Protein 4KNT (pdb70)

Structure (mmCIF, N/CA/C/O backbone):
data_4KNT
#
_entry.id   4KNT
#
_cell.length_a   99.868
_cell.length_b   123.090
_cell.length_c   88.431
_cell.angle_alpha   90.00
_cell.angle_beta   97.23
_cell.angle_gamma   90.00
#
_symmetry.space_group_name_H-M   'C 1 2 1'
#
loop_
_entity.id
_entity.type
_entity.pdbx_description
1 polymer 'Multicopper oxidase type 1'
2 non-polymer GLYCEROL
3 non-polymer 'COPPER (II) ION'
4 water water
#
loop_
_atom_site.group_PDB
_atom_site.id
_atom_site.type_symbol
_atom_site.label_atom_id
_atom_site.label_alt_id
_atom_site.label_comp_id
_atom_site.label_asym_id
_atom_site.label_entity_id
_atom_site.label_seq_id
_atom_site.pdbx_PDB_ins_code
_atom_site.Cartn_x
_atom_site.Cartn_y
_atom_site.Cartn_z
_atom_site.occupancy
_atom_site.B_iso_or_equiv
_atom_site.auth_seq_id
_atom_site.auth_comp_id
_atom_site.auth_asym_id
_atom_site.auth_atom_id
_atom_site.pdbx_PDB_model_num
ATOM 1 N N . LYS A 1 1 ? 37.034 -52.664 -12.718 1.00 23.89 25 LYS A N 1
ATOM 2 C CA . LYS A 1 1 ? 36.269 -53.946 -12.741 1.00 23.95 25 LYS A CA 1
ATOM 3 C C . LYS A 1 1 ? 35.553 -54.136 -14.079 1.00 23.91 25 LYS A C 1
ATOM 4 O O . LYS A 1 1 ? 35.450 -53.198 -14.877 1.00 24.02 25 LYS A O 1
ATOM 10 N N . THR A 1 2 ? 35.074 -55.353 -14.322 1.00 23.69 26 THR A N 1
ATOM 11 C CA . THR A 1 2 ? 34.274 -55.643 -15.507 1.00 23.68 26 THR A CA 1
ATOM 12 C C . THR A 1 2 ? 32.810 -55.797 -15.117 1.00 23.59 26 THR A C 1
ATOM 13 O O . THR A 1 2 ? 32.468 -56.589 -14.233 1.00 23.69 26 THR A O 1
ATOM 17 N N . VAL A 1 3 ? 31.954 -55.022 -15.774 1.00 23.35 27 VAL A N 1
ATOM 18 C CA . VAL A 1 3 ? 30.517 -55.089 -15.540 1.00 23.28 27 VAL A CA 1
ATOM 19 C C . VAL A 1 3 ? 29.801 -55.612 -16.780 1.00 22.96 27 VAL A C 1
ATOM 20 O O . VAL A 1 3 ? 30.210 -55.328 -17.915 1.00 23.04 27 VAL A O 1
ATOM 24 N N . GLN A 1 4 ? 28.750 -56.393 -16.551 1.00 22.44 28 GLN A N 1
ATOM 25 C CA A GLN A 1 4 ? 27.916 -56.905 -17.630 0.50 22.23 28 GLN A CA 1
ATOM 26 C CA B GLN A 1 4 ? 27.915 -56.901 -17.634 0.50 22.25 28 GLN A CA 1
ATOM 27 C C . GLN A 1 4 ? 26.601 -56.133 -17.673 1.00 22.04 28 GLN A C 1
ATOM 28 O O . GLN A 1 4 ? 25.913 -56.002 -16.655 1.00 22.11 28 GLN A O 1
ATOM 39 N N . VAL A 1 5 ? 26.269 -55.610 -18.850 1.00 21.44 29 VAL A N 1
ATOM 40 C CA . VAL A 1 5 ? 25.043 -54.842 -19.040 1.00 20.83 29 VAL A CA 1
ATOM 41 C C . VAL A 1 5 ? 24.259 -55.419 -20.215 1.00 20.38 29 VAL A C 1
ATOM 42 O O . VAL A 1 5 ? 24.740 -55.419 -21.348 1.00 20.20 29 VAL A O 1
ATOM 46 N N . THR A 1 6 ? 23.061 -55.923 -19.930 1.00 19.82 30 THR A N 1
ATOM 47 C CA . THR A 1 6 ? 22.158 -56.421 -20.964 1.00 19.44 30 THR A CA 1
ATOM 48 C C . THR A 1 6 ? 20.915 -55.548 -21.030 1.00 19.04 30 THR A C 1
ATOM 49 O O . THR A 1 6 ? 20.261 -55.305 -20.012 1.00 19.10 30 THR A O 1
ATOM 53 N N . LEU A 1 7 ? 20.606 -55.067 -22.230 1.00 18.54 31 LEU A N 1
ATOM 54 C CA . LEU A 1 7 ? 19.378 -54.317 -22.464 1.00 18.26 31 LEU A CA 1
ATOM 55 C C . LEU A 1 7 ? 18.574 -54.947 -23.594 1.00 18.08 31 LEU A C 1
ATOM 56 O O . LEU A 1 7 ? 19.141 -55.513 -24.536 1.00 17.94 31 LEU A O 1
ATOM 61 N N . HIS A 1 8 ? 17.252 -54.861 -23.476 1.00 17.93 32 HIS A N 1
ATOM 62 C CA . HIS A 1 8 ? 16.332 -55.402 -24.471 1.00 17.94 32 HIS A CA 1
ATOM 63 C C . HIS A 1 8 ? 15.644 -54.259 -25.204 1.00 17.75 32 HIS A C 1
ATOM 64 O O . HIS A 1 8 ? 15.085 -53.363 -24.572 1.00 17.84 32 HIS A O 1
ATOM 71 N N . ALA A 1 9 ? 15.698 -54.284 -26.533 1.00 17.47 33 ALA A N 1
ATOM 72 C CA . ALA A 1 9 ? 14.932 -53.349 -27.350 1.00 17.42 33 ALA A CA 1
ATOM 73 C C . ALA A 1 9 ? 13.490 -53.843 -27.411 1.00 17.39 33 ALA A C 1
ATOM 74 O O . ALA A 1 9 ? 13.206 -54.886 -27.997 1.00 17.30 33 ALA A O 1
ATOM 76 N N . VAL A 1 10 ? 12.590 -53.095 -26.781 1.00 17.45 34 VAL A N 1
ATOM 77 C CA . VAL A 1 10 ? 11.199 -53.518 -26.614 1.00 17.71 34 VAL A CA 1
ATOM 78 C C . VAL A 1 10 ? 10.257 -52.427 -27.108 1.00 18.04 34 VAL A C 1
ATOM 79 O O . VAL A 1 10 ? 10.365 -51.269 -26.698 1.00 17.83 34 VAL A O 1
ATOM 83 N N . GLU A 1 11 ? 9.344 -52.809 -27.996 1.00 18.30 35 GLU A N 1
ATOM 84 C CA . GLU A 1 11 ? 8.318 -51.905 -28.509 1.00 18.92 35 GLU A CA 1
ATOM 85 C C . GLU A 1 11 ? 7.011 -52.162 -27.761 1.00 19.44 35 GLU A C 1
ATOM 86 O O . GLU A 1 11 ? 6.398 -53.221 -27.912 1.00 19.38 35 GLU A O 1
ATOM 92 N N . THR A 1 12 ? 6.603 -51.196 -26.938 1.00 20.09 36 THR A N 1
ATOM 93 C CA . THR A 1 12 ? 5.451 -51.374 -26.053 1.00 20.93 36 THR A CA 1
ATOM 94 C C . THR A 1 12 ? 4.783 -50.046 -25.680 1.00 21.42 36 THR A C 1
ATOM 95 O O . THR A 1 12 ? 5.390 -48.979 -25.806 1.00 21.29 36 THR A O 1
ATOM 99 N N . ASP A 1 13 ? 3.535 -50.122 -25.219 1.00 21.92 37 ASP A N 1
ATOM 100 C CA . ASP A 1 13 ? 2.807 -48.938 -24.762 1.00 22.48 37 ASP A CA 1
ATOM 101 C C . ASP A 1 13 ? 3.349 -48.433 -23.422 1.00 22.35 37 ASP A C 1
ATOM 102 O O . ASP A 1 13 ? 3.555 -49.218 -22.493 1.00 22.35 37 ASP A O 1
ATOM 107 N N . VAL A 1 14 ? 3.600 -47.127 -23.337 1.00 22.22 38 VAL A N 1
ATOM 108 C CA . VAL A 1 14 ? 3.978 -46.485 -22.072 1.00 22.32 38 VAL A CA 1
ATOM 109 C C . VAL A 1 14 ? 3.175 -45.198 -21.871 1.00 22.34 38 VAL A C 1
ATOM 110 O O . VAL A 1 14 ? 2.741 -44.572 -22.840 1.00 22.20 38 VAL A O 1
ATOM 114 N N . ALA A 1 15 ? 2.981 -44.815 -20.612 1.00 22.45 39 ALA A N 1
ATOM 115 C CA . ALA A 1 15 ? 2.298 -43.566 -20.280 1.00 22.66 39 ALA A CA 1
ATOM 116 C C . ALA A 1 15 ? 3.236 -42.375 -20.480 1.00 22.84 39 ALA A C 1
ATOM 117 O O . ALA A 1 15 ? 4.444 -42.496 -20.275 1.00 22.88 39 ALA A O 1
ATOM 119 N N . TYR A 1 16 ? 2.684 -41.233 -20.888 1.00 22.93 40 TYR A N 1
ATOM 120 C CA . TYR A 1 16 ? 3.494 -40.027 -21.106 1.00 23.13 40 TYR A CA 1
ATOM 121 C C . TYR A 1 16 ? 2.956 -38.778 -20.392 1.00 23.23 40 TYR A C 1
ATOM 122 O O . TYR A 1 16 ? 3.541 -37.696 -20.502 1.00 22.99 40 TYR A O 1
ATOM 131 N N . ASP A 1 17 ? 1.841 -38.925 -19.679 1.00 23.49 41 ASP A N 1
ATOM 132 C CA . ASP A 1 17 ? 1.310 -37.830 -18.860 1.00 23.90 41 ASP A CA 1
ATOM 133 C C . ASP A 1 17 ? 0.709 -38.316 -17.539 1.00 24.29 41 ASP A C 1
ATOM 134 O O . ASP A 1 17 ? 0.794 -39.505 -17.215 1.00 24.16 41 ASP A O 1
ATOM 139 N N . ASN A 1 18 ? 0.103 -37.398 -16.787 1.00 24.63 42 ASN A N 1
ATOM 140 C CA . ASN A 1 18 ? -0.393 -37.703 -15.445 1.00 25.32 42 ASN A CA 1
ATOM 141 C C . ASN A 1 18 ? -1.826 -38.239 -15.388 1.00 25.80 42 ASN A C 1
ATOM 142 O O . ASN A 1 18 ? -2.333 -38.547 -14.311 1.00 26.12 42 ASN A O 1
ATOM 147 N N . LYS A 1 19 ? -2.472 -38.357 -16.543 1.00 26.48 43 LYS A N 1
ATOM 148 C CA . LYS A 1 19 ? -3.794 -38.985 -16.607 1.00 27.12 43 LYS A CA 1
ATOM 149 C C . LYS A 1 19 ? -3.744 -40.354 -17.295 1.00 27.11 43 LYS A C 1
ATOM 150 O O . LYS A 1 19 ? -4.777 -40.919 -17.664 1.00 27.45 43 LYS A O 1
ATOM 156 N N . GLY A 1 20 ? -2.530 -40.877 -17.453 1.00 27.02 44 GLY A N 1
ATOM 157 C CA . GLY A 1 20 ? -2.317 -42.228 -17.964 1.00 26.62 44 GLY A CA 1
ATOM 158 C C . GLY A 1 20 ? -2.438 -42.417 -19.466 1.00 26.27 44 GLY A C 1
ATOM 159 O O . GLY A 1 20 ? -2.523 -43.554 -19.932 1.00 26.67 44 GLY A O 1
ATOM 160 N N . SER A 1 21 ? -2.447 -41.319 -20.225 1.00 25.64 45 SER A N 1
ATOM 161 C CA . SER A 1 21 ? -2.448 -41.394 -21.688 1.00 25.05 45 SER A CA 1
ATOM 162 C C . SER A 1 21 ? -1.238 -42.194 -22.156 1.00 24.49 45 SER A C 1
ATOM 163 O O . SER A 1 21 ? -0.128 -42.007 -21.646 1.00 24.38 45 SER A O 1
ATOM 166 N N . THR A 1 22 ? -1.455 -43.087 -23.116 1.00 23.72 46 THR A N 1
ATOM 167 C CA . THR A 1 22 ? -0.386 -43.965 -23.591 1.00 23.00 46 THR A CA 1
ATOM 168 C C . THR A 1 22 ? 0.052 -43.674 -25.024 1.00 22.25 46 THR A C 1
ATOM 169 O O . THR A 1 22 ? -0.675 -43.043 -25.799 1.00 22.19 46 THR A O 1
ATOM 173 N N A TYR A 1 23 ? 1.216 -44.233 -25.362 0.50 21.74 47 TYR A N 1
ATOM 174 N N B TYR A 1 23 ? 1.269 -44.080 -25.361 0.50 21.72 47 TYR A N 1
ATOM 175 C CA A TYR A 1 23 ? 1.982 -43.940 -26.564 0.50 21.18 47 TYR A CA 1
ATOM 176 C CA B TYR A 1 23 ? 1.728 -43.981 -26.735 0.50 21.15 47 TYR A CA 1
ATOM 177 C C A TYR A 1 23 ? 2.598 -45.252 -27.055 0.50 20.89 47 TYR A C 1
ATOM 178 C C B TYR A 1 23 ? 2.595 -45.180 -27.080 0.50 20.90 47 TYR A C 1
ATOM 179 O O A TYR A 1 23 ? 3.017 -46.066 -26.232 0.50 20.71 47 TYR A O 1
ATOM 180 O O B TYR A 1 23 ? 3.169 -45.827 -26.201 0.50 20.74 47 TYR A O 1
ATOM 197 N N . ARG A 1 24 ? 2.661 -45.467 -28.372 1.00 20.60 48 ARG A N 1
ATOM 198 C CA . ARG A 1 24 ? 3.372 -46.637 -28.900 1.00 20.24 48 ARG A CA 1
ATOM 199 C C . ARG A 1 24 ? 4.873 -46.358 -28.902 1.00 19.33 48 ARG A C 1
ATOM 200 O O . ARG A 1 24 ? 5.430 -45.866 -29.889 1.00 19.24 48 ARG A O 1
ATOM 208 N N . ALA A 1 25 ? 5.512 -46.670 -27.778 1.00 18.31 49 ALA A N 1
ATOM 209 C CA . ALA A 1 25 ? 6.919 -46.354 -27.562 1.00 17.62 49 ALA A CA 1
ATOM 210 C C . ALA A 1 25 ? 7.866 -47.431 -28.078 1.00 17.05 49 ALA A C 1
ATOM 211 O O . ALA A 1 25 ? 7.495 -48.602 -28.187 1.00 16.78 49 ALA A O 1
ATOM 213 N N . TRP A 1 26 ? 9.085 -47.007 -28.403 1.00 16.34 50 TRP A N 1
ATOM 214 C CA . TRP A 1 26 ? 10.204 -47.915 -28.613 1.00 15.89 50 TRP A CA 1
ATOM 215 C C . TRP A 1 26 ? 11.146 -47.676 -27.448 1.00 15.88 50 TRP A C 1
ATOM 216 O O . TRP A 1 26 ? 11.478 -46.527 -27.138 1.00 15.63 50 TRP A O 1
ATOM 227 N N . THR A 1 27 ? 11.563 -48.750 -26.787 1.00 15.62 51 THR A N 1
ATOM 228 C CA . THR A 1 27 ? 12.224 -48.615 -25.494 1.00 15.60 51 THR A CA 1
ATOM 229 C C . THR A 1 27 ? 13.410 -49.549 -25.316 1.00 15.73 51 THR A C 1
ATOM 230 O O . THR A 1 27 ? 13.594 -50.507 -26.072 1.00 15.49 51 THR A O 1
ATOM 234 N N . PHE A 1 28 ? 14.205 -49.251 -24.295 1.00 15.51 52 PHE A N 1
ATOM 235 C CA . PHE A 1 28 ? 15.105 -50.227 -23.716 1.00 15.74 52 PHE A CA 1
ATOM 236 C C . PHE A 1 28 ? 14.438 -50.733 -22.441 1.00 15.94 52 PHE A C 1
ATOM 237 O O . PHE A 1 28 ? 14.081 -49.942 -21.559 1.00 16.02 52 PHE A O 1
ATOM 245 N N . ASP A 1 29 ? 14.232 -52.049 -22.378 1.00 16.21 53 ASP A N 1
ATOM 246 C CA . ASP A 1 29 ? 13.656 -52.728 -21.206 1.00 16.45 53 ASP A CA 1
ATOM 247 C C . ASP A 1 29 ? 12.216 -52.331 -20.847 1.00 16.42 53 ASP A C 1
ATOM 248 O O . ASP A 1 29 ? 11.809 -52.437 -19.687 1.00 16.62 53 ASP A O 1
ATOM 253 N N . GLY A 1 30 ? 11.456 -51.878 -21.842 1.00 16.08 54 GLY A N 1
ATOM 254 C CA . GLY A 1 30 ? 10.023 -51.607 -21.674 1.00 16.03 54 GLY A CA 1
ATOM 255 C C . GLY A 1 30 ? 9.669 -50.350 -20.898 1.00 15.82 54 GLY A C 1
ATOM 256 O O . GLY A 1 30 ? 8.528 -50.192 -20.453 1.00 15.75 54 GLY A O 1
ATOM 257 N N . LYS A 1 31 ? 10.639 -49.451 -20.744 1.00 15.54 55 LYS A N 1
ATOM 258 C CA . LYS A 1 31 ? 10.450 -48.219 -19.975 1.00 15.38 55 LYS A CA 1
ATOM 259 C C . LYS A 1 31 ? 11.134 -47.021 -20.636 1.00 14.95 55 LYS A C 1
ATOM 260 O O . LYS A 1 31 ? 12.118 -47.182 -21.363 1.00 14.64 55 LYS A O 1
ATOM 266 N N . VAL A 1 32 ? 10.593 -45.830 -20.381 1.00 14.59 56 VAL A N 1
ATOM 267 C CA . VAL A 1 32 ? 11.178 -44.568 -20.848 1.00 14.46 56 VAL A CA 1
ATOM 268 C C . VAL A 1 32 ? 11.361 -43.630 -19.649 1.00 14.37 56 VAL A C 1
ATOM 269 O O . VAL A 1 32 ? 10.403 -43.381 -18.911 1.00 14.39 56 VAL A O 1
ATOM 273 N N . PRO A 1 33 ? 12.598 -43.136 -19.424 1.00 14.34 57 PRO A N 1
ATOM 274 C CA . PRO A 1 33 ? 13.824 -43.474 -20.156 1.00 14.30 57 PRO A CA 1
ATOM 275 C C . PRO A 1 33 ? 14.281 -44.896 -19.849 1.00 14.48 57 PRO A C 1
ATOM 276 O O . PRO A 1 33 ? 13.711 -45.557 -18.975 1.00 14.30 57 PRO A O 1
ATOM 280 N N . GLY A 1 34 ? 15.304 -45.356 -20.566 1.00 14.55 58 GLY A N 1
ATOM 281 C CA . GLY A 1 34 ? 15.891 -46.666 -20.319 1.00 14.57 58 GLY A CA 1
ATOM 282 C C . GLY A 1 34 ? 16.507 -46.752 -18.932 1.00 14.72 58 GLY A C 1
ATOM 283 O O . GLY A 1 34 ? 16.589 -45.743 -18.221 1.00 14.75 58 GLY A O 1
ATOM 284 N N . PRO A 1 35 ? 16.937 -47.959 -18.531 1.00 14.66 59 PRO A N 1
ATOM 285 C CA . PRO A 1 35 ? 17.570 -48.143 -17.228 1.00 14.75 59 PRO A CA 1
ATOM 286 C C . PRO A 1 35 ? 18.829 -47.296 -17.065 1.00 14.82 59 PRO A C 1
ATOM 287 O O . PRO A 1 35 ? 19.586 -47.101 -18.025 1.00 14.89 59 PRO A O 1
ATOM 291 N N . VAL A 1 36 ? 19.038 -46.785 -15.858 1.00 14.89 60 VAL A N 1
ATOM 292 C CA . VAL A 1 36 ? 20.272 -46.087 -15.537 1.00 14.89 60 VAL A CA 1
ATOM 293 C C . VAL A 1 36 ? 21.407 -47.107 -15.543 1.00 15.00 60 VAL A C 1
ATOM 294 O O . VAL A 1 36 ? 21.300 -48.166 -14.927 1.00 15.05 60 VAL A O 1
ATOM 298 N N . VAL A 1 37 ? 22.468 -46.794 -16.277 1.00 14.96 61 VAL A N 1
ATOM 299 C CA . VAL A 1 37 ? 23.680 -47.599 -16.265 1.00 15.04 61 VAL A CA 1
ATOM 300 C C . VAL A 1 37 ? 24.708 -46.782 -15.493 1.00 15.21 61 VAL A C 1
ATOM 301 O O . VAL A 1 37 ? 24.862 -45.580 -15.732 1.00 15.12 61 VAL A O 1
ATOM 305 N N . ARG A 1 38 ? 25.383 -47.424 -14.545 1.00 15.46 62 ARG A N 1
ATOM 306 C CA . ARG A 1 38 ? 26.334 -46.723 -13.692 1.00 15.98 62 ARG A CA 1
ATOM 307 C C . ARG A 1 38 ? 27.598 -47.543 -13.462 1.00 16.20 62 ARG A C 1
ATOM 308 O O . ARG A 1 38 ? 27.540 -48.656 -12.934 1.00 16.28 62 ARG A O 1
ATOM 316 N N . VAL A 1 39 ? 28.733 -46.975 -13.864 1.00 16.41 63 VAL A N 1
ATOM 317 C CA . VAL A 1 39 ? 30.040 -47.627 -13.739 1.00 16.91 63 VAL A CA 1
ATOM 318 C C . VAL A 1 39 ? 31.074 -46.664 -13.151 1.00 17.20 63 VAL A C 1
ATOM 319 O O . VAL A 1 39 ? 30.780 -45.491 -12.924 1.00 17.25 63 VAL A O 1
ATOM 323 N N . THR A 1 40 ? 32.277 -47.170 -12.892 1.00 17.63 64 THR A N 1
ATOM 324 C CA . THR A 1 40 ? 33.394 -46.332 -12.461 1.00 18.07 64 THR A CA 1
ATOM 325 C C . THR A 1 40 ? 34.328 -46.082 -13.643 1.00 18.23 64 THR A C 1
ATOM 326 O O . THR A 1 40 ? 34.503 -46.957 -14.493 1.00 18.13 64 THR A O 1
ATOM 330 N N . GLU A 1 41 ? 34.906 -44.883 -13.695 1.00 18.48 65 GLU A N 1
ATOM 331 C CA . GLU A 1 41 ? 35.960 -44.544 -14.652 1.00 18.97 65 GLU A CA 1
ATOM 332 C C . GLU A 1 41 ? 37.012 -45.650 -14.727 1.00 19.21 65 GLU A C 1
ATOM 333 O O . GLU A 1 41 ? 37.561 -46.067 -13.703 1.00 19.37 65 GLU A O 1
ATOM 339 N N . GLY A 1 42 ? 37.272 -46.124 -15.944 1.00 19.33 66 GLY A N 1
ATOM 340 C CA . GLY A 1 42 ? 38.244 -47.186 -16.172 1.00 19.61 66 GLY A CA 1
ATOM 341 C C . GLY A 1 42 ? 37.638 -48.577 -16.254 1.00 19.68 66 GLY A C 1
ATOM 342 O O . GLY A 1 42 ? 38.312 -49.517 -16.675 1.00 19.92 66 GLY A O 1
ATOM 343 N N . ASP A 1 43 ? 36.371 -48.709 -15.854 1.00 19.79 67 ASP A N 1
ATOM 344 C CA . ASP A 1 43 ? 35.668 -49.996 -15.895 1.00 19.95 67 ASP A CA 1
ATOM 345 C C . ASP A 1 43 ? 35.496 -50.511 -17.317 1.00 19.95 67 ASP A C 1
ATOM 346 O O . ASP A 1 43 ? 35.402 -49.732 -18.269 1.00 19.76 67 ASP A O 1
ATOM 351 N N . THR A 1 44 ? 35.447 -51.834 -17.440 1.00 19.78 68 THR A N 1
ATOM 352 C CA . THR A 1 44 ? 35.139 -52.491 -18.698 1.00 19.74 68 THR A CA 1
ATOM 353 C C . THR A 1 44 ? 33.655 -52.850 -18.707 1.00 19.50 68 THR A C 1
ATOM 354 O O . THR A 1 44 ? 33.165 -53.534 -17.806 1.00 19.60 68 THR A O 1
ATOM 358 N N . VAL A 1 45 ? 32.943 -52.365 -19.719 1.00 19.32 69 VAL A N 1
ATOM 359 C CA . VAL A 1 45 ? 31.528 -52.670 -19.875 1.00 19.17 69 VAL A CA 1
ATOM 360 C C . VAL A 1 45 ? 31.354 -53.716 -20.975 1.00 19.14 69 VAL A C 1
ATOM 361 O O . VAL A 1 45 ? 31.686 -53.472 -22.138 1.00 19.18 69 VAL A O 1
ATOM 365 N N . GLU A 1 46 ? 30.865 -54.890 -20.587 1.00 18.78 70 GLU A N 1
ATOM 366 C CA . GLU A 1 46 ? 30.505 -55.925 -21.543 1.00 18.58 70 GLU A CA 1
ATOM 367 C C . GLU A 1 46 ? 29.023 -55.776 -21.829 1.00 17.84 70 GLU A C 1
ATOM 368 O O . GLU A 1 46 ? 28.175 -56.154 -21.017 1.00 17.86 70 GLU A O 1
ATOM 374 N N . PHE A 1 47 ? 28.723 -55.191 -22.981 1.00 17.12 71 PHE A N 1
ATOM 375 C CA . PHE A 1 47 ? 27.356 -54.845 -23.327 1.00 16.43 71 PHE A CA 1
ATOM 376 C C . PHE A 1 47 ? 26.695 -55.894 -24.217 1.00 16.21 71 PHE A C 1
ATOM 377 O O . PHE A 1 47 ? 27.325 -56.434 -25.127 1.00 16.06 71 PHE A O 1
ATOM 385 N N . THR A 1 48 ? 25.418 -56.159 -23.946 1.00 15.82 72 THR A N 1
ATOM 386 C CA . THR A 1 48 ? 24.605 -57.044 -24.775 1.00 15.62 72 THR A CA 1
ATOM 387 C C . THR A 1 48 ? 23.274 -56.375 -25.097 1.00 15.57 72 THR A C 1
ATOM 388 O O . THR A 1 48 ? 22.578 -55.897 -24.198 1.00 15.77 72 THR A O 1
ATOM 392 N N . LEU A 1 49 ? 22.933 -56.330 -26.382 1.00 15.39 73 LEU A N 1
ATOM 393 C CA . LEU A 1 49 ? 21.623 -55.863 -26.812 1.00 15.38 73 LEU A CA 1
ATOM 394 C C . LEU A 1 49 ? 20.830 -57.018 -27.404 1.00 15.56 73 LEU A C 1
ATOM 395 O O . LEU A 1 49 ? 21.309 -57.710 -28.308 1.00 15.52 73 LEU A O 1
ATOM 400 N N . ILE A 1 50 ? 19.622 -57.218 -26.885 1.00 15.81 74 ILE A N 1
ATOM 401 C CA . ILE A 1 50 ? 18.699 -58.214 -27.415 1.00 16.24 74 ILE A CA 1
ATOM 402 C C . ILE A 1 50 ? 17.507 -57.484 -28.025 1.00 16.60 74 ILE A C 1
ATOM 403 O O . ILE A 1 50 ? 16.776 -56.796 -27.316 1.00 16.59 74 ILE A O 1
ATOM 408 N N . ASN A 1 51 ? 17.320 -57.613 -29.335 1.00 16.91 75 ASN A N 1
ATOM 409 C CA . ASN A 1 51 ? 16.139 -57.036 -29.970 1.00 17.60 75 ASN A CA 1
ATOM 410 C C . ASN A 1 51 ? 14.982 -58.016 -29.819 1.00 18.28 75 ASN A C 1
ATOM 411 O O . ASN A 1 51 ? 15.025 -59.122 -30.367 1.00 18.35 75 ASN A O 1
ATOM 416 N N . ASP A 1 52 ? 13.969 -57.616 -29.048 1.00 19.08 76 ASP A N 1
ATOM 417 C CA . ASP A 1 52 ? 12.812 -58.473 -28.752 1.00 19.94 76 ASP A CA 1
ATOM 418 C C . ASP A 1 52 ? 12.238 -59.103 -30.020 1.00 20.21 76 ASP A C 1
ATOM 419 O O . ASP A 1 52 ? 12.132 -58.444 -31.058 1.00 20.05 76 ASP A O 1
ATOM 424 N N . LYS A 1 53 ? 11.878 -60.382 -29.926 1.00 20.52 77 LYS A N 1
ATOM 425 C CA . LYS A 1 53 ? 11.344 -61.129 -31.065 1.00 21.10 77 LYS A CA 1
ATOM 426 C C . LYS A 1 53 ? 10.077 -60.501 -31.665 1.00 21.03 77 LYS A C 1
ATOM 427 O O . LYS A 1 53 ? 9.814 -60.662 -32.855 1.00 21.16 77 LYS A O 1
ATOM 433 N N . ASN A 1 54 ? 9.306 -59.791 -30.842 1.00 20.95 78 ASN A N 1
ATOM 434 C CA . ASN A 1 54 ? 8.067 -59.156 -31.301 1.00 21.06 78 ASN A CA 1
ATOM 435 C C . ASN A 1 54 ? 8.235 -57.735 -31.847 1.00 20.66 78 ASN A C 1
ATOM 436 O O . ASN A 1 54 ? 7.258 -57.122 -32.289 1.00 20.54 78 ASN A O 1
ATOM 441 N N . SER A 1 55 ? 9.463 -57.214 -31.819 1.00 20.09 79 SER A N 1
ATOM 442 C CA . SER A 1 55 ? 9.754 -55.909 -32.417 1.00 19.86 79 SER A CA 1
ATOM 443 C C . SER A 1 55 ? 9.491 -55.939 -33.918 1.00 19.78 79 SER A C 1
ATOM 444 O O . SER A 1 55 ? 9.678 -56.969 -34.566 1.00 19.72 79 SER A O 1
ATOM 447 N N . LYS A 1 56 ? 9.051 -54.809 -34.461 1.00 19.52 80 LYS A N 1
ATOM 448 C CA . LYS A 1 56 ? 8.792 -54.694 -35.893 1.00 19.40 80 LYS A CA 1
ATOM 449 C C . LYS A 1 56 ? 9.911 -53.927 -36.597 1.00 18.80 80 LYS A C 1
ATOM 450 O O . LYS A 1 56 ? 9.892 -53.765 -37.822 1.00 18.89 80 LYS A O 1
ATOM 456 N N . ASN A 1 57 ? 10.887 -53.467 -35.816 1.00 17.83 81 ASN A N 1
ATOM 457 C CA . ASN A 1 57 ? 11.983 -52.644 -36.324 1.00 17.13 81 ASN A CA 1
ATOM 458 C C . ASN A 1 57 ? 13.346 -53.120 -35.845 1.00 16.59 81 ASN A C 1
ATOM 459 O O . ASN A 1 57 ? 13.459 -53.724 -34.780 1.00 16.17 81 ASN A O 1
ATOM 464 N N . SER A 1 58 ? 14.374 -52.828 -36.640 1.00 16.21 82 SER A N 1
ATOM 465 C CA . SER A 1 58 ? 15.757 -53.036 -36.234 1.00 15.92 82 SER A CA 1
ATOM 466 C C . SER A 1 58 ? 16.174 -51.953 -35.243 1.00 15.74 82 SER A C 1
ATOM 467 O O . SER A 1 58 ? 15.755 -50.795 -35.361 1.00 15.34 82 SER A O 1
ATOM 470 N N . HIS A 1 59 ? 16.986 -52.340 -34.263 1.00 15.14 83 HIS A N 1
ATOM 471 C CA . HIS A 1 59 ? 17.444 -51.418 -33.227 1.00 15.11 83 HIS A CA 1
ATOM 472 C C . HIS A 1 59 ? 18.940 -51.587 -32.969 1.00 15.10 83 HIS A C 1
ATOM 473 O O . HIS A 1 59 ? 19.556 -52.540 -33.446 1.00 15.18 83 HIS A O 1
ATOM 480 N N . SER A 1 60 ? 19.518 -50.653 -32.221 1.00 15.05 84 SER A N 1
ATOM 481 C CA . SER A 1 60 ? 20.952 -50.647 -31.966 1.00 15.44 84 SER A CA 1
ATOM 482 C C . SER A 1 60 ? 21.248 -49.930 -30.655 1.00 15.52 84 SER A C 1
ATOM 483 O O . SER A 1 60 ? 20.330 -49.487 -29.957 1.00 15.48 84 SER A O 1
ATOM 486 N N . MET A 1 61 ? 22.527 -49.819 -30.315 1.00 15.91 85 MET A N 1
ATOM 487 C CA . MET A 1 61 ? 22.917 -49.052 -29.136 1.00 16.33 85 MET A CA 1
ATOM 488 C C . MET A 1 61 ? 24.158 -48.194 -29.353 1.00 16.59 85 MET A C 1
ATOM 489 O O . MET A 1 61 ? 25.185 -48.672 -29.835 1.00 16.68 85 MET A O 1
ATOM 494 N N . ASP A 1 62 ? 24.033 -46.926 -28.970 1.00 16.76 86 ASP A N 1
ATOM 495 C CA . ASP A 1 62 ? 25.105 -45.944 -29.031 1.00 16.91 86 ASP A CA 1
ATOM 496 C C . ASP A 1 62 ? 25.300 -45.386 -27.621 1.00 16.63 86 ASP A C 1
ATOM 497 O O . ASP A 1 62 ? 24.393 -44.761 -27.079 1.00 16.41 86 ASP A O 1
ATOM 502 N N . PHE A 1 63 ? 26.473 -45.634 -27.029 1.00 16.16 87 PHE A N 1
ATOM 503 C CA . PHE A 1 63 ? 26.858 -45.033 -25.746 1.00 15.77 87 PHE A CA 1
ATOM 504 C C . PHE A 1 63 ? 27.825 -43.870 -25.996 1.00 15.38 87 PHE A C 1
ATOM 505 O O . PHE A 1 63 ? 28.869 -44.064 -26.621 1.00 15.14 87 PHE A O 1
ATOM 513 N N . HIS A 1 64 ? 27.505 -42.679 -25.489 1.00 15.16 88 HIS A N 1
ATOM 514 C CA . HIS A 1 64 ? 28.428 -41.536 -25.584 1.00 15.11 88 HIS A CA 1
ATOM 515 C C . HIS A 1 64 ? 29.676 -41.723 -24.711 1.00 15.41 88 HIS A C 1
ATOM 516 O O . HIS A 1 64 ? 30.627 -40.939 -24.800 1.00 15.75 88 HIS A O 1
ATOM 523 N N . ALA A 1 65 ? 29.656 -42.757 -23.868 1.00 15.68 89 ALA A N 1
ATOM 524 C CA . ALA A 1 65 ? 30.788 -43.104 -23.000 1.00 15.91 89 ALA A CA 1
ATOM 525 C C . ALA A 1 65 ? 31.775 -44.052 -23.685 1.00 16.14 89 ALA A C 1
ATOM 526 O O . ALA A 1 65 ? 32.846 -44.347 -23.143 1.00 16.17 89 ALA A O 1
ATOM 528 N N . ALA A 1 66 ? 31.406 -44.530 -24.873 1.00 16.31 90 ALA A N 1
ATOM 529 C CA . ALA A 1 66 ? 32.219 -45.490 -25.609 1.00 16.55 90 ALA A CA 1
ATOM 530 C C . ALA A 1 66 ? 33.055 -44.825 -26.694 1.00 16.76 90 ALA A C 1
ATOM 531 O O . ALA A 1 66 ? 32.629 -43.844 -27.317 1.00 17.12 90 ALA A O 1
ATOM 533 N N . ARG A 1 67 ? 34.250 -45.366 -26.905 1.00 16.52 91 ARG A N 1
ATOM 534 C CA . ARG A 1 67 ? 35.111 -44.954 -28.008 1.00 16.53 91 ARG A CA 1
ATOM 535 C C . ARG A 1 67 ? 35.337 -46.180 -28.887 1.00 16.52 91 ARG A C 1
ATOM 536 O O . ARG A 1 67 ? 36.199 -47.012 -28.601 1.00 16.58 91 ARG A O 1
ATOM 544 N N . LEU A 1 68 ? 34.531 -46.287 -29.942 1.00 16.59 92 LEU A N 1
ATOM 545 C CA . LEU A 1 68 ? 34.439 -47.502 -30.752 1.00 16.91 92 LEU A CA 1
ATOM 546 C C . LEU A 1 68 ? 34.332 -47.199 -32.250 1.00 17.17 92 LEU A C 1
ATOM 547 O O . LEU A 1 68 ? 34.742 -46.128 -32.706 1.00 17.01 92 LEU A O 1
ATOM 552 N N . ASP A 1 69 ? 33.786 -48.152 -33.006 1.00 17.61 93 ASP A N 1
ATOM 553 C CA . ASP A 1 69 ? 33.551 -47.991 -34.439 1.00 18.18 93 ASP A CA 1
ATOM 554 C C . ASP A 1 69 ? 32.049 -47.923 -34.703 1.00 18.36 93 ASP A C 1
ATOM 555 O O . ASP A 1 69 ? 31.327 -48.895 -34.472 1.00 18.70 93 ASP A O 1
ATOM 560 N N . VAL A 1 70 ? 31.587 -46.773 -35.193 1.00 18.51 94 VAL A N 1
ATOM 561 C CA . VAL A 1 70 ? 30.163 -46.560 -35.482 1.00 18.72 94 VAL A CA 1
ATOM 562 C C . VAL A 1 70 ? 29.578 -47.610 -36.441 1.00 19.11 94 VAL A C 1
ATOM 563 O O . VAL A 1 70 ? 28.435 -48.048 -36.271 1.00 19.17 94 VAL A O 1
ATOM 567 N N . VAL A 1 71 ? 30.371 -48.017 -37.431 1.00 19.32 95 VAL A N 1
ATOM 568 C CA . VAL A 1 71 ? 29.908 -48.941 -38.467 1.00 19.71 95 VAL A CA 1
ATOM 569 C C . VAL A 1 71 ? 29.584 -50.325 -37.894 1.00 19.97 95 VAL A C 1
ATOM 570 O O . VAL A 1 71 ? 28.476 -50.835 -38.086 1.00 19.88 95 VAL A O 1
ATOM 574 N N . GLU A 1 72 ? 30.541 -50.913 -37.178 1.00 20.15 96 GLU A N 1
ATOM 575 C CA . GLU A 1 72 ? 30.399 -52.284 -36.695 1.00 20.72 96 GLU A CA 1
ATOM 576 C C . GLU A 1 72 ? 29.753 -52.396 -35.317 1.00 20.46 96 GLU A C 1
ATOM 577 O O . GLU A 1 72 ? 28.910 -53.265 -35.098 1.00 20.37 96 GLU A O 1
ATOM 583 N N . ASP A 1 73 ? 30.150 -51.530 -34.388 1.00 20.11 97 ASP A N 1
ATOM 584 C CA . ASP A 1 73 ? 29.680 -51.641 -33.008 1.00 20.06 97 ASP A CA 1
ATOM 585 C C . ASP A 1 73 ? 28.270 -51.092 -32.812 1.00 19.77 97 ASP A C 1
ATOM 586 O O . ASP A 1 73 ? 27.463 -51.701 -32.112 1.00 19.77 97 ASP A O 1
ATOM 591 N N . PHE A 1 74 ? 27.973 -49.959 -33.445 1.00 19.52 98 PHE A N 1
ATOM 592 C CA . PHE A 1 74 ? 26.657 -49.325 -33.313 1.00 19.26 98 PHE A CA 1
ATOM 593 C C . PHE A 1 74 ? 25.657 -49.763 -34.396 1.00 19.29 98 PHE A C 1
ATOM 594 O O . PHE A 1 74 ? 24.636 -49.103 -34.606 1.00 19.33 98 PHE A O 1
ATOM 602 N N . GLU A 1 75 ? 25.942 -50.881 -35.066 1.00 19.17 99 GLU A N 1
ATOM 603 C CA . GLU A 1 75 ? 25.095 -51.386 -36.157 1.00 19.28 99 GLU A CA 1
ATOM 604 C C . GLU A 1 75 ? 23.698 -51.803 -35.690 1.00 18.98 99 GLU A C 1
ATOM 605 O O . GLU A 1 75 ? 23.519 -52.212 -34.542 1.00 18.83 99 GLU A O 1
ATOM 611 N N . SER A 1 76 ? 22.723 -51.707 -36.594 1.00 18.61 100 SER A N 1
ATOM 612 C CA . SER A 1 76 ? 21.347 -52.128 -36.319 1.00 18.33 100 SER A CA 1
ATOM 613 C C . SER A 1 76 ? 21.181 -53.644 -36.395 1.00 18.06 100 SER A C 1
ATOM 614 O O . SER A 1 76 ? 21.750 -54.297 -37.274 1.00 18.14 100 SER A O 1
ATOM 617 N N . ILE A 1 77 ? 20.395 -54.194 -35.473 1.00 17.59 101 ILE A N 1
ATOM 618 C CA . ILE A 1 77 ? 20.097 -55.630 -35.473 1.00 17.40 101 ILE A CA 1
ATOM 619 C C . ILE A 1 77 ? 18.593 -55.892 -35.590 1.00 17.28 101 ILE A C 1
ATOM 620 O O . ILE A 1 77 ? 17.773 -55.125 -35.078 1.00 17.04 101 ILE A O 1
ATOM 625 N N . LYS A 1 78 ? 18.252 -56.983 -36.269 1.00 17.09 102 LYS A N 1
ATOM 626 C CA . LYS A 1 78 ? 16.864 -57.334 -36.563 1.00 17.17 102 LYS A CA 1
ATOM 627 C C . LYS A 1 78 ? 16.149 -57.878 -35.333 1.00 16.51 102 LYS A C 1
ATOM 628 O O . LYS A 1 78 ? 16.802 -58.333 -34.394 1.00 16.52 102 LYS A O 1
ATOM 634 N N . PRO A 1 79 ? 14.801 -57.830 -35.327 1.00 16.21 103 PRO A N 1
ATOM 635 C CA . PRO A 1 79 ? 14.043 -58.486 -34.260 1.00 15.92 103 PRO A CA 1
ATOM 636 C C . PRO A 1 79 ? 14.452 -59.955 -34.140 1.00 15.76 103 PRO A C 1
ATOM 637 O O . PRO A 1 79 ? 14.542 -60.653 -35.151 1.00 15.73 103 PRO A O 1
ATOM 641 N N . GLY A 1 80 ? 14.734 -60.404 -32.921 1.00 15.52 104 GLY A N 1
ATOM 642 C CA . GLY A 1 80 ? 15.161 -61.784 -32.695 1.00 15.35 104 GLY A CA 1
ATOM 643 C C . GLY A 1 80 ? 16.669 -61.975 -32.658 1.00 15.37 104 GLY A C 1
ATOM 644 O O . GLY A 1 80 ? 17.148 -63.074 -32.378 1.00 15.30 104 GLY A O 1
ATOM 645 N N . GLU A 1 81 ? 17.419 -60.912 -32.942 1.00 15.09 105 GLU A N 1
ATOM 646 C CA . GLU A 1 81 ? 18.881 -60.975 -32.929 1.00 15.14 105 GLU A CA 1
ATOM 647 C C . GLU A 1 81 ? 19.469 -60.458 -31.620 1.00 15.28 105 GLU A C 1
ATOM 648 O O . GLU A 1 81 ? 18.806 -59.728 -30.873 1.00 15.22 105 GLU A O 1
ATOM 654 N N . THR A 1 82 ? 20.716 -60.848 -31.361 1.00 15.28 106 THR A N 1
ATOM 655 C CA . THR A 1 82 ? 21.469 -60.407 -30.192 1.00 15.64 106 THR A CA 1
ATOM 656 C C . THR A 1 82 ? 22.865 -59.967 -30.620 1.00 15.84 106 THR A C 1
ATOM 657 O O . THR A 1 82 ? 23.563 -60.689 -31.342 1.00 15.59 106 THR A O 1
ATOM 661 N N . LYS A 1 83 ? 23.252 -58.775 -30.171 1.00 16.10 107 LYS A N 1
ATOM 662 C CA . LYS A 1 83 ? 24.546 -58.173 -30.484 1.00 16.40 107 LYS A CA 1
ATOM 663 C C . LYS A 1 83 ? 25.334 -57.935 -29.199 1.00 16.38 107 LYS A C 1
ATOM 664 O O . LYS A 1 83 ? 24.758 -57.563 -28.172 1.00 16.33 107 LYS A O 1
ATOM 670 N N . LYS A 1 84 ? 26.647 -58.149 -29.268 1.00 16.38 108 LYS A N 1
ATOM 671 C CA . LYS A 1 84 ? 27.545 -57.900 -28.137 1.00 16.69 108 LYS A CA 1
ATOM 672 C C . LYS A 1 84 ? 28.716 -57.003 -28.528 1.00 16.81 108 LYS A C 1
ATOM 673 O O . LYS A 1 84 ? 29.319 -57.183 -29.588 1.00 16.84 108 LYS A O 1
ATOM 679 N N . TYR A 1 85 ? 29.030 -56.035 -27.670 1.00 16.87 109 TYR A N 1
ATOM 680 C CA . TYR A 1 85 ? 30.307 -55.329 -27.755 1.00 17.01 109 TYR A CA 1
ATOM 681 C C . TYR A 1 85 ? 30.830 -54.896 -26.389 1.00 17.04 109 TYR A C 1
ATOM 682 O O . TYR A 1 85 ? 30.066 -54.761 -25.428 1.00 16.98 109 TYR A O 1
ATOM 691 N N . THR A 1 86 ? 32.142 -54.698 -26.323 1.00 17.16 110 THR A N 1
ATOM 692 C CA . THR A 1 86 ? 32.821 -54.319 -25.094 1.00 17.34 110 THR A CA 1
ATOM 693 C C . THR A 1 86 ? 33.510 -52.966 -25.273 1.00 17.28 110 THR A C 1
ATOM 694 O O . THR A 1 86 ? 34.064 -52.684 -26.333 1.00 17.13 110 THR A O 1
ATOM 698 N N . PHE A 1 87 ? 33.462 -52.136 -24.234 1.00 17.55 111 PHE A N 1
ATOM 699 C CA . PHE A 1 87 ? 34.208 -50.876 -24.213 1.00 17.75 111 PHE A CA 1
ATOM 700 C C . PHE A 1 87 ? 34.631 -50.511 -22.798 1.00 17.89 111 PHE A C 1
ATOM 701 O O . PHE A 1 87 ? 33.988 -50.913 -21.827 1.00 18.02 111 PHE A O 1
ATOM 709 N N . THR A 1 88 ? 35.718 -49.753 -22.691 1.00 18.14 112 THR A N 1
ATOM 710 C CA . THR A 1 88 ? 36.121 -49.168 -21.420 1.00 18.20 112 THR A CA 1
ATOM 711 C C . THR A 1 88 ? 35.513 -47.772 -21.281 1.00 18.14 112 THR A C 1
ATOM 712 O O . THR A 1 88 ? 35.407 -47.032 -22.264 1.00 18.16 112 THR A O 1
ATOM 716 N N . ALA A 1 89 ? 35.097 -47.431 -20.064 1.00 17.86 113 ALA A N 1
ATOM 717 C CA . ALA A 1 89 ? 34.605 -46.089 -19.765 1.00 17.81 113 ALA A CA 1
ATOM 718 C C . ALA A 1 89 ? 35.799 -45.209 -19.408 1.00 17.67 113 ALA A C 1
ATOM 719 O O . ALA A 1 89 ? 36.149 -45.067 -18.234 1.00 17.81 113 ALA A O 1
ATOM 721 N N . ASP A 1 90 ? 36.423 -44.633 -20.434 1.00 17.53 114 ASP A N 1
ATOM 722 C CA . ASP A 1 90 ? 37.714 -43.944 -20.290 1.00 17.54 114 ASP A CA 1
ATOM 723 C C . ASP A 1 90 ? 37.625 -42.602 -19.567 1.00 17.28 114 ASP A C 1
ATOM 724 O O . ASP A 1 90 ? 38.610 -42.138 -18.986 1.00 17.33 114 ASP A O 1
ATOM 729 N N . ASN A 1 91 ? 36.448 -41.984 -19.604 1.00 16.78 115 ASN A N 1
ATOM 730 C CA . ASN A 1 91 ? 36.269 -40.641 -19.062 1.00 16.44 115 ASN A CA 1
ATOM 731 C C . ASN A 1 91 ? 35.123 -40.547 -18.059 1.00 16.50 115 ASN A C 1
ATOM 732 O O . ASN A 1 91 ? 34.028 -41.056 -18.320 1.00 16.32 115 ASN A O 1
ATOM 737 N N . PRO A 1 92 ? 35.370 -39.894 -16.906 1.00 16.35 116 PRO A N 1
ATOM 738 C CA . PRO A 1 92 ? 34.321 -39.757 -15.902 1.00 16.07 116 PRO A CA 1
ATOM 739 C C . PRO A 1 92 ? 33.276 -38.720 -16.305 1.00 15.88 116 PRO A C 1
ATOM 740 O O . PRO A 1 92 ? 33.582 -37.779 -17.051 1.00 15.91 116 PRO A O 1
ATOM 744 N N . GLY A 1 93 ? 32.057 -38.889 -15.808 1.00 15.46 117 GLY A N 1
ATOM 745 C CA . GLY A 1 93 ? 31.010 -37.898 -16.025 1.00 15.13 117 GLY A CA 1
ATOM 746 C C . GLY A 1 93 ? 29.630 -38.477 -16.244 1.00 14.80 117 GLY A C 1
ATOM 747 O O . GLY A 1 93 ? 29.257 -39.479 -15.636 1.00 14.89 117 GLY A O 1
ATOM 748 N N . VAL A 1 94 ? 28.873 -37.829 -17.121 1.00 14.69 118 VAL A N 1
ATOM 749 C CA . VAL A 1 94 ? 27.505 -38.227 -17.417 1.00 14.34 118 VAL A CA 1
ATOM 750 C C . VAL A 1 94 ? 27.317 -38.212 -18.933 1.00 14.21 118 VAL A C 1
ATOM 751 O O . VAL A 1 94 ? 27.686 -37.245 -19.605 1.00 14.06 118 VAL A O 1
ATOM 755 N N . PHE A 1 95 ? 26.770 -39.302 -19.462 1.00 13.99 119 PHE A N 1
ATOM 756 C CA . PHE A 1 95 ? 26.749 -39.528 -20.898 1.00 13.93 119 PHE A CA 1
ATOM 757 C C . PHE A 1 95 ? 25.400 -40.032 -21.396 1.00 13.95 119 PHE A C 1
ATOM 758 O O . PHE A 1 95 ? 24.762 -40.878 -20.770 1.00 14.07 119 PHE A O 1
ATOM 766 N N . PHE A 1 96 ? 24.992 -39.492 -22.536 1.00 13.82 120 PHE A N 1
ATOM 767 C CA . PHE A 1 96 ? 23.791 -39.894 -23.254 1.00 13.81 120 PHE A CA 1
ATOM 768 C C . PHE A 1 96 ? 24.004 -41.291 -23.839 1.00 13.66 120 PHE A C 1
ATOM 769 O O . PHE A 1 96 ? 25.078 -41.593 -24.352 1.00 13.57 120 PHE A O 1
ATOM 777 N N . TYR A 1 97 ? 22.999 -42.155 -23.728 1.00 13.59 121 TYR A N 1
ATOM 778 C CA . TYR A 1 97 ? 22.939 -43.343 -24.582 1.00 13.44 121 TYR A CA 1
ATOM 779 C C . TYR A 1 97 ? 21.601 -43.418 -25.305 1.00 13.46 121 TYR A C 1
ATOM 780 O O . TYR A 1 97 ? 20.579 -42.966 -24.783 1.00 13.13 121 TYR A O 1
ATOM 789 N N . HIS A 1 98 ? 21.617 -43.974 -26.514 1.00 13.27 122 HIS A N 1
ATOM 790 C CA . HIS A 1 98 ? 20.409 -44.059 -27.336 1.00 13.19 122 HIS A CA 1
ATOM 791 C C . HIS A 1 98 ? 20.564 -45.071 -28.457 1.00 13.49 122 HIS A C 1
ATOM 792 O O . HIS A 1 98 ? 21.682 -45.478 -28.783 1.00 13.56 122 HIS A O 1
ATOM 799 N N . CYS A 1 99 ? 19.436 -45.481 -29.033 1.00 13.66 123 CYS A N 1
ATOM 800 C CA . CYS A 1 99 ? 19.438 -46.280 -30.247 1.00 14.25 123 CYS A CA 1
ATOM 801 C C . CYS A 1 99 ? 20.002 -45.441 -31.393 1.00 14.68 123 CYS A C 1
ATOM 802 O O . CYS A 1 99 ? 19.712 -44.246 -31.498 1.00 14.81 123 CYS A O 1
ATOM 805 N N . GLY A 1 100 ? 20.832 -46.066 -32.223 1.00 15.14 124 GLY A N 1
ATOM 806 C CA . GLY A 1 100 ? 21.439 -45.390 -33.365 1.00 15.62 124 GLY A CA 1
ATOM 807 C C . GLY A 1 100 ? 20.889 -45.846 -34.705 1.00 15.96 124 GLY A C 1
ATOM 808 O O . GLY A 1 100 ? 21.541 -45.670 -35.739 1.00 16.13 124 GLY A O 1
ATOM 809 N N . SER A 1 101 ? 19.686 -46.416 -34.693 1.00 16.24 125 SER A N 1
ATOM 810 C CA . SER A 1 101 ? 19.082 -46.970 -35.907 1.00 16.70 125 SER A CA 1
ATOM 811 C C . SER A 1 101 ? 18.369 -45.921 -36.760 1.00 17.13 125 SER A C 1
ATOM 812 O O . SER A 1 101 ? 18.108 -44.808 -36.305 1.00 16.99 125 SER A O 1
ATOM 815 N N . ASP A 1 102 ? 18.053 -46.301 -37.995 1.00 17.60 126 ASP A N 1
ATOM 816 C CA . ASP A 1 102 ? 17.541 -45.382 -39.009 1.00 18.23 126 ASP A CA 1
ATOM 817 C C . ASP A 1 102 ? 16.012 -45.234 -38.957 1.00 17.96 126 ASP A C 1
ATOM 818 O O . ASP A 1 102 ? 15.293 -46.231 -39.032 1.00 18.16 126 ASP A O 1
ATOM 823 N N . PRO A 1 103 ? 15.507 -43.991 -38.811 1.00 17.59 127 PRO A N 1
ATOM 824 C CA . PRO A 1 103 ? 16.252 -42.749 -38.576 1.00 17.40 127 PRO A CA 1
ATOM 825 C C . PRO A 1 103 ? 16.386 -42.435 -37.085 1.00 16.89 127 PRO A C 1
ATOM 826 O O . PRO A 1 103 ? 15.415 -42.554 -36.342 1.00 16.81 127 PRO A O 1
ATOM 830 N N . MET A 1 104 ? 17.582 -42.040 -36.652 1.00 16.81 128 MET A N 1
ATOM 831 C CA . MET A 1 104 ? 17.831 -41.785 -35.229 1.00 16.67 128 MET A CA 1
ATOM 832 C C . MET A 1 104 ? 16.826 -40.825 -34.606 1.00 16.12 128 MET A C 1
ATOM 833 O O . MET A 1 104 ? 16.431 -41.004 -33.455 1.00 16.04 128 MET A O 1
ATOM 838 N N . ILE A 1 105 ? 16.411 -39.818 -35.372 1.00 15.34 129 ILE A N 1
ATOM 839 C CA . ILE A 1 105 ? 15.421 -38.848 -34.901 1.00 14.96 129 ILE A CA 1
ATOM 840 C C . ILE A 1 105 ? 14.182 -39.534 -34.314 1.00 14.74 129 ILE A C 1
ATOM 841 O O . ILE A 1 105 ? 13.712 -39.153 -33.244 1.00 14.59 129 ILE A O 1
ATOM 846 N N . GLN A 1 106 ? 13.687 -40.564 -35.000 1.00 14.42 130 GLN A N 1
ATOM 847 C CA . GLN A 1 106 ? 12.489 -41.281 -34.569 1.00 14.22 130 GLN A CA 1
ATOM 848 C C . GLN A 1 106 ? 12.757 -42.261 -33.422 1.00 14.00 130 GLN A C 1
ATOM 849 O O . GLN A 1 106 ? 11.964 -42.349 -32.479 1.00 13.89 130 GLN A O 1
ATOM 855 N N . HIS A 1 107 ? 13.863 -42.996 -33.501 1.00 13.76 131 HIS A N 1
ATOM 856 C CA . HIS A 1 107 ? 14.198 -43.963 -32.457 1.00 13.66 131 HIS A CA 1
ATOM 857 C C . HIS A 1 107 ? 14.398 -43.271 -31.107 1.00 13.55 131 HIS A C 1
ATOM 858 O O . HIS A 1 107 ? 13.910 -43.751 -30.083 1.00 13.44 131 HIS A O 1
ATOM 865 N N . ILE A 1 108 ? 15.078 -42.125 -31.119 1.00 13.24 132 ILE A N 1
ATOM 866 C CA . ILE A 1 108 ? 15.209 -41.300 -29.916 1.00 13.05 132 ILE A CA 1
ATOM 867 C C . ILE A 1 108 ? 13.842 -40.771 -29.464 1.00 13.23 132 ILE A C 1
ATOM 868 O O . ILE A 1 108 ? 13.457 -40.952 -28.307 1.00 13.11 132 ILE A O 1
ATOM 873 N N . ALA A 1 109 ? 13.107 -40.142 -30.385 1.00 13.25 133 ALA A N 1
ATOM 874 C CA . ALA A 1 109 ? 11.814 -39.525 -30.067 1.00 13.59 133 ALA A CA 1
ATOM 875 C C . ALA A 1 109 ? 10.797 -40.515 -29.492 1.00 13.77 133 ALA A C 1
ATOM 876 O O . ALA A 1 109 ? 9.981 -40.150 -28.645 1.00 13.93 133 ALA A O 1
ATOM 878 N N . ARG A 1 110 ? 10.851 -41.764 -29.945 1.00 13.68 134 ARG A N 1
ATOM 879 C CA . ARG A 1 110 ? 9.900 -42.777 -29.479 1.00 13.92 134 ARG A CA 1
ATOM 880 C C . ARG A 1 110 ? 10.281 -43.394 -28.126 1.00 13.76 134 ARG A C 1
ATOM 881 O O . ARG A 1 110 ? 9.504 -44.153 -27.548 1.00 14.02 134 ARG A O 1
ATOM 889 N N . GLY A 1 111 ? 11.469 -43.057 -27.624 1.00 13.58 135 GLY A N 1
ATOM 890 C CA . GLY A 1 111 ? 11.835 -43.368 -26.240 1.00 13.48 135 GLY A CA 1
ATOM 891 C C . GLY A 1 111 ? 13.109 -44.158 -26.008 1.00 13.44 135 GLY A C 1
ATOM 892 O O . GLY A 1 111 ? 13.408 -44.524 -24.871 1.00 13.68 135 GLY A O 1
ATOM 893 N N . MET A 1 112 ? 13.864 -44.428 -27.071 1.00 13.47 136 MET A N 1
ATOM 894 C CA . MET A 1 112 ? 15.075 -45.252 -26.949 1.00 13.65 136 MET A CA 1
ATOM 895 C C . MET A 1 112 ? 16.274 -44.415 -26.523 1.00 13.59 136 MET A C 1
ATOM 896 O O . MET A 1 112 ? 17.186 -44.164 -27.311 1.00 13.54 136 MET A O 1
ATOM 901 N N . TYR A 1 113 ? 16.258 -43.988 -25.265 1.00 13.74 137 TYR A N 1
ATOM 902 C CA . TYR A 1 113 ? 17.323 -43.160 -24.715 1.00 13.85 137 TYR A CA 1
ATOM 903 C C . TYR A 1 113 ? 17.501 -43.380 -23.220 1.00 13.65 137 TYR A C 1
ATOM 904 O O . TYR A 1 113 ? 16.588 -43.840 -22.529 1.00 13.59 137 TYR A O 1
ATOM 913 N N . GLY A 1 114 ? 18.685 -43.036 -22.729 1.00 13.49 138 GLY A N 1
ATOM 914 C CA . GLY A 1 114 ? 18.987 -43.159 -21.317 1.00 13.24 138 GLY A CA 1
ATOM 915 C C . GLY A 1 114 ? 20.281 -42.475 -20.941 1.00 13.30 138 GLY A C 1
ATOM 916 O O . GLY A 1 114 ? 20.847 -41.698 -21.720 1.00 12.91 138 GLY A O 1
ATOM 917 N N . VAL A 1 115 ? 20.747 -42.768 -19.734 1.00 13.23 139 VAL A N 1
ATOM 918 C CA . VAL A 1 115 ? 21.967 -42.169 -19.229 1.00 13.38 139 VAL A CA 1
ATOM 919 C C . VAL A 1 115 ? 22.924 -43.241 -18.723 1.00 13.54 139 VAL A C 1
ATOM 920 O O . VAL A 1 115 ? 22.507 -44.235 -18.121 1.00 13.90 139 VAL A O 1
ATOM 924 N N . ILE A 1 116 ? 24.206 -43.044 -19.000 1.00 13.56 140 ILE A N 1
ATOM 925 C CA . ILE A 1 116 ? 25.245 -43.807 -18.334 1.00 13.92 140 ILE A CA 1
ATOM 926 C C . ILE A 1 116 ? 26.072 -42.844 -17.475 1.00 14.19 140 ILE A C 1
ATOM 927 O O . ILE A 1 116 ? 26.577 -41.831 -17.965 1.00 14.15 140 ILE A O 1
ATOM 932 N N . ILE A 1 117 ? 26.153 -43.150 -16.184 1.00 14.81 141 ILE A N 1
ATOM 933 C CA . ILE A 1 117 ? 26.934 -42.358 -15.240 1.00 15.53 141 ILE A CA 1
ATOM 934 C C . ILE A 1 117 ? 28.276 -43.048 -15.028 1.00 16.02 141 ILE A C 1
ATOM 935 O O . ILE A 1 117 ? 28.327 -44.246 -14.741 1.00 16.00 141 ILE A O 1
ATOM 940 N N . VAL A 1 118 ? 29.356 -42.289 -15.190 1.00 16.72 142 VAL A N 1
ATOM 941 C CA . VAL A 1 118 ? 30.702 -42.816 -15.008 1.00 17.40 142 VAL A CA 1
ATOM 942 C C . VAL A 1 118 ? 31.357 -42.076 -13.844 1.00 18.18 142 VAL A C 1
ATOM 943 O O . VAL A 1 118 ? 31.848 -40.956 -14.001 1.00 18.11 142 VAL A O 1
ATOM 947 N N . ASP A 1 119 ? 31.330 -42.702 -12.670 1.00 19.07 143 ASP A N 1
ATOM 948 C CA . ASP A 1 119 ? 31.879 -42.106 -11.451 1.00 20.07 143 ASP A CA 1
ATOM 949 C C . ASP A 1 119 ? 33.390 -41.922 -11.580 1.00 20.75 143 ASP A C 1
ATOM 950 O O . ASP A 1 119 ? 34.064 -42.790 -12.132 1.00 20.80 143 ASP A O 1
ATOM 955 N N . PRO A 1 120 ? 33.924 -40.784 -11.093 1.00 21.62 144 PRO A N 1
ATOM 956 C CA . PRO A 1 120 ? 35.372 -40.586 -11.149 1.00 22.30 144 PRO A CA 1
ATOM 957 C C . PRO A 1 120 ? 36.110 -41.630 -10.318 1.00 23.07 144 PRO A C 1
ATOM 958 O O . PRO A 1 120 ? 35.620 -42.040 -9.264 1.00 23.05 144 PRO A O 1
ATOM 962 N N . LYS A 1 121 ? 37.269 -42.063 -10.806 1.00 24.05 145 LYS A N 1
ATOM 963 C CA . LYS A 1 121 ? 38.102 -43.020 -10.080 1.00 25.20 145 LYS A CA 1
ATOM 964 C C . LYS A 1 121 ? 38.652 -42.370 -8.809 1.00 25.53 145 LYS A C 1
ATOM 965 O O . LYS A 1 121 ? 38.806 -43.030 -7.782 1.00 25.97 145 LYS A O 1
ATOM 971 N N . ASP A 1 122 ? 38.934 -41.072 -8.892 1.00 26.01 146 ASP A N 1
ATOM 972 C CA . ASP A 1 122 ? 39.256 -40.266 -7.720 1.00 26.41 146 ASP A CA 1
ATOM 973 C C . ASP A 1 122 ? 37.954 -39.872 -7.023 1.00 26.58 146 ASP A C 1
ATOM 974 O O . ASP A 1 122 ? 37.201 -39.030 -7.523 1.00 26.67 146 ASP A O 1
ATOM 979 N N . ALA A 1 123 ? 37.696 -40.483 -5.868 1.00 26.79 147 ALA A N 1
ATOM 980 C CA . ALA A 1 123 ? 36.449 -40.268 -5.126 1.00 27.02 147 ALA A CA 1
ATOM 981 C C . ALA A 1 123 ? 36.309 -38.857 -4.538 1.00 27.05 147 ALA A C 1
ATOM 982 O O . ALA A 1 123 ? 35.226 -38.476 -4.089 1.00 27.33 147 ALA A O 1
ATOM 984 N N . ASN A 1 124 ? 37.398 -38.090 -4.553 1.00 26.93 148 ASN A N 1
ATOM 985 C CA . ASN A 1 124 ? 37.391 -36.714 -4.050 1.00 26.89 148 ASN A CA 1
ATOM 986 C C . ASN A 1 124 ? 37.402 -35.644 -5.150 1.00 26.41 148 ASN A C 1
ATOM 987 O O . ASN A 1 124 ? 37.541 -34.453 -4.860 1.00 26.44 148 ASN A O 1
ATOM 992 N N . ALA A 1 125 ? 37.258 -36.070 -6.405 1.00 25.83 149 ALA A N 1
ATOM 993 C CA . ALA A 1 125 ? 37.228 -35.141 -7.539 1.00 25.23 149 ALA A CA 1
ATOM 994 C C . ALA A 1 125 ? 35.981 -34.255 -7.504 1.00 24.82 149 ALA A C 1
ATOM 995 O O . ALA A 1 125 ? 36.043 -33.065 -7.827 1.00 24.87 149 ALA A O 1
ATOM 997 N N . LEU A 1 126 ? 34.855 -34.845 -7.107 1.00 24.07 150 LEU A N 1
ATOM 998 C CA . LEU A 1 126 ? 33.609 -34.108 -6.923 1.00 23.62 150 LEU A CA 1
ATOM 999 C C . LEU A 1 126 ? 33.318 -33.942 -5.432 1.00 23.37 150 LEU A C 1
ATOM 1000 O O . LEU A 1 126 ? 33.594 -34.853 -4.648 1.00 23.11 150 LEU A O 1
ATOM 1005 N N . PRO A 1 127 ? 32.757 -32.781 -5.031 1.00 23.16 151 PRO A N 1
ATOM 1006 C CA . PRO A 1 127 ? 32.255 -32.671 -3.661 1.00 22.98 151 PRO A CA 1
ATOM 1007 C C . PRO A 1 127 ? 31.150 -33.702 -3.410 1.00 22.86 151 PRO A C 1
ATOM 1008 O O . PRO A 1 127 ? 30.416 -34.062 -4.340 1.00 22.62 151 PRO A O 1
ATOM 1012 N N . LYS A 1 128 ? 31.047 -34.173 -2.170 1.00 22.52 152 LYS A N 1
ATOM 1013 C CA . LYS A 1 128 ? 30.099 -35.225 -1.806 1.00 22.45 152 LYS A CA 1
ATOM 1014 C C . LYS A 1 128 ? 28.645 -34.780 -1.985 1.00 21.91 152 LYS A C 1
ATOM 1015 O O . LYS A 1 128 ? 28.239 -33.728 -1.484 1.00 21.91 152 LYS A O 1
ATOM 1021 N N . ALA A 1 129 ? 27.873 -35.585 -2.710 1.00 21.24 153 ALA A N 1
ATOM 1022 C CA . ALA A 1 129 ? 26.450 -35.320 -2.906 1.00 20.82 153 ALA A CA 1
ATOM 1023 C C . ALA A 1 129 ? 25.627 -36.054 -1.857 1.00 20.49 153 ALA A C 1
ATOM 1024 O O . ALA A 1 129 ? 25.928 -37.193 -1.511 1.00 20.53 153 ALA A O 1
ATOM 1026 N N . ASP A 1 130 ? 24.592 -35.390 -1.352 1.00 20.06 154 ASP A N 1
ATOM 1027 C CA . ASP A 1 130 ? 23.679 -35.990 -0.383 1.00 19.82 154 ASP A CA 1
ATOM 1028 C C . ASP A 1 130 ? 22.472 -36.598 -1.083 1.00 19.43 154 ASP A C 1
ATOM 1029 O O . ASP A 1 130 ? 21.838 -37.521 -0.564 1.00 19.41 154 ASP A O 1
ATOM 1034 N N . ARG A 1 131 ? 22.162 -36.063 -2.263 1.00 18.85 155 ARG A N 1
ATOM 1035 C CA . ARG A 1 131 ? 21.101 -36.587 -3.122 1.00 18.40 155 ARG A CA 1
ATOM 1036 C C . ARG A 1 131 ? 21.584 -36.584 -4.565 1.00 17.94 155 ARG A C 1
ATOM 1037 O O . ARG A 1 131 ? 22.368 -35.719 -4.966 1.00 17.73 155 ARG A O 1
ATOM 1045 N N . GLU A 1 132 ? 21.118 -37.561 -5.337 1.00 17.55 156 GLU A N 1
ATOM 1046 C CA . GLU A 1 132 ? 21.369 -37.603 -6.774 1.00 17.21 156 GLU A CA 1
ATOM 1047 C C . GLU A 1 132 ? 20.057 -37.854 -7.502 1.00 16.85 156 GLU A C 1
ATOM 1048 O O . GLU A 1 132 ? 19.272 -38.717 -7.098 1.00 16.69 156 GLU A O 1
ATOM 1054 N N . TYR A 1 133 ? 19.821 -37.096 -8.570 1.00 16.35 157 TYR A N 1
ATOM 1055 C CA . TYR A 1 133 ? 18.632 -37.284 -9.401 1.00 15.97 157 TYR A CA 1
ATOM 1056 C C . TYR A 1 133 ? 18.973 -37.229 -10.882 1.00 15.79 157 TYR A C 1
ATOM 1057 O O . TYR A 1 133 ? 19.719 -36.352 -11.325 1.00 15.94 157 TYR A O 1
ATOM 1066 N N . VAL A 1 134 ? 18.418 -38.168 -11.641 1.00 15.33 158 VAL A N 1
ATOM 1067 C CA . VAL A 1 134 ? 18.538 -38.160 -13.094 1.00 14.85 158 VAL A CA 1
ATOM 1068 C C . VAL A 1 134 ? 17.335 -37.439 -13.699 1.00 14.63 158 VAL A C 1
ATOM 1069 O O . VAL A 1 134 ? 16.185 -37.756 -13.383 1.00 14.50 158 VAL A O 1
ATOM 1073 N N . LEU A 1 135 ? 17.611 -36.460 -14.556 1.00 14.26 159 LEU A N 1
ATOM 1074 C CA . LEU A 1 135 ? 16.569 -35.821 -15.358 1.00 14.09 159 LEU A CA 1
ATOM 1075 C C . LEU A 1 135 ? 16.981 -35.833 -16.820 1.00 13.81 159 LEU A C 1
ATOM 1076 O O . LEU A 1 135 ? 18.020 -35.282 -17.184 1.00 13.69 159 LEU A O 1
ATOM 1081 N N . ILE A 1 136 ? 16.172 -36.474 -17.657 1.00 13.45 160 ILE A N 1
ATOM 1082 C CA . ILE A 1 136 ? 16.456 -36.516 -19.086 1.00 13.18 160 ILE A CA 1
ATOM 1083 C C . ILE A 1 136 ? 15.358 -35.797 -19.860 1.00 13.40 160 ILE A C 1
ATOM 1084 O O . ILE A 1 136 ? 14.193 -36.189 -19.804 1.00 13.11 160 ILE A O 1
ATOM 1089 N N . GLN A 1 137 ? 15.742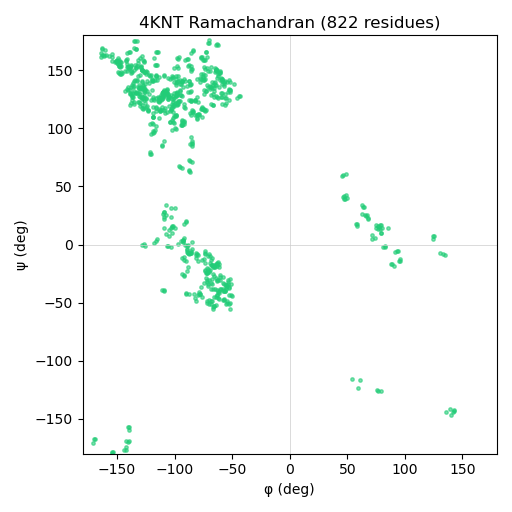 -34.739 -20.571 1.00 13.62 161 GLN A N 1
ATOM 1090 C CA . GLN A 1 137 ? 14.796 -33.973 -21.379 1.00 14.03 161 GLN A CA 1
ATOM 1091 C C . GLN A 1 137 ? 14.637 -34.578 -22.768 1.00 14.18 161 GLN A C 1
ATOM 1092 O O . GLN A 1 137 ? 15.616 -34.996 -23.388 1.00 14.27 161 GLN A O 1
ATOM 1098 N N . ALA A 1 138 ? 13.395 -34.627 -23.241 1.00 14.29 162 ALA A N 1
ATOM 1099 C CA . ALA A 1 138 ? 13.093 -35.038 -24.610 1.00 14.76 162 ALA A CA 1
ATOM 1100 C C . ALA A 1 138 ? 11.850 -34.325 -25.123 1.00 15.01 162 ALA A C 1
ATOM 1101 O O . ALA A 1 138 ? 11.007 -33.895 -24.336 1.00 14.94 162 ALA A O 1
ATOM 1103 N N . GLU A 1 139 ? 11.751 -34.189 -26.444 1.00 15.56 163 GLU A N 1
ATOM 1104 C CA . GLU A 1 139 ? 10.519 -33.720 -27.065 1.00 16.23 163 GLU A CA 1
ATOM 1105 C C . GLU A 1 139 ? 9.607 -34.913 -27.287 1.00 16.74 163 GLU A C 1
ATOM 1106 O O . GLU A 1 139 ? 10.060 -35.988 -27.688 1.00 16.91 163 GLU A O 1
ATOM 1112 N N . HIS A 1 140 ? 8.326 -34.716 -27.004 1.00 17.43 164 HIS A N 1
ATOM 1113 C CA . HIS A 1 140 ? 7.301 -35.711 -27.274 1.00 18.23 164 HIS A CA 1
ATOM 1114 C C . HIS A 1 140 ? 6.526 -35.292 -28.521 1.00 18.59 164 HIS A C 1
ATOM 1115 O O . HIS A 1 140 ? 6.061 -34.149 -28.618 1.00 18.54 164 HIS A O 1
ATOM 1122 N N . TYR A 1 141 ? 6.405 -36.214 -29.475 1.00 18.94 165 TYR A N 1
ATOM 1123 C CA . TYR A 1 141 ? 5.680 -35.962 -30.717 1.00 19.72 165 TYR A CA 1
ATOM 1124 C C . TYR A 1 141 ? 4.386 -36.769 -30.718 1.00 20.35 165 TYR A C 1
ATOM 1125 O O . TYR A 1 141 ? 4.408 -37.975 -30.488 1.00 20.37 165 TYR A O 1
ATOM 1134 N N . GLU A 1 142 ? 3.263 -36.096 -30.966 1.00 21.18 166 GLU A N 1
ATOM 1135 C CA . GLU A 1 142 ? 1.936 -36.721 -30.868 1.00 22.14 166 GLU A CA 1
ATOM 1136 C C . GLU A 1 142 ? 1.812 -38.023 -31.666 1.00 22.08 166 GLU A C 1
ATOM 1137 O O . GLU A 1 142 ? 1.355 -39.038 -31.140 1.00 22.13 166 GLU A O 1
ATOM 1143 N N . ASN A 1 143 ? 2.213 -37.978 -32.932 1.00 22.22 167 ASN A N 1
ATOM 1144 C CA . ASN A 1 143 ? 2.182 -39.147 -33.793 1.00 22.49 167 ASN A CA 1
ATOM 1145 C C . ASN A 1 143 ? 3.590 -39.730 -33.926 1.00 22.44 167 ASN A C 1
ATOM 1146 O O . ASN A 1 143 ? 4.434 -39.156 -34.613 1.00 22.43 167 ASN A O 1
ATOM 1151 N N . PRO A 1 144 ? 3.845 -40.881 -33.272 1.00 22.72 168 PRO A N 1
ATOM 1152 C CA . PRO A 1 144 ? 5.179 -41.498 -33.293 1.00 22.86 168 PRO A CA 1
ATOM 1153 C C . PRO A 1 144 ? 5.640 -41.953 -34.685 1.00 23.11 168 PRO A C 1
ATOM 1154 O O . PRO A 1 144 ? 6.835 -42.179 -34.890 1.00 22.85 168 PRO A O 1
ATOM 1158 N N . ASP A 1 145 ? 4.702 -42.074 -35.624 1.00 23.33 169 ASP A N 1
ATOM 1159 C CA . ASP A 1 145 ? 5.013 -42.506 -36.989 1.00 23.87 169 ASP A CA 1
ATOM 1160 C C . ASP A 1 145 ? 5.265 -41.352 -37.964 1.00 23.92 169 ASP A C 1
ATOM 1161 O O . ASP A 1 145 ? 5.748 -41.574 -39.080 1.00 24.13 169 ASP A O 1
ATOM 1166 N N . ASP A 1 146 ? 4.940 -40.129 -37.548 1.00 23.92 170 ASP A N 1
ATOM 1167 C CA . ASP A 1 146 ? 5.064 -38.962 -38.426 1.00 23.83 170 ASP A CA 1
ATOM 1168 C C . ASP A 1 146 ? 6.479 -38.379 -38.405 1.00 23.74 170 ASP A C 1
ATOM 1169 O O . ASP A 1 146 ? 6.789 -37.481 -37.613 1.00 23.63 170 ASP A O 1
ATOM 1174 N N . LYS A 1 147 ? 7.324 -38.888 -39.298 1.00 23.59 171 LYS A N 1
ATOM 1175 C CA . LYS A 1 147 ? 8.729 -38.485 -39.368 1.00 23.53 171 LYS A CA 1
ATOM 1176 C C . LYS A 1 147 ? 8.926 -37.061 -39.888 1.00 23.24 171 LYS A C 1
ATOM 1177 O O . LYS A 1 147 ? 9.878 -36.389 -39.495 1.00 23.25 171 LYS A O 1
ATOM 1183 N N . THR A 1 148 ? 8.024 -36.601 -40.756 1.00 22.99 172 THR A N 1
ATOM 1184 C CA . THR A 1 148 ? 8.076 -35.226 -41.263 1.00 22.78 172 THR A CA 1
ATOM 1185 C C . THR A 1 148 ? 7.879 -34.203 -40.145 1.00 22.12 172 THR A C 1
ATOM 1186 O O . THR A 1 148 ? 8.591 -33.198 -40.094 1.00 22.11 172 THR A O 1
ATOM 1190 N N . ALA A 1 149 ? 6.920 -34.463 -39.256 1.00 21.50 173 ALA A N 1
ATOM 1191 C CA . ALA A 1 149 ? 6.669 -33.580 -38.116 1.00 21.04 173 ALA A CA 1
ATOM 1192 C C . ALA A 1 149 ? 7.912 -33.473 -37.230 1.00 20.53 173 ALA A C 1
ATOM 1193 O O . ALA A 1 149 ? 8.228 -32.396 -36.722 1.00 20.57 173 ALA A O 1
ATOM 1195 N N . MET A 1 150 ? 8.610 -34.594 -37.064 1.00 20.06 174 MET A N 1
ATOM 1196 C CA . MET A 1 150 ? 9.861 -34.640 -36.302 1.00 19.70 174 MET A CA 1
ATOM 1197 C C . MET A 1 150 ? 10.959 -33.825 -36.982 1.00 19.60 174 MET A C 1
ATOM 1198 O O . MET A 1 150 ? 11.664 -33.057 -36.325 1.00 19.54 174 MET A O 1
ATOM 1203 N N . MET A 1 151 ? 11.085 -33.986 -38.299 1.00 19.53 175 MET A N 1
ATOM 1204 C CA . MET A 1 151 ? 12.063 -33.237 -39.094 1.00 19.77 175 MET A CA 1
ATOM 1205 C C . MET A 1 151 ? 11.784 -31.734 -39.096 1.00 19.98 175 MET A C 1
ATOM 1206 O O . MET A 1 151 ? 12.703 -30.921 -39.220 1.00 19.92 175 MET A O 1
ATOM 1211 N N . GLN A 1 152 ? 10.513 -31.374 -38.950 1.00 20.39 176 GLN A N 1
ATOM 1212 C CA . GLN A 1 152 ? 10.106 -29.971 -38.921 1.00 20.99 176 GLN A CA 1
ATOM 1213 C C . GLN A 1 152 ? 10.049 -29.412 -37.498 1.00 20.72 176 GLN A C 1
ATOM 1214 O O . GLN A 1 152 ? 9.678 -28.252 -37.297 1.00 20.86 176 GLN A O 1
ATOM 1220 N N . ASN A 1 153 ? 10.426 -30.243 -36.524 1.00 20.42 177 ASN A N 1
ATOM 1221 C CA . ASN A 1 153 ? 10.513 -29.844 -35.115 1.00 20.17 177 ASN A CA 1
ATOM 1222 C C . ASN A 1 153 ? 9.145 -29.474 -34.522 1.00 19.98 177 ASN A C 1
ATOM 1223 O O . ASN A 1 153 ? 9.043 -28.613 -33.642 1.00 19.88 177 ASN A O 1
ATOM 1228 N N . LYS A 1 154 ? 8.098 -30.136 -35.013 1.00 19.65 178 LYS A N 1
ATOM 1229 C CA . LYS A 1 154 ? 6.728 -29.864 -34.580 1.00 19.61 178 LYS A CA 1
ATOM 1230 C C . LYS A 1 154 ? 6.287 -30.795 -33.447 1.00 19.01 178 LYS A C 1
ATOM 1231 O O . LYS A 1 154 ? 5.389 -31.628 -33.611 1.00 18.72 178 LYS A O 1
ATOM 1237 N N . TRP A 1 155 ? 6.935 -30.639 -32.295 1.00 18.49 179 TRP A N 1
ATOM 1238 C CA . TRP A 1 155 ? 6.628 -31.433 -31.107 1.00 18.12 179 TRP A CA 1
ATOM 1239 C C . TRP A 1 155 ? 5.347 -30.961 -30.423 1.00 17.95 179 TRP A C 1
ATOM 1240 O O . TRP A 1 155 ? 4.887 -29.843 -30.661 1.00 17.92 179 TRP A O 1
ATOM 1251 N N . SER A 1 156 ? 4.778 -31.822 -29.584 1.00 17.76 180 SER A N 1
ATOM 1252 C CA A SER A 1 156 ? 3.563 -31.491 -28.848 0.50 17.75 180 SER A CA 1
ATOM 1253 C CA B SER A 1 156 ? 3.559 -31.502 -28.846 0.50 17.71 180 SER A CA 1
ATOM 1254 C C . SER A 1 156 ? 3.874 -31.114 -27.403 1.00 17.67 180 SER A C 1
ATOM 1255 O O . SER A 1 156 ? 3.229 -30.232 -26.836 1.00 17.53 180 SER A O 1
ATOM 1260 N N . ASN A 1 157 ? 4.869 -31.781 -26.821 1.00 17.53 181 ASN A N 1
ATOM 1261 C CA . ASN A 1 157 ? 5.314 -31.513 -25.454 1.00 17.37 181 ASN A CA 1
ATOM 1262 C C . ASN A 1 157 ? 6.830 -31.624 -25.336 1.00 17.31 181 ASN A C 1
ATOM 1263 O O . ASN A 1 157 ? 7.479 -32.254 -26.174 1.00 16.93 181 ASN A O 1
ATOM 1268 N N . VAL A 1 158 ? 7.383 -30.992 -24.303 1.00 17.36 182 VAL A N 1
ATOM 1269 C CA . VAL A 1 158 ? 8.782 -31.175 -23.915 1.00 17.62 182 VAL A CA 1
ATOM 1270 C C . VAL A 1 158 ? 8.759 -31.733 -22.495 1.00 17.58 182 VAL A C 1
ATOM 1271 O O . VAL A 1 158 ? 8.136 -31.148 -21.610 1.00 17.79 182 VAL A O 1
ATOM 1275 N N . VAL A 1 159 ? 9.411 -32.875 -22.285 1.00 17.13 183 VAL A N 1
ATOM 1276 C CA . VAL A 1 159 ? 9.241 -33.624 -21.037 1.00 16.82 183 VAL A CA 1
ATOM 1277 C C . VAL A 1 159 ? 10.549 -33.951 -20.326 1.00 16.27 183 VAL A C 1
ATOM 1278 O O . VAL A 1 159 ? 11.612 -33.964 -20.944 1.00 15.85 183 VAL A O 1
ATOM 1282 N N . PHE A 1 160 ? 10.443 -34.192 -19.020 1.00 15.95 184 PHE A N 1
ATOM 1283 C CA . PHE A 1 160 ? 11.517 -34.767 -18.225 1.00 15.73 184 PHE A CA 1
ATOM 1284 C C . PHE A 1 160 ? 11.164 -36.213 -17.904 1.00 15.63 184 PHE A C 1
ATOM 1285 O O . PHE A 1 160 ? 10.058 -36.503 -17.427 1.00 15.65 184 PHE A O 1
ATOM 1293 N N . ASN A 1 161 ? 12.111 -37.113 -18.160 1.00 15.28 185 ASN A N 1
ATOM 1294 C CA . ASN A 1 161 ? 11.936 -38.544 -17.904 1.00 15.08 185 ASN A CA 1
ATOM 1295 C C . ASN A 1 161 ? 10.626 -39.135 -18.454 1.00 15.17 185 ASN A C 1
ATOM 1296 O O . ASN A 1 161 ? 9.944 -39.916 -17.782 1.00 15.02 185 ASN A O 1
ATOM 1301 N N . GLY A 1 162 ? 10.284 -38.741 -19.679 1.00 15.26 186 GLY A N 1
ATOM 1302 C CA . GLY A 1 162 ? 9.168 -39.343 -20.409 1.00 15.61 186 GLY A CA 1
ATOM 1303 C C . GLY A 1 162 ? 7.764 -38.863 -20.069 1.00 15.78 186 GLY A C 1
ATOM 1304 O O . GLY A 1 162 ? 6.800 -39.309 -20.692 1.00 15.91 186 GLY A O 1
ATOM 1305 N N . GLY A 1 163 ? 7.635 -37.953 -19.104 1.00 15.78 187 GLY A N 1
ATOM 1306 C CA . GLY A 1 163 ? 6.310 -37.505 -18.659 1.00 16.16 187 GLY A CA 1
ATOM 1307 C C . GLY A 1 163 ? 6.078 -36.004 -18.672 1.00 16.51 187 GLY A C 1
ATOM 1308 O O . GLY A 1 163 ? 6.929 -35.232 -18.225 1.00 16.58 187 GLY A O 1
ATOM 1309 N N . VAL A 1 164 ? 4.918 -35.595 -19.188 1.00 16.78 188 VAL A N 1
ATOM 1310 C CA . VAL A 1 164 ? 4.495 -34.191 -19.170 1.00 16.80 188 VAL A CA 1
ATOM 1311 C C . VAL A 1 164 ? 4.200 -33.781 -17.728 1.00 17.13 188 VAL A C 1
ATOM 1312 O O . VAL A 1 164 ? 3.342 -34.382 -17.071 1.00 17.23 188 VAL A O 1
ATOM 1316 N N . PHE A 1 165 ? 4.919 -32.766 -17.244 1.00 17.23 189 PHE A N 1
ATOM 1317 C CA . PHE A 1 165 ? 4.820 -32.300 -15.852 1.00 17.51 189 PHE A CA 1
ATOM 1318 C C . PHE A 1 165 ? 4.851 -33.450 -14.832 1.00 17.83 189 PHE A C 1
ATOM 1319 O O . PHE A 1 165 ? 4.116 -33.445 -13.839 1.00 17.59 189 PHE A O 1
ATOM 1327 N N . LYS A 1 166 ? 5.716 -34.431 -15.087 1.00 18.20 190 LYS A N 1
ATOM 1328 C CA . LYS A 1 166 ? 5.822 -35.620 -14.243 1.00 18.41 190 LYS A CA 1
ATOM 1329 C C . LYS A 1 166 ? 6.131 -35.249 -12.793 1.00 18.82 190 LYS A C 1
ATOM 1330 O O . LYS A 1 166 ? 5.562 -35.829 -11.864 1.00 18.75 190 LYS A O 1
ATOM 1336 N N . TYR A 1 167 ? 7.010 -34.261 -12.618 1.00 19.12 191 TYR A N 1
ATOM 1337 C CA . TYR A 1 167 ? 7.487 -33.857 -11.300 1.00 19.59 191 TYR A CA 1
ATOM 1338 C C . TYR A 1 167 ? 6.971 -32.488 -10.842 1.00 20.23 191 TYR A C 1
ATOM 1339 O O . TYR A 1 167 ? 7.610 -31.821 -10.024 1.00 19.86 191 TYR A O 1
ATOM 1348 N N . ASP A 1 168 ? 5.809 -32.078 -11.349 1.00 21.23 192 ASP A N 1
ATOM 1349 C CA . ASP A 1 168 ? 5.244 -30.773 -10.996 1.00 22.27 192 ASP A CA 1
ATOM 1350 C C . ASP A 1 168 ? 3.852 -30.876 -10.350 1.00 23.08 192 ASP A C 1
ATOM 1351 O O . ASP A 1 168 ? 2.838 -30.641 -11.021 1.00 22.84 192 ASP A O 1
ATOM 1356 N N . PRO A 1 169 ? 3.802 -31.208 -9.040 1.00 23.99 193 PRO A N 1
ATOM 1357 C CA . PRO A 1 169 ? 2.523 -31.280 -8.328 1.00 24.82 193 PRO A CA 1
ATOM 1358 C C . PRO A 1 169 ? 1.951 -29.902 -7.971 1.00 25.65 193 PRO A C 1
ATOM 1359 O O . PRO A 1 169 ? 0.780 -29.801 -7.596 1.00 26.04 193 PRO A O 1
ATOM 1363 N N . VAL A 1 170 ? 2.773 -28.860 -8.088 1.00 26.35 194 VAL A N 1
ATOM 1364 C CA . VAL A 1 170 ? 2.332 -27.476 -7.867 1.00 27.04 194 VAL A CA 1
ATOM 1365 C C . VAL A 1 170 ? 1.367 -27.039 -8.976 1.00 27.44 194 VAL A C 1
ATOM 1366 O O . VAL A 1 170 ? 0.288 -26.509 -8.698 1.00 27.66 194 VAL A O 1
ATOM 1370 N N . HIS A 1 171 ? 1.759 -27.278 -10.226 1.00 27.92 195 HIS A N 1
ATOM 1371 C CA . HIS A 1 171 ? 0.929 -26.947 -11.384 1.00 28.37 195 HIS A CA 1
ATOM 1372 C C . HIS A 1 171 ? -0.134 -28.010 -11.657 1.00 28.42 195 HIS A C 1
ATOM 1373 O O . HIS A 1 171 ? -1.308 -27.686 -11.850 1.00 28.40 195 HIS A O 1
ATOM 1380 N N . ASP A 1 172 ? 0.283 -29.274 -11.672 1.00 28.40 196 ASP A N 1
ATOM 1381 C CA . ASP A 1 172 ? -0.606 -30.384 -12.003 1.00 28.46 196 ASP A CA 1
ATOM 1382 C C . ASP A 1 172 ? -0.957 -31.173 -10.746 1.00 28.31 196 ASP A C 1
ATOM 1383 O O . ASP A 1 172 ? -0.089 -31.808 -10.139 1.00 28.22 196 ASP A O 1
ATOM 1388 N N . SER A 1 173 ? -2.234 -31.134 -10.366 1.00 28.09 197 SER A N 1
ATOM 1389 C CA . SER A 1 173 ? -2.721 -31.852 -9.186 1.00 27.91 197 SER A CA 1
ATOM 1390 C C . SER A 1 173 ? -2.662 -33.372 -9.356 1.00 27.62 197 SER A C 1
ATOM 1391 O O . SER A 1 173 ? -2.708 -34.111 -8.372 1.00 27.87 197 SER A O 1
ATOM 1394 N N . GLU A 1 174 ? -2.551 -33.831 -10.602 1.00 27.18 198 GLU A N 1
ATOM 1395 C CA . GLU A 1 174 ? -2.479 -35.263 -10.901 1.00 26.77 198 GLU A CA 1
ATOM 1396 C C . GLU A 1 174 ? -1.052 -35.826 -10.913 1.00 26.19 198 GLU A C 1
ATOM 1397 O O . GLU A 1 174 ? -0.864 -37.034 -11.074 1.00 25.82 198 GLU A O 1
ATOM 1403 N N . ALA A 1 175 ? -0.057 -34.955 -10.738 1.00 25.52 199 ALA A N 1
ATOM 1404 C CA . ALA A 1 175 ? 1.340 -35.385 -10.639 1.00 24.97 199 ALA A CA 1
ATOM 1405 C C . ALA A 1 175 ? 1.587 -36.063 -9.296 1.00 24.59 199 ALA A C 1
ATOM 1406 O O . ALA A 1 175 ? 1.206 -35.541 -8.247 1.00 24.70 199 ALA A O 1
ATOM 1408 N N . THR A 1 176 ? 2.226 -37.228 -9.336 1.00 24.05 200 THR A N 1
ATOM 1409 C CA . THR A 1 176 ? 2.432 -38.034 -8.133 1.00 23.63 200 THR A CA 1
ATOM 1410 C C . THR A 1 176 ? 3.908 -38.180 -7.749 1.00 23.11 200 THR A C 1
ATOM 1411 O O . THR A 1 176 ? 4.239 -38.905 -6.810 1.00 23.08 200 THR A O 1
ATOM 1415 N N . SER A 1 177 ? 4.784 -37.487 -8.473 1.00 22.53 201 SER A N 1
ATOM 1416 C CA . SER A 1 177 ? 6.222 -37.525 -8.195 1.00 21.82 201 SER A CA 1
ATOM 1417 C C . SER A 1 177 ? 6.811 -36.123 -8.070 1.00 21.42 201 SER A C 1
ATOM 1418 O O . SER A 1 177 ? 6.315 -35.176 -8.682 1.00 21.12 201 SER A O 1
ATOM 1421 N N . TRP A 1 178 ? 7.858 -36.008 -7.254 1.00 20.85 202 TRP A N 1
ATOM 1422 C CA . TRP A 1 178 ? 8.662 -34.789 -7.134 1.00 20.67 202 TRP A CA 1
ATOM 1423 C C . TRP A 1 178 ? 10.022 -35.139 -6.530 1.00 20.13 202 TRP A C 1
ATOM 1424 O O . TRP A 1 178 ? 10.196 -36.219 -5.962 1.00 19.88 202 TRP A O 1
ATOM 1435 N N . LEU A 1 179 ? 10.987 -34.234 -6.669 1.00 19.67 203 LEU A N 1
ATOM 1436 C CA . LEU A 1 179 ? 12.314 -34.429 -6.094 1.00 19.29 203 LEU A CA 1
ATOM 1437 C C . LEU A 1 179 ? 12.338 -33.958 -4.638 1.00 19.11 203 LEU A C 1
ATOM 1438 O O . LEU A 1 179 ? 11.586 -33.057 -4.262 1.00 18.81 203 LEU A O 1
ATOM 1443 N N . GLN A 1 180 ? 13.196 -34.575 -3.827 1.00 18.94 204 GLN A N 1
ATOM 1444 C CA . GLN A 1 180 ? 13.244 -34.299 -2.388 1.00 19.10 204 GLN A CA 1
ATOM 1445 C C . GLN A 1 180 ? 14.659 -34.071 -1.878 1.00 18.87 204 GLN A C 1
ATOM 1446 O O . GLN A 1 180 ? 15.600 -34.747 -2.297 1.00 18.81 204 GLN A O 1
ATOM 1452 N N . ALA A 1 181 ? 14.794 -33.128 -0.952 1.00 18.84 205 ALA A N 1
ATOM 1453 C CA . ALA A 1 181 ? 16.054 -32.887 -0.256 1.00 19.09 205 ALA A CA 1
ATOM 1454 C C . ALA A 1 181 ? 15.805 -32.117 1.036 1.00 19.38 205 ALA A C 1
ATOM 1455 O O . ALA A 1 181 ? 14.707 -31.604 1.262 1.00 19.49 205 ALA A O 1
ATOM 1457 N N . LYS A 1 182 ? 16.821 -32.059 1.889 1.00 19.63 206 LYS A N 1
ATOM 1458 C CA . LYS A 1 182 ? 16.780 -31.204 3.066 1.00 20.13 206 LYS A CA 1
ATOM 1459 C C . LYS A 1 182 ? 17.531 -29.914 2.749 1.00 20.02 206 LYS A C 1
ATOM 1460 O O . LYS A 1 182 ? 18.413 -29.914 1.887 1.00 20.14 206 LYS A O 1
ATOM 1466 N N . PRO A 1 183 ? 17.182 -28.807 3.433 1.00 20.09 207 PRO A N 1
ATOM 1467 C CA . PRO A 1 183 ? 17.981 -27.587 3.305 1.00 19.97 207 PRO A CA 1
ATOM 1468 C C . PRO A 1 183 ? 19.442 -27.838 3.666 1.00 19.83 207 PRO A C 1
ATOM 1469 O O . PRO A 1 183 ? 19.726 -28.590 4.604 1.00 19.92 207 PRO A O 1
ATOM 1473 N N . GLY A 1 184 ? 20.356 -27.231 2.913 1.00 19.50 208 GLY A N 1
ATOM 1474 C CA . GLY A 1 184 ? 21.789 -27.374 3.168 1.00 19.17 208 GLY A CA 1
ATOM 1475 C C . GLY A 1 184 ? 22.456 -28.564 2.495 1.00 19.06 208 GLY A C 1
ATOM 1476 O O . GLY A 1 184 ? 23.682 -28.612 2.395 1.00 19.09 208 GLY A O 1
ATOM 1477 N N . GLU A 1 185 ? 21.656 -29.526 2.036 1.00 18.81 209 GLU A N 1
ATOM 1478 C CA . GLU A 1 185 ? 22.179 -30.700 1.334 1.00 18.57 209 GLU A CA 1
ATOM 1479 C C . GLU A 1 185 ? 22.632 -30.348 -0.080 1.00 18.25 209 GLU A C 1
ATOM 1480 O O . GLU A 1 185 ? 22.039 -29.482 -0.727 1.00 18.19 209 GLU A O 1
ATOM 1486 N N . ARG A 1 186 ? 23.685 -31.016 -0.550 1.00 17.66 210 ARG A N 1
ATOM 1487 C CA . ARG A 1 186 ? 24.102 -30.899 -1.946 1.00 17.16 210 ARG A CA 1
ATOM 1488 C C . ARG A 1 186 ? 23.311 -31.892 -2.792 1.00 16.84 210 ARG A C 1
ATOM 1489 O O . ARG A 1 186 ? 23.466 -33.109 -2.653 1.00 16.70 210 ARG A O 1
ATOM 1497 N N . VAL A 1 187 ? 22.440 -31.353 -3.640 1.00 16.34 211 VAL A N 1
ATOM 1498 C CA . VAL A 1 187 ? 21.664 -32.150 -4.583 1.00 16.00 211 VAL A CA 1
ATOM 1499 C C . VAL A 1 187 ? 22.397 -32.156 -5.918 1.00 15.86 211 VAL A C 1
ATOM 1500 O O . VAL A 1 187 ? 22.695 -31.095 -6.477 1.00 15.82 211 VAL A O 1
ATOM 1504 N N . ARG A 1 188 ? 22.699 -33.353 -6.414 1.00 15.38 212 ARG A N 1
ATOM 1505 C CA . ARG A 1 188 ? 23.401 -33.511 -7.682 1.00 15.15 212 ARG A CA 1
ATOM 1506 C C . ARG A 1 188 ? 22.436 -33.970 -8.767 1.00 15.23 212 ARG A C 1
ATOM 1507 O O . ARG A 1 188 ? 21.828 -35.034 -8.661 1.00 15.12 212 ARG A O 1
ATOM 1515 N N . ILE A 1 189 ? 22.298 -33.152 -9.805 1.00 15.12 213 ILE A N 1
ATOM 1516 C CA . ILE A 1 189 ? 21.431 -33.469 -10.932 1.00 14.95 213 ILE A CA 1
ATOM 1517 C C . ILE A 1 189 ? 22.265 -33.982 -12.103 1.00 14.81 213 ILE A C 1
ATOM 1518 O O . ILE A 1 189 ? 23.145 -33.280 -12.609 1.00 14.52 213 ILE A O 1
ATOM 1523 N N . TYR A 1 190 ? 21.996 -35.220 -12.511 1.00 14.41 214 TYR A N 1
ATOM 1524 C CA . TYR A 1 190 ? 22.559 -35.758 -13.740 1.00 14.38 214 TYR A CA 1
ATOM 1525 C C . TYR A 1 190 ? 21.565 -35.478 -14.856 1.00 14.23 214 TYR A C 1
ATOM 1526 O O . TYR A 1 190 ? 20.508 -36.112 -14.935 1.00 14.11 214 TYR A O 1
ATOM 1535 N N . PHE A 1 191 ? 21.897 -34.504 -15.699 1.00 13.98 215 PHE A N 1
ATOM 1536 C CA . PHE A 1 191 ? 20.974 -34.049 -16.731 1.00 13.73 215 PHE A CA 1
ATOM 1537 C C . PHE A 1 191 ? 21.433 -34.441 -18.126 1.00 13.45 215 PHE A C 1
ATOM 1538 O O . PHE A 1 191 ? 22.585 -34.234 -18.495 1.00 13.61 215 PHE A O 1
ATOM 1546 N N . VAL A 1 192 ? 20.512 -35.005 -18.895 1.00 13.12 216 VAL A N 1
ATOM 1547 C CA . VAL A 1 192 ? 20.772 -35.361 -20.282 1.00 12.78 216 VAL A CA 1
ATOM 1548 C C . VAL A 1 192 ? 19.700 -34.719 -21.142 1.00 12.67 216 VAL A C 1
ATOM 1549 O O . VAL A 1 192 ? 18.513 -34.809 -20.827 1.00 12.76 216 VAL A O 1
ATOM 1553 N N . ASN A 1 193 ? 20.117 -34.046 -22.210 1.00 12.36 217 ASN A N 1
ATOM 1554 C CA . ASN A 1 193 ? 19.173 -33.580 -23.215 1.00 12.28 217 ASN A CA 1
ATOM 1555 C C . ASN A 1 193 ? 19.178 -34.544 -24.396 1.00 12.10 217 ASN A C 1
ATOM 1556 O O . ASN A 1 193 ? 20.069 -34.497 -25.244 1.00 11.77 217 ASN A O 1
ATOM 1561 N N . ALA A 1 194 ? 18.178 -35.422 -24.428 1.00 12.09 218 ALA A N 1
ATOM 1562 C CA . ALA A 1 194 ? 18.050 -36.424 -25.482 1.00 12.28 218 ALA A CA 1
ATOM 1563 C C . ALA A 1 194 ? 17.592 -35.813 -26.806 1.00 12.46 218 ALA A C 1
ATOM 1564 O O . ALA A 1 194 ? 17.818 -36.385 -27.877 1.00 12.43 218 ALA A O 1
ATOM 1566 N N . GLY A 1 195 ? 16.953 -34.649 -26.726 1.00 12.60 219 GLY A N 1
ATOM 1567 C CA . GLY A 1 195 ? 16.423 -33.991 -27.910 1.00 13.10 219 GLY A CA 1
ATOM 1568 C C . GLY A 1 195 ? 15.155 -34.694 -28.362 1.00 13.38 219 GLY A C 1
ATOM 1569 O O . GLY A 1 195 ? 14.254 -34.902 -27.551 1.00 13.70 219 GLY A O 1
ATOM 1570 N N . PRO A 1 196 ? 15.100 -35.132 -29.635 1.00 13.44 220 PRO A N 1
ATOM 1571 C CA . PRO A 1 196 ? 16.185 -35.195 -30.626 1.00 13.42 220 PRO A CA 1
ATOM 1572 C C . PRO A 1 196 ? 16.676 -33.869 -31.214 1.00 13.47 220 PRO A C 1
ATOM 1573 O O . PRO A 1 196 ? 17.794 -33.823 -31.736 1.00 13.26 220 PRO A O 1
ATOM 1577 N N . ASN A 1 197 ? 15.864 -32.813 -31.130 1.00 13.51 221 ASN A N 1
ATOM 1578 C CA . ASN A 1 197 ? 16.155 -31.561 -31.839 1.00 13.78 221 ASN A CA 1
ATOM 1579 C C . ASN A 1 197 ? 16.535 -30.357 -30.981 1.00 14.27 221 ASN A C 1
ATOM 1580 O O . ASN A 1 197 ? 17.403 -29.570 -31.368 1.00 14.07 221 ASN A O 1
ATOM 1585 N N . GLU A 1 198 ? 15.869 -30.202 -29.840 1.00 14.85 222 GLU A N 1
ATOM 1586 C CA . GLU A 1 198 ? 15.895 -28.932 -29.113 1.00 15.73 222 GLU A CA 1
ATOM 1587 C C . GLU A 1 198 ? 17.014 -28.779 -28.089 1.00 15.66 222 GLU A C 1
ATOM 1588 O O . GLU A 1 198 ? 17.609 -29.760 -27.627 1.00 15.48 222 GLU A O 1
ATOM 1594 N N . LEU A 1 199 ? 17.283 -27.517 -27.766 1.00 15.54 223 LEU A N 1
ATOM 1595 C CA A LE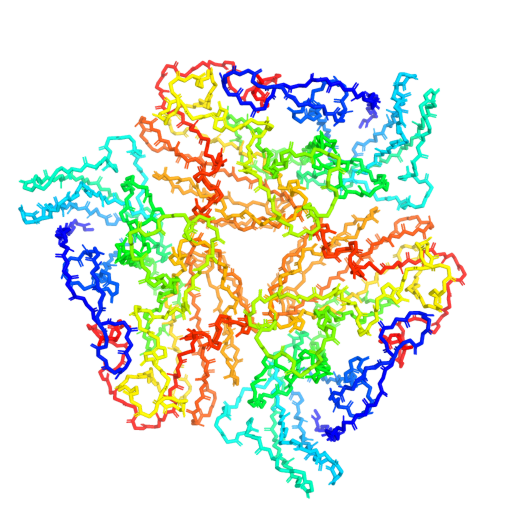U A 1 199 ? 18.248 -27.096 -26.763 0.50 15.64 223 LEU A CA 1
ATOM 1596 C CA B LEU A 1 199 ? 18.257 -27.186 -26.735 0.50 15.67 223 LEU A CA 1
ATOM 1597 C C . LEU A 1 199 ? 17.531 -26.932 -25.422 1.00 15.69 223 LEU A C 1
ATOM 1598 O O . LEU A 1 199 ? 16.332 -26.644 -25.403 1.00 15.96 223 LEU A O 1
ATOM 1607 N N . SER A 1 200 ? 18.253 -27.090 -24.315 1.00 15.35 224 SER A N 1
ATOM 1608 C CA . SER A 1 200 ? 17.698 -26.819 -22.993 1.00 15.13 224 SER A CA 1
ATOM 1609 C C . SER A 1 200 ? 18.496 -25.717 -22.297 1.00 14.93 224 SER A C 1
ATOM 1610 O O . SER A 1 200 ? 19.727 -25.743 -22.294 1.00 14.98 224 SER A O 1
ATOM 1613 N N . SER A 1 201 ? 17.784 -24.748 -21.727 1.00 14.55 225 SER A N 1
ATOM 1614 C CA . SER A 1 201 ? 18.400 -23.685 -20.938 1.00 14.39 225 SER A CA 1
ATOM 1615 C C . SER A 1 201 ? 17.992 -23.882 -19.479 1.00 14.25 225 SER A C 1
ATOM 1616 O O . SER A 1 201 ? 17.018 -23.289 -19.009 1.00 14.29 225 SER A O 1
ATOM 1619 N N . LEU A 1 202 ? 18.744 -24.720 -18.77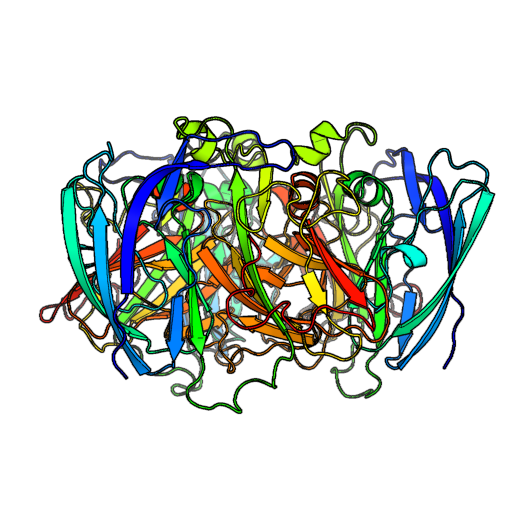0 1.00 13.87 226 LEU A N 1
ATOM 1620 C CA . LEU A 1 202 ? 18.305 -25.236 -17.472 1.00 13.81 226 LEU A CA 1
ATOM 1621 C C . LEU A 1 202 ? 18.567 -24.289 -16.304 1.00 13.67 226 LEU A C 1
ATOM 1622 O O . LEU A 1 202 ? 19.705 -23.888 -16.065 1.00 13.55 226 LEU A O 1
ATOM 1627 N N . HIS A 1 203 ? 17.498 -23.960 -15.581 1.00 13.36 227 HIS A N 1
ATOM 1628 C CA . HIS A 1 203 ? 17.529 -23.013 -14.462 1.00 13.40 227 HIS A CA 1
ATOM 1629 C C . HIS A 1 203 ? 16.702 -23.545 -13.286 1.00 13.34 227 HIS A C 1
ATOM 1630 O O . HIS A 1 203 ? 15.611 -24.080 -13.490 1.00 13.34 227 HIS A O 1
ATOM 1637 N N . PRO A 1 204 ? 17.220 -23.407 -12.049 1.00 13.34 228 PRO A N 1
ATOM 1638 C CA . PRO A 1 204 ? 16.414 -23.726 -10.880 1.00 13.26 228 PRO A CA 1
ATOM 1639 C C . PRO A 1 204 ? 15.707 -22.473 -10.351 1.00 13.25 228 PRO A C 1
ATOM 1640 O O . PRO A 1 204 ? 16.357 -21.604 -9.762 1.00 13.30 228 PRO A O 1
ATOM 1644 N N . ILE A 1 205 ? 14.395 -22.370 -10.577 1.00 13.18 229 ILE A N 1
ATOM 1645 C CA . ILE A 1 205 ? 13.642 -21.200 -10.116 1.00 13.48 229 ILE A CA 1
ATOM 1646 C C . ILE A 1 205 ? 13.703 -21.112 -8.596 1.00 13.57 229 ILE A C 1
ATOM 1647 O O . ILE A 1 205 ? 13.363 -22.076 -7.909 1.00 13.76 229 ILE A O 1
ATOM 1652 N N . ALA A 1 206 ? 14.130 -19.948 -8.102 1.00 13.67 230 ALA A N 1
ATOM 1653 C CA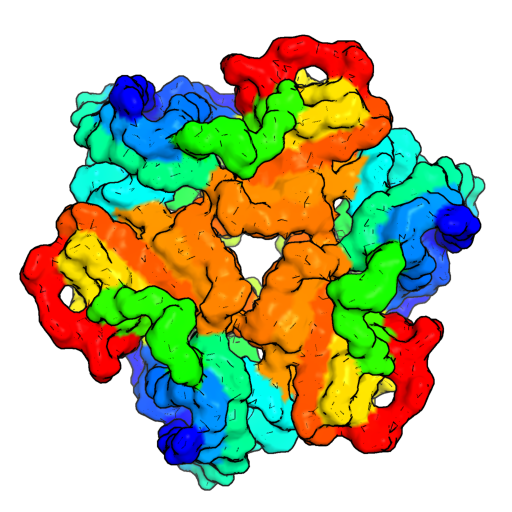 . ALA A 1 206 ? 14.337 -19.663 -6.673 1.00 13.81 230 ALA A CA 1
ATOM 1654 C C . ALA A 1 206 ? 15.659 -20.226 -6.145 1.00 13.83 230 ALA A C 1
ATOM 1655 O O . ALA A 1 206 ? 15.903 -20.237 -4.940 1.00 14.02 230 ALA A O 1
ATOM 1657 N N . GLY A 1 207 ? 16.505 -20.688 -7.060 1.00 13.92 231 GLY A N 1
ATOM 1658 C CA . GLY A 1 207 ? 17.837 -21.171 -6.714 1.00 13.85 231 GLY A CA 1
ATOM 1659 C C . GLY A 1 207 ? 18.900 -20.747 -7.712 1.00 13.86 231 GLY A C 1
ATOM 1660 O O . GLY A 1 207 ? 18.663 -19.901 -8.582 1.00 14.06 231 GLY A O 1
ATOM 1661 N N . ILE A 1 208 ? 20.079 -21.342 -7.568 1.00 13.73 232 ILE A N 1
ATOM 1662 C CA . ILE A 1 208 ? 21.200 -21.145 -8.479 1.00 13.47 232 ILE A CA 1
ATOM 1663 C C . ILE A 1 208 ? 21.993 -22.450 -8.519 1.00 13.47 232 ILE A C 1
ATOM 1664 O O . ILE A 1 208 ? 22.034 -23.181 -7.528 1.00 13.33 232 ILE A O 1
ATOM 1669 N N . TRP A 1 209 ? 22.600 -22.761 -9.660 1.00 13.29 233 TRP A N 1
ATOM 1670 C CA . TRP A 1 209 ? 23.479 -23.919 -9.727 1.00 13.39 233 TRP A CA 1
ATOM 1671 C C . TRP A 1 209 ? 24.769 -23.590 -8.984 1.00 13.42 233 TRP A C 1
ATOM 1672 O O . TRP A 1 209 ? 25.499 -22.682 -9.378 1.00 13.39 233 TRP A O 1
ATOM 1683 N N . ASP A 1 210 ? 25.027 -24.312 -7.896 1.00 13.83 234 ASP A N 1
ATOM 1684 C CA . ASP A 1 210 ? 26.264 -24.148 -7.121 1.00 14.19 234 ASP A CA 1
ATOM 1685 C C . ASP A 1 210 ? 27.488 -24.386 -8.005 1.00 14.42 234 ASP A C 1
ATOM 1686 O O . ASP A 1 210 ? 28.444 -23.599 -8.004 1.00 14.06 234 ASP A O 1
ATOM 1691 N N . ARG A 1 211 ? 27.434 -25.485 -8.755 1.00 14.79 235 ARG A N 1
ATOM 1692 C CA . ARG A 1 211 ? 28.490 -25.905 -9.664 1.00 15.38 235 ARG A CA 1
ATOM 1693 C C . ARG A 1 211 ? 27.850 -26.575 -10.873 1.00 15.11 235 ARG A C 1
ATOM 1694 O O . ARG A 1 211 ? 26.797 -27.205 -10.752 1.00 15.06 235 ARG A O 1
ATOM 1702 N N . VAL A 1 212 ? 28.484 -26.427 -12.032 1.00 14.87 236 VAL A N 1
ATOM 1703 C CA . VAL A 1 212 ? 28.089 -27.158 -13.240 1.00 14.68 236 VAL A CA 1
ATOM 1704 C C . VAL A 1 212 ? 29.318 -27.812 -13.869 1.00 14.57 236 VAL A C 1
ATOM 1705 O O . VAL A 1 212 ? 30.372 -27.178 -13.999 1.00 14.42 236 VAL A O 1
ATOM 1709 N N . TYR A 1 213 ? 29.181 -29.083 -14.241 1.00 14.44 237 TYR A N 1
ATOM 1710 C CA . TYR A 1 213 ? 30.255 -29.816 -14.910 1.00 14.72 237 TYR A CA 1
ATOM 1711 C C . TYR A 1 213 ? 29.807 -30.288 -16.288 1.00 14.66 237 TYR A C 1
ATOM 1712 O O . TYR A 1 213 ? 29.033 -31.247 -16.382 1.00 14.75 237 TYR A O 1
ATOM 1721 N N . PRO A 1 214 ? 30.284 -29.617 -17.359 1.00 14.72 238 PRO A N 1
ATOM 1722 C CA . PRO A 1 214 ? 30.056 -30.050 -18.744 1.00 14.54 238 PRO A CA 1
ATOM 1723 C C . PRO A 1 214 ? 30.545 -31.479 -18.993 1.00 14.27 238 PRO A C 1
ATOM 1724 O O . PRO A 1 214 ? 31.710 -31.798 -18.719 1.00 14.06 238 PRO A O 1
ATOM 1728 N N . SER A 1 215 ? 29.645 -32.318 -19.510 1.00 14.17 239 SER A N 1
ATOM 1729 C CA . SER A 1 215 ? 29.854 -33.768 -19.638 1.00 14.18 239 SER A CA 1
ATOM 1730 C C . SER A 1 215 ? 30.155 -34.466 -18.305 1.00 14.24 239 SER A C 1
ATOM 1731 O O . SER A 1 215 ? 30.637 -35.599 -18.289 1.00 14.29 239 SER A O 1
ATOM 1734 N N . GLY A 1 216 ? 29.846 -33.790 -17.200 1.00 14.22 240 GLY A N 1
ATOM 1735 C CA . GLY A 1 216 ? 30.069 -34.328 -15.861 1.00 14.49 240 GLY A CA 1
ATOM 1736 C C . GLY A 1 216 ? 31.526 -34.410 -15.441 1.00 15.01 240 GLY A C 1
ATOM 1737 O O . GLY A 1 216 ? 31.841 -34.980 -14.390 1.00 14.88 240 GLY A O 1
ATOM 1738 N N . ASN A 1 217 ? 32.417 -33.842 -16.251 1.00 15.30 241 ASN A N 1
ATOM 1739 C CA . ASN A 1 217 ? 33.850 -33.927 -15.985 1.00 15.89 241 ASN A CA 1
ATOM 1740 C C . ASN A 1 217 ? 34.306 -32.873 -14.975 1.00 16.02 241 ASN A C 1
ATOM 1741 O O . ASN A 1 217 ? 34.079 -31.679 -15.181 1.00 15.72 241 ASN A O 1
ATOM 1746 N N . PRO A 1 218 ? 34.943 -33.318 -13.873 1.00 16.29 242 PRO A N 1
ATOM 1747 C CA . PRO A 1 218 ? 35.456 -32.418 -12.832 1.00 16.53 242 PRO A CA 1
ATOM 1748 C C . PRO A 1 218 ? 36.381 -31.314 -13.346 1.00 16.72 242 PRO A C 1
ATOM 1749 O O . PRO A 1 218 ? 36.386 -30.223 -12.781 1.00 16.88 242 PRO A O 1
ATOM 1753 N N . LYS A 1 219 ? 37.140 -31.588 -14.408 1.00 17.02 243 LYS A N 1
ATOM 1754 C CA . LYS A 1 219 ? 38.069 -30.607 -14.989 1.00 17.25 243 LYS A CA 1
ATOM 1755 C C . LYS A 1 219 ? 37.397 -29.368 -15.601 1.00 17.19 243 LYS A C 1
ATOM 1756 O O . LYS A 1 219 ? 38.053 -28.342 -15.798 1.00 17.38 243 LYS A O 1
ATOM 1762 N N . ASN A 1 220 ? 36.105 -29.468 -15.910 1.00 16.90 244 ASN A N 1
ATOM 1763 C CA . ASN A 1 220 ? 35.387 -28.403 -16.624 1.00 16.61 244 ASN A CA 1
ATOM 1764 C C . ASN A 1 220 ? 34.498 -27.522 -15.739 1.00 16.34 244 ASN A C 1
ATOM 1765 O O . ASN A 1 220 ? 33.653 -26.776 -16.243 1.00 16.34 244 ASN A O 1
ATOM 1770 N N . VAL A 1 221 ? 34.704 -27.600 -14.429 1.00 15.96 245 VAL A N 1
ATOM 1771 C CA . VAL A 1 221 ? 33.819 -26.958 -13.448 1.00 16.02 245 VAL A CA 1
ATOM 1772 C C . VAL A 1 221 ? 33.544 -25.464 -13.686 1.00 15.73 245 VAL A C 1
ATOM 1773 O O . VAL A 1 221 ? 34.454 -24.681 -13.966 1.00 15.60 245 VAL A O 1
ATOM 1777 N N . GLN A 1 222 ? 32.267 -25.106 -13.597 1.00 15.43 246 GLN A N 1
ATOM 1778 C CA A GLN A 1 222 ? 31.870 -23.707 -13.589 0.70 15.64 246 GLN A CA 1
ATOM 1779 C CA B GLN A 1 222 ? 31.806 -23.719 -13.630 0.30 15.36 246 GLN A CA 1
ATOM 1780 C C . GLN A 1 222 ? 31.068 -23.423 -12.326 1.00 15.38 246 GLN A C 1
ATOM 1781 O O . GLN A 1 222 ? 30.439 -24.322 -11.763 1.00 15.34 246 GLN A O 1
ATOM 1792 N N . TYR A 1 223 ? 31.118 -22.174 -11.864 1.00 15.04 247 TYR A N 1
ATOM 1793 C CA . TYR A 1 223 ? 30.548 -21.814 -10.558 1.00 14.79 247 TYR A CA 1
ATOM 1794 C C . TYR A 1 223 ? 29.370 -20.847 -10.598 1.00 14.30 247 TYR A C 1
ATOM 1795 O O . TYR A 1 223 ? 29.355 -19.903 -11.391 1.00 13.95 247 TYR A O 1
ATOM 1804 N N . ALA A 1 224 ? 28.397 -21.096 -9.718 1.00 13.77 248 ALA A N 1
ATOM 1805 C CA . ALA A 1 224 ? 27.287 -20.174 -9.448 1.00 13.46 248 ALA A CA 1
ATOM 1806 C C . ALA A 1 224 ? 26.616 -19.660 -10.717 1.00 13.20 248 ALA A C 1
ATOM 1807 O O . ALA A 1 224 ? 26.599 -18.458 -10.984 1.00 13.05 248 ALA A O 1
ATOM 1809 N N . LEU A 1 225 ? 26.072 -20.590 -11.497 1.00 13.05 249 LEU A N 1
ATOM 1810 C CA . LEU A 1 225 ? 25.409 -20.262 -12.753 1.00 13.01 249 LEU A CA 1
ATOM 1811 C C . LEU A 1 225 ? 23.900 -20.249 -12.560 1.00 13.03 249 LEU A C 1
ATOM 1812 O O . LEU A 1 225 ? 23.334 -21.195 -12.006 1.00 12.76 249 LEU A O 1
ATOM 1817 N N . GLN A 1 226 ? 23.250 -19.180 -13.016 1.00 13.13 250 GLN A N 1
ATOM 1818 C CA . GLN A 1 226 ? 21.792 -19.103 -12.950 1.00 13.71 250 GLN A CA 1
ATOM 1819 C C . GLN A 1 226 ? 21.169 -20.073 -13.942 1.00 14.06 250 GLN A C 1
ATOM 1820 O O . GLN A 1 226 ? 20.111 -20.649 -13.678 1.00 14.68 250 GLN A O 1
ATOM 1826 N N . SER A 1 227 ? 21.849 -20.250 -15.072 1.00 14.42 251 SER A N 1
ATOM 1827 C CA A SER A 1 227 ? 21.378 -21.121 -16.140 0.50 14.66 251 SER A CA 1
ATOM 1828 C CA B SER A 1 227 ? 21.381 -21.120 -16.141 0.50 14.70 251 SER A CA 1
ATOM 1829 C C . SER A 1 227 ? 22.547 -21.828 -16.816 1.00 14.72 251 SER A C 1
ATOM 1830 O O . SER A 1 227 ? 23.691 -21.359 -16.760 1.00 14.84 251 SER A O 1
ATOM 1835 N N . TYR A 1 228 ? 22.255 -22.962 -17.444 1.00 14.66 252 TYR A N 1
ATOM 1836 C CA . TYR A 1 228 ? 23.250 -23.678 -18.222 1.00 14.82 252 TYR A CA 1
ATOM 1837 C C . TYR A 1 228 ? 22.614 -24.240 -19.485 1.00 15.01 252 TYR A C 1
ATOM 1838 O O . TYR A 1 228 ? 21.538 -24.840 -19.439 1.00 14.52 252 TYR A O 1
ATOM 1847 N N . LEU A 1 229 ? 23.294 -24.032 -20.606 1.00 15.10 253 LEU A N 1
ATOM 1848 C CA . LEU A 1 229 ? 22.794 -24.438 -21.912 1.00 15.53 253 LEU A CA 1
ATOM 1849 C C . LEU A 1 229 ? 23.274 -25.845 -22.266 1.00 15.33 253 LEU A C 1
ATOM 1850 O O . LEU A 1 229 ? 24.478 -26.100 -22.317 1.00 15.15 253 LEU A O 1
ATOM 1855 N N . ILE A 1 230 ? 22.327 -26.755 -22.495 1.00 15.24 254 ILE A N 1
ATOM 1856 C CA . ILE A 1 230 ? 22.636 -28.137 -22.862 1.00 15.22 254 ILE A CA 1
ATOM 1857 C C . ILE A 1 230 ? 22.045 -28.415 -24.238 1.00 15.40 254 ILE A C 1
ATOM 1858 O O . ILE A 1 230 ? 20.820 -28.409 -24.410 1.00 15.41 254 ILE A O 1
ATOM 1863 N N . GLY A 1 231 ? 22.919 -28.636 -25.217 1.00 15.13 255 GLY A N 1
ATOM 1864 C CA . GLY A 1 231 ? 22.493 -28.906 -26.590 1.00 15.04 255 GLY A CA 1
ATOM 1865 C C . GLY A 1 231 ? 21.891 -30.287 -26.725 1.00 14.93 255 GLY A C 1
ATOM 1866 O O . GLY A 1 231 ? 22.030 -31.121 -25.827 1.00 14.44 255 GLY A O 1
ATOM 1867 N N . ALA A 1 232 ? 21.209 -30.526 -27.844 1.00 14.92 256 ALA A N 1
ATOM 1868 C CA . ALA A 1 232 ? 20.677 -31.849 -28.141 1.00 14.99 256 ALA A CA 1
ATOM 1869 C C . ALA A 1 232 ? 21.835 -32.839 -28.166 1.00 15.04 256 ALA A C 1
ATOM 1870 O O . ALA A 1 232 ? 22.862 -32.583 -28.798 1.00 15.01 256 ALA A O 1
ATOM 1872 N N . GLY A 1 233 ? 21.678 -33.947 -27.448 1.00 15.13 257 GLY A N 1
ATOM 1873 C CA . GLY A 1 233 ? 22.714 -34.980 -27.379 1.00 15.34 257 GLY A CA 1
ATOM 1874 C C . GLY A 1 233 ? 23.861 -34.684 -26.427 1.00 15.60 257 GLY A C 1
ATOM 1875 O O . GLY A 1 233 ? 24.915 -35.314 -26.511 1.00 15.86 257 GLY A O 1
ATOM 1876 N N . ASP A 1 234 ? 23.665 -33.729 -25.522 1.00 15.49 258 ASP A N 1
ATOM 1877 C CA . ASP A 1 234 ? 24.689 -33.379 -24.537 1.00 15.47 258 ASP A CA 1
ATOM 1878 C C . ASP A 1 234 ? 24.188 -33.683 -23.128 1.00 15.10 258 ASP A C 1
ATOM 1879 O O . ASP A 1 234 ? 22.996 -33.922 -22.917 1.00 15.20 258 ASP A O 1
ATOM 1884 N N . ALA A 1 235 ? 25.108 -33.687 -22.170 1.00 14.68 259 ALA A N 1
ATOM 1885 C CA . ALA A 1 235 ? 24.787 -33.975 -20.780 1.00 14.44 259 ALA A CA 1
ATOM 1886 C C . ALA A 1 235 ? 25.696 -33.172 -19.867 1.00 14.27 259 ALA A C 1
ATOM 1887 O O . ALA A 1 235 ? 26.809 -32.808 -20.254 1.00 14.37 259 ALA A O 1
ATOM 1889 N N . ALA A 1 236 ? 25.207 -32.894 -18.662 1.00 14.13 260 ALA A N 1
ATOM 1890 C CA . ALA A 1 236 ? 25.960 -32.157 -17.655 1.00 14.00 260 ALA A CA 1
ATOM 1891 C C . ALA A 1 236 ? 25.542 -32.588 -16.256 1.00 14.05 260 ALA A C 1
ATOM 1892 O O . ALA A 1 236 ? 24.438 -33.101 -16.053 1.00 14.16 260 ALA A O 1
ATOM 1894 N N . THR A 1 237 ? 26.447 -32.383 -15.305 1.00 13.86 261 THR A N 1
ATOM 1895 C CA . THR A 1 237 ? 26.166 -32.578 -13.892 1.00 13.90 261 THR A CA 1
ATOM 1896 C C . THR A 1 237 ? 26.021 -31.197 -13.247 1.00 13.99 261 THR A C 1
ATOM 1897 O O . THR A 1 237 ? 26.899 -30.341 -13.399 1.00 13.86 261 THR A O 1
ATOM 1901 N N . LEU A 1 238 ? 24.900 -30.985 -12.557 1.00 13.98 262 LEU A N 1
ATOM 1902 C CA . LEU A 1 238 ? 24.589 -29.690 -11.944 1.00 14.29 262 LEU A CA 1
ATOM 1903 C C . LEU A 1 238 ? 24.228 -29.851 -10.462 1.00 14.63 262 LEU A C 1
ATOM 1904 O O . LEU A 1 238 ? 23.334 -30.632 -10.112 1.00 14.69 262 LEU A O 1
ATOM 1909 N N . ASP A 1 239 ? 24.930 -29.110 -9.604 1.00 14.61 263 ASP A N 1
ATOM 1910 C CA . ASP A 1 239 ? 24.736 -29.182 -8.157 1.00 14.90 263 ASP A CA 1
ATOM 1911 C C . ASP A 1 239 ? 23.853 -28.047 -7.646 1.00 14.94 263 ASP A C 1
ATOM 1912 O O . ASP A 1 239 ? 24.008 -26.896 -8.059 1.00 14.70 263 ASP A O 1
ATOM 1917 N N . LEU A 1 240 ? 22.941 -28.385 -6.736 1.00 15.21 264 LEU A N 1
ATOM 1918 C CA . LEU A 1 240 ? 21.981 -27.429 -6.175 1.00 15.48 264 LEU A CA 1
ATOM 1919 C C . LEU A 1 240 ? 21.891 -27.548 -4.648 1.00 15.78 264 LEU A C 1
ATOM 1920 O O . LEU A 1 240 ? 21.735 -28.646 -4.112 1.00 15.77 264 LEU A O 1
ATOM 1925 N N . ILE A 1 241 ? 21.991 -26.412 -3.961 1.00 16.17 265 ILE A N 1
ATOM 1926 C CA . ILE A 1 241 ? 21.869 -26.358 -2.498 1.00 16.69 265 ILE A CA 1
ATOM 1927 C C . ILE A 1 241 ? 20.891 -25.250 -2.105 1.00 16.97 265 ILE A C 1
ATOM 1928 O O . ILE A 1 241 ? 21.085 -24.089 -2.470 1.00 16.99 265 ILE A O 1
ATOM 1933 N N . SER A 1 242 ? 19.840 -25.607 -1.369 1.00 17.40 266 SER A N 1
ATOM 1934 C CA . SER A 1 242 ? 18.908 -24.606 -0.849 1.00 17.90 266 SER A CA 1
ATOM 1935 C C . SER A 1 242 ? 19.223 -24.262 0.600 1.00 18.43 266 SER A C 1
ATOM 1936 O O . SER A 1 242 ? 19.393 -25.158 1.428 1.00 18.10 266 SER A O 1
ATOM 1939 N N . PRO A 1 243 ? 19.297 -22.958 0.912 1.00 18.98 267 PRO A N 1
ATOM 1940 C CA . PRO A 1 243 ? 19.532 -22.554 2.296 1.00 19.45 267 PRO A CA 1
ATOM 1941 C C . PRO A 1 243 ? 18.253 -22.568 3.141 1.00 19.85 267 PRO A C 1
ATOM 1942 O O . PRO A 1 243 ? 18.327 -22.421 4.363 1.00 20.11 267 PRO A O 1
ATOM 1946 N N . VAL A 1 244 ? 17.099 -22.747 2.496 1.00 19.91 268 VAL A N 1
ATOM 1947 C CA . VAL A 1 244 ? 15.803 -22.677 3.180 1.00 20.18 268 VAL A CA 1
ATOM 1948 C C . VAL A 1 244 ? 14.880 -23.856 2.852 1.00 20.23 268 VAL A C 1
ATOM 1949 O O . VAL A 1 244 ? 15.056 -24.534 1.833 1.00 20.16 268 VAL A O 1
ATOM 1953 N N . GLU A 1 245 ? 13.906 -24.100 3.730 1.00 20.18 269 GLU A N 1
ATOM 1954 C CA . GLU A 1 245 ? 12.791 -24.991 3.424 1.00 20.17 269 GLU A CA 1
ATOM 1955 C C . GLU A 1 245 ? 11.907 -24.331 2.374 1.00 19.96 269 GLU A C 1
ATOM 1956 O O . GLU A 1 245 ? 11.804 -23.104 2.323 1.00 19.95 269 GLU A O 1
ATOM 1962 N N . GLY A 1 246 ? 11.267 -25.148 1.545 1.00 19.66 270 GLY A N 1
ATOM 1963 C CA . GLY A 1 246 ? 10.404 -24.654 0.482 1.00 19.31 270 GLY A CA 1
ATOM 1964 C C . GLY A 1 246 ? 10.594 -25.463 -0.784 1.00 19.10 270 GLY A C 1
ATOM 1965 O O . GLY A 1 246 ? 10.762 -26.683 -0.728 1.00 19.49 270 GLY A O 1
ATOM 1966 N N . ALA A 1 247 ? 10.568 -24.784 -1.928 1.00 18.63 271 ALA A N 1
ATOM 1967 C CA . ALA A 1 247 ? 10.729 -25.452 -3.216 1.00 17.91 271 ALA A CA 1
ATOM 1968 C C . ALA A 1 247 ? 11.531 -24.636 -4.219 1.00 17.52 271 ALA A C 1
ATOM 1969 O O . ALA A 1 247 ? 11.520 -23.400 -4.193 1.00 17.41 271 ALA A O 1
ATOM 1971 N N . ASN A 1 248 ? 12.238 -25.352 -5.089 1.00 17.00 272 ASN A N 1
ATOM 1972 C CA . ASN A 1 248 ? 12.739 -24.803 -6.341 1.00 16.54 272 ASN A CA 1
ATOM 1973 C C . ASN A 1 248 ? 12.052 -25.546 -7.487 1.00 16.30 272 ASN A C 1
ATOM 1974 O O . ASN A 1 248 ? 11.603 -26.683 -7.319 1.00 16.47 272 ASN A O 1
ATOM 1979 N N . ALA A 1 249 ? 11.951 -24.895 -8.640 1.00 15.86 273 ALA A N 1
ATOM 1980 C CA . ALA A 1 249 ? 11.405 -25.530 -9.833 1.00 15.75 273 ALA A CA 1
ATOM 1981 C C . ALA A 1 249 ? 12.463 -25.550 -10.930 1.00 15.57 273 ALA A C 1
ATOM 1982 O O . ALA A 1 249 ? 12.826 -24.504 -11.475 1.00 15.64 273 ALA A O 1
ATOM 1984 N N . ILE A 1 250 ? 12.972 -26.743 -11.229 1.00 15.07 274 ILE A N 1
ATOM 1985 C CA . ILE A 1 250 ? 13.955 -26.912 -12.298 1.00 14.76 274 ILE A CA 1
ATOM 1986 C C . ILE A 1 250 ? 13.233 -26.836 -13.639 1.00 14.47 274 ILE A C 1
ATOM 1987 O O . ILE A 1 250 ? 12.361 -27.654 -13.933 1.00 14.31 274 ILE A O 1
ATOM 1992 N N . VAL A 1 251 ? 13.583 -25.825 -14.428 1.00 13.90 275 VAL A N 1
ATOM 1993 C CA . VAL A 1 251 ? 12.898 -25.562 -15.691 1.00 13.95 275 VAL A CA 1
ATOM 1994 C C . VAL A 1 251 ? 13.869 -25.421 -16.855 1.00 13.84 275 VAL A C 1
ATOM 1995 O O . VAL A 1 251 ? 15.016 -25.010 -16.675 1.00 13.81 275 VAL A O 1
ATOM 1999 N N . ASP A 1 252 ? 13.400 -25.784 -18.046 1.00 13.96 276 ASP A N 1
ATOM 2000 C CA . ASP A 1 252 ? 14.016 -25.334 -19.281 1.00 13.71 276 ASP A CA 1
ATOM 2001 C C . ASP A 1 252 ? 13.492 -23.912 -19.466 1.00 13.64 276 ASP A C 1
ATOM 2002 O O . ASP A 1 252 ? 12.294 -23.713 -19.699 1.00 13.41 276 ASP A O 1
ATOM 2007 N N . HIS A 1 253 ? 14.385 -22.929 -19.348 1.00 13.43 277 HIS A N 1
ATOM 2008 C CA . HIS A 1 253 ? 13.977 -21.522 -19.284 1.00 13.56 277 HIS A CA 1
ATOM 2009 C C . HIS A 1 253 ? 13.513 -20.933 -20.625 1.00 13.53 277 HIS A C 1
ATOM 2010 O O . HIS A 1 253 ? 13.024 -19.798 -20.664 1.00 13.43 277 HIS A O 1
ATOM 2017 N N . SER A 1 254 ? 13.684 -21.676 -21.718 1.00 13.51 278 SER A N 1
ATOM 2018 C CA A SER A 1 254 ? 12.986 -21.345 -22.954 0.50 13.38 278 SER A CA 1
ATOM 2019 C CA B SER A 1 254 ? 12.985 -21.346 -22.953 0.50 13.64 278 SER A CA 1
ATOM 2020 C C . SER A 1 254 ? 11.524 -21.631 -22.646 1.00 13.60 278 SER A C 1
ATOM 2021 O O . SER A 1 254 ? 11.090 -22.785 -22.661 1.00 13.45 278 SER A O 1
ATOM 2026 N N . MET A 1 255 ? 10.778 -20.573 -22.329 1.00 13.93 279 MET A N 1
ATOM 2027 C CA . MET A 1 255 ? 9.452 -20.714 -21.716 1.00 14.39 279 MET A CA 1
ATOM 2028 C C . MET A 1 255 ? 8.449 -21.601 -22.445 1.00 14.24 279 MET A C 1
ATOM 2029 O O . MET A 1 255 ? 7.650 -22.278 -21.793 1.00 14.02 279 MET A O 1
ATOM 2034 N N . ARG A 1 256 ? 8.496 -21.621 -23.775 1.00 14.12 280 ARG A N 1
ATOM 2035 C CA . ARG A 1 256 ? 7.610 -22.509 -24.529 1.00 14.31 280 ARG A CA 1
ATOM 2036 C C . ARG A 1 256 ? 7.885 -23.985 -24.201 1.00 14.24 280 ARG A C 1
ATOM 2037 O O . ARG A 1 256 ? 6.970 -24.801 -24.238 1.00 14.28 280 ARG A O 1
ATOM 2045 N N . HIS A 1 257 ? 9.137 -24.315 -23.870 1.00 14.09 281 HIS A N 1
ATOM 2046 C CA . HIS A 1 257 ? 9.475 -25.669 -23.413 1.00 14.15 281 HIS A CA 1
ATOM 2047 C C . HIS A 1 257 ? 8.900 -25.926 -22.017 1.00 14.00 281 HIS A C 1
ATOM 2048 O O . HIS A 1 257 ? 8.221 -26.932 -21.801 1.00 13.97 281 HIS A O 1
ATOM 2055 N N . ALA A 1 258 ? 9.170 -25.013 -21.080 1.00 13.70 282 ALA A N 1
ATOM 2056 C CA . ALA A 1 258 ? 8.660 -25.133 -19.710 1.00 13.73 282 ALA A CA 1
ATOM 2057 C C . ALA A 1 258 ? 7.139 -25.300 -19.663 1.00 13.77 282 ALA A C 1
ATOM 2058 O O . ALA A 1 258 ? 6.636 -26.199 -18.990 1.00 13.73 282 ALA A O 1
ATOM 2060 N N . HIS A 1 259 ? 6.416 -24.443 -20.383 1.00 13.89 283 HIS A N 1
ATOM 2061 C CA . HIS A 1 259 ? 4.948 -24.504 -20.404 1.00 14.23 283 HIS A CA 1
ATOM 2062 C C . HIS A 1 259 ? 4.400 -25.754 -21.099 1.00 14.47 283 HIS A C 1
ATOM 2063 O O . HIS A 1 259 ? 3.233 -26.107 -20.913 1.00 14.29 283 HIS A O 1
ATOM 2070 N N . SER A 1 260 ? 5.243 -26.413 -21.892 1.00 14.56 284 SER A N 1
ATOM 2071 C CA . SER A 1 260 ? 4.856 -27.637 -22.595 1.00 14.99 284 SER A CA 1
ATOM 2072 C C . SER A 1 260 ? 5.198 -28.906 -21.804 1.00 15.03 284 SER A C 1
ATOM 2073 O O . SER A 1 260 ? 5.007 -30.016 -22.305 1.00 15.30 284 SER A O 1
ATOM 2076 N N . GLY A 1 261 ? 5.713 -28.742 -20.586 1.00 15.02 285 GLY A N 1
ATOM 2077 C CA . GLY A 1 261 ? 5.937 -29.874 -19.687 1.00 15.10 285 GLY A CA 1
ATOM 2078 C C . GLY A 1 261 ? 7.284 -29.961 -18.984 1.00 15.15 285 GLY A C 1
ATOM 2079 O O . GLY A 1 261 ? 7.462 -30.808 -18.108 1.00 15.10 285 GLY A O 1
ATOM 2080 N N . ALA A 1 262 ? 8.227 -29.096 -19.362 1.00 15.12 286 ALA A N 1
ATOM 2081 C CA . ALA A 1 262 ? 9.601 -29.169 -18.850 1.00 15.11 286 ALA A CA 1
ATOM 2082 C C . ALA A 1 262 ? 9.805 -28.416 -17.531 1.00 15.23 286 ALA A C 1
ATOM 2083 O O . ALA A 1 262 ? 10.577 -27.455 -17.463 1.00 14.84 286 ALA A O 1
ATOM 2085 N N . ILE A 1 263 ? 9.103 -28.865 -16.489 1.00 15.45 287 ILE A N 1
ATOM 2086 C CA . ILE A 1 263 ? 9.232 -28.311 -15.135 1.00 15.67 287 ILE A CA 1
ATOM 2087 C C . ILE A 1 263 ? 9.271 -29.451 -14.113 1.00 15.66 287 ILE A C 1
ATOM 2088 O O . ILE A 1 263 ? 8.363 -30.287 -14.072 1.00 15.81 287 ILE A O 1
ATOM 2093 N N . ALA A 1 264 ? 10.320 -29.475 -13.292 1.00 15.60 288 ALA A N 1
ATOM 2094 C CA . ALA A 1 264 ? 10.454 -30.467 -12.228 1.00 15.65 288 ALA A CA 1
ATOM 2095 C C . ALA A 1 264 ? 10.637 -29.780 -10.879 1.00 15.87 288 ALA A C 1
ATOM 2096 O O . ALA A 1 264 ? 11.601 -29.038 -10.679 1.00 16.10 288 ALA A O 1
ATOM 2098 N N . VAL A 1 265 ? 9.707 -30.030 -9.963 1.00 15.67 289 VAL A N 1
ATOM 2099 C CA . VAL A 1 265 ? 9.742 -29.418 -8.634 1.00 15.95 289 VAL A CA 1
ATOM 2100 C C . VAL A 1 265 ? 10.600 -30.238 -7.675 1.00 16.07 289 VAL A C 1
ATOM 2101 O O . VAL A 1 265 ? 10.458 -31.459 -7.589 1.00 16.13 289 VAL A O 1
ATOM 2105 N N . ILE A 1 266 ? 11.501 -29.556 -6.973 1.00 16.29 290 ILE A N 1
ATOM 2106 C CA . ILE A 1 266 ? 12.235 -30.161 -5.870 1.00 16.78 290 ILE A CA 1
ATOM 2107 C C . ILE A 1 266 ? 11.781 -29.524 -4.555 1.00 17.38 290 ILE A C 1
ATOM 2108 O O . ILE A 1 266 ? 11.796 -28.299 -4.409 1.00 17.21 290 ILE A O 1
ATOM 2113 N N . MET A 1 267 ? 11.350 -30.369 -3.620 1.00 18.24 291 MET A N 1
ATOM 2114 C CA . MET A 1 267 ? 10.861 -29.923 -2.316 1.00 19.18 291 MET A CA 1
ATOM 2115 C C . MET A 1 267 ? 11.955 -30.020 -1.268 1.00 19.38 291 MET A C 1
ATOM 2116 O O . MET A 1 267 ? 12.492 -31.103 -1.022 1.00 19.09 291 MET A O 1
ATOM 2121 N N . PHE A 1 268 ? 12.281 -28.886 -0.654 1.00 19.76 292 PHE A N 1
ATOM 2122 C CA . PHE A 1 268 ? 13.236 -28.861 0.448 1.00 20.39 292 PHE A CA 1
ATOM 2123 C C . PHE A 1 268 ? 12.497 -28.827 1.783 1.00 21.08 292 PHE A C 1
ATOM 2124 O O . PHE A 1 268 ? 11.840 -27.840 2.114 1.00 21.03 292 PHE A O 1
ATOM 2132 N N . THR A 1 269 ? 12.593 -29.925 2.531 1.00 22.08 293 THR A N 1
ATOM 2133 C CA . THR A 1 269 ? 11.909 -30.064 3.818 1.00 23.13 293 THR A CA 1
ATOM 2134 C C . THR A 1 269 ? 12.799 -30.782 4.823 1.00 23.81 293 THR A C 1
ATOM 2135 O O . THR A 1 269 ? 13.668 -31.572 4.443 1.00 23.67 293 THR A O 1
ATOM 2139 N N . ASN A 1 270 ? 12.564 -30.515 6.105 1.00 24.74 294 ASN A N 1
ATOM 2140 C CA . ASN A 1 270 ? 13.284 -31.190 7.182 1.00 25.79 294 ASN A CA 1
ATOM 2141 C C . ASN A 1 270 ? 12.921 -32.670 7.307 1.00 26.18 294 ASN A C 1
ATOM 2142 O O . ASN A 1 270 ? 13.700 -33.455 7.846 1.00 26.51 294 ASN A O 1
ATOM 2147 N N . ASP A 1 271 ? 11.747 -33.048 6.800 1.00 26.65 295 ASP A N 1
ATOM 2148 C CA . ASP A 1 271 ? 11.301 -34.440 6.866 1.00 27.14 295 ASP A CA 1
ATOM 2149 C C . ASP A 1 271 ? 11.339 -35.162 5.509 1.00 27.05 295 ASP A C 1
ATOM 2150 O O . ASP A 1 271 ? 10.499 -36.023 5.222 1.00 27.01 295 ASP A O 1
ATOM 2155 N N . ALA A 1 272 ? 12.328 -34.811 4.688 1.00 26.88 296 ALA A N 1
ATOM 2156 C CA . ALA A 1 272 ? 12.553 -35.485 3.407 1.00 26.89 296 ALA A CA 1
ATOM 2157 C C . ALA A 1 272 ? 12.800 -36.984 3.598 1.00 26.85 296 ALA A C 1
ATOM 2158 O O . ALA A 1 272 ? 13.465 -37.393 4.550 1.00 26.65 296 ALA A O 1
ATOM 2160 N N . ASP A 1 273 ? 12.251 -37.785 2.687 1.00 26.93 297 ASP A N 1
ATOM 2161 C CA . ASP A 1 273 ? 12.423 -39.238 2.674 1.00 27.01 297 ASP A CA 1
ATOM 2162 C C . ASP A 1 273 ? 13.907 -39.601 2.559 1.00 26.90 297 ASP A C 1
ATOM 2163 O O . ASP A 1 273 ? 14.561 -39.212 1.591 1.00 26.78 297 ASP A O 1
ATOM 2168 N N . PRO A 1 274 ? 14.446 -40.343 3.553 1.00 26.81 298 PRO A N 1
ATOM 2169 C CA . PRO A 1 274 ? 15.855 -40.760 3.532 1.00 26.71 298 PRO A CA 1
ATOM 2170 C C . PRO A 1 274 ? 16.226 -41.664 2.352 1.00 26.52 298 PRO A C 1
ATOM 2171 O O . PRO A 1 274 ? 17.412 -41.839 2.071 1.00 26.53 298 PRO A O 1
ATOM 2175 N N . GLU A 1 275 ? 15.220 -42.214 1.675 1.00 26.24 299 GLU A N 1
ATOM 2176 C CA . GLU A 1 275 ? 15.419 -43.072 0.503 1.00 26.15 299 GLU A CA 1
ATOM 2177 C C . GLU A 1 275 ? 15.470 -42.295 -0.816 1.00 25.57 299 GLU A C 1
ATOM 2178 O O . GLU A 1 275 ? 16.016 -42.786 -1.806 1.00 25.33 299 GLU A O 1
ATOM 2184 N N . ALA A 1 276 ? 14.890 -41.095 -0.824 1.00 24.99 300 ALA A N 1
ATOM 2185 C CA . ALA A 1 276 ? 14.814 -40.263 -2.027 1.00 24.50 300 ALA A CA 1
ATOM 2186 C C . ALA A 1 276 ? 16.193 -39.802 -2.496 1.00 24.28 300 ALA A C 1
ATOM 2187 O O . ALA A 1 276 ? 17.021 -39.377 -1.691 1.00 23.81 300 ALA A O 1
ATOM 2189 N N . GLY A 1 277 ? 16.430 -39.903 -3.802 1.00 24.30 301 GLY A N 1
ATOM 2190 C CA . GLY A 1 277 ? 17.700 -39.488 -4.403 1.00 24.47 301 GLY A CA 1
ATOM 2191 C C . GLY A 1 277 ? 18.894 -40.338 -4.016 1.00 24.80 301 GLY A C 1
ATOM 2192 O O . GLY A 1 277 ? 20.039 -39.895 -4.107 1.00 24.36 301 GLY A O 1
ATOM 2193 N N . ARG A 1 278 ? 18.617 -41.563 -3.580 1.00 25.24 302 ARG A N 1
ATOM 2194 C CA . ARG A 1 278 ? 19.650 -42.494 -3.144 1.00 26.00 302 ARG A CA 1
ATOM 2195 C C . ARG A 1 278 ? 19.359 -43.894 -3.673 1.00 26.37 302 ARG A C 1
ATOM 2196 O O . ARG A 1 278 ? 18.205 -44.236 -3.939 1.00 26.24 302 ARG A O 1
ATOM 2204 N N . GLY A 1 279 ? 20.419 -44.685 -3.834 1.00 27.15 303 GLY A N 1
ATOM 2205 C CA . GLY A 1 279 ? 20.326 -46.064 -4.314 1.00 27.76 303 GLY A CA 1
ATOM 2206 C C . GLY A 1 279 ? 19.593 -46.219 -5.632 1.00 28.33 303 GLY A C 1
ATOM 2207 O O . GLY A 1 279 ? 20.028 -45.703 -6.663 1.00 28.64 303 GLY A O 1
ATOM 2208 N N . GLU A 1 280 ? 18.463 -46.918 -5.577 1.00 28.75 304 GLU A N 1
ATOM 2209 C CA . GLU A 1 280 ? 17.663 -47.259 -6.757 1.00 29.11 304 GLU A CA 1
ATOM 2210 C C . GLU A 1 280 ? 16.664 -46.170 -7.169 1.00 28.51 304 GLU A C 1
ATOM 2211 O O . GLU A 1 280 ? 16.010 -46.287 -8.209 1.00 28.81 304 GLU A O 1
ATOM 2217 N N . ASN A 1 281 ? 16.561 -45.117 -6.360 1.00 27.75 305 ASN A N 1
ATOM 2218 C CA . ASN A 1 281 ? 15.548 -44.077 -6.549 1.00 26.95 305 ASN A CA 1
ATOM 2219 C C . ASN A 1 281 ? 16.078 -42.780 -7.169 1.00 26.06 305 ASN A C 1
ATOM 2220 O O . ASN A 1 281 ? 15.477 -41.717 -6.987 1.00 26.20 305 ASN A O 1
ATOM 2225 N N . ILE A 1 282 ? 17.193 -42.857 -7.893 1.00 24.78 306 ILE A N 1
ATOM 2226 C CA . ILE A 1 282 ? 17.774 -41.648 -8.491 1.00 23.59 306 ILE A CA 1
ATOM 2227 C C . ILE A 1 282 ? 17.016 -41.185 -9.746 1.00 22.82 306 ILE A C 1
ATOM 2228 O O . ILE A 1 282 ? 16.858 -39.984 -9.969 1.00 22.55 306 ILE A O 1
ATOM 2233 N N . LEU A 1 283 ? 16.541 -42.136 -10.549 1.00 21.82 307 LEU A N 1
ATOM 2234 C CA . LEU A 1 283 ? 15.580 -41.823 -11.605 1.00 21.19 307 LEU A CA 1
ATOM 2235 C C . LEU A 1 283 ? 14.191 -42.207 -11.098 1.00 20.99 307 LEU A C 1
ATOM 2236 O O . LEU A 1 283 ? 13.848 -43.391 -11.032 1.00 20.76 307 LEU A O 1
ATOM 2241 N N . ILE A 1 284 ? 13.408 -41.196 -10.727 1.00 20.74 308 ILE A N 1
ATOM 2242 C CA . ILE A 1 284 ? 12.093 -41.401 -10.115 1.00 20.61 308 ILE A CA 1
ATOM 2243 C C . ILE A 1 284 ? 11.065 -41.821 -11.158 1.00 20.46 308 ILE A C 1
ATOM 2244 O O . ILE A 1 284 ? 10.753 -41.062 -12.076 1.00 20.14 308 ILE A O 1
ATOM 2249 N N . ARG A 1 285 ? 10.536 -43.031 -11.009 1.00 20.44 309 ARG A N 1
ATOM 2250 C CA . ARG A 1 285 ? 9.568 -43.548 -11.975 1.00 20.69 309 ARG A CA 1
ATOM 2251 C C . ARG A 1 285 ? 8.140 -43.539 -11.442 1.00 20.86 309 ARG A C 1
ATOM 2252 O O . ARG A 1 285 ? 7.197 -43.362 -12.216 1.00 21.27 309 ARG A O 1
ATOM 2260 N N . LYS B 1 1 ? 55.221 -11.376 -38.800 1.00 16.14 25 LYS B N 1
ATOM 2261 C CA . LYS B 1 1 ? 55.406 -11.132 -40.260 1.00 16.15 25 LYS B CA 1
ATOM 2262 C C . LYS B 1 1 ? 54.199 -10.411 -40.868 1.00 16.14 25 LYS B C 1
ATOM 2263 O O . LYS B 1 1 ? 53.128 -10.353 -40.256 1.00 16.15 25 LYS B O 1
ATOM 2269 N N . THR B 1 2 ? 54.387 -9.853 -42.062 1.00 15.86 26 THR B N 1
ATOM 2270 C CA . THR B 1 2 ? 53.296 -9.241 -42.816 1.00 15.91 26 THR B CA 1
ATOM 2271 C C . THR B 1 2 ? 53.014 -10.085 -44.049 1.00 15.89 26 THR B C 1
ATOM 2272 O O . THR B 1 2 ? 53.916 -10.345 -44.845 1.00 15.92 26 THR B O 1
ATOM 2276 N N . VAL B 1 3 ? 51.766 -10.521 -44.196 1.00 16.00 27 VAL B N 1
ATOM 2277 C CA . VAL B 1 3 ? 51.359 -11.316 -45.350 1.00 16.16 27 VAL B CA 1
ATOM 2278 C C . VAL B 1 3 ? 50.298 -10.580 -46.156 1.00 16.14 27 VAL B C 1
ATOM 2279 O O . VAL B 1 3 ? 49.638 -9.666 -45.646 1.00 15.96 27 VAL B O 1
ATOM 2283 N N . GLN B 1 4 ? 50.149 -10.987 -47.411 1.00 16.04 28 GLN B N 1
ATOM 2284 C CA A GLN B 1 4 ? 49.147 -10.394 -48.282 0.50 16.47 28 GLN B CA 1
ATOM 2285 C CA B GLN B 1 4 ? 49.171 -10.396 -48.323 0.50 16.03 28 GLN B CA 1
ATOM 2286 C C . GLN B 1 4 ? 48.082 -11.414 -48.651 1.00 16.28 28 GLN B C 1
ATOM 2287 O O . GLN B 1 4 ? 48.384 -12.556 -49.013 1.00 16.30 28 GLN B O 1
ATOM 2298 N N . VAL B 1 5 ? 46.826 -10.995 -48.517 1.00 16.25 29 VAL B N 1
ATOM 2299 C CA . VAL B 1 5 ? 45.676 -11.850 -48.779 1.00 16.18 29 VAL B CA 1
ATOM 2300 C C . VAL B 1 5 ? 44.753 -11.118 -49.742 1.00 16.23 29 VAL B C 1
ATOM 2301 O O . VAL B 1 5 ? 44.262 -10.031 -49.430 1.00 16.19 29 VAL B O 1
ATOM 2305 N N . THR B 1 6 ? 44.551 -11.699 -50.920 1.00 16.36 30 THR B N 1
ATOM 2306 C CA . THR B 1 6 ? 43.624 -11.147 -51.906 1.00 16.64 30 THR B CA 1
ATOM 2307 C C . THR B 1 6 ? 42.517 -12.150 -52.179 1.00 16.48 30 THR B C 1
ATOM 2308 O O . THR B 1 6 ? 42.783 -13.316 -52.488 1.00 16.43 30 THR B O 1
ATOM 2312 N N . LEU B 1 7 ? 41.277 -11.690 -52.044 1.00 16.31 31 LEU B N 1
ATOM 2313 C CA . LEU B 1 7 ? 40.116 -12.499 -52.388 1.00 16.13 31 LEU B CA 1
ATOM 2314 C C . LEU B 1 7 ? 39.232 -11.773 -53.395 1.00 16.04 31 LEU B C 1
ATOM 2315 O O . LEU B 1 7 ? 39.172 -10.536 -53.412 1.00 16.00 31 LEU B O 1
ATOM 2320 N N . HIS B 1 8 ? 38.568 -12.554 -54.241 1.00 15.81 32 HIS B N 1
ATOM 2321 C CA . HIS B 1 8 ? 37.673 -12.032 -55.264 1.00 15.82 32 HIS B CA 1
ATOM 2322 C C . HIS B 1 8 ? 36.239 -12.410 -54.915 1.00 15.56 32 HIS B C 1
ATOM 2323 O O . HIS B 1 8 ? 35.951 -13.574 -54.640 1.00 15.37 32 HIS B O 1
ATOM 2330 N N . ALA B 1 9 ? 35.347 -11.423 -54.907 1.00 15.39 33 ALA B N 1
ATOM 2331 C CA . ALA B 1 9 ? 33.920 -11.684 -54.759 1.00 15.20 33 ALA B CA 1
ATOM 2332 C C . ALA B 1 9 ? 33.399 -12.115 -56.119 1.00 15.23 33 ALA B C 1
ATOM 2333 O O . ALA B 1 9 ? 33.380 -11.322 -57.063 1.00 15.17 33 ALA B O 1
ATOM 2335 N N . VAL B 1 10 ? 33.004 -13.381 -56.216 1.00 15.27 34 VAL B N 1
ATOM 2336 C CA . VAL B 1 10 ? 32.606 -13.991 -57.485 1.00 15.44 34 VAL B CA 1
ATOM 2337 C C . VAL B 1 10 ? 31.224 -14.626 -57.356 1.00 15.68 34 VAL B C 1
ATOM 2338 O O . VAL B 1 10 ? 30.972 -15.417 -56.443 1.00 15.68 34 VAL B O 1
ATOM 2342 N N . GLU B 1 11 ? 30.335 -14.264 -58.273 1.00 15.81 35 GLU B N 1
ATOM 2343 C CA . GLU B 1 11 ? 28.999 -14.844 -58.330 1.00 16.20 35 GLU B CA 1
ATOM 2344 C C . GLU B 1 11 ? 28.985 -15.887 -59.441 1.00 16.77 35 GLU B C 1
ATOM 2345 O O . GLU B 1 11 ? 29.147 -15.556 -60.618 1.00 16.71 35 GLU B O 1
ATOM 2351 N N . THR B 1 12 ? 28.812 -17.150 -59.059 1.00 17.32 36 THR B N 1
ATOM 2352 C CA . THR B 1 12 ? 28.965 -18.266 -59.995 1.00 18.08 36 THR B CA 1
ATOM 2353 C C . THR B 1 12 ? 28.200 -19.510 -59.535 1.00 18.58 36 THR B C 1
ATOM 2354 O O . THR B 1 12 ? 27.827 -19.620 -58.365 1.00 18.35 36 THR B O 1
ATOM 2358 N N . ASP B 1 13 ? 27.968 -20.436 -60.467 1.00 19.17 37 ASP B N 1
ATOM 2359 C CA . ASP B 1 13 ? 27.325 -21.714 -60.161 1.00 19.99 37 ASP B CA 1
ATOM 2360 C C . ASP B 1 13 ? 28.273 -22.656 -59.423 1.00 20.01 37 ASP B C 1
ATOM 2361 O O . ASP B 1 13 ? 29.408 -22.866 -59.857 1.00 20.23 37 ASP B O 1
ATOM 2366 N N . VAL B 1 14 ? 27.814 -23.220 -58.308 1.00 20.18 38 VAL B N 1
ATOM 2367 C CA . VAL B 1 14 ? 28.582 -24.255 -57.601 1.00 20.47 38 VAL B CA 1
ATOM 2368 C C . VAL B 1 14 ? 27.692 -25.450 -57.259 1.00 20.59 38 VAL B C 1
ATOM 2369 O O . VAL B 1 14 ? 26.469 -25.316 -57.159 1.00 20.52 38 VAL B O 1
ATOM 2373 N N . ALA B 1 15 ? 28.315 -26.611 -57.078 1.00 20.78 39 ALA B N 1
ATOM 2374 C CA . ALA B 1 15 ? 27.605 -27.820 -56.673 1.00 21.13 39 ALA B CA 1
ATOM 2375 C C . ALA B 1 15 ? 27.353 -27.822 -55.164 1.00 21.33 39 ALA B C 1
ATOM 2376 O O . ALA B 1 15 ? 28.202 -27.369 -54.390 1.00 21.56 39 ALA B O 1
ATOM 2378 N N . TYR B 1 16 ? 26.190 -28.327 -54.750 1.00 21.47 40 TYR B N 1
ATOM 2379 C CA . TYR B 1 16 ? 25.837 -28.378 -53.325 1.00 21.65 40 TYR B CA 1
ATOM 2380 C C . TYR B 1 16 ? 25.437 -29.766 -52.821 1.00 21.63 40 TYR B C 1
ATOM 2381 O O . TYR B 1 16 ? 25.128 -29.930 -51.643 1.00 21.44 40 TYR B O 1
ATOM 2390 N N . ASP B 1 17 ? 25.422 -30.756 -53.712 1.00 21.93 41 ASP B N 1
ATOM 2391 C CA . ASP B 1 17 ? 25.193 -32.149 -53.305 1.00 22.27 41 ASP B CA 1
ATOM 2392 C C . ASP B 1 17 ? 26.052 -33.140 -54.098 1.00 22.58 41 ASP B C 1
ATOM 2393 O O . ASP B 1 17 ? 26.867 -32.739 -54.931 1.00 22.42 41 ASP B O 1
ATOM 2398 N N . ASN B 1 18 ? 25.859 -34.430 -53.834 1.00 23.13 42 ASN B N 1
ATOM 2399 C CA . ASN B 1 18 ? 26.687 -35.473 -54.435 1.00 23.89 42 ASN B CA 1
ATOM 2400 C C . ASN B 1 18 ? 26.232 -35.926 -55.828 1.00 24.52 42 ASN B C 1
ATOM 2401 O O . ASN B 1 18 ? 26.897 -36.744 -56.462 1.00 24.79 42 ASN B O 1
ATOM 2406 N N . LYS B 1 19 ? 25.108 -35.396 -56.301 1.00 25.28 43 LYS B N 1
ATOM 2407 C CA . LYS B 1 19 ? 24.646 -35.687 -57.663 1.00 26.05 43 LYS B CA 1
ATOM 2408 C C . LYS B 1 19 ? 24.874 -34.508 -58.616 1.00 26.15 43 LYS B C 1
ATOM 2409 O O . LYS B 1 19 ? 24.347 -34.480 -59.731 1.00 26.45 43 LYS B O 1
ATOM 2415 N N . GLY B 1 20 ? 25.669 -33.541 -58.163 1.00 26.07 44 GLY B N 1
ATOM 2416 C CA . GLY B 1 20 ? 26.096 -32.424 -59.002 1.00 25.69 44 GLY B CA 1
ATOM 2417 C C . GLY B 1 20 ? 25.069 -31.336 -59.250 1.00 25.34 44 GLY B C 1
ATOM 2418 O O . GLY B 1 20 ? 25.243 -30.528 -60.163 1.00 25.65 44 GLY B O 1
ATOM 2419 N N . SER B 1 21 ? 24.000 -31.310 -58.451 1.00 24.73 45 SER B N 1
ATOM 2420 C CA . SER B 1 21 ? 23.027 -30.217 -58.505 1.00 24.10 45 SER B CA 1
ATOM 2421 C C . SER B 1 21 ? 23.739 -28.899 -58.227 1.00 23.48 45 SER B C 1
ATOM 2422 O O . SER B 1 21 ? 24.629 -28.840 -57.373 1.00 23.22 45 SER B O 1
ATOM 2425 N N . THR B 1 22 ? 23.356 -27.850 -58.950 1.00 22.68 46 THR B N 1
ATOM 2426 C CA . THR B 1 22 ? 24.024 -26.554 -58.807 1.00 21.80 46 THR B CA 1
ATOM 2427 C C . THR B 1 22 ? 23.123 -25.469 -58.232 1.00 21.03 46 THR B C 1
ATOM 2428 O O . THR B 1 22 ? 21.895 -25.606 -58.202 1.00 20.94 46 THR B O 1
ATOM 2432 N N A TYR B 1 23 ? 23.768 -24.363 -57.857 0.50 20.54 47 TYR B N 1
ATOM 2433 N N B TYR B 1 23 ? 23.733 -24.411 -57.714 0.50 20.48 47 TYR B N 1
ATOM 2434 C CA A TYR B 1 23 ? 23.186 -23.269 -57.094 0.50 19.96 47 TYR B CA 1
ATOM 2435 C CA B TYR B 1 23 ? 22.970 -23.248 -57.298 0.50 19.85 47 TYR B CA 1
ATOM 2436 C C A TYR B 1 23 ? 23.833 -21.975 -57.587 0.50 19.59 47 TYR B C 1
ATOM 2437 C C B TYR B 1 23 ? 23.782 -21.991 -57.541 0.50 19.54 47 TYR B C 1
ATOM 2438 O O A TYR B 1 23 ? 25.032 -21.970 -57.867 0.50 19.40 47 TYR B O 1
ATOM 2439 O O B TYR B 1 23 ? 25.012 -22.029 -57.600 0.50 19.35 47 TYR B O 1
ATOM 2456 N N . ARG B 1 24 ? 23.066 -20.888 -57.698 1.00 19.20 48 ARG B N 1
ATOM 2457 C CA . ARG B 1 24 ? 23.657 -19.593 -58.030 1.00 18.78 48 ARG B CA 1
ATOM 2458 C C . ARG B 1 24 ? 24.286 -18.997 -56.775 1.00 17.53 48 ARG B C 1
ATOM 2459 O O . ARG B 1 24 ? 23.642 -18.263 -56.021 1.00 17.35 48 ARG B O 1
ATOM 2467 N N . ALA B 1 25 ? 25.551 -19.343 -56.561 1.00 16.18 49 ALA B N 1
ATOM 2468 C CA . ALA B 1 25 ? 26.277 -18.968 -55.357 1.00 15.15 49 ALA B CA 1
ATOM 2469 C C . ALA B 1 25 ? 26.919 -17.591 -55.467 1.00 14.42 49 ALA B C 1
ATOM 2470 O O . ALA B 1 25 ? 27.213 -17.117 -56.563 1.00 14.16 49 ALA B O 1
ATOM 2472 N N . TRP B 1 26 ? 27.103 -16.957 -54.314 1.00 13.80 50 TRP B N 1
ATOM 2473 C CA . TRP B 1 26 ? 27.985 -15.809 -54.174 1.00 13.17 50 TRP B CA 1
ATOM 2474 C C . TRP B 1 26 ? 29.155 -16.314 -53.349 1.00 13.11 50 TRP B C 1
ATOM 2475 O O . TRP B 1 26 ? 28.957 -16.964 -52.317 1.00 12.80 50 TRP B O 1
ATOM 2486 N N . THR B 1 27 ? 30.371 -16.046 -53.808 1.00 12.84 51 THR B N 1
ATOM 2487 C CA . THR B 1 27 ? 31.538 -16.735 -53.270 1.00 12.95 51 THR B CA 1
ATOM 2488 C C . THR B 1 27 ? 32.727 -15.810 -53.085 1.00 12.96 51 THR B C 1
ATOM 2489 O O . THR B 1 27 ? 32.750 -14.693 -53.604 1.00 12.80 51 THR B O 1
ATOM 2493 N N . PHE B 1 28 ? 33.707 -16.297 -52.333 1.00 13.17 52 PHE B N 1
ATOM 2494 C CA . PHE B 1 28 ? 35.055 -15.768 -52.385 1.00 13.49 52 PHE B CA 1
ATOM 2495 C C . PHE B 1 28 ? 35.879 -16.736 -53.223 1.00 13.72 52 PHE B C 1
ATOM 2496 O O . PHE B 1 28 ? 35.969 -17.922 -52.896 1.00 13.77 52 PHE B O 1
ATOM 2504 N N . ASP B 1 29 ? 36.433 -16.227 -54.323 1.00 14.06 53 ASP B N 1
ATOM 2505 C CA . ASP B 1 29 ? 37.295 -17.002 -55.234 1.00 14.66 53 ASP B CA 1
ATOM 2506 C C . ASP B 1 29 ? 36.609 -18.155 -55.983 1.00 14.65 53 ASP B C 1
ATOM 2507 O O . ASP B 1 29 ? 37.268 -19.119 -56.389 1.00 14.68 53 ASP B O 1
ATOM 2512 N N . GLY B 1 30 ? 35.295 -18.054 -56.172 1.00 14.77 54 GLY B N 1
ATOM 2513 C CA . GLY B 1 30 ? 34.549 -19.014 -56.994 1.00 14.81 54 GLY B CA 1
ATOM 2514 C C . GLY B 1 30 ? 34.291 -20.375 -56.369 1.00 14.97 54 GLY B C 1
ATOM 2515 O O . GLY B 1 30 ? 33.904 -21.317 -57.063 1.00 14.96 54 GLY B O 1
ATOM 2516 N N . LYS B 1 31 ? 34.491 -20.476 -55.057 1.00 14.80 55 LYS B N 1
ATOM 2517 C CA . LYS B 1 31 ? 34.331 -21.739 -54.328 1.00 14.83 55 LYS B CA 1
ATOM 2518 C C . LYS B 1 31 ? 33.630 -21.524 -52.985 1.00 14.41 55 LYS B C 1
ATOM 2519 O O . LYS B 1 31 ? 33.715 -20.443 -52.399 1.00 14.26 55 LYS B O 1
ATOM 2525 N N . VAL B 1 32 ? 32.933 -22.559 -52.517 1.00 14.00 56 VAL B N 1
ATOM 2526 C CA . VAL B 1 32 ? 32.269 -22.547 -51.209 1.00 13.89 56 VAL B CA 1
ATOM 2527 C C . VAL B 1 32 ? 32.753 -23.757 -50.396 1.00 13.83 56 VAL B C 1
ATOM 2528 O O . VAL B 1 32 ? 32.698 -24.887 -50.883 1.00 13.91 56 VAL B O 1
ATOM 2532 N N . PRO B 1 33 ? 33.268 -23.522 -49.172 1.00 13.77 57 PRO B N 1
ATOM 2533 C CA . PRO B 1 33 ? 33.522 -22.208 -48.571 1.00 13.64 57 PRO B CA 1
ATOM 2534 C C . PRO B 1 33 ? 34.683 -21.502 -49.269 1.00 13.65 57 PRO B C 1
ATOM 2535 O O . PRO B 1 33 ? 35.317 -22.083 -50.156 1.00 13.53 57 PRO B O 1
ATOM 2539 N N . GLY B 1 34 ? 34.955 -20.261 -48.874 1.00 13.68 58 GLY B N 1
ATOM 2540 C CA . GLY B 1 34 ? 36.085 -19.514 -49.413 1.00 13.67 58 GLY B CA 1
ATOM 2541 C C . GLY B 1 34 ? 37.402 -20.175 -49.046 1.00 13.91 58 GLY B C 1
ATOM 2542 O O . GLY B 1 34 ? 37.420 -21.124 -48.254 1.00 13.81 58 GLY B O 1
ATOM 2543 N N . PRO B 1 35 ? 38.515 -19.683 -49.622 1.00 14.03 59 PRO B N 1
ATOM 2544 C CA . PRO B 1 35 ? 39.845 -20.217 -49.324 1.00 14.12 59 PRO B CA 1
ATOM 2545 C C . PRO B 1 35 ? 40.191 -20.108 -47.840 1.00 14.24 59 PRO B C 1
ATOM 2546 O O . PRO B 1 35 ? 39.829 -19.121 -47.185 1.00 14.45 59 PRO B O 1
ATOM 2550 N N . VAL B 1 36 ? 40.873 -21.124 -47.317 1.00 13.99 60 VAL B N 1
ATOM 2551 C CA . VAL B 1 36 ? 41.383 -21.074 -45.951 1.00 13.82 60 VAL B CA 1
ATOM 2552 C C . VAL B 1 36 ? 42.450 -19.986 -45.893 1.00 13.80 60 VAL B C 1
ATOM 2553 O O . VAL B 1 36 ? 43.320 -19.920 -46.765 1.00 13.77 60 VAL B O 1
ATOM 2557 N N . VAL B 1 37 ? 42.353 -19.121 -44.889 1.00 13.59 61 VAL B N 1
ATOM 2558 C CA . VAL B 1 37 ? 43.385 -18.125 -44.620 1.00 13.75 61 VAL B CA 1
ATOM 2559 C C . VAL B 1 37 ? 44.070 -18.564 -43.331 1.00 13.82 61 VAL B C 1
ATOM 2560 O O . VAL B 1 37 ? 43.397 -18.907 -42.356 1.00 13.65 61 VAL B O 1
ATOM 2564 N N . ARG B 1 38 ? 45.401 -18.583 -43.336 1.00 13.88 62 ARG B N 1
ATOM 2565 C CA . ARG B 1 38 ? 46.153 -19.045 -42.175 1.00 14.45 62 ARG B CA 1
ATOM 2566 C C . ARG B 1 38 ? 47.357 -18.161 -41.875 1.00 14.51 62 ARG B C 1
ATOM 2567 O O . ARG B 1 38 ? 48.230 -17.970 -42.732 1.00 14.36 62 ARG B O 1
ATOM 2575 N N . VAL B 1 39 ? 47.381 -17.621 -40.658 1.00 14.70 63 VAL B N 1
ATOM 2576 C CA . VAL B 1 39 ? 48.462 -16.743 -40.197 1.00 15.19 63 VAL B CA 1
ATOM 2577 C C . VAL B 1 39 ? 48.923 -17.121 -38.784 1.00 15.51 63 VAL B C 1
ATOM 2578 O O . VAL B 1 39 ? 48.356 -18.010 -38.152 1.00 15.46 63 VAL B O 1
ATOM 2582 N N . THR B 1 40 ? 49.963 -16.450 -38.303 1.00 16.04 64 THR B N 1
ATOM 2583 C CA . THR B 1 40 ? 50.415 -16.614 -36.924 1.00 16.44 64 THR B CA 1
ATOM 2584 C C . THR B 1 40 ? 49.930 -15.429 -36.092 1.00 16.53 64 THR B C 1
ATOM 2585 O O . THR B 1 40 ? 49.868 -14.301 -36.584 1.00 16.57 64 THR B O 1
ATOM 2589 N N . GLU B 1 41 ? 49.565 -15.705 -34.843 1.00 16.79 65 GLU B N 1
ATOM 2590 C CA . GLU B 1 41 ? 49.248 -14.677 -33.858 1.00 17.09 65 GLU B CA 1
ATOM 2591 C C . GLU B 1 41 ? 50.275 -13.547 -33.911 1.00 17.15 65 GLU B C 1
ATOM 2592 O O . GLU B 1 41 ? 51.483 -13.796 -33.857 1.00 17.21 65 GLU B O 1
ATOM 2598 N N . GLY B 1 42 ? 49.787 -12.314 -34.033 1.00 16.92 66 GLY B N 1
ATOM 2599 C CA . GLY B 1 42 ? 50.651 -11.140 -34.101 1.00 16.96 66 GLY B CA 1
ATOM 2600 C C . GLY B 1 42 ? 50.966 -10.671 -35.511 1.00 17.03 66 GLY B C 1
ATOM 2601 O O . GLY B 1 42 ? 51.457 -9.554 -35.696 1.00 17.09 66 GLY B O 1
ATOM 2602 N N . ASP B 1 43 ? 50.687 -11.520 -36.503 1.00 16.92 67 ASP B N 1
ATOM 2603 C CA . ASP B 1 43 ? 50.945 -11.193 -37.908 1.00 16.98 67 ASP B CA 1
ATOM 2604 C C . ASP B 1 43 ? 50.081 -10.039 -38.389 1.00 16.90 67 ASP B C 1
ATOM 2605 O O . ASP B 1 43 ? 48.949 -9.857 -37.929 1.00 16.89 67 ASP B O 1
ATOM 2610 N N . THR B 1 44 ? 50.628 -9.272 -39.325 1.00 16.61 68 THR B N 1
ATOM 2611 C CA . THR B 1 44 ? 49.888 -8.220 -40.003 1.00 16.44 68 THR B CA 1
ATOM 2612 C C . THR B 1 44 ? 49.340 -8.786 -41.306 1.00 16.14 68 THR B C 1
ATOM 2613 O O . THR B 1 44 ? 50.075 -9.398 -42.083 1.00 15.83 68 THR B O 1
ATOM 2617 N N . VAL B 1 45 ? 48.041 -8.598 -41.523 1.00 15.91 69 VAL B N 1
ATOM 2618 C CA . VAL B 1 45 ? 47.396 -9.039 -42.752 1.00 15.77 69 VAL B CA 1
ATOM 2619 C C . VAL B 1 45 ? 47.046 -7.828 -43.608 1.00 15.64 69 VAL B C 1
ATOM 2620 O O . VAL B 1 45 ? 46.270 -6.964 -43.192 1.00 15.78 69 VAL B O 1
ATOM 2624 N N . GLU B 1 46 ? 47.645 -7.764 -44.793 1.00 15.36 70 GLU B N 1
ATOM 2625 C CA . GLU B 1 46 ? 47.282 -6.770 -45.790 1.00 15.21 70 GLU B CA 1
ATOM 2626 C C . GLU B 1 46 ? 46.249 -7.402 -46.710 1.00 14.73 70 GLU B C 1
ATOM 2627 O O . GLU B 1 46 ? 46.576 -8.224 -47.571 1.00 14.52 70 GLU B O 1
ATOM 2633 N N . PHE B 1 47 ? 44.992 -7.030 -46.493 1.00 14.14 71 PHE B N 1
ATOM 2634 C CA . PHE B 1 47 ? 43.880 -7.642 -47.194 1.00 13.74 71 PHE B CA 1
ATOM 2635 C C . PHE B 1 47 ? 43.400 -6.818 -48.387 1.00 13.58 71 PHE B C 1
ATOM 2636 O O . PHE B 1 47 ? 43.316 -5.590 -48.317 1.00 13.32 71 PHE B O 1
ATOM 2644 N N . THR B 1 48 ? 43.087 -7.515 -49.477 1.00 13.35 72 THR B N 1
ATOM 2645 C CA . THR B 1 48 ? 42.516 -6.900 -50.674 1.00 13.39 72 THR B CA 1
ATOM 2646 C C . THR B 1 48 ? 41.275 -7.675 -51.113 1.00 13.19 72 THR B C 1
ATOM 2647 O O . THR B 1 48 ? 41.324 -8.900 -51.273 1.00 12.93 72 THR B O 1
ATOM 2651 N N . LEU B 1 49 ? 40.168 -6.957 -51.288 1.00 12.96 73 LEU B N 1
ATOM 2652 C CA . LEU B 1 49 ? 38.959 -7.522 -51.881 1.00 12.96 73 LEU B CA 1
ATOM 2653 C C . LEU B 1 49 ? 38.705 -6.920 -53.257 1.00 13.18 73 LEU B C 1
ATOM 2654 O O . LEU B 1 49 ? 38.666 -5.694 -53.417 1.00 12.85 73 LEU B O 1
ATOM 2659 N N . ILE B 1 50 ? 38.539 -7.794 -54.244 1.00 13.36 74 ILE B N 1
ATOM 2660 C CA . ILE B 1 50 ? 38.189 -7.385 -55.595 1.00 13.89 74 ILE B CA 1
ATOM 2661 C C . ILE B 1 50 ? 36.787 -7.909 -55.889 1.00 14.23 74 ILE B C 1
ATOM 2662 O O . ILE B 1 50 ? 36.558 -9.118 -55.881 1.00 14.06 74 ILE B O 1
ATOM 2667 N N . ASN B 1 51 ? 35.845 -6.998 -56.116 1.00 14.50 75 ASN B N 1
ATOM 2668 C CA . ASN B 1 51 ? 34.515 -7.406 -56.545 1.00 14.87 75 ASN B CA 1
ATOM 2669 C C . ASN B 1 51 ? 34.521 -7.577 -58.059 1.00 15.55 75 ASN B C 1
ATOM 2670 O O . ASN B 1 51 ? 34.709 -6.609 -58.801 1.00 15.61 75 ASN B O 1
ATOM 2675 N N . ASP B 1 52 ? 34.342 -8.819 -58.503 1.00 16.29 76 ASP B N 1
ATOM 2676 C CA . ASP B 1 52 ? 34.397 -9.167 -59.925 1.00 17.24 76 ASP B CA 1
ATOM 2677 C C . ASP B 1 52 ? 33.486 -8.266 -60.753 1.00 17.47 76 ASP B C 1
ATOM 2678 O O . ASP B 1 52 ? 32.374 -7.941 -60.331 1.00 17.06 76 ASP B O 1
ATOM 2683 N N . LYS B 1 53 ? 33.966 -7.863 -61.928 1.00 18.00 77 LYS B N 1
ATOM 2684 C CA . LYS B 1 53 ? 33.224 -6.940 -62.794 1.00 18.82 77 LYS B CA 1
ATOM 2685 C C . LYS B 1 53 ? 31.861 -7.487 -63.237 1.00 18.70 77 LYS B C 1
ATOM 2686 O O . LYS B 1 53 ? 30.947 -6.719 -63.530 1.00 18.86 77 LYS B O 1
ATOM 2692 N N . ASN B 1 54 ? 31.732 -8.811 -63.273 1.00 18.79 78 ASN B N 1
ATOM 2693 C CA . ASN B 1 54 ? 30.484 -9.461 -63.671 1.00 18.92 78 ASN B CA 1
ATOM 2694 C C . ASN B 1 54 ? 29.473 -9.656 -62.540 1.00 18.50 78 ASN B C 1
ATOM 2695 O O . ASN B 1 54 ? 28.336 -10.070 -62.790 1.00 18.36 78 ASN B O 1
ATOM 2700 N N . SER B 1 55 ? 29.880 -9.356 -61.304 1.00 17.89 79 SER B N 1
ATOM 2701 C CA . SER B 1 55 ? 28.962 -9.398 -60.161 1.00 17.43 79 SER B CA 1
ATOM 2702 C C . SER B 1 55 ? 27.797 -8.427 -60.353 1.00 17.38 79 SER B C 1
ATOM 2703 O O . SER B 1 55 ? 27.942 -7.386 -60.994 1.00 17.12 79 SER B O 1
ATOM 2706 N N . LYS B 1 56 ? 26.644 -8.784 -59.795 1.00 17.15 80 LYS B N 1
ATOM 2707 C CA . LYS B 1 56 ? 25.447 -7.956 -59.886 1.00 17.15 80 LYS B CA 1
ATOM 2708 C C . LYS B 1 56 ? 25.147 -7.283 -58.548 1.00 16.64 80 LYS B C 1
ATOM 2709 O O . LYS B 1 56 ? 24.194 -6.505 -58.428 1.00 16.51 80 LYS B O 1
ATOM 2715 N N . ASN B 1 57 ? 25.977 -7.577 -57.550 1.00 15.78 81 ASN B N 1
ATOM 2716 C CA . ASN B 1 57 ? 25.761 -7.101 -56.188 1.00 15.08 81 ASN B CA 1
ATOM 2717 C C . ASN B 1 57 ? 27.029 -6.527 -55.576 1.00 14.56 81 ASN B C 1
ATOM 2718 O O . ASN B 1 57 ? 28.135 -6.932 -55.933 1.00 14.21 81 ASN B O 1
ATOM 2723 N N . SER B 1 58 ? 26.855 -5.586 -54.650 1.00 14.00 82 SER B N 1
ATOM 2724 C CA . SER B 1 58 ? 27.960 -5.112 -53.827 1.00 13.82 82 SER B CA 1
ATOM 2725 C C . SER B 1 58 ? 28.329 -6.161 -52.782 1.00 13.40 82 SER B C 1
ATOM 2726 O O . SER B 1 58 ? 27.458 -6.859 -52.250 1.00 12.96 82 SER B O 1
ATOM 2729 N N . HIS B 1 59 ? 29.627 -6.281 -52.516 1.00 12.96 83 HIS B N 1
ATOM 2730 C CA . HIS B 1 59 ? 30.142 -7.251 -51.552 1.00 12.81 83 HIS B CA 1
ATOM 2731 C C . HIS B 1 59 ? 31.163 -6.603 -50.615 1.00 12.73 83 HIS B C 1
ATOM 2732 O O . HIS B 1 59 ? 31.595 -5.472 -50.841 1.00 12.73 83 HIS B O 1
ATOM 2739 N N . SER B 1 60 ? 31.521 -7.315 -49.550 1.00 12.75 84 SER B N 1
ATOM 2740 C CA . SER B 1 60 ? 32.429 -6.795 -48.539 1.00 13.00 84 SER B CA 1
ATOM 2741 C C . SER B 1 60 ? 33.135 -7.944 -47.832 1.00 13.30 84 SER B C 1
ATOM 2742 O O . SER B 1 60 ? 32.915 -9.118 -48.153 1.00 13.42 84 SER B O 1
ATOM 2745 N N . MET B 1 61 ? 33.992 -7.603 -46.877 1.00 13.60 85 MET B N 1
ATOM 2746 C CA . MET B 1 61 ? 34.654 -8.621 -46.076 1.00 13.97 85 MET B CA 1
ATOM 2747 C C . MET B 1 61 ? 34.713 -8.269 -44.597 1.00 14.18 85 MET B C 1
ATOM 2748 O O . MET B 1 61 ? 35.142 -7.177 -44.217 1.00 14.22 85 MET B O 1
ATOM 2753 N N . ASP B 1 62 ? 34.288 -9.229 -43.780 1.00 14.26 86 ASP B N 1
ATOM 2754 C CA . ASP B 1 62 ? 34.321 -9.137 -42.330 1.00 14.58 86 ASP B CA 1
ATOM 2755 C C . ASP B 1 62 ? 35.127 -10.334 -41.804 1.00 14.24 86 ASP B C 1
ATOM 2756 O O . ASP B 1 62 ? 34.714 -11.476 -41.986 1.00 14.07 86 ASP B O 1
ATOM 2761 N N . PHE B 1 63 ? 36.279 -10.065 -41.181 1.00 13.78 87 PHE B N 1
ATOM 2762 C CA . PHE B 1 63 ? 37.059 -11.093 -40.475 1.00 13.48 87 PHE B CA 1
ATOM 2763 C C . PHE B 1 63 ? 36.796 -10.993 -38.970 1.00 13.08 87 PHE B C 1
ATOM 2764 O O . PHE B 1 63 ? 36.980 -9.921 -38.388 1.00 12.97 87 PHE B O 1
ATOM 2772 N N . HIS B 1 64 ? 36.394 -12.099 -38.335 1.00 12.55 88 HIS B N 1
ATOM 2773 C CA . HIS B 1 64 ? 36.248 -12.135 -36.869 1.00 12.59 88 HIS B CA 1
ATOM 2774 C C . HIS B 1 64 ? 37.609 -12.075 -36.158 1.00 12.80 88 HIS B C 1
ATOM 2775 O O . HIS B 1 64 ? 37.668 -11.950 -34.930 1.00 13.00 88 HIS B O 1
ATOM 2782 N N . ALA B 1 65 ? 38.691 -12.176 -36.928 1.00 13.16 89 ALA B N 1
ATOM 2783 C CA . ALA B 1 65 ? 40.053 -12.066 -36.384 1.00 13.49 89 ALA B CA 1
ATOM 2784 C C . ALA B 1 65 ? 40.561 -10.619 -36.366 1.00 13.81 89 ALA B C 1
ATOM 2785 O O . ALA B 1 65 ? 41.653 -10.339 -35.855 1.00 14.02 89 ALA B O 1
ATOM 2787 N N . ALA B 1 66 ? 39.762 -9.708 -36.915 1.00 14.07 90 ALA B N 1
ATOM 2788 C CA . ALA B 1 66 ? 40.141 -8.301 -37.036 1.00 14.33 90 ALA B CA 1
ATOM 2789 C C . ALA B 1 66 ? 39.461 -7.433 -35.982 1.00 14.55 90 ALA B C 1
ATOM 2790 O O . ALA B 1 66 ? 38.315 -7.682 -35.598 1.00 14.99 90 ALA B O 1
ATOM 2792 N N . ARG B 1 67 ? 40.182 -6.420 -35.514 1.00 14.47 91 ARG B N 1
ATOM 2793 C CA . ARG B 1 67 ? 39.616 -5.409 -34.625 1.00 14.63 91 ARG B CA 1
ATOM 2794 C C . ARG B 1 67 ? 39.725 -4.067 -35.330 1.00 14.66 91 ARG B C 1
ATOM 2795 O O . ARG B 1 67 ? 40.782 -3.429 -35.320 1.00 14.50 91 ARG B O 1
ATOM 2803 N N . LEU B 1 68 ? 38.624 -3.666 -35.962 1.00 14.61 92 LEU B N 1
ATOM 2804 C CA . LEU B 1 68 ? 38.609 -2.540 -36.892 1.00 15.07 92 LEU B CA 1
ATOM 2805 C C . LEU B 1 68 ? 37.353 -1.675 -36.724 1.00 15.27 92 LEU B C 1
ATOM 2806 O O . LEU B 1 68 ? 36.702 -1.704 -35.674 1.00 15.25 92 LEU B O 1
ATOM 2811 N N . ASP B 1 69 ? 37.024 -0.903 -37.757 1.00 15.59 93 ASP B N 1
ATOM 2812 C CA . ASP B 1 69 ? 35.815 -0.079 -37.766 1.00 15.99 93 ASP B CA 1
ATOM 2813 C C . ASP B 1 69 ? 34.807 -0.670 -38.746 1.00 15.92 93 ASP B C 1
ATOM 2814 O O . ASP B 1 69 ? 35.064 -0.715 -39.949 1.00 15.97 93 ASP B O 1
ATOM 2819 N N . VAL B 1 70 ? 33.664 -1.118 -38.228 1.00 16.18 94 VAL B N 1
ATOM 2820 C CA . VAL B 1 70 ? 32.624 -1.736 -39.065 1.00 16.48 94 VAL B CA 1
ATOM 2821 C C . VAL B 1 70 ? 32.165 -0.840 -40.225 1.00 16.83 94 VAL B C 1
ATOM 2822 O O . VAL B 1 70 ? 31.898 -1.331 -41.328 1.00 16.74 94 VAL B O 1
ATOM 2826 N N . VAL B 1 71 ? 32.099 0.466 -39.976 1.00 17.09 95 VAL B N 1
ATOM 2827 C CA . VAL B 1 71 ? 31.583 1.414 -40.963 1.00 17.78 95 VAL B CA 1
ATOM 2828 C C . VAL B 1 71 ? 32.512 1.548 -42.174 1.00 18.02 95 VAL B C 1
ATOM 2829 O O . VAL B 1 71 ? 32.065 1.412 -43.316 1.00 18.35 95 VAL B O 1
ATOM 2833 N N . GLU B 1 72 ? 33.797 1.791 -41.925 1.00 18.33 96 GLU B N 1
ATOM 2834 C CA . GLU B 1 72 ? 34.740 2.064 -43.009 1.00 18.88 96 GLU B CA 1
ATOM 2835 C C . GLU B 1 72 ? 35.422 0.818 -43.570 1.00 18.46 96 GLU B C 1
ATOM 2836 O O . GLU B 1 72 ? 35.584 0.689 -44.783 1.00 18.35 96 GLU B O 1
ATOM 2842 N N . ASP B 1 73 ? 35.823 -0.096 -42.693 1.00 18.06 97 ASP B N 1
ATOM 2843 C CA . ASP B 1 73 ? 36.610 -1.247 -43.124 1.00 17.70 97 ASP B CA 1
ATOM 2844 C C . ASP B 1 73 ? 35.761 -2.347 -43.748 1.00 17.28 97 ASP B C 1
ATOM 2845 O O . ASP B 1 73 ? 36.134 -2.899 -44.779 1.00 17.25 97 ASP B O 1
ATOM 2850 N N . PHE B 1 74 ? 34.620 -2.648 -43.131 1.00 16.95 98 PHE B N 1
ATOM 2851 C CA . PHE B 1 74 ? 33.727 -3.696 -43.632 1.00 16.76 98 PHE B CA 1
ATOM 2852 C C . PHE B 1 74 ? 32.679 -3.161 -44.624 1.00 16.79 98 PHE B C 1
ATOM 2853 O O . PHE B 1 74 ? 31.656 -3.807 -44.863 1.00 16.94 98 PHE B O 1
ATOM 2861 N N . GLU B 1 75 ? 32.943 -1.993 -45.209 1.00 16.68 99 GLU B N 1
ATOM 2862 C CA . GLU B 1 75 ? 32.018 -1.374 -46.174 1.00 16.82 99 GLU B CA 1
ATOM 2863 C C . GLU B 1 75 ? 31.832 -2.202 -47.452 1.00 16.40 99 GLU B C 1
ATOM 2864 O O . GLU B 1 75 ? 32.743 -2.915 -47.880 1.00 16.27 99 GLU B O 1
ATOM 2870 N N . SER B 1 76 ? 30.648 -2.098 -48.052 1.00 16.05 100 SER B N 1
ATOM 2871 C CA . SER B 1 76 ? 30.355 -2.771 -49.321 1.00 15.98 100 SER B CA 1
ATOM 2872 C C . SER B 1 76 ? 30.984 -2.034 -50.500 1.00 15.77 100 SER B C 1
ATOM 2873 O O . SER B 1 76 ? 31.016 -0.801 -50.529 1.00 15.66 100 SER B O 1
ATOM 2876 N N . ILE B 1 77 ? 31.480 -2.795 -51.472 1.00 15.64 101 ILE B N 1
ATOM 2877 C CA . ILE B 1 77 ? 32.041 -2.208 -52.694 1.00 15.81 101 ILE B CA 1
ATOM 2878 C C . ILE B 1 77 ? 31.321 -2.730 -53.935 1.00 15.76 101 ILE B C 1
ATOM 2879 O O . ILE B 1 77 ? 30.893 -3.885 -53.974 1.00 15.62 101 ILE B O 1
ATOM 2884 N N . LYS B 1 78 ? 31.192 -1.869 -54.941 1.00 15.84 102 LYS B N 1
ATOM 2885 C CA . LYS B 1 78 ? 30.451 -2.185 -56.162 1.00 16.03 102 LYS B CA 1
ATOM 2886 C C . LYS B 1 78 ? 31.217 -3.165 -57.051 1.00 15.72 102 LYS B C 1
ATOM 2887 O O . LYS B 1 78 ? 32.432 -3.294 -56.920 1.00 15.38 102 LYS B O 1
ATOM 2893 N N . PRO B 1 79 ? 30.506 -3.863 -57.958 1.00 15.43 103 PRO B N 1
ATOM 2894 C CA . PRO B 1 79 ? 31.201 -4.664 -58.968 1.00 15.34 103 PRO B CA 1
ATOM 2895 C C . PRO B 1 79 ? 32.223 -3.810 -59.715 1.00 15.23 103 PRO B C 1
ATOM 2896 O O . PRO B 1 79 ? 31.919 -2.675 -60.094 1.00 15.10 103 PRO B O 1
ATOM 2900 N N . GLY B 1 80 ? 33.431 -4.338 -59.889 1.00 15.16 104 GLY B N 1
ATOM 2901 C CA . GLY B 1 80 ? 34.490 -3.609 -60.576 1.00 15.19 104 GLY B CA 1
ATOM 2902 C C . GLY B 1 80 ? 35.375 -2.791 -59.653 1.00 15.27 104 GLY B C 1
ATOM 2903 O O . GLY B 1 80 ? 36.373 -2.224 -60.095 1.00 15.43 104 GLY B O 1
ATOM 2904 N N . GLU B 1 81 ? 35.016 -2.728 -58.371 1.00 15.23 105 GLU B N 1
ATOM 2905 C CA . GLU B 1 81 ? 35.796 -1.970 -57.396 1.00 15.15 105 GLU B CA 1
ATOM 2906 C C . GLU B 1 81 ? 36.749 -2.869 -56.616 1.00 15.17 105 GLU B C 1
ATOM 2907 O O . GLU B 1 81 ? 36.563 -4.091 -56.558 1.00 14.82 105 GLU B O 1
ATOM 2913 N N . THR B 1 82 ? 37.769 -2.245 -56.027 1.00 14.89 106 THR B N 1
ATOM 2914 C CA . THR B 1 82 ? 38.754 -2.924 -55.190 1.00 14.97 106 THR B CA 1
ATOM 2915 C C . THR B 1 82 ? 38.918 -2.163 -53.873 1.00 15.12 106 THR B C 1
ATOM 2916 O O . THR B 1 82 ? 39.097 -0.940 -53.869 1.00 15.07 106 THR B O 1
ATOM 2920 N N . LYS B 1 83 ? 38.844 -2.903 -52.768 1.00 15.03 107 LYS B N 1
ATOM 2921 C CA . LYS B 1 83 ? 38.992 -2.360 -51.417 1.00 15.10 107 LYS B CA 1
ATOM 2922 C C . LYS B 1 83 ? 40.211 -2.978 -50.740 1.00 14.94 107 LYS B C 1
ATOM 2923 O O . LYS B 1 83 ? 40.480 -4.171 -50.903 1.00 14.77 107 LYS B O 1
ATOM 2929 N N . LYS B 1 84 ? 40.940 -2.162 -49.980 1.00 14.69 108 LYS B N 1
ATOM 2930 C CA . LYS B 1 84 ? 42.067 -2.647 -49.184 1.00 14.93 108 LYS B CA 1
ATOM 2931 C C . LYS B 1 84 ? 41.947 -2.225 -47.726 1.00 14.88 108 LYS B C 1
ATOM 2932 O O . LYS B 1 84 ? 41.581 -1.084 -47.426 1.00 14.92 108 LYS B O 1
ATOM 2938 N N . TYR B 1 85 ? 42.255 -3.152 -46.823 1.00 14.68 109 TYR B N 1
ATOM 2939 C CA . TYR B 1 85 ? 42.483 -2.803 -45.423 1.00 14.57 109 TYR B CA 1
ATOM 2940 C C . TYR B 1 85 ? 43.502 -3.712 -44.752 1.00 14.49 109 TYR B C 1
ATOM 2941 O O . TYR B 1 85 ? 43.734 -4.839 -45.196 1.00 14.44 109 TYR B O 1
ATOM 2950 N N . THR B 1 86 ? 44.108 -3.200 -43.687 1.00 14.58 110 THR B N 1
ATOM 2951 C CA . THR B 1 86 ? 45.137 -3.916 -42.942 1.00 14.63 110 THR B CA 1
ATOM 2952 C C . THR B 1 86 ? 44.689 -4.135 -41.496 1.00 14.62 110 THR B C 1
ATOM 2953 O O . THR B 1 86 ? 44.071 -3.261 -40.889 1.00 14.23 110 THR B O 1
ATOM 2957 N N . PHE B 1 87 ? 44.990 -5.316 -40.958 1.00 14.88 111 PHE B N 1
ATOM 2958 C CA . PHE B 1 87 ? 44.737 -5.613 -39.549 1.00 15.11 111 PHE B CA 1
ATOM 2959 C C . PHE B 1 87 ? 45.771 -6.585 -39.005 1.00 15.29 111 PHE B C 1
ATOM 2960 O O . PHE B 1 87 ? 46.355 -7.368 -39.756 1.00 15.29 111 PHE B O 1
ATOM 2968 N N . THR B 1 88 ? 45.994 -6.526 -37.698 1.00 15.59 112 THR B N 1
ATOM 2969 C CA . THR B 1 88 ? 46.821 -7.514 -37.019 1.00 15.87 112 THR B CA 1
ATOM 2970 C C . THR B 1 88 ? 45.939 -8.612 -36.420 1.00 15.92 112 THR B C 1
ATOM 2971 O O . THR B 1 88 ? 44.840 -8.340 -35.923 1.00 15.59 112 THR B O 1
ATOM 2975 N N . ALA B 1 89 ? 46.414 -9.852 -36.495 1.00 15.97 113 ALA B N 1
ATOM 2976 C CA . ALA B 1 89 ? 45.725 -10.972 -35.865 1.00 16.13 113 ALA B CA 1
ATOM 2977 C C . ALA B 1 89 ? 46.156 -11.046 -34.399 1.00 16.32 113 ALA B C 1
ATOM 2978 O O . ALA B 1 89 ? 47.108 -11.752 -34.050 1.00 16.59 113 ALA B O 1
ATOM 2980 N N . ASP B 1 90 ? 45.453 -10.297 -33.553 1.00 16.20 114 ASP B N 1
ATOM 2981 C CA . ASP B 1 90 ? 45.856 -10.094 -32.154 1.00 16.24 114 ASP B CA 1
ATOM 2982 C C . ASP B 1 90 ? 45.665 -11.315 -31.254 1.00 15.94 114 ASP B C 1
ATOM 2983 O O . ASP B 1 90 ? 46.331 -11.440 -30.221 1.00 15.99 114 ASP B O 1
ATOM 2988 N N . ASN B 1 91 ? 44.763 -12.210 -31.646 1.00 15.30 115 ASN B N 1
ATOM 2989 C CA . ASN B 1 91 ? 44.408 -13.354 -30.819 1.00 15.04 115 ASN B CA 1
ATOM 2990 C C . ASN B 1 91 ? 44.489 -14.686 -31.562 1.00 14.95 115 ASN B C 1
ATOM 2991 O O . ASN B 1 91 ? 43.995 -14.798 -32.688 1.00 14.81 115 ASN B O 1
ATOM 2996 N N . PRO B 1 92 ? 45.106 -15.703 -30.929 1.00 14.68 116 PRO B N 1
ATOM 2997 C CA . PRO B 1 92 ? 45.205 -17.024 -31.541 1.00 14.60 116 PRO B CA 1
ATOM 2998 C C . PRO B 1 92 ? 43.854 -17.734 -31.561 1.00 14.44 116 PRO B C 1
ATOM 2999 O O . PRO B 1 92 ? 42.995 -17.476 -30.703 1.00 14.48 116 PRO B O 1
ATOM 3003 N N . GLY B 1 93 ? 43.670 -18.615 -32.538 1.00 14.15 117 GLY B N 1
ATOM 3004 C CA . GLY B 1 93 ? 42.496 -19.471 -32.571 1.00 13.92 117 GLY B CA 1
ATOM 3005 C C . GLY B 1 93 ? 41.940 -19.734 -33.953 1.00 13.69 117 GLY B C 1
ATOM 3006 O O . GLY B 1 93 ? 42.686 -19.904 -34.922 1.00 13.97 117 GLY B O 1
ATOM 3007 N N . VAL B 1 94 ? 40.615 -19.776 -34.028 1.00 13.23 118 VAL B N 1
ATOM 3008 C CA . VAL B 1 94 ? 39.902 -20.057 -35.265 1.00 12.86 118 VAL B CA 1
ATOM 3009 C C . VAL B 1 94 ? 38.724 -19.084 -35.367 1.00 12.54 118 VAL B C 1
ATOM 3010 O O . VAL B 1 94 ? 37.941 -18.942 -34.425 1.00 12.63 118 VAL B O 1
ATOM 3014 N N . PHE B 1 95 ? 38.628 -18.398 -36.501 1.00 12.13 119 PHE B N 1
ATOM 3015 C CA . PHE B 1 95 ? 37.679 -17.302 -36.647 1.00 12.07 119 PHE B CA 1
ATOM 3016 C C . PHE B 1 95 ? 36.887 -17.381 -37.943 1.00 11.84 119 PHE B C 1
ATOM 3017 O O . PHE B 1 95 ? 37.416 -17.723 -39.001 1.00 12.10 119 PHE B O 1
ATOM 3025 N N . PHE B 1 96 ? 35.608 -17.053 -37.826 1.00 11.60 120 PHE B N 1
ATOM 3026 C CA . PHE B 1 96 ? 34.682 -16.937 -38.943 1.00 11.42 120 PHE B CA 1
ATOM 3027 C C . PHE B 1 96 ? 35.060 -15.713 -39.790 1.00 11.34 120 PHE B C 1
ATOM 3028 O O . PHE B 1 96 ? 35.391 -14.662 -39.249 1.00 11.36 120 PHE B O 1
ATOM 3036 N N . TYR B 1 97 ? 35.065 -15.863 -41.112 1.00 11.08 121 TYR B N 1
ATOM 3037 C CA . TYR B 1 97 ? 35.036 -14.693 -41.991 1.00 11.00 121 TYR B CA 1
ATOM 3038 C C . TYR B 1 97 ? 33.885 -14.804 -42.979 1.00 11.16 121 TYR B C 1
ATOM 3039 O O . TYR B 1 97 ? 33.507 -15.908 -43.372 1.00 10.62 121 TYR B O 1
ATOM 3048 N N . HIS B 1 98 ? 33.323 -13.662 -43.361 1.00 11.18 122 HIS B N 1
ATOM 3049 C CA . HIS B 1 98 ? 32.173 -13.649 -44.264 1.00 11.54 122 HIS B CA 1
ATOM 3050 C C . HIS B 1 98 ? 31.955 -12.273 -44.866 1.00 11.89 122 HIS B C 1
ATOM 3051 O O . HIS B 1 98 ? 32.502 -11.284 -44.380 1.00 12.02 122 HIS B O 1
ATOM 3058 N N . CYS B 1 99 ? 31.149 -12.217 -45.922 1.00 12.43 123 CYS B N 1
ATOM 3059 C CA . CYS B 1 99 ? 30.697 -10.945 -46.466 1.00 12.96 123 CYS B CA 1
ATOM 3060 C C . CYS B 1 99 ? 29.775 -10.273 -45.452 1.00 13.33 123 CYS B C 1
ATOM 3061 O O . CYS B 1 99 ? 28.968 -10.940 -44.801 1.00 13.53 123 CYS B O 1
ATOM 3064 N N . GLY B 1 100 ? 29.921 -8.960 -45.306 1.00 13.67 124 GLY B N 1
ATOM 3065 C CA . GLY B 1 100 ? 29.078 -8.185 -44.398 1.00 13.98 124 GLY B CA 1
ATOM 3066 C C . GLY B 1 100 ? 28.095 -7.269 -45.109 1.00 14.36 124 GLY B C 1
ATOM 3067 O O . GLY B 1 100 ? 27.633 -6.283 -44.530 1.00 14.59 124 GLY B O 1
ATOM 3068 N N . SER B 1 101 ? 27.762 -7.595 -46.358 1.00 14.46 125 SER B N 1
ATOM 3069 C CA . SER B 1 101 ? 26.900 -6.735 -47.171 1.00 14.73 125 SER B CA 1
ATOM 3070 C C . SER B 1 101 ? 25.408 -6.976 -46.911 1.00 15.02 125 SER B C 1
ATOM 3071 O O . SER B 1 101 ? 25.031 -7.960 -46.282 1.00 14.84 125 SER B O 1
ATOM 3074 N N . ASP B 1 102 ? 24.575 -6.062 -47.405 1.00 15.42 126 ASP B N 1
ATOM 3075 C CA . ASP B 1 102 ? 23.141 -6.027 -47.101 1.00 16.06 126 ASP B CA 1
ATOM 3076 C C . ASP B 1 102 ? 22.337 -6.941 -48.037 1.00 15.80 126 ASP B C 1
ATOM 3077 O O . ASP B 1 102 ? 22.417 -6.794 -49.256 1.00 16.18 126 ASP B O 1
ATOM 3082 N N . PRO B 1 103 ? 21.573 -7.904 -47.479 1.00 15.46 127 PRO B N 1
ATOM 3083 C CA . PRO B 1 103 ? 21.515 -8.294 -46.069 1.00 15.09 127 PRO B CA 1
ATOM 3084 C C . PRO B 1 103 ? 22.448 -9.469 -45.787 1.00 14.66 127 PRO B C 1
ATOM 3085 O O . PRO B 1 103 ? 22.518 -10.401 -46.586 1.00 14.45 127 PRO B O 1
ATOM 3089 N N . MET B 1 104 ? 23.163 -9.421 -44.665 1.00 14.61 128 MET B N 1
ATOM 3090 C CA . MET B 1 104 ? 24.167 -10.443 -44.345 1.00 14.76 128 MET B CA 1
ATOM 3091 C C . MET B 1 104 ? 23.623 -11.867 -44.371 1.00 14.15 128 MET B C 1
ATOM 3092 O O . MET B 1 104 ? 24.329 -12.794 -44.776 1.00 14.19 128 MET B O 1
ATOM 3097 N N . ILE B 1 105 ? 22.375 -12.037 -43.938 1.00 13.61 129 ILE B N 1
ATOM 3098 C CA . ILE B 1 105 ? 21.727 -13.350 -43.953 1.00 12.97 129 ILE B CA 1
ATOM 3099 C C . ILE B 1 105 ? 21.833 -14.020 -45.334 1.00 12.68 129 ILE B C 1
ATOM 3100 O O . ILE B 1 105 ? 22.147 -15.208 -45.429 1.00 12.38 129 ILE B O 1
ATOM 3105 N N . GLN B 1 106 ? 21.599 -13.246 -46.391 1.00 12.25 130 GLN B N 1
ATOM 3106 C CA . GLN B 1 106 ? 21.619 -13.774 -47.752 1.00 11.93 130 GLN B CA 1
ATOM 3107 C C . GLN B 1 106 ? 23.043 -13.968 -48.269 1.00 11.68 130 GLN B C 1
ATOM 3108 O O . GLN B 1 106 ? 23.346 -14.985 -48.899 1.00 11.33 130 GLN B O 1
ATOM 3114 N N . HIS B 1 107 ? 23.915 -12.998 -48.001 1.00 11.32 131 HIS B N 1
ATOM 3115 C CA . HIS B 1 107 ? 25.303 -13.082 -48.454 1.00 11.40 131 HIS B CA 1
ATOM 3116 C C . HIS B 1 107 ? 26.028 -14.283 -47.841 1.00 11.28 131 HIS B C 1
ATOM 3117 O O . HIS B 1 107 ? 26.777 -14.978 -48.533 1.00 11.34 131 HIS B O 1
ATOM 3124 N N . ILE B 1 108 ? 25.780 -14.539 -46.557 1.00 11.27 132 ILE B N 1
ATOM 3125 C CA . ILE B 1 108 ? 26.291 -15.749 -45.905 1.00 11.29 132 ILE B CA 1
ATOM 3126 C C . ILE B 1 108 ? 25.653 -17.011 -46.508 1.00 11.32 132 ILE B C 1
ATOM 3127 O O . ILE B 1 108 ? 26.363 -17.916 -46.947 1.00 11.54 132 ILE B O 1
ATOM 3132 N N . ALA B 1 109 ? 24.320 -17.051 -46.553 1.00 11.52 133 ALA B N 1
ATOM 3133 C CA . ALA B 1 109 ? 23.587 -18.222 -47.049 1.00 11.50 133 ALA B CA 1
ATOM 3134 C C . ALA B 1 109 ? 23.970 -18.623 -48.481 1.00 11.77 133 ALA B C 1
ATOM 3135 O O . ALA B 1 109 ? 23.989 -19.813 -48.817 1.00 11.54 133 ALA B O 1
ATOM 3137 N N . ARG B 1 110 ? 24.294 -17.637 -49.316 1.00 11.69 134 ARG B N 1
ATOM 3138 C CA . ARG B 1 110 ? 24.641 -17.913 -50.715 1.00 12.13 134 ARG B CA 1
ATOM 3139 C C . ARG B 1 110 ? 26.091 -18.391 -50.906 1.00 12.12 134 ARG B C 1
ATOM 3140 O O . ARG B 1 110 ? 26.471 -18.802 -51.999 1.00 12.62 134 ARG B O 1
ATOM 3148 N N . GLY B 1 111 ? 26.884 -18.337 -49.837 1.00 12.17 135 GLY B N 1
ATOM 3149 C CA . GLY B 1 111 ? 28.196 -18.987 -49.807 1.00 12.09 135 GLY B CA 1
ATOM 3150 C C . GLY B 1 111 ? 29.395 -18.120 -49.466 1.00 12.07 135 GLY B C 1
ATOM 3151 O O . GLY B 1 111 ? 30.530 -18.581 -49.563 1.00 12.29 135 GLY B O 1
ATOM 3152 N N . MET B 1 112 ? 29.163 -16.868 -49.074 1.00 12.08 136 MET B N 1
ATOM 3153 C CA . MET B 1 112 ? 30.274 -15.940 -48.832 1.00 12.27 136 MET B CA 1
ATOM 3154 C C . MET B 1 112 ? 30.773 -16.050 -47.404 1.00 12.11 136 MET B C 1
ATOM 3155 O O . MET B 1 112 ? 30.541 -15.171 -46.575 1.00 11.81 136 MET B O 1
ATOM 3160 N N . TYR B 1 113 ? 31.455 -17.158 -47.133 1.00 12.33 137 TYR B N 1
ATOM 3161 C CA . TYR B 1 113 ? 31.955 -17.457 -45.806 1.00 12.59 137 TYR B CA 1
ATOM 3162 C C . TYR B 1 113 ? 33.204 -18.318 -45.881 1.00 12.42 137 TYR B C 1
ATOM 3163 O O . TYR B 1 113 ? 33.446 -19.006 -46.879 1.00 12.52 137 TYR B O 1
ATOM 3172 N N . GLY B 1 114 ? 33.995 -18.266 -44.816 1.00 12.21 138 GLY B N 1
ATOM 3173 C CA . GLY B 1 114 ? 35.205 -19.066 -44.714 1.00 11.95 138 GLY B CA 1
ATOM 3174 C C . GLY B 1 114 ? 35.797 -19.022 -43.323 1.00 12.00 138 GLY B C 1
ATOM 3175 O O . GLY B 1 114 ? 35.152 -18.572 -42.365 1.00 11.89 138 GLY B O 1
ATOM 3176 N N . VAL B 1 115 ? 37.033 -19.497 -43.214 1.00 11.92 139 VAL B N 1
ATOM 3177 C CA . VAL B 1 115 ? 37.720 -19.540 -41.935 1.00 11.91 139 VAL B CA 1
ATOM 3178 C C . VAL B 1 115 ? 39.099 -18.896 -42.030 1.00 11.98 139 VAL B C 1
ATOM 3179 O O . VAL B 1 115 ? 39.802 -19.048 -43.030 1.00 11.77 139 VAL B O 1
ATOM 3183 N N . ILE B 1 116 ? 39.458 -18.146 -40.993 1.00 12.10 140 ILE B N 1
ATOM 3184 C CA . ILE B 1 116 ? 40.842 -17.738 -40.797 1.00 12.51 140 ILE B CA 1
ATOM 3185 C C . ILE B 1 116 ? 41.382 -18.416 -39.533 1.00 12.68 140 ILE B C 1
ATOM 3186 O O . ILE B 1 116 ? 40.802 -18.303 -38.444 1.00 12.58 140 ILE B O 1
ATOM 3191 N N . ILE B 1 117 ? 42.471 -19.158 -39.707 1.00 12.86 141 ILE B N 1
ATOM 3192 C CA . ILE B 1 117 ? 43.133 -19.850 -38.607 1.00 13.18 141 ILE B CA 1
ATOM 3193 C C . ILE B 1 117 ? 44.317 -18.991 -38.166 1.00 13.73 141 ILE B C 1
ATOM 3194 O O . ILE B 1 117 ? 45.140 -18.587 -38.992 1.00 13.56 141 ILE B O 1
ATOM 3199 N N . VAL B 1 118 ? 44.385 -18.712 -36.868 1.00 14.17 142 VAL B N 1
ATOM 3200 C CA . VAL B 1 118 ? 45.465 -17.916 -36.302 1.00 14.92 142 VAL B CA 1
ATOM 3201 C C . VAL B 1 118 ? 46.245 -18.800 -35.331 1.00 15.76 142 VAL B C 1
ATOM 3202 O O . VAL B 1 118 ? 45.802 -19.052 -34.205 1.00 15.68 142 VAL B O 1
ATOM 3206 N N . ASP B 1 119 ? 47.397 -19.284 -35.789 1.00 16.87 143 ASP B N 1
ATOM 3207 C CA . ASP B 1 119 ? 48.242 -20.169 -34.992 1.00 17.88 143 ASP B CA 1
ATOM 3208 C C . ASP B 1 119 ? 48.820 -19.426 -33.793 1.00 18.55 143 ASP B C 1
ATOM 3209 O O . ASP B 1 119 ? 49.238 -18.278 -33.929 1.00 18.59 143 ASP B O 1
ATOM 3214 N N . PRO B 1 120 ? 48.826 -20.069 -32.608 1.00 19.39 144 PRO B N 1
ATOM 3215 C CA . PRO B 1 120 ? 49.429 -19.440 -31.437 1.00 20.11 144 PRO B CA 1
ATOM 3216 C C . PRO B 1 120 ? 50.909 -19.153 -31.670 1.00 21.09 144 PRO B C 1
ATOM 3217 O O . PRO B 1 120 ? 51.605 -19.948 -32.312 1.00 21.10 144 PRO B O 1
ATOM 3221 N N . LYS B 1 121 ? 51.369 -18.009 -31.170 1.00 22.20 145 LYS B N 1
ATOM 3222 C CA . LYS B 1 121 ? 52.778 -17.631 -31.250 1.00 23.53 145 LYS B CA 1
ATOM 3223 C C . LYS B 1 121 ? 53.627 -18.629 -30.457 1.00 23.86 145 LYS B C 1
ATOM 3224 O O . LYS B 1 121 ? 54.719 -19.007 -30.886 1.00 24.18 145 LYS B O 1
ATOM 3230 N N . ASP B 1 122 ? 53.107 -19.056 -29.307 1.00 24.47 146 ASP B N 1
ATOM 3231 C CA . ASP B 1 122 ? 53.702 -20.144 -28.535 1.00 25.00 146 ASP B CA 1
ATOM 3232 C C . ASP B 1 122 ? 53.370 -21.473 -29.214 1.00 25.34 146 ASP B C 1
ATOM 3233 O O . ASP B 1 122 ? 52.215 -21.914 -29.207 1.00 25.40 146 ASP B O 1
ATOM 3238 N N . ALA B 1 123 ? 54.391 -22.102 -29.793 1.00 25.64 147 ALA B N 1
ATOM 3239 C CA . ALA B 1 123 ? 54.226 -23.340 -30.559 1.00 25.96 147 ALA B CA 1
ATOM 3240 C C . ALA B 1 123 ? 53.831 -24.541 -29.696 1.00 26.11 147 ALA B C 1
ATOM 3241 O O . ALA B 1 123 ? 53.419 -25.580 -30.221 1.00 26.35 147 ALA B O 1
ATOM 3243 N N . ASN B 1 124 ? 53.951 -24.392 -28.378 1.00 26.17 148 ASN B N 1
ATOM 3244 C CA . ASN B 1 124 ? 53.598 -25.456 -27.440 1.00 26.18 148 ASN B CA 1
ATOM 3245 C C . ASN B 1 124 ? 52.313 -25.200 -26.648 1.00 25.68 148 ASN B C 1
ATOM 3246 O O . ASN B 1 124 ? 51.997 -25.946 -25.721 1.00 25.74 148 ASN B O 1
ATOM 3251 N N . ALA B 1 125 ? 51.579 -24.151 -27.021 1.00 25.11 149 ALA B N 1
ATOM 3252 C CA . ALA B 1 125 ? 50.306 -23.817 -26.376 1.00 24.45 149 ALA B CA 1
ATOM 3253 C C . ALA B 1 125 ? 49.245 -24.897 -26.612 1.00 24.04 149 ALA B C 1
ATOM 3254 O O . ALA B 1 125 ? 48.451 -25.203 -25.717 1.00 24.09 149 ALA B O 1
ATOM 3256 N N . LEU B 1 126 ? 49.238 -25.461 -27.818 1.00 23.34 150 LEU B N 1
ATOM 3257 C CA . LEU B 1 126 ? 48.348 -26.567 -28.165 1.00 22.87 150 LEU B CA 1
ATOM 3258 C C . LEU B 1 126 ? 49.159 -27.852 -28.314 1.00 22.57 150 LEU B C 1
ATOM 3259 O O . LEU B 1 126 ? 50.295 -27.807 -28.787 1.00 22.34 150 LEU B O 1
ATOM 3264 N N . PRO B 1 127 ? 48.581 -29.005 -27.917 1.00 22.39 151 PRO B N 1
ATOM 3265 C CA . PRO B 1 127 ? 49.261 -30.268 -28.214 1.00 22.29 151 PRO B CA 1
ATOM 3266 C C . PRO B 1 127 ? 49.401 -30.458 -29.725 1.00 22.23 151 PRO B C 1
ATOM 3267 O O . PRO B 1 127 ? 48.542 -30.000 -30.488 1.00 22.11 151 PRO B O 1
ATOM 3271 N N . LYS B 1 128 ? 50.484 -31.110 -30.141 1.00 22.07 152 LYS B N 1
ATOM 3272 C CA . LYS B 1 128 ? 50.784 -31.316 -31.557 1.00 22.02 152 LYS B CA 1
ATOM 3273 C C . LYS B 1 128 ? 49.707 -32.165 -32.230 1.00 21.45 152 LYS B C 1
ATOM 3274 O O . LYS B 1 128 ? 49.378 -33.255 -31.758 1.00 21.45 152 LYS B O 1
ATOM 3280 N N . ALA B 1 129 ? 49.156 -31.651 -33.325 1.00 20.78 153 ALA B N 1
ATOM 3281 C CA . ALA B 1 129 ? 48.149 -32.375 -34.094 1.00 20.24 153 ALA B CA 1
ATOM 3282 C C . ALA B 1 129 ? 48.796 -33.159 -35.231 1.00 19.76 153 ALA B C 1
ATOM 3283 O O . ALA B 1 129 ? 49.727 -32.675 -35.873 1.00 19.84 153 ALA B O 1
ATOM 3285 N N . ASP B 1 130 ? 48.294 -34.367 -35.471 1.00 19.14 154 ASP B N 1
ATOM 3286 C CA . ASP B 1 130 ? 48.777 -35.220 -36.557 1.00 18.68 154 ASP B CA 1
ATOM 3287 C C . ASP B 1 130 ? 47.976 -35.015 -37.837 1.00 18.16 154 ASP B C 1
ATOM 3288 O O . ASP B 1 130 ? 48.475 -35.256 -38.939 1.00 17.98 154 ASP B O 1
ATOM 3293 N N . ARG B 1 131 ? 46.726 -34.589 -37.673 1.00 17.24 155 ARG B N 1
ATOM 3294 C CA . ARG B 1 131 ? 45.849 -34.245 -38.785 1.00 16.59 155 ARG B CA 1
ATOM 3295 C C . ARG B 1 131 ? 45.113 -32.954 -38.443 1.00 16.10 155 ARG B C 1
ATOM 3296 O O . ARG B 1 131 ? 44.836 -32.679 -37.272 1.00 15.55 155 ARG B O 1
ATOM 3304 N N . GLU B 1 132 ? 44.806 -32.166 -39.467 1.00 15.64 156 GLU B N 1
ATOM 3305 C CA . GLU B 1 132 ? 43.957 -30.989 -39.305 1.00 15.35 156 GLU B CA 1
ATOM 3306 C C . GLU B 1 132 ? 42.881 -31.001 -40.375 1.00 14.98 156 GLU B C 1
ATOM 3307 O O . GLU B 1 132 ? 43.171 -31.256 -41.540 1.00 14.85 156 GLU B O 1
ATOM 3313 N N . TYR B 1 133 ? 41.642 -30.728 -39.971 1.00 14.37 157 TYR B N 1
ATOM 3314 C CA . TYR B 1 133 ? 40.526 -30.619 -40.903 1.00 13.94 157 TYR B CA 1
ATOM 3315 C C . TYR B 1 133 ? 39.657 -29.415 -40.589 1.00 13.78 157 TYR B C 1
ATOM 3316 O O . TYR B 1 133 ? 39.342 -29.152 -39.429 1.00 13.62 157 TYR B O 1
ATOM 3325 N N . VAL B 1 134 ? 39.275 -28.693 -41.637 1.00 13.57 158 VAL B N 1
ATOM 3326 C CA . VAL B 1 134 ? 38.318 -27.600 -41.526 1.00 13.38 158 VAL B CA 1
ATOM 3327 C C . VAL B 1 134 ? 36.921 -28.132 -41.844 1.00 13.24 158 VAL B C 1
ATOM 3328 O O . VAL B 1 134 ? 36.720 -28.790 -42.864 1.00 12.92 158 VAL B O 1
ATOM 3332 N N . LEU B 1 135 ? 35.969 -27.853 -40.955 1.00 13.11 159 LEU B N 1
ATOM 3333 C CA . LEU B 1 135 ? 34.558 -28.153 -41.194 1.00 13.32 159 LEU B CA 1
ATOM 3334 C C . LEU B 1 135 ? 33.716 -26.920 -40.900 1.00 13.10 159 LEU B C 1
ATOM 3335 O O . LEU B 1 135 ? 33.707 -26.421 -39.777 1.00 13.46 159 LEU B O 1
ATOM 3340 N N . ILE B 1 136 ? 33.014 -26.429 -41.914 1.00 13.01 160 ILE B N 1
ATOM 3341 C CA . ILE B 1 136 ? 32.171 -25.250 -41.746 1.00 12.52 160 ILE B CA 1
ATOM 3342 C C . ILE B 1 136 ? 30.712 -25.617 -41.981 1.00 12.80 160 ILE B C 1
ATOM 3343 O O . ILE B 1 136 ? 30.341 -26.046 -43.077 1.00 12.79 160 ILE B O 1
ATOM 3348 N N . GLN B 1 137 ? 29.895 -25.452 -40.944 1.00 12.57 161 GLN B N 1
ATOM 3349 C CA . GLN B 1 137 ? 28.460 -25.705 -41.057 1.00 13.05 161 GLN B CA 1
ATOM 3350 C C . GLN B 1 137 ? 27.712 -24.479 -41.563 1.00 12.92 161 GLN B C 1
ATOM 3351 O O . GLN B 1 137 ? 27.988 -23.358 -41.136 1.00 12.91 161 GLN B O 1
ATOM 3357 N N . ALA B 1 138 ? 26.771 -24.707 -42.477 1.00 12.87 162 ALA B N 1
ATOM 3358 C CA . ALA B 1 138 ? 25.847 -23.665 -42.932 1.00 13.12 162 ALA B CA 1
ATOM 3359 C C . ALA B 1 138 ? 24.500 -24.269 -43.309 1.00 13.44 162 ALA B C 1
ATOM 3360 O O . ALA B 1 138 ? 24.407 -25.469 -43.581 1.00 13.28 162 ALA B O 1
ATOM 3362 N N . GLU B 1 139 ? 23.460 -23.439 -43.315 1.00 13.86 163 GLU B N 1
ATOM 3363 C CA . GLU B 1 139 ? 22.161 -23.857 -43.835 1.00 14.61 163 GLU B CA 1
ATOM 3364 C C . GLU B 1 139 ? 22.078 -23.559 -45.326 1.00 15.05 163 GLU B C 1
ATOM 3365 O O . GLU B 1 139 ? 22.484 -22.488 -45.778 1.00 15.21 163 GLU B O 1
ATOM 3371 N N . HIS B 1 140 ? 21.548 -24.513 -46.082 1.00 15.59 164 HIS B N 1
ATOM 3372 C CA . HIS B 1 140 ? 21.326 -24.332 -47.508 1.00 16.23 164 HIS B CA 1
ATOM 3373 C C . HIS B 1 140 ? 19.853 -24.032 -47.753 1.00 16.39 164 HIS B C 1
ATOM 3374 O O . HIS B 1 140 ? 18.974 -24.767 -47.295 1.00 15.78 164 HIS B O 1
ATOM 3381 N N . TYR B 1 141 ? 19.596 -22.946 -48.477 1.00 16.67 165 TYR B N 1
ATOM 3382 C CA . TYR B 1 141 ? 18.234 -22.530 -48.782 1.00 17.26 165 TYR B CA 1
ATOM 3383 C C . TYR B 1 141 ? 17.949 -22.778 -50.253 1.00 17.74 165 TYR B C 1
ATOM 3384 O O . TYR B 1 141 ? 18.749 -22.414 -51.113 1.00 17.86 165 TYR B O 1
ATOM 3393 N N . GLU B 1 142 ? 16.812 -23.414 -50.527 1.00 18.27 166 GLU B N 1
ATOM 3394 C CA . GLU B 1 142 ? 16.433 -23.821 -51.883 1.00 18.91 166 GLU B CA 1
ATOM 3395 C C . GLU B 1 142 ? 16.515 -22.669 -52.890 1.00 18.44 166 GLU B C 1
ATOM 3396 O O . GLU B 1 142 ? 17.201 -22.770 -53.906 1.00 18.30 166 GLU B O 1
ATOM 3402 N N . ASN B 1 143 ? 15.810 -21.582 -52.598 1.00 18.24 167 ASN B N 1
ATOM 3403 C CA . ASN B 1 143 ? 15.819 -20.412 -53.460 1.00 17.91 167 ASN B CA 1
ATOM 3404 C C . ASN B 1 143 ? 16.739 -19.340 -52.874 1.00 17.66 167 ASN B C 1
ATOM 3405 O O . ASN B 1 143 ? 16.403 -18.725 -51.862 1.00 17.42 167 ASN B O 1
ATOM 3410 N N . PRO B 1 144 ? 17.903 -19.113 -53.517 1.00 17.64 168 PRO B N 1
ATOM 3411 C CA . PRO B 1 144 ? 18.880 -18.127 -53.029 1.00 17.82 168 PRO B CA 1
ATOM 3412 C C . PRO B 1 144 ? 18.353 -16.686 -52.987 1.00 17.79 168 PRO B C 1
ATOM 3413 O O . PRO B 1 144 ? 18.912 -15.852 -52.274 1.00 17.57 168 PRO B O 1
ATOM 3417 N N . ASP B 1 145 ? 17.286 -16.408 -53.737 1.00 17.90 169 ASP B N 1
ATOM 3418 C CA . ASP B 1 145 ? 16.680 -15.075 -53.767 1.00 18.31 169 ASP B CA 1
ATOM 3419 C C . ASP B 1 145 ? 15.551 -14.889 -52.744 1.00 18.26 169 ASP B C 1
ATOM 3420 O O . ASP B 1 145 ? 15.080 -13.766 -52.532 1.00 18.15 169 ASP B O 1
ATOM 3425 N N . ASP B 1 146 ? 15.111 -15.982 -52.122 1.00 18.18 170 ASP B N 1
ATOM 3426 C CA . ASP B 1 146 ? 13.994 -15.918 -51.178 1.00 18.24 170 ASP B CA 1
ATOM 3427 C C . ASP B 1 146 ? 14.476 -15.530 -49.781 1.00 18.10 170 ASP B C 1
ATOM 3428 O O . ASP B 1 146 ? 14.725 -16.388 -48.929 1.00 17.82 170 ASP B O 1
ATOM 3433 N N . LYS B 1 147 ? 14.596 -14.224 -49.562 1.00 18.08 171 LYS B N 1
ATOM 3434 C CA . LYS B 1 147 ? 15.046 -13.675 -48.283 1.00 18.28 171 LYS B CA 1
ATOM 3435 C C . LYS B 1 147 ? 14.044 -13.912 -47.152 1.00 18.23 171 LYS B C 1
ATOM 3436 O O . LYS B 1 147 ? 14.436 -14.042 -45.990 1.00 17.99 171 LYS B O 1
ATOM 3442 N N . THR B 1 148 ? 12.759 -13.976 -47.502 1.00 18.07 172 THR B N 1
ATOM 3443 C CA . THR B 1 148 ? 11.693 -14.277 -46.541 1.00 18.16 172 THR B CA 1
ATOM 3444 C C . THR B 1 148 ? 11.864 -15.662 -45.912 1.00 17.69 172 THR B C 1
ATOM 3445 O O . THR B 1 148 ? 11.773 -15.807 -44.690 1.00 17.72 172 THR B O 1
ATOM 3449 N N . ALA B 1 149 ? 12.122 -16.670 -46.745 1.00 17.33 173 ALA B N 1
ATOM 3450 C CA . ALA B 1 149 ? 12.348 -18.032 -46.260 1.00 16.93 173 ALA B CA 1
ATOM 3451 C C . ALA B 1 149 ? 13.557 -18.091 -45.322 1.00 16.61 173 ALA B C 1
ATOM 3452 O O . ALA B 1 149 ? 13.539 -18.816 -44.324 1.00 16.47 173 ALA B O 1
ATOM 3454 N N . MET B 1 150 ? 14.595 -17.319 -45.648 1.00 16.24 174 MET B N 1
ATOM 3455 C CA . MET B 1 150 ? 15.791 -17.211 -44.807 1.00 16.09 174 MET B CA 1
ATOM 3456 C C . MET B 1 150 ? 15.467 -16.580 -43.453 1.00 16.12 174 MET B C 1
ATOM 3457 O O . MET B 1 150 ? 15.902 -17.077 -42.411 1.00 16.14 174 MET B O 1
ATOM 3462 N N . MET B 1 151 ? 14.688 -15.500 -43.477 1.00 16.06 175 MET B N 1
ATOM 3463 C CA . MET B 1 151 ? 14.248 -14.819 -42.257 1.00 16.36 175 MET B CA 1
ATOM 3464 C C . MET B 1 151 ? 13.370 -15.714 -41.384 1.00 16.53 175 MET B C 1
ATOM 3465 O O . MET B 1 151 ? 13.369 -15.593 -40.158 1.00 16.44 175 MET B O 1
ATOM 3470 N N . GLN B 1 152 ? 12.637 -16.618 -42.027 1.00 16.77 176 GLN B N 1
ATOM 3471 C CA . GLN B 1 152 ? 11.757 -17.550 -41.330 1.00 17.32 176 GLN B CA 1
ATOM 3472 C C . GLN B 1 152 ? 12.447 -18.878 -41.002 1.00 17.11 176 GLN B C 1
ATOM 3473 O O . GLN B 1 152 ? 11.816 -19.796 -40.469 1.00 16.95 176 GLN B O 1
ATOM 3479 N N . ASN B 1 153 ? 13.742 -18.963 -41.314 1.00 16.91 177 ASN B N 1
ATOM 3480 C CA . ASN B 1 153 ? 14.570 -20.129 -40.989 1.00 16.99 177 ASN B CA 1
ATOM 3481 C C . ASN B 1 153 ? 14.089 -21.411 -41.687 1.00 16.91 177 ASN B C 1
ATOM 3482 O O . ASN B 1 153 ? 14.184 -22.514 -41.140 1.00 16.91 177 ASN B O 1
ATOM 3487 N N . LYS B 1 154 ? 13.571 -21.257 -42.902 1.00 16.71 178 LYS B N 1
ATOM 3488 C CA . LYS B 1 154 ? 13.039 -22.386 -43.661 1.00 16.95 178 LYS B CA 1
ATOM 3489 C C . LYS B 1 154 ? 14.080 -22.928 -44.638 1.00 16.46 178 LYS B C 1
ATOM 3490 O O . LYS B 1 154 ? 13.938 -22.803 -45.856 1.00 16.33 178 LYS B O 1
ATOM 3496 N N . TRP B 1 155 ? 15.135 -23.517 -44.081 1.00 16.29 179 TRP B N 1
ATOM 3497 C CA . TRP B 1 155 ? 16.212 -24.102 -44.875 1.00 16.15 179 TRP B CA 1
ATOM 3498 C C . TRP B 1 155 ? 15.802 -25.448 -45.451 1.00 16.26 179 TRP B C 1
ATOM 3499 O O . TRP B 1 155 ? 14.852 -26.069 -44.972 1.00 16.22 179 TRP B O 1
ATOM 3510 N N . SER B 1 156 ? 16.507 -25.877 -46.493 1.00 16.20 180 SER B N 1
ATOM 3511 C CA A SER B 1 156 ? 16.251 -27.173 -47.109 0.50 16.36 180 SER B CA 1
ATOM 3512 C CA B SER B 1 156 ? 16.254 -27.172 -47.115 0.50 16.30 180 SER B CA 1
ATOM 3513 C C . SER B 1 156 ? 17.227 -28.221 -46.592 1.00 16.26 180 SER B C 1
ATOM 3514 O O . SER B 1 156 ? 16.857 -29.375 -46.390 1.00 16.37 180 SER B O 1
ATOM 3519 N N . ASN B 1 157 ? 18.473 -27.806 -46.373 1.00 16.19 181 ASN B N 1
ATOM 3520 C CA . ASN B 1 157 ? 19.525 -28.694 -45.878 1.00 16.09 181 ASN B CA 1
ATOM 3521 C C . ASN B 1 157 ? 20.431 -27.977 -44.891 1.00 15.89 181 ASN B C 1
ATOM 3522 O O . ASN B 1 157 ? 20.468 -26.747 -44.866 1.00 15.68 181 ASN B O 1
ATOM 3527 N N . VAL B 1 158 ? 21.140 -28.753 -44.071 1.00 15.92 182 VAL B N 1
ATOM 3528 C CA . VAL B 1 158 ? 22.217 -28.236 -43.219 1.00 16.07 182 VAL B CA 1
ATOM 3529 C C . VAL B 1 158 ? 23.480 -28.986 -43.628 1.00 16.12 182 VAL B C 1
ATOM 3530 O O . VAL B 1 158 ? 23.496 -30.218 -43.626 1.00 16.32 182 VAL B O 1
ATOM 3534 N N . VAL B 1 159 ? 24.528 -28.252 -43.998 1.00 16.06 183 VAL B N 1
ATOM 3535 C CA . VAL B 1 159 ? 25.674 -28.868 -44.677 1.00 16.10 183 VAL B CA 1
ATOM 3536 C C . VAL B 1 159 ? 27.026 -28.562 -44.038 1.00 15.85 183 VAL B C 1
ATOM 3537 O O . VAL B 1 159 ? 27.163 -27.586 -43.302 1.00 15.54 183 VAL B O 1
ATOM 3541 N N . PHE B 1 160 ? 28.009 -29.417 -44.324 1.00 15.45 184 PHE B N 1
ATOM 3542 C CA . PHE B 1 160 ? 29.404 -29.156 -43.986 1.00 15.35 184 PHE B CA 1
ATOM 3543 C C . PHE B 1 160 ? 30.172 -28.841 -45.264 1.00 15.18 184 PHE B C 1
ATOM 3544 O O . PHE B 1 160 ? 30.097 -29.592 -46.244 1.00 15.18 184 PHE B O 1
ATOM 3552 N N . ASN B 1 161 ? 30.915 -27.736 -45.243 1.00 14.91 185 ASN B N 1
ATOM 3553 C CA . ASN B 1 161 ? 31.701 -27.277 -46.395 1.00 14.73 185 ASN B CA 1
ATOM 3554 C C . ASN B 1 161 ? 30.928 -27.208 -47.723 1.00 14.79 185 ASN B C 1
ATOM 3555 O O . ASN B 1 161 ? 31.449 -27.571 -48.783 1.00 14.37 185 ASN B O 1
ATOM 3560 N N . GLY B 1 162 ? 29.676 -26.755 -47.644 1.00 14.96 186 GLY B N 1
ATOM 3561 C CA . GLY B 1 162 ? 28.874 -26.458 -48.826 1.00 15.40 186 GLY B CA 1
ATOM 3562 C C . GLY B 1 162 ? 28.159 -27.620 -49.501 1.00 15.61 186 GLY B C 1
ATOM 3563 O O . GLY B 1 162 ? 27.446 -27.410 -50.482 1.00 15.66 186 GLY B O 1
ATOM 3564 N N . GLY B 1 163 ? 28.332 -28.835 -48.988 1.00 15.54 187 GLY B N 1
ATOM 3565 C CA . GLY B 1 163 ? 27.738 -30.016 -49.628 1.00 16.03 187 GLY B CA 1
ATOM 3566 C C . GLY B 1 163 ? 26.876 -30.881 -48.723 1.00 16.24 187 GLY B C 1
ATOM 3567 O O . GLY B 1 163 ? 27.273 -31.191 -47.601 1.00 16.53 187 GLY B O 1
ATOM 3568 N N . VAL B 1 164 ? 25.698 -31.269 -49.215 1.00 16.47 188 VAL B N 1
ATOM 3569 C CA . VAL B 1 164 ? 24.805 -32.195 -48.504 1.00 16.46 188 VAL B CA 1
ATOM 3570 C C . VAL B 1 164 ? 25.468 -33.569 -48.424 1.00 16.64 188 VAL B C 1
ATOM 3571 O O . VAL B 1 164 ? 25.781 -34.168 -49.459 1.00 16.73 188 VAL B O 1
ATOM 3575 N N . PHE B 1 165 ? 25.685 -34.052 -47.199 1.00 16.65 189 PHE B N 1
ATOM 3576 C CA . PHE B 1 165 ? 26.385 -35.321 -46.944 1.00 16.95 189 PHE B CA 1
ATOM 3577 C C . PHE B 1 165 ? 27.683 -35.456 -47.750 1.00 17.29 189 PHE B C 1
ATOM 3578 O O . PHE B 1 165 ? 28.013 -36.539 -48.247 1.00 17.26 189 PHE B O 1
ATOM 3586 N N . LYS B 1 166 ? 28.417 -34.349 -47.866 1.00 17.57 190 LYS B N 1
ATOM 3587 C CA . LYS B 1 166 ? 29.661 -34.309 -48.637 1.00 17.90 190 LYS B CA 1
ATOM 3588 C C . LYS B 1 166 ? 30.667 -35.357 -48.159 1.00 18.24 190 LYS B C 1
ATOM 3589 O O . LYS B 1 166 ? 31.339 -35.995 -48.975 1.00 18.30 190 LYS B O 1
ATOM 3595 N N . TYR B 1 167 ? 30.751 -35.538 -46.842 1.00 18.45 191 TYR B N 1
ATOM 3596 C CA . TYR B 1 167 ? 31.713 -36.457 -46.245 1.00 18.78 191 TYR B CA 1
ATOM 3597 C C . TYR B 1 167 ? 31.077 -37.717 -45.640 1.00 19.38 191 TYR B C 1
ATOM 3598 O O . TYR B 1 167 ? 31.627 -38.297 -44.705 1.00 19.09 191 TYR B O 1
ATOM 3607 N N . ASP B 1 168 ? 29.933 -38.147 -46.175 1.00 20.19 192 ASP B N 1
ATOM 3608 C CA . ASP B 1 168 ? 29.248 -39.337 -45.649 1.00 21.15 192 ASP B CA 1
ATOM 3609 C C . ASP B 1 168 ? 29.065 -40.447 -46.700 1.00 22.01 192 ASP B C 1
ATOM 3610 O O . ASP B 1 168 ? 27.960 -40.628 -47.225 1.00 21.75 192 ASP B O 1
ATOM 3615 N N . PRO B 1 169 ? 30.147 -41.205 -46.991 1.00 22.92 193 PRO B N 1
ATOM 3616 C CA . PRO B 1 169 ? 30.060 -42.332 -47.928 1.00 23.71 193 PRO B CA 1
ATOM 3617 C C . PRO B 1 169 ? 29.328 -43.545 -47.344 1.00 24.56 193 PRO B C 1
ATOM 3618 O O . PRO B 1 169 ? 28.941 -44.446 -48.092 1.00 24.84 193 PRO B O 1
ATOM 3622 N N . VAL B 1 170 ? 29.154 -43.570 -46.023 1.00 25.54 194 VAL B N 1
ATOM 3623 C CA . VAL B 1 170 ? 28.404 -44.637 -45.356 1.00 26.31 194 VAL B CA 1
ATOM 3624 C C . VAL B 1 170 ? 26.921 -44.546 -45.731 1.00 26.87 194 VAL B C 1
ATOM 3625 O O . VAL B 1 170 ? 26.313 -45.543 -46.125 1.00 27.03 194 VAL B O 1
ATOM 3629 N N . HIS B 1 171 ? 26.355 -43.344 -45.624 1.00 27.39 195 HIS B N 1
ATOM 3630 C CA . HIS B 1 171 ? 24.946 -43.108 -45.950 1.00 28.01 195 HIS B CA 1
ATOM 3631 C C . HIS B 1 171 ? 24.719 -42.886 -47.446 1.00 28.20 195 HIS B C 1
ATOM 3632 O O . HIS B 1 171 ? 23.760 -43.409 -48.018 1.00 28.34 195 HIS B O 1
ATOM 3639 N N . ASP B 1 172 ? 25.599 -42.105 -48.069 1.00 28.37 196 ASP B N 1
ATOM 3640 C CA . ASP B 1 172 ? 25.456 -41.750 -49.477 1.00 28.51 196 ASP B CA 1
ATOM 3641 C C . ASP B 1 172 ? 26.576 -42.372 -50.307 1.00 28.40 196 ASP B C 1
ATOM 3642 O O . ASP B 1 172 ? 27.732 -41.941 -50.233 1.00 28.25 196 ASP B O 1
ATOM 3647 N N . SER B 1 173 ? 26.220 -43.377 -51.107 1.00 28.23 197 SER B N 1
ATOM 3648 C CA . SER B 1 173 ? 27.182 -44.065 -51.972 1.00 28.10 197 SER B CA 1
ATOM 3649 C C . SER B 1 173 ? 27.787 -43.142 -53.037 1.00 27.81 197 SER B C 1
ATOM 3650 O O . SER B 1 173 ? 28.824 -43.463 -53.619 1.00 27.88 197 SER B O 1
ATOM 3653 N N . GLU B 1 174 ? 27.145 -41.997 -53.272 1.00 27.46 198 GLU B N 1
ATOM 3654 C CA . GLU B 1 174 ? 27.635 -41.003 -54.230 1.00 27.07 198 GLU B CA 1
ATOM 3655 C C . GLU B 1 174 ? 28.619 -39.996 -53.620 1.00 26.51 198 GLU B C 1
ATOM 3656 O O . GLU B 1 174 ? 29.221 -39.202 -54.346 1.00 26.23 198 GLU B O 1
ATOM 3662 N N . ALA B 1 175 ? 28.779 -40.025 -52.297 1.00 25.96 199 ALA B N 1
ATOM 3663 C CA . ALA B 1 175 ? 29.787 -39.197 -51.626 1.00 25.46 199 ALA B CA 1
ATOM 3664 C C . ALA B 1 175 ? 31.186 -39.694 -51.973 1.00 25.14 199 ALA B C 1
ATOM 3665 O O . ALA B 1 175 ? 31.455 -40.897 -51.931 1.00 25.31 199 ALA B O 1
ATOM 3667 N N . THR B 1 176 ? 32.072 -38.765 -52.317 1.00 24.64 200 THR B N 1
ATOM 3668 C CA . THR B 1 176 ? 33.417 -39.115 -52.771 1.00 24.17 200 THR B CA 1
ATOM 3669 C C . THR B 1 176 ? 34.524 -38.612 -51.836 1.00 23.66 200 THR B C 1
ATOM 3670 O O . THR B 1 176 ? 35.711 -38.791 -52.117 1.00 23.72 200 THR B O 1
ATOM 3674 N N . SER B 1 177 ? 34.130 -37.998 -50.723 1.00 22.97 201 SER B N 1
ATOM 3675 C CA . SER B 1 177 ? 35.084 -37.450 -49.759 1.00 22.20 201 SER B CA 1
ATOM 3676 C C . SER B 1 177 ? 34.802 -37.944 -48.344 1.00 21.63 201 SER B C 1
ATOM 3677 O O . SER B 1 177 ? 33.661 -38.246 -48.001 1.00 21.29 201 SER B O 1
ATOM 3680 N N . TRP B 1 178 ? 35.863 -38.050 -47.548 1.00 21.08 202 TRP B N 1
ATOM 3681 C CA . TRP B 1 178 ? 35.771 -38.333 -46.112 1.00 20.80 202 TRP B CA 1
ATOM 3682 C C . TRP B 1 178 ? 37.083 -37.944 -45.438 1.00 20.18 202 TRP B C 1
ATOM 3683 O O . TRP B 1 178 ? 38.102 -37.754 -46.105 1.00 19.99 202 TRP B O 1
ATOM 3694 N N . LEU B 1 179 ? 37.046 -37.813 -44.118 1.00 19.68 203 LEU B N 1
ATOM 3695 C CA . LEU B 1 179 ? 38.233 -37.478 -43.339 1.00 19.26 203 LEU B CA 1
ATOM 3696 C C . LEU B 1 179 ? 39.021 -38.745 -43.011 1.00 19.09 203 LEU B C 1
ATOM 3697 O O . LEU B 1 179 ? 38.441 -39.826 -42.894 1.00 18.77 203 LEU B O 1
ATOM 3702 N N . GLN B 1 180 ? 40.338 -38.602 -42.869 1.00 18.96 204 GLN B N 1
ATOM 3703 C CA . GLN B 1 180 ? 41.227 -39.745 -42.637 1.00 19.17 204 GLN B CA 1
ATOM 3704 C C . GLN B 1 180 ? 42.202 -39.509 -41.493 1.00 19.04 204 GLN B C 1
ATOM 3705 O O . GLN B 1 180 ? 42.694 -38.394 -41.299 1.00 18.97 204 GLN B O 1
ATOM 3711 N N . ALA B 1 181 ? 42.492 -40.578 -40.755 1.00 19.11 205 ALA B N 1
ATOM 3712 C CA . ALA B 1 181 ? 43.516 -40.568 -39.712 1.00 19.21 205 ALA B CA 1
ATOM 3713 C C . ALA B 1 181 ? 43.903 -42.000 -39.359 1.00 19.37 205 ALA B C 1
ATOM 3714 O O . ALA B 1 181 ? 43.234 -42.946 -39.769 1.00 19.29 205 ALA B O 1
ATOM 3716 N N . LYS B 1 182 ? 44.992 -42.149 -38.610 1.00 19.53 206 LYS B N 1
ATOM 3717 C CA . LYS B 1 182 ? 45.359 -43.436 -38.028 1.00 19.75 206 LYS B CA 1
ATOM 3718 C C . LYS B 1 182 ? 44.870 -43.483 -36.584 1.00 19.53 206 LYS B C 1
ATOM 3719 O O . LYS B 1 182 ? 44.758 -42.436 -35.937 1.00 19.57 206 LYS B O 1
ATOM 3725 N N . PRO B 1 183 ? 44.571 -44.692 -36.068 1.00 19.40 207 PRO B N 1
ATOM 3726 C CA . PRO B 1 183 ? 44.292 -44.818 -34.635 1.00 19.27 207 PRO B CA 1
ATOM 3727 C C . PRO B 1 183 ? 45.432 -44.241 -33.795 1.00 19.13 207 PRO B C 1
ATOM 3728 O O . PRO B 1 183 ? 46.601 -44.422 -34.142 1.00 19.39 207 PRO B O 1
ATOM 3732 N N . GLY B 1 184 ? 45.090 -43.540 -32.716 1.00 18.88 208 GLY B N 1
ATOM 3733 C CA . GLY B 1 184 ? 46.084 -42.951 -31.821 1.00 18.71 208 GLY B CA 1
ATOM 3734 C C . GLY B 1 184 ? 46.541 -41.550 -32.198 1.00 18.53 208 GLY B C 1
ATOM 3735 O O . GLY B 1 184 ? 47.136 -40.846 -31.379 1.00 18.57 208 GLY B O 1
ATOM 3736 N N . GLU B 1 185 ? 46.275 -41.145 -33.439 1.00 18.25 209 GLU B N 1
ATOM 3737 C CA . GLU B 1 185 ? 46.629 -39.806 -33.907 1.00 18.03 209 GLU B CA 1
ATOM 3738 C C . GLU B 1 185 ? 45.682 -38.754 -33.344 1.00 17.57 209 GLU B C 1
ATOM 3739 O O . GLU B 1 185 ? 44.489 -39.014 -33.169 1.00 17.43 209 GLU B O 1
ATOM 3745 N N . ARG B 1 186 ? 46.224 -37.573 -33.059 1.00 16.97 210 ARG B N 1
ATOM 3746 C CA . ARG B 1 186 ? 45.410 -36.430 -32.657 1.00 16.22 210 ARG B CA 1
ATOM 3747 C C . ARG B 1 186 ? 44.890 -35.718 -33.902 1.00 15.77 210 ARG B C 1
ATOM 3748 O O . ARG B 1 186 ? 45.669 -35.196 -34.706 1.00 15.94 210 ARG B O 1
ATOM 3756 N N . VAL B 1 187 ? 43.571 -35.727 -34.064 1.00 15.00 211 VAL B N 1
ATOM 3757 C CA . VAL B 1 187 ? 42.916 -35.059 -35.181 1.00 14.42 211 VAL B CA 1
ATOM 3758 C C . VAL B 1 187 ? 42.329 -33.752 -34.667 1.00 14.19 211 VAL B C 1
ATOM 3759 O O . VAL B 1 187 ? 41.517 -33.753 -33.738 1.00 14.26 211 VAL B O 1
ATOM 3763 N N . ARG B 1 188 ? 42.761 -32.645 -35.264 1.00 13.77 212 ARG B N 1
ATOM 3764 C CA . ARG B 1 188 ? 42.301 -31.316 -34.874 1.00 13.45 212 ARG B CA 1
ATOM 3765 C C . ARG B 1 188 ? 41.280 -30.806 -35.879 1.00 13.39 212 ARG B C 1
ATOM 3766 O O . ARG B 1 188 ? 41.590 -30.624 -37.059 1.00 13.19 212 ARG B O 1
ATOM 3774 N N . ILE B 1 189 ? 40.056 -30.600 -35.404 1.00 13.32 213 ILE B N 1
ATOM 3775 C CA . ILE B 1 189 ? 38.987 -30.063 -36.232 1.00 13.09 213 ILE B CA 1
ATOM 3776 C C . ILE B 1 189 ? 38.858 -28.566 -35.981 1.00 13.11 213 ILE B C 1
ATOM 3777 O O . ILE B 1 189 ? 38.634 -28.133 -34.846 1.00 12.84 213 ILE B O 1
ATOM 3782 N N . TYR B 1 190 ? 39.034 -27.782 -37.041 1.00 13.05 214 TYR B N 1
ATOM 3783 C CA . TYR B 1 190 ? 38.740 -26.357 -36.995 1.00 13.06 214 TYR B CA 1
ATOM 3784 C C . TYR B 1 190 ? 37.302 -26.177 -37.457 1.00 12.82 214 TYR B C 1
ATOM 3785 O O . TYR B 1 190 ? 37.005 -26.281 -38.648 1.00 12.83 214 TYR B O 1
ATOM 3794 N N . PHE B 1 191 ? 36.406 -25.936 -36.505 1.00 12.78 215 PHE B N 1
ATOM 3795 C CA . PHE B 1 191 ? 34.984 -25.879 -36.819 1.00 12.54 215 PHE B CA 1
ATOM 3796 C C . PHE B 1 191 ? 34.452 -24.457 -36.794 1.00 12.65 215 PHE B C 1
ATOM 3797 O O . PHE B 1 191 ? 34.722 -23.699 -35.864 1.00 12.75 215 PHE B O 1
ATOM 3805 N N . VAL B 1 192 ? 33.691 -24.110 -37.826 1.00 12.49 216 VAL B N 1
ATOM 3806 C CA . VAL B 1 192 ? 33.013 -22.826 -37.887 1.00 12.25 216 VAL B CA 1
ATOM 3807 C C . VAL B 1 192 ? 31.536 -23.073 -38.147 1.00 12.11 216 VAL B C 1
ATOM 3808 O O . VAL B 1 192 ? 31.181 -23.841 -39.036 1.00 12.06 216 VAL B O 1
ATOM 3812 N N . ASN B 1 193 ? 30.676 -22.436 -37.358 1.00 12.03 217 ASN B N 1
ATOM 3813 C CA . ASN B 1 193 ? 29.256 -22.414 -37.682 1.00 11.84 217 ASN B CA 1
ATOM 3814 C C . ASN B 1 193 ? 28.914 -21.096 -38.375 1.00 11.82 217 ASN B C 1
ATOM 3815 O O . ASN B 1 193 ? 28.751 -20.065 -37.721 1.00 11.98 217 ASN B O 1
ATOM 3820 N N . ALA B 1 194 ? 28.822 -21.141 -39.701 1.00 11.79 218 ALA B N 1
ATOM 3821 C CA . ALA B 1 194 ? 28.517 -19.958 -40.504 1.00 11.92 218 ALA B CA 1
ATOM 3822 C C . ALA B 1 194 ? 27.053 -19.529 -40.392 1.00 12.03 218 ALA B C 1
ATOM 3823 O O . ALA B 1 194 ? 26.723 -18.366 -40.625 1.00 12.00 218 ALA B O 1
ATOM 3825 N N . GLY B 1 195 ? 26.183 -20.466 -40.022 1.00 12.20 219 GLY B N 1
ATOM 3826 C CA . GLY B 1 195 ? 24.753 -20.187 -39.933 1.00 12.40 219 GLY B CA 1
ATOM 3827 C C . GLY B 1 195 ? 24.107 -20.153 -41.308 1.00 12.52 219 GLY B C 1
ATOM 3828 O O . GLY B 1 195 ? 24.286 -21.085 -42.089 1.00 12.88 219 GLY B O 1
ATOM 3829 N N . PRO B 1 196 ? 23.394 -19.059 -41.643 1.00 12.49 220 PRO B N 1
ATOM 3830 C CA . PRO B 1 196 ? 23.287 -17.795 -40.898 1.00 12.77 220 PRO B CA 1
ATOM 3831 C C . PRO B 1 196 ? 22.487 -17.828 -39.591 1.00 12.95 220 PRO B C 1
ATOM 3832 O O . PRO B 1 196 ? 22.682 -16.951 -38.743 1.00 12.77 220 PRO B O 1
ATOM 3836 N N . ASN B 1 197 ? 21.609 -18.819 -39.428 1.00 13.23 221 ASN B N 1
ATOM 3837 C CA . ASN B 1 197 ? 20.636 -18.807 -38.328 1.00 13.75 221 ASN B CA 1
ATOM 3838 C C . ASN B 1 197 ? 20.845 -19.818 -37.203 1.00 14.13 221 ASN B C 1
ATOM 3839 O O . ASN B 1 197 ? 20.634 -19.494 -36.034 1.00 14.10 221 ASN B O 1
ATOM 3844 N N . GLU B 1 198 ? 21.233 -21.039 -37.558 1.00 14.54 222 GLU B N 1
ATOM 3845 C CA . GLU B 1 198 ? 21.117 -22.174 -36.643 1.00 15.32 222 GLU B CA 1
ATOM 3846 C C . GLU B 1 198 ? 22.339 -22.435 -35.772 1.00 15.37 222 GLU B C 1
ATOM 3847 O O . GLU B 1 198 ? 23.451 -21.995 -36.072 1.00 15.38 222 GLU B O 1
ATOM 3853 N N . LEU B 1 199 ? 22.079 -23.147 -34.681 1.00 15.42 223 LEU B N 1
ATOM 3854 C CA A LEU B 1 199 ? 23.059 -23.598 -33.705 0.50 15.62 223 LEU B CA 1
ATOM 3855 C CA B LEU B 1 199 ? 23.149 -23.561 -33.785 0.50 15.67 223 LEU B CA 1
ATOM 3856 C C . LEU B 1 199 ? 23.548 -24.997 -34.095 1.00 15.73 223 LEU B C 1
ATOM 3857 O O . LEU B 1 199 ? 22.795 -25.748 -34.718 1.00 15.82 223 LEU B O 1
ATOM 3866 N N . SER B 1 200 ? 24.769 -25.354 -33.704 1.00 15.49 224 SER B N 1
ATOM 3867 C CA . SER B 1 200 ? 25.288 -26.698 -33.937 1.00 15.63 224 SER B CA 1
ATOM 3868 C C . SER B 1 200 ? 25.683 -27.349 -32.619 1.00 15.46 224 SER B C 1
ATOM 3869 O O . SER B 1 200 ? 26.402 -26.750 -31.822 1.00 15.65 224 SER B O 1
ATOM 3872 N N . SER B 1 201 ? 25.205 -28.569 -32.396 1.00 15.10 225 SER B N 1
ATOM 3873 C CA . SER B 1 201 ? 25.591 -29.346 -31.222 1.00 14.87 225 SER B CA 1
ATOM 3874 C C . SER B 1 201 ? 26.480 -30.491 -31.701 1.00 14.52 225 SER B C 1
ATOM 3875 O O . SER B 1 201 ? 25.995 -31.577 -32.025 1.00 14.28 225 SER B O 1
ATOM 3878 N N . LEU B 1 202 ? 27.783 -30.230 -31.756 1.00 13.91 226 LEU B N 1
ATOM 3879 C CA . LEU B 1 202 ? 28.713 -31.100 -32.470 1.00 13.74 226 LEU B CA 1
ATOM 3880 C C . LEU B 1 202 ? 29.215 -32.272 -31.627 1.00 13.70 226 LEU B C 1
ATOM 3881 O O . LEU B 1 202 ? 29.783 -32.080 -30.551 1.00 13.28 226 LEU B O 1
ATOM 3886 N N . HIS B 1 203 ? 29.014 -33.478 -32.156 1.00 13.56 227 HIS B N 1
ATOM 3887 C CA . HIS B 1 203 ? 29.336 -34.729 -31.472 1.00 13.74 227 HIS B CA 1
ATOM 3888 C C . HIS B 1 203 ? 29.977 -35.706 -32.455 1.00 13.74 227 HIS B C 1
ATOM 3889 O O . HIS B 1 203 ? 29.504 -35.844 -33.588 1.00 13.95 227 HIS B O 1
ATOM 3896 N N . PRO B 1 204 ? 31.063 -36.381 -32.033 1.00 13.71 228 PRO B N 1
ATOM 3897 C CA . PRO B 1 204 ? 31.614 -37.461 -32.838 1.00 13.66 228 PRO B CA 1
ATOM 3898 C C . PRO B 1 204 ? 31.005 -38.799 -32.417 1.00 13.69 228 PRO B C 1
ATOM 3899 O O . PRO B 1 204 ? 31.332 -39.317 -31.344 1.00 13.70 228 PRO B O 1
ATOM 3903 N N . ILE B 1 205 ? 30.105 -39.338 -33.239 1.00 13.67 229 ILE B N 1
ATOM 3904 C CA . ILE B 1 205 ? 29.487 -40.628 -32.933 1.00 13.68 229 ILE B CA 1
ATOM 3905 C C . ILE B 1 205 ? 30.572 -41.701 -32.829 1.00 13.77 229 ILE B C 1
ATOM 3906 O O . ILE B 1 205 ? 31.394 -41.845 -33.739 1.00 13.85 229 ILE B O 1
ATOM 3911 N N . ALA B 1 206 ? 30.562 -42.424 -31.706 1.00 13.70 230 ALA B N 1
ATOM 3912 C CA . ALA B 1 206 ? 31.527 -43.485 -31.377 1.00 13.74 230 ALA B CA 1
ATOM 3913 C C . ALA B 1 206 ? 32.861 -42.940 -30.861 1.00 13.90 230 ALA B C 1
ATOM 3914 O O . ALA B 1 206 ? 33.825 -43.686 -30.697 1.00 13.84 230 ALA B O 1
ATOM 3916 N N . GLY B 1 207 ? 32.897 -41.637 -30.596 1.00 13.74 231 GLY B N 1
ATOM 3917 C CA . GLY B 1 207 ? 34.068 -40.993 -30.007 1.00 13.83 231 GLY B CA 1
ATOM 3918 C C . GLY B 1 207 ? 33.702 -39.947 -28.970 1.00 13.60 231 GLY B C 1
ATOM 3919 O O . GLY B 1 207 ? 32.546 -39.839 -28.548 1.00 13.78 231 GLY B O 1
ATOM 3920 N N . ILE B 1 208 ? 34.707 -39.184 -28.558 1.00 13.63 232 ILE B N 1
ATOM 3921 C CA . ILE B 1 208 ? 34.543 -38.082 -27.617 1.00 13.50 232 ILE B CA 1
ATOM 3922 C C . ILE B 1 208 ? 35.561 -37.012 -28.001 1.00 13.55 232 ILE B C 1
ATOM 3923 O O . ILE B 1 208 ? 36.630 -37.330 -28.525 1.00 13.92 232 ILE B O 1
ATOM 3928 N N . TRP B 1 209 ? 35.230 -35.747 -27.766 1.00 13.39 233 TRP B N 1
ATOM 3929 C CA . TRP B 1 209 ? 36.192 -34.681 -27.991 1.00 13.25 233 TRP B CA 1
ATOM 3930 C C . TRP B 1 209 ? 37.231 -34.715 -26.875 1.00 13.38 233 TRP B C 1
ATOM 3931 O O . TRP B 1 209 ? 36.897 -34.507 -25.708 1.00 13.03 233 TRP B O 1
ATOM 3942 N N . ASP B 1 210 ? 38.481 -34.998 -27.236 1.00 13.86 234 ASP B N 1
ATOM 3943 C CA . ASP B 1 210 ? 39.580 -35.020 -26.268 1.00 14.37 234 ASP B CA 1
ATOM 3944 C C . ASP B 1 210 ? 39.698 -33.672 -25.553 1.00 14.48 234 ASP B C 1
ATOM 3945 O O . ASP B 1 210 ? 39.823 -33.608 -24.324 1.00 14.37 234 ASP B O 1
ATOM 3950 N N . ARG B 1 211 ? 39.658 -32.608 -26.350 1.00 14.68 235 ARG B N 1
ATOM 3951 C CA . ARG B 1 211 ? 39.783 -31.239 -25.875 1.00 15.03 235 ARG B CA 1
ATOM 3952 C C . ARG B 1 211 ? 38.934 -30.359 -26.775 1.00 14.70 235 ARG B C 1
ATOM 3953 O O . ARG B 1 211 ? 38.805 -30.636 -27.969 1.00 14.60 235 ARG B O 1
ATOM 3961 N N . VAL B 1 212 ? 38.357 -29.303 -26.210 1.00 14.23 236 VAL B N 1
ATOM 3962 C CA . VAL B 1 212 ? 37.664 -28.294 -27.021 1.00 13.86 236 VAL B CA 1
ATOM 3963 C C . VAL B 1 212 ? 38.156 -26.902 -26.629 1.00 13.68 236 VAL B C 1
ATOM 3964 O O . VAL B 1 212 ? 38.290 -26.597 -25.442 1.00 13.64 236 VAL B O 1
ATOM 3968 N N . TYR B 1 213 ? 38.432 -26.072 -27.632 1.00 13.62 237 TYR B N 1
ATOM 3969 C CA . TYR B 1 213 ? 38.885 -24.703 -27.401 1.00 13.88 237 TYR B CA 1
ATOM 3970 C C . TYR B 1 213 ? 37.903 -23.702 -27.994 1.00 13.76 237 TYR B C 1
ATOM 3971 O O . TYR B 1 213 ? 37.879 -23.520 -29.210 1.00 13.68 237 TYR B O 1
ATOM 3980 N N . PRO B 1 214 ? 37.086 -23.055 -27.138 1.00 13.83 238 PRO B N 1
ATOM 3981 C CA . PRO B 1 214 ? 36.225 -21.940 -27.558 1.00 13.74 238 PRO B CA 1
ATOM 3982 C C . PRO B 1 214 ? 37.006 -20.839 -28.290 1.00 13.49 238 PRO B C 1
ATOM 3983 O O . PRO B 1 214 ? 37.986 -20.305 -27.755 1.00 13.13 238 PRO B O 1
ATOM 3987 N N . SER B 1 215 ? 36.564 -20.527 -29.512 1.00 13.47 239 SER B N 1
ATOM 3988 C CA . SER B 1 215 ? 37.260 -19.603 -30.421 1.00 13.40 239 SER B CA 1
ATOM 3989 C C . SER B 1 215 ? 38.694 -20.040 -30.741 1.00 13.26 239 SER B C 1
ATOM 3990 O O . SER B 1 215 ? 39.492 -19.244 -31.236 1.00 13.17 239 SER B O 1
ATOM 3993 N N . GLY B 1 216 ? 39.005 -21.303 -30.460 1.00 13.25 240 GLY B N 1
ATOM 3994 C CA . GLY B 1 216 ? 40.335 -21.859 -30.715 1.00 13.46 240 GLY B CA 1
ATOM 3995 C C . GLY B 1 216 ? 41.426 -21.406 -29.758 1.00 13.84 240 GLY B C 1
ATOM 3996 O O . GLY B 1 216 ? 42.600 -21.737 -29.953 1.00 13.80 240 GLY B O 1
ATOM 3997 N N . ASN B 1 217 ? 41.051 -20.656 -28.723 1.00 13.95 241 ASN B N 1
ATOM 3998 C CA . ASN B 1 217 ? 42.037 -20.085 -27.803 1.00 14.40 241 ASN B CA 1
ATOM 3999 C C . ASN B 1 217 ? 42.477 -21.089 -26.737 1.00 14.43 241 ASN B C 1
ATOM 4000 O O . ASN B 1 217 ? 41.637 -21.640 -26.025 1.00 14.22 241 ASN B O 1
ATOM 4005 N N . PRO B 1 218 ? 43.800 -21.333 -26.629 1.00 14.79 242 PRO B N 1
ATOM 4006 C CA . PRO B 1 218 ? 44.342 -22.292 -25.655 1.00 15.01 242 PRO B CA 1
ATOM 4007 C C . PRO B 1 218 ? 43.897 -22.033 -24.213 1.00 15.22 242 PRO B C 1
ATOM 4008 O O . PRO B 1 218 ? 43.764 -22.980 -23.438 1.00 15.36 242 PRO B O 1
ATOM 4012 N N . LYS B 1 219 ? 43.651 -20.770 -23.869 1.00 15.43 243 LYS B N 1
ATOM 4013 C CA . LYS B 1 219 ? 43.246 -20.385 -22.508 1.00 15.66 243 LYS B CA 1
ATOM 4014 C C . LYS B 1 219 ? 41.866 -20.897 -22.084 1.00 15.66 243 LYS B C 1
ATOM 4015 O O . LYS B 1 219 ? 41.562 -20.940 -20.889 1.00 15.84 243 LYS B O 1
ATOM 4021 N N . ASN B 1 220 ? 41.034 -21.272 -23.056 1.00 15.34 244 ASN B N 1
ATOM 4022 C CA . ASN B 1 220 ? 39.642 -21.648 -22.788 1.00 15.23 244 ASN B CA 1
ATOM 4023 C C . ASN B 1 220 ? 39.385 -23.162 -22.797 1.00 15.38 244 ASN B C 1
ATOM 4024 O O . ASN B 1 220 ? 38.236 -23.598 -22.856 1.00 15.43 244 ASN B O 1
ATOM 4029 N N . VAL B 1 221 ? 40.450 -23.953 -22.721 1.00 15.46 245 VAL B N 1
ATOM 4030 C CA . VAL B 1 221 ? 40.361 -25.414 -22.882 1.00 15.63 245 VAL B CA 1
ATOM 4031 C C . VAL B 1 221 ? 39.318 -26.112 -21.987 1.00 15.52 245 VAL B C 1
ATOM 4032 O O . VAL B 1 221 ? 39.212 -25.833 -20.791 1.00 15.39 245 VAL B O 1
ATOM 4036 N N . GLN B 1 222 ? 38.534 -26.985 -22.616 1.00 15.60 246 GLN B N 1
ATOM 4037 C CA A GLN B 1 222 ? 37.633 -27.882 -21.902 0.70 15.78 246 GLN B CA 1
ATOM 4038 C CA B GLN B 1 222 ? 37.593 -27.876 -21.939 0.30 15.54 246 GLN B CA 1
ATOM 4039 C C . GLN B 1 222 ? 37.978 -29.315 -22.287 1.00 15.58 246 GLN B C 1
ATOM 4040 O O . GLN B 1 222 ? 38.496 -29.563 -23.377 1.00 15.43 246 GLN B O 1
ATOM 4051 N N . TYR B 1 223 ? 37.711 -30.257 -21.382 1.00 15.45 247 TYR B N 1
ATOM 4052 C CA . TYR B 1 223 ? 38.163 -31.643 -21.567 1.00 15.26 247 TYR B CA 1
ATOM 4053 C C . TYR B 1 223 ? 37.046 -32.671 -21.702 1.00 14.85 247 TYR B C 1
ATOM 4054 O O . TYR B 1 223 ? 35.999 -32.547 -21.072 1.00 14.78 247 TYR B O 1
ATOM 4063 N N . ALA B 1 224 ? 37.301 -33.687 -22.529 1.00 14.41 248 ALA B N 1
ATOM 4064 C CA . ALA B 1 224 ? 36.452 -34.874 -22.646 1.00 14.11 248 ALA B CA 1
ATOM 4065 C C . ALA B 1 224 ? 34.963 -34.543 -22.738 1.00 13.80 248 ALA B C 1
ATOM 4066 O O . ALA B 1 224 ? 34.164 -34.968 -21.898 1.00 13.52 248 ALA B O 1
ATOM 4068 N N . LEU B 1 225 ? 34.607 -33.770 -23.760 1.00 13.45 249 LEU B N 1
ATOM 4069 C CA . LEU B 1 225 ? 33.216 -33.392 -24.000 1.00 13.32 249 LEU B CA 1
ATOM 4070 C C . LEU B 1 225 ? 32.585 -34.293 -25.052 1.00 13.27 249 LEU B C 1
ATOM 4071 O O . LEU B 1 225 ? 33.156 -34.497 -26.122 1.00 12.82 249 LEU B O 1
ATOM 4076 N N . GLN B 1 226 ? 31.405 -34.828 -24.748 1.00 13.52 250 GLN B N 1
ATOM 4077 C CA . GLN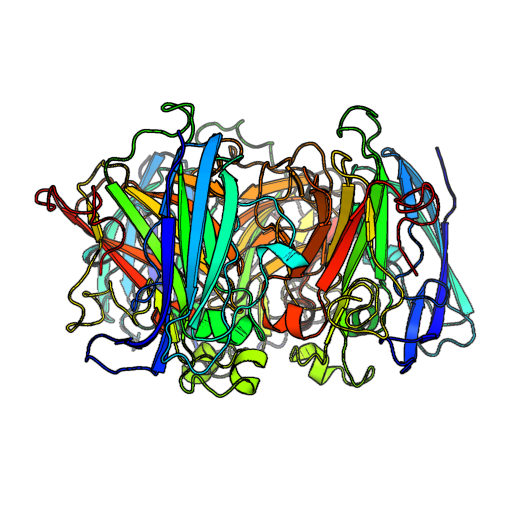 B 1 226 ? 30.665 -35.632 -25.721 1.00 13.61 250 GLN B CA 1
ATOM 4078 C C . GLN B 1 226 ? 30.101 -34.751 -26.828 1.00 14.00 250 GLN B C 1
ATOM 4079 O O . GLN B 1 226 ? 29.959 -35.188 -27.969 1.00 14.27 250 GLN B O 1
ATOM 4085 N N . SER B 1 227 ? 29.790 -33.509 -26.470 1.00 14.33 251 SER B N 1
ATOM 4086 C CA A SER B 1 227 ? 29.221 -32.551 -27.405 0.50 14.53 251 SER B CA 1
ATOM 4087 C CA B SER B 1 227 ? 29.211 -32.549 -27.399 0.50 14.63 251 SER B CA 1
ATOM 4088 C C . SER B 1 227 ? 29.684 -31.141 -27.070 1.00 14.71 251 SER B C 1
ATOM 4089 O O . SER B 1 227 ? 30.089 -30.860 -25.938 1.00 14.70 251 SER B O 1
ATOM 4094 N N . TYR B 1 228 ? 29.624 -30.260 -28.064 1.00 14.52 252 TYR B N 1
ATOM 4095 C CA . TYR B 1 228 ? 29.950 -28.861 -27.856 1.00 14.48 252 TYR B CA 1
ATOM 4096 C C . TYR B 1 228 ? 29.020 -27.999 -28.690 1.00 14.48 252 TYR B C 1
ATOM 4097 O O . TYR B 1 228 ? 28.808 -28.259 -29.876 1.00 14.12 252 TYR B O 1
ATOM 4106 N N . LEU B 1 229 ? 28.465 -26.979 -28.051 1.00 14.72 253 LEU B N 1
ATOM 4107 C CA . LEU B 1 229 ? 27.480 -26.117 -28.683 1.00 15.11 253 LEU B CA 1
ATOM 4108 C C . LEU B 1 229 ? 28.165 -24.927 -29.356 1.00 15.11 253 LEU B C 1
ATOM 4109 O O . LEU B 1 229 ? 28.822 -24.122 -28.692 1.00 14.78 253 LEU B O 1
ATOM 4114 N N . ILE B 1 230 ? 28.024 -24.835 -30.677 1.00 14.97 254 ILE B N 1
ATOM 4115 C CA . ILE B 1 230 ? 28.594 -23.722 -31.436 1.00 15.08 254 ILE B CA 1
ATOM 4116 C C . ILE B 1 230 ? 27.463 -22.869 -32.008 1.00 15.02 254 ILE B C 1
ATOM 4117 O O . ILE B 1 230 ? 26.684 -23.336 -32.842 1.00 15.09 254 ILE B O 1
ATOM 4122 N N . GLY B 1 231 ? 27.372 -21.622 -31.549 1.00 14.67 255 GLY B N 1
ATOM 4123 C CA . GLY B 1 231 ? 26.341 -20.697 -32.027 1.00 14.44 255 GLY B CA 1
ATOM 4124 C C . GLY B 1 231 ? 26.594 -20.213 -33.439 1.00 14.04 255 GLY B C 1
ATOM 4125 O O . GLY B 1 231 ? 27.707 -20.324 -33.949 1.00 13.62 255 GLY B O 1
ATOM 4126 N N . ALA B 1 232 ? 25.553 -19.689 -34.084 1.00 14.03 256 ALA B N 1
ATOM 4127 C CA . ALA B 1 232 ? 25.710 -19.067 -35.398 1.00 14.02 256 ALA B CA 1
ATOM 4128 C C . ALA B 1 232 ? 26.758 -17.962 -35.303 1.00 13.91 256 ALA B C 1
ATOM 4129 O O . ALA B 1 232 ? 26.703 -17.129 -34.401 1.00 13.96 256 ALA B O 1
ATOM 4131 N N . GLY B 1 233 ? 27.729 -17.984 -36.211 1.00 14.07 257 GLY B N 1
ATOM 4132 C CA . GLY B 1 233 ? 28.811 -16.997 -36.215 1.00 14.18 257 GLY B CA 1
ATOM 4133 C C . GLY B 1 233 ? 29.911 -17.245 -35.195 1.00 14.42 257 GLY B C 1
ATOM 4134 O O . GLY B 1 233 ? 30.692 -16.342 -34.889 1.00 14.52 257 GLY B O 1
ATOM 4135 N N . ASP B 1 234 ? 29.970 -18.462 -34.659 1.00 14.22 258 ASP B N 1
ATOM 4136 C CA . ASP B 1 234 ? 31.017 -18.833 -33.703 1.00 14.17 258 ASP B CA 1
ATOM 4137 C C . ASP B 1 234 ? 31.898 -19.924 -34.299 1.00 13.97 258 ASP B C 1
ATOM 4138 O O . ASP B 1 234 ? 31.548 -20.533 -35.311 1.00 13.84 258 ASP B O 1
ATOM 4143 N N . ALA B 1 235 ? 33.049 -20.150 -33.673 1.00 13.66 259 ALA B N 1
ATOM 4144 C CA . ALA B 1 235 ? 33.991 -21.172 -34.106 1.00 13.58 259 ALA B CA 1
ATOM 4145 C C . ALA B 1 235 ? 34.700 -21.763 -32.900 1.00 13.46 259 ALA B C 1
ATOM 4146 O O . ALA B 1 235 ? 34.773 -21.132 -31.846 1.00 13.44 259 ALA B O 1
ATOM 4148 N N . ALA B 1 236 ? 35.215 -22.979 -33.063 1.00 13.28 260 ALA B N 1
ATOM 4149 C CA . ALA B 1 236 ? 35.952 -23.663 -32.008 1.00 13.15 260 ALA B CA 1
ATOM 4150 C C . ALA B 1 236 ? 36.918 -24.678 -32.602 1.00 13.18 260 ALA B C 1
ATOM 4151 O O . ALA B 1 236 ? 36.750 -25.122 -33.741 1.00 13.36 260 ALA B O 1
ATOM 4153 N N . THR B 1 237 ? 37.942 -25.022 -31.829 1.00 13.14 261 THR B N 1
ATOM 4154 C CA . THR B 1 237 ? 38.881 -26.070 -32.205 1.00 13.20 261 THR B CA 1
ATOM 4155 C C . THR B 1 237 ? 38.588 -27.300 -31.350 1.00 13.17 261 THR B C 1
ATOM 4156 O O . THR B 1 237 ? 38.499 -27.200 -30.124 1.00 13.09 261 THR B O 1
ATOM 4160 N N . LEU B 1 238 ? 38.412 -28.447 -32.007 1.00 13.26 262 LEU B N 1
ATOM 4161 C CA . LEU B 1 238 ? 38.051 -29.687 -31.324 1.00 13.48 262 LEU B CA 1
ATOM 4162 C C . LEU B 1 238 ? 39.005 -30.816 -31.710 1.00 13.79 262 LEU B C 1
ATOM 4163 O O . LEU B 1 238 ? 39.221 -31.082 -32.894 1.00 13.76 262 LEU B O 1
ATOM 4168 N N . ASP B 1 239 ? 39.574 -31.466 -30.699 1.00 14.06 263 ASP B N 1
ATOM 4169 C CA . ASP B 1 239 ? 40.524 -32.553 -30.904 1.00 14.43 263 ASP B CA 1
ATOM 4170 C C . ASP B 1 239 ? 39.853 -33.909 -30.716 1.00 14.53 263 ASP B C 1
ATOM 4171 O O . ASP B 1 239 ? 39.049 -34.094 -29.799 1.00 14.40 263 ASP B O 1
ATOM 4176 N N . LEU B 1 240 ? 40.211 -34.854 -31.584 1.00 14.74 264 LEU B N 1
ATOM 4177 C CA . LEU B 1 240 ? 39.636 -36.198 -31.580 1.00 15.17 264 LEU B CA 1
ATOM 4178 C C . LEU B 1 240 ? 40.737 -37.250 -31.749 1.00 15.54 264 LEU B C 1
ATOM 4179 O O . LEU B 1 240 ? 41.592 -37.124 -32.625 1.00 15.40 264 LEU B O 1
ATOM 4184 N N . ILE B 1 241 ? 40.712 -38.272 -30.893 1.00 16.08 265 ILE B N 1
ATOM 4185 C CA . ILE B 1 241 ? 41.638 -39.407 -30.981 1.00 16.65 265 ILE B CA 1
ATOM 4186 C C . ILE B 1 241 ? 40.855 -40.716 -30.872 1.00 16.92 265 ILE B C 1
ATOM 4187 O O . ILE B 1 241 ? 40.157 -40.941 -29.882 1.00 17.15 265 ILE B O 1
ATOM 4192 N N . SER B 1 242 ? 40.975 -41.573 -31.882 1.00 17.26 266 SER B N 1
ATOM 4193 C CA . SER B 1 242 ? 40.364 -42.899 -31.830 1.00 17.71 266 SER B CA 1
ATOM 4194 C C . SER B 1 242 ? 41.370 -43.938 -31.355 1.00 17.95 266 SER B C 1
ATOM 4195 O O . SER B 1 242 ? 42.495 -43.983 -31.857 1.00 17.80 266 SER B O 1
ATOM 4198 N N . PRO B 1 243 ? 40.970 -44.779 -30.385 1.00 18.44 267 PRO B N 1
ATOM 4199 C CA . PRO B 1 243 ? 41.868 -45.849 -29.944 1.00 18.79 267 PRO B CA 1
ATOM 4200 C C . PRO B 1 243 ? 41.865 -47.053 -30.892 1.00 19.12 267 PRO B C 1
ATOM 4201 O O . PRO B 1 243 ? 42.749 -47.909 -30.799 1.00 19.25 267 PRO B O 1
ATOM 4205 N N . VAL B 1 244 ? 40.882 -47.116 -31.791 1.00 19.32 268 VAL B N 1
ATOM 4206 C CA . 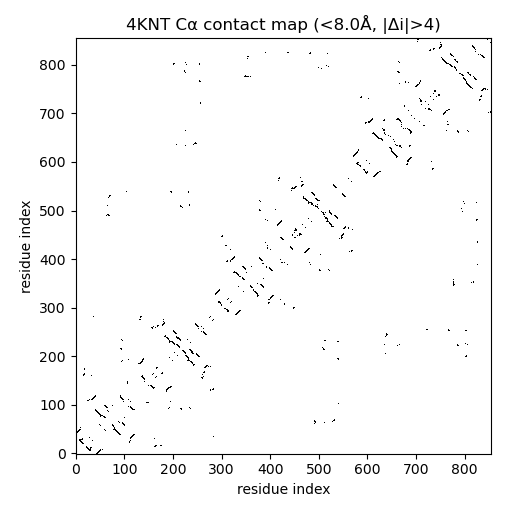VAL B 1 244 ? 40.711 -48.273 -32.673 1.00 19.58 268 VAL B CA 1
ATOM 4207 C C . VAL B 1 244 ? 40.595 -47.896 -34.154 1.00 19.71 268 VAL B C 1
ATOM 4208 O O . VAL B 1 244 ? 40.328 -46.736 -34.500 1.00 19.65 268 VAL B O 1
ATOM 4212 N N . GLU B 1 245 ? 40.809 -48.883 -35.023 1.00 19.64 269 GLU B N 1
ATOM 4213 C CA . GLU B 1 245 ? 40.459 -48.756 -36.431 1.00 19.70 269 GLU B CA 1
ATOM 4214 C C . GLU B 1 245 ? 38.943 -48.785 -36.542 1.00 19.48 269 GLU B C 1
ATOM 4215 O O . GLU B 1 245 ? 38.264 -49.422 -35.726 1.00 19.58 269 GLU B O 1
ATOM 4221 N N . GLY B 1 246 ? 38.418 -48.091 -37.547 1.00 19.05 270 GLY B N 1
ATOM 4222 C CA . GLY B 1 246 ? 36.982 -47.997 -37.760 1.00 18.67 270 GLY B CA 1
ATOM 4223 C C . GLY B 1 246 ? 36.585 -46.600 -38.186 1.00 18.40 270 GLY B C 1
ATOM 4224 O O . GLY B 1 246 ? 37.334 -45.916 -38.887 1.00 18.78 270 GLY B O 1
ATOM 4225 N N . ALA B 1 247 ? 35.400 -46.174 -37.771 1.00 17.99 271 ALA B N 1
ATOM 4226 C CA . ALA B 1 247 ? 34.910 -44.848 -38.123 1.00 17.33 271 ALA B CA 1
ATOM 4227 C C . ALA B 1 247 ? 34.245 -44.147 -36.949 1.00 17.00 271 ALA B C 1
ATOM 4228 O O . ALA B 1 247 ? 33.689 -44.791 -36.053 1.00 16.61 271 ALA B O 1
ATOM 4230 N N . ASN B 1 248 ? 34.343 -42.821 -36.956 1.00 16.33 272 ASN B N 1
ATOM 4231 C CA . ASN B 1 248 ? 33.468 -41.967 -36.173 1.00 15.90 272 ASN B CA 1
ATOM 4232 C C . ASN B 1 248 ? 32.658 -41.120 -37.151 1.00 15.64 272 ASN B C 1
ATOM 4233 O O . ASN B 1 248 ? 33.085 -40.899 -38.288 1.00 15.66 272 ASN B O 1
ATOM 4238 N N . ALA B 1 249 ? 31.483 -40.670 -36.725 1.00 15.27 273 ALA B N 1
ATOM 4239 C CA . ALA B 1 249 ? 30.677 -39.771 -37.542 1.00 15.16 273 ALA B CA 1
ATOM 4240 C C . ALA B 1 249 ? 30.473 -38.450 -36.810 1.00 15.07 273 ALA B C 1
ATOM 4241 O O . ALA B 1 249 ? 29.773 -38.394 -35.794 1.00 15.30 273 ALA B O 1
ATOM 4243 N N . ILE B 1 250 ? 31.108 -37.394 -37.316 1.00 14.79 274 ILE B N 1
ATOM 4244 C CA . ILE B 1 250 ? 30.948 -36.059 -36.740 1.00 14.37 274 ILE B CA 1
ATOM 4245 C C . ILE B 1 250 ? 29.601 -35.506 -37.193 1.00 14.07 274 ILE B C 1
ATOM 4246 O O . ILE B 1 250 ? 29.365 -35.320 -38.388 1.00 14.05 274 ILE B O 1
ATOM 4251 N N . VAL B 1 251 ? 28.719 -35.266 -36.227 1.00 13.69 275 VAL B N 1
ATOM 4252 C CA . VAL B 1 251 ? 27.350 -34.852 -36.512 1.00 13.84 275 VAL B CA 1
ATOM 4253 C C . VAL B 1 251 ? 26.960 -33.609 -35.726 1.00 13.71 275 VAL B C 1
ATOM 4254 O O . VAL B 1 251 ? 27.515 -33.339 -34.661 1.00 13.69 275 VAL B O 1
ATOM 4258 N N . ASP B 1 252 ? 26.015 -32.852 -36.275 1.00 13.78 276 ASP B N 1
ATOM 4259 C CA . ASP B 1 252 ? 25.257 -31.887 -35.504 1.00 13.74 276 ASP B CA 1
ATOM 4260 C C . ASP B 1 252 ? 24.158 -32.718 -34.845 1.00 13.86 276 ASP B C 1
ATOM 4261 O O . ASP B 1 252 ? 23.266 -33.224 -35.532 1.00 13.75 276 ASP B O 1
ATOM 4266 N N . HIS B 1 253 ? 24.230 -32.860 -33.522 1.00 13.89 277 HIS B N 1
ATOM 4267 C CA . HIS B 1 253 ? 23.372 -33.810 -32.804 1.00 14.30 277 HIS B CA 1
ATOM 4268 C C . HIS B 1 253 ? 21.901 -33.386 -32.681 1.00 14.39 277 HIS B C 1
ATOM 4269 O O . HIS B 1 253 ? 21.078 -34.150 -32.165 1.00 14.47 277 HIS B O 1
ATOM 4276 N N . SER B 1 254 ? 21.574 -32.167 -33.119 1.00 14.49 278 SER B N 1
ATOM 4277 C CA A SER B 1 254 ? 20.179 -31.813 -33.353 0.50 14.36 278 SER B CA 1
ATOM 4278 C CA B SER B 1 254 ? 20.182 -31.811 -33.355 0.50 14.72 278 SER B CA 1
ATOM 4279 C C . SER B 1 254 ? 19.776 -32.630 -34.569 1.00 14.68 278 SER B C 1
ATOM 4280 O O . SER B 1 254 ? 20.111 -32.281 -35.702 1.00 14.47 278 SER B O 1
ATOM 4285 N N . MET B 1 255 ? 19.088 -33.743 -34.323 1.00 15.14 279 MET B N 1
ATOM 4286 C CA . MET B 1 255 ? 18.898 -34.766 -35.357 1.00 15.90 279 MET B CA 1
ATOM 4287 C C . MET B 1 255 ? 18.337 -34.288 -36.694 1.00 15.83 279 MET B C 1
ATOM 4288 O O . MET B 1 255 ? 18.755 -34.786 -37.742 1.00 15.82 279 MET B O 1
ATOM 4293 N N . ARG B 1 256 ? 17.419 -33.322 -36.662 1.00 15.82 280 ARG B N 1
ATOM 4294 C CA . ARG B 1 256 ? 16.873 -32.757 -37.900 1.00 15.81 280 ARG B CA 1
ATOM 4295 C C . ARG B 1 256 ? 17.952 -32.112 -38.779 1.00 15.44 280 ARG B C 1
ATOM 4296 O O . ARG B 1 256 ? 17.827 -32.103 -40.005 1.00 15.28 280 ARG B O 1
ATOM 4304 N N . HIS B 1 257 ? 19.001 -31.575 -38.151 1.00 15.09 281 HIS B N 1
ATOM 4305 C CA . HIS B 1 257 ? 20.154 -31.041 -38.885 1.00 14.84 281 HIS B CA 1
ATOM 4306 C C . HIS B 1 257 ? 20.984 -32.176 -39.486 1.00 14.64 281 HIS B C 1
ATOM 4307 O O . HIS B 1 257 ? 21.310 -32.145 -40.674 1.00 14.38 281 HIS B O 1
ATOM 4314 N N . ALA B 1 258 ? 21.327 -33.166 -38.657 1.00 14.35 282 ALA B N 1
ATOM 4315 C CA . ALA B 1 258 ? 22.100 -34.329 -39.108 1.00 14.34 282 ALA B CA 1
ATOM 4316 C C . ALA B 1 258 ? 21.443 -35.027 -40.301 1.00 14.20 282 ALA B C 1
ATOM 4317 O O . ALA B 1 258 ? 22.096 -35.274 -41.315 1.00 14.12 282 ALA B O 1
ATOM 4319 N N . HIS B 1 259 ? 20.151 -35.329 -40.180 1.00 14.37 283 HIS B N 1
ATOM 4320 C CA . HIS B 1 259 ? 19.406 -35.989 -41.261 1.00 14.63 283 HIS B CA 1
ATOM 4321 C C . HIS B 1 259 ? 19.261 -35.127 -42.517 1.00 14.59 283 HIS B C 1
ATOM 4322 O O . HIS B 1 259 ? 18.967 -35.643 -43.594 1.00 14.60 283 HIS B O 1
ATOM 4329 N N . SER B 1 260 ? 19.455 -33.817 -42.371 1.00 14.59 284 SER B N 1
ATOM 4330 C CA . SER B 1 260 ? 19.369 -32.892 -43.501 1.00 14.83 284 SER B CA 1
ATOM 4331 C C . SER B 1 260 ? 20.728 -32.652 -44.174 1.00 14.76 284 SER B C 1
ATOM 4332 O O . SER B 1 260 ? 20.837 -31.813 -45.071 1.00 14.80 284 SER B O 1
ATOM 4335 N N . GLY B 1 261 ? 21.756 -33.380 -43.737 1.00 14.43 285 GLY B N 1
ATOM 4336 C CA . GLY B 1 261 ? 23.059 -33.352 -44.399 1.00 14.69 285 GLY B CA 1
ATOM 4337 C C . GLY B 1 261 ? 24.285 -33.132 -43.526 1.00 14.58 285 GLY B C 1
ATOM 4338 O O . GLY B 1 261 ? 25.412 -33.243 -44.010 1.00 14.86 285 GLY B O 1
ATOM 4339 N N . ALA B 1 262 ? 24.076 -32.832 -42.244 1.00 14.48 286 ALA B N 1
ATOM 4340 C CA . ALA B 1 262 ? 25.177 -32.477 -41.341 1.00 14.51 286 ALA B CA 1
ATOM 4341 C C . ALA B 1 262 ? 25.826 -33.690 -40.666 1.00 14.67 286 ALA B C 1
ATOM 4342 O O . ALA B 1 262 ? 25.768 -33.844 -39.443 1.00 14.36 286 ALA B O 1
ATOM 4344 N N . ILE B 1 263 ? 26.437 -34.548 -41.482 1.00 15.04 287 ILE B N 1
ATOM 4345 C CA . ILE B 1 263 ? 27.187 -35.719 -41.011 1.00 15.31 287 ILE B CA 1
ATOM 4346 C C . ILE B 1 263 ? 28.485 -35.833 -41.812 1.00 15.33 287 ILE B C 1
ATOM 4347 O O . ILE B 1 263 ? 28.457 -35.842 -43.045 1.00 15.55 287 ILE B O 1
ATOM 4352 N N . ALA B 1 264 ? 29.613 -35.912 -41.106 1.00 15.27 288 ALA B N 1
ATOM 4353 C CA . ALA B 1 264 ? 30.926 -36.062 -41.728 1.00 15.27 288 ALA B CA 1
ATOM 4354 C C . ALA B 1 264 ? 31.669 -37.261 -41.147 1.00 15.30 288 ALA B C 1
ATOM 4355 O O . ALA B 1 264 ? 31.974 -37.298 -39.952 1.00 15.28 288 ALA B O 1
ATOM 4357 N N . VAL B 1 265 ? 31.961 -38.237 -42.001 1.00 15.00 289 VAL B N 1
ATOM 4358 C CA . VAL B 1 265 ? 32.621 -39.469 -41.568 1.00 15.04 289 VAL B CA 1
ATOM 4359 C C . VAL B 1 265 ? 34.141 -39.305 -41.543 1.00 15.05 289 VAL B C 1
ATOM 4360 O O . VAL B 1 265 ? 34.736 -38.787 -42.494 1.00 15.26 289 VAL B O 1
ATOM 4364 N N . ILE B 1 266 ? 34.750 -39.731 -40.442 1.00 15.30 290 ILE B N 1
ATOM 4365 C CA . ILE B 1 266 ? 36.205 -39.854 -40.354 1.00 15.69 290 ILE B CA 1
ATOM 4366 C C . ILE B 1 266 ? 36.595 -41.331 -40.228 1.00 16.30 290 ILE B C 1
ATOM 4367 O O . ILE B 1 266 ? 36.120 -42.041 -39.336 1.00 16.17 290 ILE B O 1
ATOM 4372 N N . MET B 1 267 ? 37.442 -41.785 -41.148 1.00 17.17 291 MET B N 1
ATOM 4373 C CA . MET B 1 267 ? 37.888 -43.175 -41.182 1.00 18.23 291 MET B CA 1
ATOM 4374 C C . MET B 1 267 ? 39.236 -43.302 -40.501 1.00 18.36 291 MET B C 1
ATOM 4375 O O . MET B 1 267 ? 40.200 -42.640 -40.893 1.00 18.32 291 MET B O 1
ATOM 4380 N N . PHE B 1 268 ? 39.295 -44.151 -39.478 1.00 18.79 292 PHE B N 1
ATOM 4381 C CA . PHE B 1 268 ? 40.552 -44.455 -38.803 1.00 19.16 292 PHE B CA 1
ATOM 4382 C C . PHE B 1 268 ? 41.083 -45.791 -39.307 1.00 19.87 292 PHE B C 1
ATOM 4383 O O . PHE B 1 268 ? 40.488 -46.841 -39.047 1.00 19.79 292 PHE B O 1
ATOM 4391 N N . THR B 1 269 ? 42.187 -45.737 -40.049 1.00 20.74 293 THR B N 1
ATOM 4392 C CA . THR B 1 269 ? 42.815 -46.933 -40.619 1.00 21.97 293 THR B CA 1
ATOM 4393 C C . THR B 1 269 ? 44.333 -46.836 -40.551 1.00 22.62 293 THR B C 1
ATOM 4394 O O . THR B 1 269 ? 44.893 -45.738 -40.515 1.00 22.48 293 THR B O 1
ATOM 4398 N N . ASN B 1 270 ? 44.994 -47.992 -40.550 1.00 23.71 294 ASN B N 1
ATOM 4399 C CA . ASN B 1 270 ? 46.453 -48.043 -40.578 1.00 24.82 294 ASN B CA 1
ATOM 4400 C C . ASN B 1 270 ? 47.030 -47.592 -41.920 1.00 25.24 294 ASN B C 1
ATOM 4401 O O . ASN B 1 270 ? 48.174 -47.143 -41.984 1.00 25.47 294 ASN B O 1
ATOM 4406 N N . ASP B 1 271 ? 46.231 -47.698 -42.981 1.00 25.79 295 ASP B N 1
ATOM 4407 C CA . ASP B 1 271 ? 46.667 -47.300 -44.324 1.00 26.49 295 ASP B CA 1
ATOM 4408 C C . ASP B 1 271 ? 46.164 -45.907 -44.747 1.00 26.41 295 ASP B C 1
ATOM 4409 O O . ASP B 1 271 ? 45.936 -45.652 -45.931 1.00 26.41 295 ASP B O 1
ATOM 4414 N N . ALA B 1 272 ? 46.008 -45.013 -43.769 1.00 26.34 296 ALA B N 1
ATOM 4415 C CA . ALA B 1 272 ? 45.582 -43.637 -44.031 1.00 26.27 296 ALA B CA 1
ATOM 4416 C C . ALA B 1 272 ? 46.573 -42.895 -44.930 1.00 26.19 296 ALA B C 1
ATOM 4417 O O . ALA B 1 272 ? 47.788 -42.992 -44.745 1.00 26.13 296 ALA B O 1
ATOM 4419 N N . ASP B 1 273 ? 46.033 -42.168 -45.905 1.00 26.16 297 ASP B N 1
ATOM 4420 C CA . ASP B 1 273 ? 46.811 -41.335 -46.820 1.00 26.17 297 ASP B CA 1
ATOM 4421 C C . ASP B 1 273 ? 47.659 -40.325 -46.037 1.00 26.08 297 ASP B C 1
ATOM 4422 O O . ASP B 1 273 ? 47.113 -39.512 -45.287 1.00 25.88 297 ASP B O 1
ATOM 4427 N N . PRO B 1 274 ? 48.998 -40.381 -46.204 1.00 26.04 298 PRO B N 1
ATOM 4428 C CA . PRO B 1 274 ? 49.906 -39.450 -45.522 1.00 25.94 298 PRO B CA 1
ATOM 4429 C C . PRO B 1 274 ? 49.689 -37.979 -45.887 1.00 25.82 298 PRO B C 1
ATOM 4430 O O . PRO B 1 274 ? 50.157 -37.102 -45.162 1.00 25.82 298 PRO B O 1
ATOM 4434 N N . GLU B 1 275 ? 48.985 -37.723 -46.990 1.00 25.73 299 GLU B N 1
ATOM 4435 C CA . GLU B 1 275 ? 48.692 -36.357 -47.450 1.00 25.69 299 GLU B CA 1
ATOM 4436 C C . GLU B 1 275 ? 47.405 -35.783 -46.843 1.00 25.05 299 GLU B C 1
ATOM 4437 O O . GLU B 1 275 ? 47.203 -34.566 -46.847 1.00 24.71 299 GLU B O 1
ATOM 4443 N N . ALA B 1 276 ? 46.536 -36.662 -46.346 1.00 24.41 300 ALA B N 1
ATOM 4444 C CA . ALA B 1 276 ? 45.233 -36.257 -45.809 1.00 23.89 300 ALA B CA 1
ATOM 4445 C C . ALA B 1 276 ? 45.369 -35.462 -44.512 1.00 23.69 300 ALA B C 1
ATOM 4446 O O . ALA B 1 276 ? 46.160 -35.819 -43.634 1.00 23.29 300 ALA B O 1
ATOM 4448 N N . GLY B 1 277 ? 44.607 -34.375 -44.413 1.00 23.55 301 GLY B N 1
ATOM 4449 C CA . GLY B 1 277 ? 44.598 -33.526 -43.220 1.00 23.76 301 GLY B CA 1
ATOM 4450 C C . GLY B 1 277 ? 45.903 -32.794 -42.973 1.00 24.05 301 GLY B C 1
ATOM 4451 O O . GLY B 1 277 ? 46.216 -32.424 -41.839 1.00 23.64 301 GLY B O 1
ATOM 4452 N N . ARG B 1 278 ? 46.662 -32.592 -44.046 1.00 24.53 302 ARG B N 1
ATOM 4453 C CA . ARG B 1 278 ? 47.978 -31.965 -43.976 1.00 25.31 302 ARG B CA 1
ATOM 4454 C C . ARG B 1 278 ? 48.189 -31.045 -45.172 1.00 25.72 302 ARG B C 1
ATOM 4455 O O . ARG B 1 278 ? 47.648 -31.289 -46.252 1.00 25.81 302 ARG B O 1
ATOM 4463 N N . GLY B 1 279 ? 48.965 -29.984 -44.965 1.00 26.30 303 GLY B N 1
ATOM 4464 C CA . GLY B 1 279 ? 49.286 -29.025 -46.022 1.00 26.93 303 GLY B CA 1
ATOM 4465 C C . GLY B 1 279 ? 48.070 -28.322 -46.593 1.00 27.35 303 GLY B C 1
ATOM 4466 O O . GLY B 1 279 ? 47.364 -27.605 -45.883 1.00 27.76 303 GLY B O 1
ATOM 4467 N N . GLU B 1 280 ? 47.826 -28.553 -47.880 1.00 27.76 304 GLU B N 1
ATOM 4468 C CA . GLU B 1 280 ? 46.739 -27.906 -48.623 1.00 27.98 304 GLU B CA 1
ATOM 4469 C C . GLU B 1 280 ? 45.426 -28.700 -48.600 1.00 27.35 304 GLU B C 1
ATOM 4470 O O . GLU B 1 280 ? 44.421 -28.262 -49.166 1.00 27.58 304 GLU B O 1
ATOM 4476 N N . ASN B 1 281 ? 45.439 -29.855 -47.938 1.00 26.54 305 ASN B N 1
ATOM 4477 C CA . ASN B 1 281 ? 44.296 -30.768 -47.940 1.00 25.73 305 ASN B CA 1
ATOM 4478 C C . ASN B 1 281 ? 43.403 -30.682 -46.694 1.00 24.81 305 ASN B C 1
ATOM 4479 O O . ASN B 1 281 ? 42.566 -31.564 -46.471 1.00 25.05 305 ASN B O 1
ATOM 4484 N N . ILE B 1 282 ? 43.566 -29.624 -45.897 1.00 23.45 306 ILE B N 1
ATOM 4485 C CA . ILE B 1 282 ? 42.828 -29.504 -44.630 1.00 21.98 306 ILE B CA 1
ATOM 4486 C C . ILE B 1 282 ? 41.329 -29.217 -44.814 1.00 21.19 306 ILE B C 1
ATOM 4487 O O . ILE B 1 282 ? 40.507 -29.715 -44.048 1.00 20.89 306 ILE B O 1
ATOM 4492 N N . LEU B 1 283 ? 40.981 -28.428 -45.825 1.00 20.24 307 LEU B N 1
ATOM 4493 C CA . LEU B 1 283 ? 39.588 -28.317 -46.251 1.00 19.74 307 LEU B CA 1
ATOM 4494 C C . LEU B 1 283 ? 39.438 -29.176 -47.500 1.00 19.49 307 LEU B C 1
ATOM 4495 O O . LEU B 1 283 ? 39.915 -28.808 -48.575 1.00 19.49 307 LEU B O 1
ATOM 4500 N N . ILE B 1 284 ? 38.799 -30.334 -47.344 1.00 19.30 308 ILE B N 1
ATOM 4501 C CA . ILE B 1 284 ? 38.669 -31.303 -48.435 1.00 19.02 308 ILE B CA 1
ATOM 4502 C C . ILE B 1 284 ? 37.605 -30.864 -49.435 1.00 18.94 308 ILE B C 1
ATOM 4503 O O . ILE B 1 284 ? 36.428 -30.759 -49.098 1.00 18.68 308 ILE B O 1
ATOM 4508 N N . ARG B 1 285 ? 38.026 -30.617 -50.670 1.00 19.10 309 ARG B N 1
ATOM 4509 C CA . ARG B 1 285 ? 37.104 -30.159 -51.704 1.00 19.25 309 ARG B CA 1
ATOM 4510 C C . ARG B 1 285 ? 36.790 -31.255 -52.724 1.00 19.56 309 ARG B C 1
ATOM 4511 O O . ARG B 1 285 ? 35.654 -31.351 -53.199 1.00 19.92 309 ARG B O 1
ATOM 4519 N N . LYS C 1 1 ? 25.724 -4.441 3.513 1.00 25.60 25 LYS C N 1
ATOM 4520 C CA . LYS C 1 1 ? 24.671 -3.435 3.843 1.00 25.60 25 LYS C CA 1
ATOM 4521 C C . LYS C 1 1 ? 23.275 -3.933 3.465 1.00 25.44 25 LYS C C 1
ATOM 4522 O O . LYS C 1 1 ? 23.132 -4.902 2.715 1.00 25.51 25 LYS C O 1
ATOM 4528 N N . THR C 1 2 ? 22.252 -3.269 3.996 1.00 25.15 26 THR C N 1
ATOM 4529 C CA . THR C 1 2 ? 20.866 -3.580 3.663 1.00 24.89 26 THR C CA 1
ATOM 4530 C C . THR C 1 2 ? 20.323 -2.513 2.726 1.00 24.65 26 THR C C 1
ATOM 4531 O O . THR C 1 2 ? 20.411 -1.316 3.014 1.00 24.84 26 THR C O 1
ATOM 4535 N N . VAL C 1 3 ? 19.775 -2.956 1.599 1.00 24.14 27 VAL C N 1
ATOM 4536 C CA . VAL C 1 3 ? 19.184 -2.050 0.621 1.00 23.76 27 VAL C CA 1
ATOM 4537 C C . VAL C 1 3 ? 17.688 -2.316 0.488 1.00 23.26 27 VAL C C 1
ATOM 4538 O O . VAL C 1 3 ? 17.236 -3.460 0.620 1.00 23.48 27 VAL C O 1
ATOM 4542 N N . GLN C 1 4 ? 16.935 -1.248 0.245 1.00 22.65 28 GLN C N 1
ATOM 4543 C CA A GLN C 1 4 ? 15.493 -1.350 0.061 0.50 22.30 28 GLN C CA 1
ATOM 4544 C CA B GLN C 1 4 ? 15.487 -1.333 0.067 0.50 22.34 28 GLN C CA 1
ATOM 4545 C C . GLN C 1 4 ? 15.133 -1.109 -1.398 1.00 22.02 28 GLN C C 1
ATOM 4546 O O . GLN C 1 4 ? 15.518 -0.097 -1.989 1.00 21.90 28 GLN C O 1
ATOM 4557 N N . VAL C 1 5 ? 14.412 -2.065 -1.977 1.00 21.23 29 VAL C N 1
ATOM 4558 C CA . VAL C 1 5 ? 14.015 -2.011 -3.377 1.00 20.47 29 VAL C CA 1
ATOM 4559 C C . VAL C 1 5 ? 12.502 -2.151 -3.459 1.00 19.87 29 VAL C C 1
ATOM 4560 O O . VAL C 1 5 ? 11.940 -3.162 -3.031 1.00 19.56 29 VAL C O 1
ATOM 4564 N N . THR C 1 6 ? 11.849 -1.122 -3.989 1.00 19.25 30 THR C N 1
ATOM 4565 C CA . THR C 1 6 ? 10.410 -1.172 -4.249 1.00 18.93 30 THR C CA 1
ATOM 4566 C C . THR C 1 6 ? 10.151 -1.057 -5.745 1.00 18.44 30 THR C C 1
ATOM 4567 O O . THR C 1 6 ? 10.631 -0.126 -6.396 1.00 18.38 30 THR C O 1
ATOM 4571 N N . LEU C 1 7 ? 9.404 -2.013 -6.287 1.00 17.77 31 LEU C N 1
ATOM 4572 C CA . LEU C 1 7 ? 8.973 -1.936 -7.679 1.00 17.37 31 LEU C CA 1
ATOM 4573 C C . LEU C 1 7 ? 7.456 -2.032 -7.789 1.00 17.09 31 LEU C C 1
ATOM 4574 O O . LEU C 1 7 ? 6.803 -2.681 -6.965 1.00 16.92 31 LEU C O 1
ATOM 4579 N N . HIS C 1 8 ? 6.907 -1.361 -8.798 1.00 16.90 32 HIS C N 1
ATOM 4580 C CA . HIS C 1 8 ? 5.471 -1.354 -9.056 1.00 16.86 32 HIS C CA 1
ATOM 4581 C C . HIS C 1 8 ? 5.170 -2.129 -10.331 1.00 16.63 32 HIS C C 1
ATOM 4582 O O . HIS C 1 8 ? 5.776 -1.875 -11.373 1.00 16.55 32 HIS C O 1
ATOM 4589 N N . ALA C 1 9 ? 4.239 -3.074 -10.252 1.00 16.32 33 ALA C N 1
ATOM 4590 C CA . ALA C 1 9 ? 3.754 -3.756 -11.449 1.00 16.19 33 ALA C CA 1
ATOM 4591 C C . ALA C 1 9 ? 2.720 -2.856 -12.117 1.00 16.09 33 ALA C C 1
ATOM 4592 O O . ALA C 1 9 ? 1.641 -2.623 -11.569 1.00 15.87 33 ALA C O 1
ATOM 4594 N N . VAL C 1 10 ? 3.075 -2.330 -13.288 1.00 16.07 34 VAL C N 1
ATOM 4595 C CA . VAL C 1 10 ? 2.265 -1.328 -13.987 1.00 16.16 34 VAL C CA 1
ATOM 4596 C C . VAL C 1 10 ? 1.952 -1.791 -15.407 1.00 16.35 34 VAL C C 1
ATOM 4597 O O . VAL C 1 10 ? 2.853 -2.144 -16.171 1.00 16.00 34 VAL C O 1
ATOM 4601 N N . GLU C 1 11 ? 0.666 -1.799 -15.742 1.00 16.69 35 GLU C N 1
ATOM 4602 C CA . GLU C 1 11 ? 0.211 -2.118 -17.090 1.00 17.32 35 GLU C CA 1
ATOM 4603 C C . GLU C 1 11 ? -0.061 -0.806 -17.816 1.00 17.98 35 GLU C C 1
ATOM 4604 O O . GLU C 1 11 ? -0.980 -0.067 -17.457 1.00 18.03 35 GLU C O 1
ATOM 4610 N N . THR C 1 12 ? 0.764 -0.510 -18.817 1.00 18.65 36 THR C N 1
ATOM 4611 C CA . THR C 1 12 ? 0.701 0.767 -19.528 1.00 19.61 36 THR C CA 1
ATOM 4612 C C . THR C 1 12 ? 1.244 0.659 -20.956 1.00 20.02 36 THR C C 1
ATOM 4613 O O . THR C 1 12 ? 1.934 -0.306 -21.293 1.00 19.93 36 THR C O 1
ATOM 4617 N N . ASP C 1 13 ? 0.929 1.656 -21.784 1.00 20.59 37 ASP C N 1
ATOM 4618 C CA . ASP C 1 13 ? 1.462 1.744 -23.142 1.00 21.15 37 ASP C CA 1
ATOM 4619 C C . ASP C 1 13 ? 2.929 2.177 -23.129 1.00 21.14 37 ASP C C 1
ATOM 4620 O O . ASP C 1 13 ? 3.291 3.120 -22.429 1.00 21.22 37 ASP C O 1
ATOM 4625 N N . VAL C 1 14 ? 3.767 1.482 -23.898 1.00 21.12 38 VAL C N 1
ATOM 4626 C CA . VAL C 1 14 ? 5.167 1.892 -24.095 1.00 21.23 38 VAL C CA 1
ATOM 4627 C C . VAL C 1 14 ? 5.551 1.805 -25.575 1.00 21.16 38 VAL C C 1
ATOM 4628 O O . VAL C 1 14 ? 4.955 1.032 -26.331 1.00 21.05 38 VAL C O 1
ATOM 4632 N N . ALA C 1 15 ? 6.543 2.596 -25.979 1.00 21.25 39 ALA C N 1
ATOM 4633 C CA . ALA C 1 15 ? 7.073 2.553 -27.344 1.00 21.56 39 ALA C CA 1
ATOM 4634 C C . ALA C 1 15 ? 8.014 1.361 -27.540 1.00 21.69 39 ALA C C 1
ATOM 4635 O O . ALA C 1 15 ? 8.760 1.001 -26.628 1.00 21.77 39 ALA C O 1
ATOM 4637 N N . TYR C 1 16 ? 7.971 0.750 -28.724 1.00 21.77 40 TYR C N 1
ATOM 4638 C CA . TYR C 1 16 ? 8.831 -0.403 -29.024 1.00 21.88 40 TYR C CA 1
ATOM 4639 C C . TYR C 1 16 ? 9.669 -0.247 -30.301 1.00 21.78 40 TYR C C 1
ATOM 4640 O O . TYR C 1 16 ? 10.414 -1.156 -30.671 1.00 21.43 40 TYR C O 1
ATOM 4649 N N . ASP C 1 17 ? 9.536 0.895 -30.974 1.00 21.75 41 ASP C N 1
ATOM 4650 C CA . ASP C 1 17 ? 10.378 1.198 -32.136 1.00 22.07 41 ASP C CA 1
ATOM 4651 C C . ASP C 1 17 ? 10.741 2.683 -32.242 1.00 22.38 41 ASP C C 1
ATOM 4652 O O . ASP C 1 17 ? 10.389 3.482 -31.368 1.00 22.24 41 ASP C O 1
ATOM 4657 N N . ASN C 1 18 ? 11.444 3.039 -33.314 1.00 22.83 42 ASN C N 1
ATOM 4658 C CA . ASN C 1 18 ? 11.946 4.398 -33.496 1.00 23.44 42 ASN C CA 1
ATOM 4659 C C . ASN C 1 18 ? 10.948 5.345 -34.161 1.00 24.07 42 ASN C C 1
ATOM 4660 O O . ASN C 1 18 ? 11.203 6.547 -34.262 1.00 24.21 42 ASN C O 1
ATOM 4665 N N . LYS C 1 19 ? 9.821 4.805 -34.618 1.00 24.77 43 LYS C N 1
ATOM 4666 C CA . LYS C 1 19 ? 8.751 5.633 -35.181 1.00 25.53 43 LYS C CA 1
ATOM 4667 C C . LYS C 1 19 ? 7.673 5.930 -34.131 1.00 25.53 43 LYS C C 1
ATOM 4668 O O . LYS C 1 19 ? 6.681 6.609 -34.412 1.00 25.85 43 LYS C O 1
ATOM 4674 N N . GLY C 1 20 ? 7.885 5.416 -32.921 1.00 25.39 44 GLY C N 1
ATOM 4675 C CA . GLY C 1 20 ? 7.009 5.695 -31.788 1.00 25.06 44 GLY C CA 1
ATOM 4676 C C . GLY C 1 20 ? 5.780 4.812 -31.662 1.00 24.67 44 GLY C C 1
ATOM 4677 O O . GLY C 1 20 ? 4.869 5.137 -30.900 1.00 24.84 44 GLY C O 1
ATOM 4678 N N . SER C 1 21 ? 5.747 3.702 -32.400 1.00 24.13 45 SER C N 1
ATOM 4679 C CA . SER C 1 21 ? 4.663 2.725 -32.275 1.00 23.65 45 SER C CA 1
ATOM 4680 C C . SER C 1 21 ? 4.569 2.232 -30.835 1.00 23.09 45 SER C C 1
ATOM 4681 O O . SER C 1 21 ? 5.591 1.982 -30.190 1.00 23.03 45 SER C O 1
ATOM 4684 N N . THR C 1 22 ? 3.344 2.096 -30.336 1.00 22.29 46 THR C N 1
ATOM 4685 C CA . THR C 1 22 ? 3.135 1.682 -28.951 1.00 21.53 46 THR C CA 1
ATOM 4686 C C . THR C 1 22 ? 2.530 0.289 -28.829 1.00 20.75 46 THR C C 1
ATOM 4687 O O . THR C 1 22 ? 1.975 -0.250 -29.790 1.00 20.81 46 THR C O 1
ATOM 4691 N N A TYR C 1 23 ? 2.592 -0.233 -27.603 0.50 20.26 47 TYR C N 1
ATOM 4692 N N B TYR C 1 23 ? 2.689 -0.324 -27.664 0.50 20.27 47 TYR C N 1
ATOM 4693 C CA A TYR C 1 23 ? 2.290 -1.616 -27.256 0.50 19.71 47 TYR C CA 1
ATOM 4694 C CA B TYR C 1 23 ? 2.019 -1.582 -27.392 0.50 19.73 47 TYR C CA 1
ATOM 4695 C C A TYR C 1 23 ? 1.634 -1.613 -25.874 0.50 19.42 47 TYR C C 1
ATOM 4696 C C B TYR C 1 23 ? 1.643 -1.658 -25.924 0.50 19.45 47 TYR C C 1
ATOM 4697 O O A TYR C 1 23 ? 2.039 -0.830 -25.014 0.50 19.28 47 TYR C O 1
ATOM 4698 O O B TYR C 1 23 ? 2.239 -0.989 -25.077 0.50 19.31 47 TYR C O 1
ATOM 4715 N N . ARG C 1 24 ? 0.635 -2.471 -25.648 1.00 19.12 48 ARG C N 1
ATOM 4716 C CA . ARG C 1 24 ? 0.064 -2.614 -24.307 1.00 18.78 48 ARG C CA 1
ATOM 4717 C C . ARG C 1 24 ? 0.987 -3.487 -23.461 1.00 17.99 48 ARG C C 1
ATOM 4718 O O . ARG C 1 24 ? 0.859 -4.714 -23.435 1.00 17.88 48 ARG C O 1
ATOM 4726 N N . ALA C 1 25 ? 1.928 -2.831 -22.790 1.00 17.07 49 ALA C N 1
ATOM 4727 C CA . ALA C 1 25 ? 2.964 -3.510 -22.027 1.00 16.45 49 ALA C CA 1
ATOM 4728 C C . ALA C 1 25 ? 2.535 -3.803 -20.597 1.00 15.93 49 ALA C C 1
ATOM 4729 O O . ALA C 1 25 ? 1.670 -3.120 -20.045 1.00 15.81 49 ALA C O 1
ATOM 4731 N N . TRP C 1 26 ? 3.139 -4.841 -20.023 1.00 15.37 50 TRP C N 1
ATOM 4732 C CA . TRP C 1 26 ? 3.116 -5.079 -18.586 1.00 14.90 50 TRP C CA 1
ATOM 4733 C C . TRP C 1 26 ? 4.539 -4.822 -18.112 1.00 14.95 50 TRP C C 1
ATOM 4734 O O . TRP C 1 26 ? 5.492 -5.331 -18.714 1.00 14.75 50 TRP C O 1
ATOM 4745 N N . THR C 1 27 ? 4.696 -4.033 -17.052 1.00 14.66 51 THR C N 1
ATOM 4746 C CA . THR C 1 27 ? 6.019 -3.496 -16.715 1.00 14.97 51 THR C CA 1
ATOM 4747 C C . THR C 1 27 ? 6.305 -3.455 -15.222 1.00 14.96 51 THR C C 1
ATOM 4748 O O . THR C 1 27 ? 5.399 -3.569 -14.399 1.00 15.07 51 THR C O 1
ATOM 4752 N N . PHE C 1 28 ? 7.580 -3.281 -14.888 1.00 15.07 52 PHE C N 1
ATOM 4753 C CA . PHE C 1 28 ? 7.963 -2.810 -13.571 1.00 15.19 52 PHE C CA 1
ATOM 4754 C C . PHE C 1 28 ? 8.272 -1.317 -13.692 1.00 15.40 52 PHE C C 1
ATOM 4755 O O . PHE C 1 28 ? 9.149 -0.916 -14.470 1.00 15.34 52 PHE C O 1
ATOM 4763 N N . ASP C 1 29 ? 7.511 -0.509 -12.950 1.00 15.63 53 ASP C N 1
ATOM 4764 C CA . ASP C 1 29 ? 7.682 0.955 -12.881 1.00 16.14 53 ASP C CA 1
ATOM 4765 C C . ASP C 1 29 ? 7.378 1.730 -14.171 1.00 16.04 53 ASP C C 1
ATOM 4766 O O . ASP C 1 29 ? 7.903 2.829 -14.379 1.00 16.44 53 ASP C O 1
ATOM 4771 N N . GLY C 1 30 ? 6.535 1.162 -15.028 1.00 15.91 54 GLY C N 1
ATOM 4772 C CA . GLY C 1 30 ? 6.046 1.866 -16.217 1.00 15.81 54 GLY C CA 1
ATOM 4773 C C . GLY C 1 30 ? 7.022 1.953 -17.377 1.00 15.67 54 GLY C C 1
ATOM 4774 O O . GLY C 1 30 ? 6.816 2.734 -18.306 1.00 15.56 54 GLY C O 1
ATOM 4775 N N . LYS C 1 31 ? 8.076 1.141 -17.333 1.00 15.39 55 LYS C N 1
ATOM 4776 C CA . LYS C 1 31 ? 9.124 1.172 -18.352 1.00 15.19 55 LYS C CA 1
ATOM 4777 C C . LYS C 1 31 ? 9.616 -0.235 -18.699 1.00 14.71 55 LYS C C 1
ATOM 4778 O O . LYS C 1 31 ? 9.528 -1.156 -17.881 1.00 14.53 55 LYS C O 1
ATOM 4784 N N . VAL C 1 32 ? 10.114 -0.389 -19.923 1.00 14.25 56 VAL C N 1
ATOM 4785 C CA . VAL C 1 32 ? 10.711 -1.644 -20.382 1.00 14.08 56 VAL C CA 1
ATOM 4786 C C . VAL C 1 32 ? 12.116 -1.361 -20.931 1.00 13.99 56 VAL C C 1
ATOM 4787 O O . VAL C 1 32 ? 12.276 -0.493 -21.790 1.00 14.36 56 VAL C O 1
ATOM 4791 N N . PRO C 1 33 ? 13.143 -2.067 -20.416 1.00 13.78 57 PRO C N 1
ATOM 4792 C CA . PRO C 1 33 ? 13.066 -3.023 -19.307 1.00 13.58 57 PRO C CA 1
ATOM 4793 C C . PRO C 1 33 ? 12.829 -2.306 -17.976 1.00 13.62 57 PRO C C 1
ATOM 4794 O O . PRO C 1 33 ? 12.840 -1.069 -17.923 1.00 13.53 57 PRO C O 1
ATOM 4798 N N . GLY C 1 34 ? 12.613 -3.080 -16.914 1.00 13.56 58 GLY C N 1
ATOM 4799 C CA . GLY C 1 34 ? 12.450 -2.519 -15.578 1.00 13.57 58 GLY C CA 1
ATOM 4800 C C . GLY C 1 34 ? 13.701 -1.779 -15.128 1.00 13.84 58 GLY C C 1
ATOM 4801 O O . GLY C 1 34 ? 14.732 -1.823 -15.811 1.00 13.73 58 GLY C O 1
ATOM 4802 N N . PRO C 1 35 ? 13.618 -1.080 -13.984 1.00 13.97 59 PRO C N 1
ATOM 4803 C CA . PRO C 1 35 ? 14.771 -0.369 -13.437 1.00 14.03 59 PRO C CA 1
ATOM 4804 C C . PRO C 1 35 ? 15.945 -1.311 -13.155 1.00 14.25 59 PRO C C 1
ATOM 4805 O O . PRO C 1 35 ? 15.742 -2.453 -12.730 1.00 14.32 59 PRO C O 1
ATOM 4809 N N . VAL C 1 36 ? 17.161 -0.832 -13.405 1.00 14.18 60 VAL C N 1
ATOM 4810 C CA . VAL C 1 36 ? 18.361 -1.564 -13.026 1.00 14.07 60 VAL C CA 1
ATOM 4811 C C . VAL C 1 36 ? 18.436 -1.612 -11.500 1.00 14.21 60 VAL C C 1
ATOM 4812 O O . VAL C 1 36 ? 18.275 -0.589 -10.831 1.00 14.05 60 VAL C O 1
ATOM 4816 N N . VAL C 1 37 ? 18.637 -2.811 -10.962 1.00 14.02 61 VAL C N 1
ATOM 4817 C CA . VAL C 1 37 ? 18.883 -2.988 -9.537 1.00 14.19 61 VAL C CA 1
ATOM 4818 C C . VAL C 1 37 ? 20.363 -3.330 -9.393 1.00 14.36 61 VAL C C 1
ATOM 4819 O O . VAL C 1 37 ? 20.880 -4.203 -10.101 1.00 14.26 61 VAL C O 1
ATOM 4823 N N . ARG C 1 38 ? 21.049 -2.621 -8.502 1.00 14.50 62 ARG C N 1
ATOM 4824 C CA . ARG C 1 38 ? 22.481 -2.828 -8.320 1.00 15.16 62 ARG C CA 1
ATOM 4825 C C . ARG C 1 38 ? 22.854 -2.891 -6.845 1.00 15.42 62 ARG C C 1
ATOM 4826 O O . ARG C 1 38 ? 22.583 -1.955 -6.086 1.00 15.51 62 ARG C O 1
ATOM 4834 N N . VAL C 1 39 ? 23.466 -4.006 -6.455 1.00 15.75 63 VAL C N 1
ATOM 4835 C CA . VAL C 1 39 ? 23.891 -4.241 -5.071 1.00 16.17 63 VAL C CA 1
ATOM 4836 C C . VAL C 1 39 ? 25.312 -4.813 -5.031 1.00 16.45 63 VAL C C 1
ATOM 4837 O O . VAL C 1 39 ? 25.903 -5.092 -6.072 1.00 16.28 63 VAL C O 1
ATOM 4841 N N . THR C 1 40 ? 25.853 -4.979 -3.826 1.00 16.85 64 THR C N 1
ATOM 4842 C CA . THR C 1 40 ? 27.151 -5.621 -3.637 1.00 17.35 64 THR C CA 1
ATOM 4843 C C . THR C 1 40 ? 26.958 -7.038 -3.105 1.00 17.54 64 THR C C 1
ATOM 4844 O O . THR C 1 40 ? 26.056 -7.287 -2.303 1.00 17.55 64 THR C O 1
ATOM 4848 N N . GLU C 1 41 ? 27.795 -7.963 -3.573 1.00 17.75 65 GLU C N 1
ATOM 4849 C CA . GLU C 1 41 ? 27.838 -9.328 -3.053 1.00 18.13 65 GLU C CA 1
ATOM 4850 C C . GLU C 1 41 ? 27.764 -9.328 -1.528 1.00 18.36 65 GLU C C 1
ATOM 4851 O O . GLU C 1 41 ? 28.532 -8.626 -0.862 1.00 18.52 65 GLU C O 1
ATOM 4857 N N . GLY C 1 42 ? 26.825 -10.101 -0.987 1.00 18.46 66 GLY C N 1
ATOM 4858 C CA . GLY C 1 42 ? 26.634 -10.194 0.459 1.00 18.90 66 GLY C CA 1
ATOM 4859 C C . GLY C 1 42 ? 25.576 -9.262 1.027 1.00 19.18 66 GLY C C 1
ATOM 4860 O O . GLY C 1 42 ? 25.158 -9.433 2.175 1.00 19.30 66 GLY C O 1
ATOM 4861 N N . ASP C 1 43 ? 25.144 -8.277 0.235 1.00 19.31 67 ASP C N 1
ATOM 4862 C CA . ASP C 1 43 ? 24.117 -7.324 0.669 1.00 19.56 67 ASP C CA 1
ATOM 4863 C C . ASP C 1 43 ? 22.784 -8.009 0.932 1.00 19.63 67 ASP C C 1
ATOM 4864 O O . ASP C 1 43 ? 22.460 -9.026 0.312 1.00 19.51 67 ASP C O 1
ATOM 4869 N N . THR C 1 44 ? 22.019 -7.437 1.858 1.00 19.66 68 THR C N 1
ATOM 4870 C CA . THR C 1 44 ? 20.658 -7.877 2.128 1.00 19.75 68 THR C CA 1
ATOM 4871 C C . THR C 1 44 ? 19.691 -6.997 1.346 1.00 19.56 68 THR C C 1
ATOM 4872 O O . THR C 1 44 ? 19.710 -5.771 1.470 1.00 19.60 68 THR C O 1
ATOM 4876 N N . VAL C 1 45 ? 18.857 -7.630 0.527 1.00 19.30 69 VAL C N 1
ATOM 4877 C CA . VAL C 1 45 ? 17.868 -6.909 -0.261 1.00 19.04 69 VAL C CA 1
ATOM 4878 C C . VAL C 1 45 ? 16.480 -7.070 0.355 1.00 18.98 69 VAL C C 1
ATOM 4879 O O . VAL C 1 45 ? 15.945 -8.179 0.416 1.00 18.96 69 VAL C O 1
ATOM 4883 N N . GLU C 1 46 ? 15.920 -5.960 0.831 1.00 18.76 70 GLU C N 1
ATOM 4884 C CA . GLU C 1 46 ? 14.542 -5.927 1.303 1.00 18.60 70 GLU C CA 1
ATOM 4885 C C . GLU C 1 46 ? 13.658 -5.484 0.152 1.00 18.02 70 GLU C C 1
ATOM 4886 O O . GLU C 1 46 ? 13.606 -4.300 -0.193 1.00 17.97 70 GLU C O 1
ATOM 4892 N N . PHE C 1 47 ? 12.979 -6.453 -0.452 1.00 17.39 71 PHE C N 1
ATOM 4893 C CA . PHE C 1 47 ? 12.197 -6.203 -1.651 1.00 16.80 71 PHE C CA 1
ATOM 4894 C C . PHE C 1 47 ? 10.714 -5.996 -1.361 1.00 16.70 71 PHE C C 1
ATOM 4895 O O . PHE C 1 47 ? 10.127 -6.696 -0.533 1.00 16.73 71 PHE C O 1
ATOM 4903 N N . THR C 1 48 ? 10.124 -5.034 -2.067 1.00 16.23 72 THR C N 1
ATOM 4904 C CA . THR C 1 48 ? 8.692 -4.779 -2.009 1.00 16.17 72 THR C CA 1
ATOM 4905 C C . THR C 1 48 ? 8.129 -4.696 -3.424 1.00 16.00 72 THR C C 1
ATOM 4906 O O . THR C 1 48 ? 8.666 -3.975 -4.269 1.00 15.86 72 THR C O 1
ATOM 4910 N N . LEU C 1 49 ? 7.061 -5.452 -3.674 1.00 15.88 73 LEU C N 1
ATOM 4911 C CA . LEU C 1 49 ? 6.308 -5.359 -4.920 1.00 16.01 73 LEU C CA 1
ATOM 4912 C C . LEU C 1 49 ? 4.900 -4.830 -4.668 1.00 15.99 73 LEU C C 1
ATOM 4913 O O . LEU C 1 49 ? 4.152 -5.378 -3.851 1.00 15.83 73 LEU C O 1
ATOM 4918 N N . ILE C 1 50 ? 4.551 -3.770 -5.388 1.00 16.03 74 ILE C N 1
ATOM 4919 C CA . ILE C 1 50 ? 3.222 -3.180 -5.330 1.00 16.28 74 ILE C CA 1
ATOM 4920 C C . ILE C 1 50 ? 2.545 -3.401 -6.679 1.00 16.46 74 ILE C C 1
ATOM 4921 O O . ILE C 1 50 ? 3.006 -2.888 -7.696 1.00 16.39 74 ILE C O 1
ATOM 4926 N N . ASN C 1 51 ? 1.470 -4.186 -6.694 1.00 16.61 75 ASN C N 1
ATOM 4927 C CA . ASN C 1 51 ? 0.688 -4.352 -7.911 1.00 16.90 75 ASN C CA 1
ATOM 4928 C C . ASN C 1 51 ? -0.312 -3.207 -8.019 1.00 17.47 75 ASN C C 1
ATOM 4929 O O . ASN C 1 51 ? -1.210 -3.077 -7.183 1.00 17.40 75 ASN C O 1
ATOM 4934 N N . ASP C 1 52 ? -0.136 -2.374 -9.044 1.00 18.18 76 ASP C N 1
ATOM 4935 C CA . ASP C 1 52 ? -0.942 -1.166 -9.225 1.00 19.09 76 ASP C CA 1
ATOM 4936 C C . ASP C 1 52 ? -2.434 -1.474 -9.189 1.00 19.35 76 ASP C C 1
ATOM 4937 O O . ASP C 1 52 ? -2.874 -2.508 -9.698 1.00 19.03 76 ASP C O 1
ATOM 4942 N N . LYS C 1 53 ? -3.208 -0.577 -8.576 1.00 19.86 77 LYS C N 1
ATOM 4943 C CA . LYS C 1 53 ? -4.655 -0.777 -8.436 1.00 20.60 77 LYS C CA 1
ATOM 4944 C C . LYS C 1 53 ? -5.380 -0.895 -9.782 1.00 20.58 77 LYS C C 1
ATOM 4945 O O . LYS C 1 53 ? -6.415 -1.557 -9.873 1.00 20.75 77 LYS C O 1
ATOM 4951 N N . ASN C 1 54 ? -4.828 -0.262 -10.816 1.00 20.57 78 ASN C N 1
ATOM 4952 C CA . ASN C 1 54 ? -5.431 -0.273 -12.150 1.00 20.73 78 ASN C CA 1
ATOM 4953 C C . ASN C 1 54 ? -5.051 -1.487 -13.005 1.00 20.33 78 ASN C C 1
ATOM 4954 O O . ASN C 1 54 ? -5.611 -1.679 -14.086 1.00 20.21 78 ASN C O 1
ATOM 4959 N N . SER C 1 55 ? -4.113 -2.302 -12.522 1.00 19.94 79 SER C N 1
ATOM 4960 C CA . SER C 1 55 ? -3.745 -3.543 -13.205 1.00 19.63 79 SER C CA 1
ATOM 4961 C C . SER C 1 55 ? -4.946 -4.479 -13.306 1.00 19.59 79 SER C C 1
ATOM 4962 O O . SER C 1 55 ? -5.813 -4.484 -12.433 1.00 19.29 79 SER C O 1
ATOM 4965 N N . LYS C 1 56 ? -4.991 -5.258 -14.381 1.00 19.41 80 LYS C N 1
ATOM 4966 C CA . LYS C 1 56 ? -6.072 -6.211 -14.594 1.00 19.51 80 LYS C CA 1
ATOM 4967 C C . LYS C 1 56 ? -5.597 -7.641 -14.351 1.00 19.02 80 LYS C C 1
ATOM 4968 O O . LYS C 1 56 ? -6.379 -8.590 -14.450 1.00 19.05 80 LYS C O 1
ATOM 4974 N N . ASN C 1 57 ? -4.313 -7.785 -14.025 1.00 18.22 81 ASN C N 1
ATOM 4975 C CA . ASN C 1 57 ? -3.699 -9.095 -13.835 1.00 17.61 81 ASN C CA 1
ATOM 4976 C C . ASN C 1 57 ? -2.921 -9.185 -12.534 1.00 17.09 81 ASN C C 1
ATOM 4977 O O . ASN C 1 57 ? -2.422 -8.178 -12.031 1.00 16.65 81 ASN C O 1
ATOM 4982 N N . SER C 1 58 ? -2.822 -10.400 -11.999 1.00 16.58 82 SER C N 1
ATOM 4983 C CA . SER C 1 58 ? -1.928 -10.674 -10.884 1.00 16.22 82 SER C CA 1
ATOM 4984 C C . SER C 1 58 ? -0.478 -10.713 -11.375 1.00 15.88 82 SER C C 1
ATOM 4985 O O . SER C 1 58 ? -0.198 -11.199 -12.477 1.00 15.62 82 SER C O 1
ATOM 4988 N N . HIS C 1 59 ? 0.430 -10.173 -10.567 1.00 15.11 83 HIS C N 1
ATOM 4989 C CA . HIS C 1 59 ? 1.853 -10.135 -10.916 1.00 14.92 83 HIS C CA 1
ATOM 4990 C C . HIS C 1 59 ? 2.727 -10.585 -9.748 1.00 14.80 83 HIS C C 1
ATOM 4991 O O . HIS C 1 59 ? 2.248 -10.723 -8.624 1.00 14.85 83 HIS C O 1
ATOM 4998 N N . SER C 1 60 ? 4.007 -10.820 -10.028 1.00 14.92 84 SER C N 1
ATOM 4999 C CA . SER C 1 60 ? 4.945 -11.328 -9.032 1.00 15.16 84 SER C CA 1
ATOM 5000 C C . SER C 1 60 ? 6.373 -10.907 -9.367 1.00 15.27 84 SER C C 1
ATOM 5001 O O . SER C 1 60 ? 6.606 -10.183 -10.342 1.00 15.23 84 SER C O 1
ATOM 5004 N N . MET C 1 61 ? 7.325 -11.344 -8.549 1.00 15.48 85 MET C N 1
ATOM 5005 C CA . MET C 1 61 ? 8.730 -11.067 -8.825 1.00 15.70 85 MET C CA 1
ATOM 5006 C C . MET C 1 61 ? 9.640 -12.256 -8.545 1.00 15.84 85 MET C C 1
ATOM 5007 O O . MET C 1 61 ? 9.598 -12.846 -7.464 1.00 15.87 85 MET C O 1
ATOM 5012 N N . ASP C 1 62 ? 10.474 -12.565 -9.535 1.00 15.76 86 ASP C N 1
ATOM 5013 C CA . ASP C 1 62 ? 11.470 -13.622 -9.473 1.00 15.90 86 ASP C CA 1
ATOM 5014 C C . ASP C 1 62 ? 12.839 -12.993 -9.753 1.00 15.49 86 ASP C C 1
ATOM 5015 O O . ASP C 1 62 ? 13.062 -12.470 -10.839 1.00 15.10 86 ASP C O 1
ATOM 5020 N N . PHE C 1 63 ? 13.734 -13.025 -8.762 1.00 14.90 87 PHE C N 1
ATOM 5021 C CA . PHE C 1 63 ? 15.130 -12.605 -8.941 1.00 14.61 87 PHE C CA 1
ATOM 5022 C C . PHE C 1 63 ? 16.020 -13.837 -9.066 1.00 14.25 87 PHE C C 1
ATOM 5023 O O . PHE C 1 63 ? 16.000 -14.698 -8.182 1.00 14.10 87 PHE C O 1
ATOM 5031 N N . HIS C 1 64 ? 16.805 -13.917 -10.143 1.00 14.08 88 HIS C N 1
ATOM 5032 C CA . HIS C 1 64 ? 17.772 -15.016 -10.317 1.00 13.99 88 HIS C CA 1
ATOM 5033 C C . HIS C 1 64 ? 18.946 -14.889 -9.335 1.00 14.33 88 HIS C C 1
ATOM 5034 O O . HIS C 1 64 ? 19.770 -15.802 -9.223 1.00 14.33 88 HIS C O 1
ATOM 5041 N N . ALA C 1 65 ? 19.022 -13.749 -8.648 1.00 14.69 89 ALA C N 1
ATOM 5042 C CA . ALA C 1 65 ? 20.045 -13.504 -7.626 1.00 15.10 89 ALA C CA 1
ATOM 5043 C C . ALA C 1 65 ? 19.590 -13.975 -6.243 1.00 15.43 89 ALA C C 1
ATOM 5044 O O . ALA C 1 65 ? 20.374 -13.954 -5.287 1.00 15.47 89 ALA C O 1
ATOM 5046 N N . ALA C 1 66 ? 18.326 -14.393 -6.146 1.00 15.52 90 ALA C N 1
ATOM 5047 C CA . ALA C 1 66 ? 17.735 -14.829 -4.882 1.00 15.93 90 ALA C CA 1
ATOM 5048 C C . ALA C 1 66 ? 17.755 -16.345 -4.726 1.00 16.07 90 ALA C C 1
ATOM 5049 O O . ALA C 1 66 ? 17.610 -17.085 -5.701 1.00 16.33 90 ALA C O 1
ATOM 5051 N N . ARG C 1 67 ? 17.943 -16.796 -3.490 1.00 15.97 91 ARG C N 1
ATOM 5052 C CA . ARG C 1 67 ? 17.829 -18.214 -3.158 1.00 16.05 91 ARG C CA 1
ATOM 5053 C C . ARG C 1 67 ? 16.732 -18.350 -2.114 1.00 16.16 91 ARG C C 1
ATOM 5054 O O . ARG C 1 67 ? 16.968 -18.162 -0.918 1.00 15.86 91 ARG C O 1
ATOM 5062 N N . LEU C 1 68 ? 15.524 -18.652 -2.591 1.00 16.14 92 LEU C N 1
ATOM 5063 C CA . LEU C 1 68 ? 14.310 -18.586 -1.774 1.00 16.66 92 LEU C CA 1
ATOM 5064 C C . LEU C 1 68 ? 13.353 -19.747 -2.063 1.00 16.85 92 LEU C C 1
ATOM 5065 O O . LEU C 1 68 ? 13.771 -20.799 -2.548 1.00 16.93 92 LEU C O 1
ATOM 5070 N N . ASP C 1 69 ? 12.071 -19.546 -1.757 1.00 17.40 93 ASP C N 1
ATOM 5071 C CA . ASP C 1 69 ? 11.031 -20.543 -2.005 1.00 17.77 93 ASP C CA 1
ATOM 5072 C C . ASP C 1 69 ? 10.116 -20.050 -3.121 1.00 17.73 93 ASP C C 1
ATOM 5073 O O . ASP C 1 69 ? 9.467 -19.012 -2.985 1.00 18.01 93 ASP C O 1
ATOM 5078 N N . VAL C 1 70 ? 10.072 -20.796 -4.224 1.00 17.61 94 VAL C N 1
ATOM 5079 C CA . VAL C 1 70 ? 9.272 -20.410 -5.393 1.00 17.66 94 VAL C CA 1
ATOM 5080 C C . VAL C 1 70 ? 7.784 -20.244 -5.056 1.00 17.96 94 VAL C C 1
ATOM 5081 O O . VAL C 1 70 ? 7.125 -19.321 -5.548 1.00 17.73 94 VAL C O 1
ATOM 5085 N N . VAL C 1 71 ? 7.279 -21.120 -4.189 1.00 18.23 95 VAL C N 1
ATOM 5086 C CA . VAL C 1 71 ? 5.858 -21.159 -3.849 1.00 18.83 95 VAL C CA 1
ATOM 5087 C C . VAL C 1 71 ? 5.413 -19.904 -3.093 1.00 19.17 95 VAL C C 1
ATOM 5088 O O . VAL C 1 71 ? 4.487 -19.216 -3.528 1.00 19.49 95 VAL C O 1
ATOM 5092 N N . GLU C 1 72 ? 6.081 -19.600 -1.982 1.00 19.64 96 GLU C N 1
ATOM 5093 C CA . GLU C 1 72 ? 5.655 -18.499 -1.117 1.00 20.18 96 GLU C CA 1
ATOM 5094 C C . GLU C 1 72 ? 6.239 -17.147 -1.523 1.00 19.91 96 GLU C C 1
ATOM 5095 O O . GLU C 1 72 ? 5.536 -16.135 -1.510 1.00 19.84 96 GLU C O 1
ATOM 5101 N N . ASP C 1 73 ? 7.522 -17.128 -1.873 1.00 19.48 97 ASP C N 1
ATOM 5102 C CA . ASP C 1 73 ? 8.209 -15.870 -2.164 1.00 19.10 97 ASP C CA 1
ATOM 5103 C C . ASP C 1 73 ? 7.866 -15.292 -3.536 1.00 18.89 97 ASP C C 1
ATOM 5104 O O . ASP C 1 73 ? 7.594 -14.096 -3.653 1.00 18.75 97 ASP C O 1
ATOM 5109 N N . PHE C 1 74 ? 7.868 -16.141 -4.563 1.00 18.52 98 PHE C N 1
ATOM 5110 C CA . PHE C 1 74 ? 7.577 -15.692 -5.927 1.00 18.34 98 PHE C CA 1
ATOM 5111 C C . PHE C 1 74 ? 6.083 -15.765 -6.277 1.00 18.52 98 PHE C C 1
ATOM 5112 O O . PHE C 1 74 ? 5.717 -15.761 -7.454 1.00 18.54 98 PHE C O 1
ATOM 5120 N N . GLU C 1 75 ? 5.227 -15.815 -5.256 1.00 18.71 99 GLU C N 1
ATOM 5121 C CA . GLU C 1 75 ? 3.774 -15.919 -5.453 1.00 18.97 99 GLU C CA 1
ATOM 5122 C C . GLU C 1 75 ? 3.175 -14.696 -6.158 1.00 18.63 99 GLU C C 1
ATOM 5123 O O . GLU C 1 75 ? 3.675 -13.579 -6.010 1.00 18.31 99 GLU C O 1
ATOM 5129 N N . SER C 1 76 ? 2.103 -14.924 -6.918 1.00 18.38 100 SER C N 1
ATOM 5130 C CA . SER C 1 76 ? 1.371 -13.849 -7.594 1.00 18.14 100 SER C CA 1
ATOM 5131 C C . SER C 1 76 ? 0.503 -13.062 -6.617 1.00 17.97 100 SER C C 1
ATOM 5132 O O . SER C 1 76 ? -0.104 -13.636 -5.707 1.00 17.97 100 SER C O 1
ATOM 5135 N N . ILE C 1 77 ? 0.449 -11.747 -6.810 1.00 17.46 101 ILE C N 1
ATOM 5136 C CA . ILE C 1 77 ? -0.412 -10.887 -5.997 1.00 17.29 101 ILE C CA 1
ATOM 5137 C C . ILE C 1 77 ? -1.403 -10.123 -6.877 1.00 17.20 101 ILE C C 1
ATOM 5138 O O . ILE C 1 77 ? -1.083 -9.739 -8.005 1.00 16.99 101 ILE C O 1
ATOM 5143 N N . LYS C 1 78 ? -2.604 -9.912 -6.348 1.00 16.98 102 LYS C N 1
ATOM 5144 C CA . LYS C 1 78 ? -3.686 -9.265 -7.083 1.00 17.09 102 LYS C CA 1
ATOM 5145 C C . LYS C 1 78 ? -3.466 -7.757 -7.210 1.00 16.73 102 LYS C C 1
ATOM 5146 O O . LYS C 1 78 ? -2.712 -7.176 -6.432 1.00 16.57 102 LYS C O 1
ATOM 5152 N N . PRO C 1 79 ? -4.117 -7.117 -8.200 1.00 16.57 103 PRO C N 1
ATOM 5153 C CA . PRO C 1 79 ? -4.082 -5.657 -8.271 1.00 16.45 103 PRO C CA 1
ATOM 5154 C C . PRO C 1 79 ? -4.503 -5.040 -6.939 1.00 16.29 103 PRO C C 1
ATOM 5155 O O . PRO C 1 79 ? -5.493 -5.474 -6.341 1.00 16.11 103 PRO C O 1
ATOM 5159 N N . GLY C 1 80 ? -3.729 -4.068 -6.466 1.00 16.28 104 GLY C N 1
ATOM 5160 C CA . GLY C 1 80 ? -4.019 -3.392 -5.201 1.00 16.26 104 GLY C CA 1
ATOM 5161 C C . GLY C 1 80 ? -3.319 -4.007 -4.002 1.00 16.33 104 GLY C C 1
ATOM 5162 O O . GLY C 1 80 ? -3.404 -3.476 -2.893 1.00 16.13 104 GLY C O 1
ATOM 5163 N N . GLU C 1 81 ? -2.628 -5.125 -4.218 1.00 16.33 105 GLU C N 1
ATOM 5164 C CA . GLU C 1 81 ? -1.894 -5.788 -3.144 1.00 16.36 105 GLU C CA 1
ATOM 5165 C C . GLU C 1 81 ? -0.420 -5.404 -3.127 1.00 16.32 105 GLU C C 1
ATOM 5166 O O . GLU C 1 81 ? 0.120 -4.899 -4.119 1.00 16.22 105 GLU C O 1
ATOM 5172 N N . THR C 1 82 ? 0.212 -5.644 -1.981 1.00 16.07 106 THR C N 1
ATOM 5173 C CA . THR C 1 82 ? 1.628 -5.392 -1.773 1.00 16.18 106 THR C CA 1
ATOM 5174 C C . THR C 1 82 ? 2.253 -6.617 -1.115 1.00 16.31 106 THR C C 1
ATOM 5175 O O . THR C 1 82 ? 1.718 -7.149 -0.134 1.00 16.00 106 THR C O 1
ATOM 5179 N N . LYS C 1 83 ? 3.377 -7.058 -1.678 1.00 16.51 107 LYS C N 1
ATOM 5180 C CA . LYS C 1 83 ? 4.129 -8.209 -1.187 1.00 16.60 107 LYS C CA 1
ATOM 5181 C C . LYS C 1 83 ? 5.540 -7.782 -0.792 1.00 16.44 107 LYS C C 1
ATOM 5182 O O . LYS C 1 83 ? 6.155 -6.952 -1.466 1.00 16.50 107 LYS C O 1
ATOM 5188 N N . LYS C 1 84 ? 6.047 -8.355 0.297 1.00 16.13 108 LYS C N 1
ATOM 5189 C CA . LYS C 1 84 ? 7.420 -8.109 0.736 1.00 16.25 108 LYS C CA 1
ATOM 5190 C C . LYS C 1 84 ? 8.192 -9.411 0.919 1.00 16.35 108 LYS C C 1
ATOM 5191 O O . LYS C 1 84 ? 7.655 -10.390 1.446 1.00 16.38 108 LYS C O 1
ATOM 5197 N N . TYR C 1 85 ? 9.445 -9.420 0.469 1.00 16.33 109 TYR C N 1
ATOM 5198 C CA . TYR C 1 85 ? 10.382 -10.481 0.836 1.00 16.43 109 TYR C CA 1
ATOM 5199 C C . TYR C 1 85 ? 11.830 -10.006 0.871 1.00 16.46 109 TYR C C 1
ATOM 5200 O O . TYR C 1 85 ? 12.182 -8.995 0.259 1.00 16.44 109 TYR C O 1
ATOM 5209 N N . THR C 1 86 ? 12.653 -10.742 1.610 1.00 16.67 110 THR C N 1
ATOM 5210 C CA . THR C 1 86 ? 14.048 -10.385 1.832 1.00 16.95 110 THR C CA 1
ATOM 5211 C C . THR C 1 86 ? 14.968 -11.516 1.370 1.00 17.01 110 THR C C 1
ATOM 5212 O O . THR C 1 86 ? 14.674 -12.692 1.578 1.00 17.05 110 THR C O 1
ATOM 5216 N N . PHE C 1 87 ? 16.070 -11.155 0.721 1.00 17.14 111 PHE C N 1
ATOM 5217 C CA . PHE C 1 87 ? 17.088 -12.132 0.348 1.00 17.22 111 PHE C CA 1
ATOM 5218 C C . PHE C 1 87 ? 18.474 -11.516 0.384 1.00 17.37 111 PHE C C 1
ATOM 5219 O O . PHE C 1 87 ? 18.630 -10.303 0.232 1.00 17.50 111 PHE C O 1
ATOM 5227 N N . THR C 1 88 ? 19.478 -12.361 0.591 1.00 17.46 112 THR C N 1
ATOM 5228 C CA . THR C 1 88 ? 20.864 -11.939 0.452 1.00 17.43 112 THR C CA 1
ATOM 5229 C C . THR C 1 88 ? 21.344 -12.249 -0.964 1.00 17.26 112 THR C C 1
ATOM 5230 O O . THR C 1 88 ? 21.001 -13.293 -1.528 1.00 17.21 112 THR C O 1
ATOM 5234 N N . ALA C 1 89 ? 22.123 -11.337 -1.539 1.00 17.12 113 ALA C N 1
ATOM 5235 C CA . ALA C 1 89 ? 22.747 -11.570 -2.840 1.00 17.06 113 ALA C CA 1
ATOM 5236 C C . ALA C 1 89 ? 24.051 -12.340 -2.625 1.00 17.01 113 ALA C C 1
ATOM 5237 O O . ALA C 1 89 ? 25.119 -11.744 -2.484 1.00 17.15 113 ALA C O 1
ATOM 5239 N N . ASP C 1 90 ? 23.944 -13.667 -2.588 1.00 17.02 114 ASP C N 1
ATOM 5240 C CA . ASP C 1 90 ? 25.055 -14.543 -2.186 1.00 16.97 114 ASP C CA 1
ATOM 5241 C C . ASP C 1 90 ? 26.193 -14.641 -3.203 1.00 16.81 114 ASP C C 1
ATOM 5242 O O . ASP C 1 90 ? 27.335 -14.939 -2.837 1.00 16.90 114 ASP C O 1
ATOM 5247 N N . ASN C 1 91 ? 25.885 -14.386 -4.470 1.00 16.01 115 ASN C N 1
ATOM 5248 C CA . ASN C 1 91 ? 26.850 -14.590 -5.546 1.00 15.79 115 ASN C CA 1
ATOM 5249 C C . ASN C 1 91 ? 27.024 -13.360 -6.435 1.00 15.63 115 ASN C C 1
ATOM 5250 O O . ASN C 1 91 ? 26.034 -12.742 -6.839 1.00 15.53 115 ASN C O 1
ATOM 5255 N N . PRO C 1 92 ? 28.287 -13.005 -6.745 1.00 15.54 116 PRO C N 1
ATOM 5256 C CA . PRO C 1 92 ? 28.557 -11.854 -7.604 1.00 15.23 116 PRO C CA 1
ATOM 5257 C C . PRO C 1 92 ? 28.230 -12.148 -9.062 1.00 15.15 116 PRO C C 1
ATOM 5258 O O . PRO C 1 92 ? 28.304 -13.305 -9.502 1.00 15.09 116 PRO C O 1
ATOM 5262 N N . GLY C 1 93 ? 27.867 -11.108 -9.803 1.00 14.71 117 GLY C N 1
ATOM 5263 C CA . GLY C 1 93 ? 27.645 -11.245 -11.234 1.00 14.26 117 GLY C CA 1
ATOM 5264 C C . GLY C 1 93 ? 26.484 -10.438 -11.764 1.00 13.83 117 GLY C C 1
ATOM 5265 O O . GLY C 1 93 ? 26.228 -9.320 -11.313 1.00 13.96 117 GLY C O 1
ATOM 5266 N N . VAL C 1 94 ? 25.789 -11.012 -12.738 1.00 13.55 118 VAL C N 1
ATOM 5267 C CA . VAL C 1 94 ? 24.677 -10.341 -13.406 1.00 13.20 118 VAL C CA 1
ATOM 5268 C C . VAL C 1 94 ? 23.531 -11.338 -13.547 1.00 13.05 118 VAL C C 1
ATOM 5269 O O . VAL C 1 94 ? 23.731 -12.473 -13.995 1.00 12.92 118 VAL C O 1
ATOM 5273 N N . PHE C 1 95 ? 22.340 -10.915 -13.133 1.00 12.67 119 PHE C N 1
ATOM 5274 C CA . PHE C 1 95 ? 21.215 -11.830 -13.010 1.00 12.74 119 PHE C CA 1
ATOM 5275 C C . PHE C 1 95 ? 19.931 -11.256 -13.596 1.00 12.56 119 PHE C C 1
ATOM 5276 O O . PHE C 1 95 ? 19.646 -10.064 -13.473 1.00 12.50 119 PHE C O 1
ATOM 5284 N N . PHE C 1 96 ? 19.179 -12.140 -14.238 1.00 12.50 120 PHE C N 1
ATOM 5285 C CA . PHE C 1 96 ? 17.865 -11.862 -14.800 1.00 12.43 120 PHE C CA 1
ATOM 5286 C C . PHE C 1 96 ? 16.853 -11.713 -13.659 1.00 12.36 120 PHE C C 1
ATOM 5287 O O . PHE C 1 96 ? 16.893 -12.472 -12.688 1.00 12.35 120 PHE C O 1
ATOM 5295 N N . TYR C 1 97 ? 15.977 -10.715 -13.753 1.00 12.07 121 TYR C N 1
ATOM 5296 C CA . TYR C 1 97 ? 14.765 -10.703 -12.936 1.00 12.02 121 TYR C CA 1
ATOM 5297 C C . TYR C 1 97 ? 13.536 -10.522 -13.810 1.00 11.79 121 TYR C C 1
ATOM 5298 O O . TYR C 1 97 ? 13.603 -9.887 -14.862 1.00 11.40 121 TYR C O 1
ATOM 5307 N N . HIS C 1 98 ? 12.422 -11.101 -13.380 1.00 11.67 122 HIS C N 1
ATOM 5308 C CA . HIS C 1 98 ? 11.188 -11.051 -14.159 1.00 11.71 122 HIS C CA 1
ATOM 5309 C C . HIS C 1 98 ? 9.985 -11.430 -13.317 1.00 12.01 122 HIS C C 1
ATOM 5310 O O . HIS C 1 98 ? 10.125 -12.049 -12.260 1.00 11.90 122 HIS C O 1
ATOM 5317 N N . CYS C 1 99 ? 8.803 -11.063 -13.797 1.00 12.36 123 CYS C N 1
ATOM 5318 C CA . CYS C 1 99 ? 7.568 -11.537 -13.204 1.00 13.02 123 CYS C CA 1
ATOM 5319 C C . CYS C 1 99 ? 7.464 -13.051 -13.388 1.00 13.44 123 CYS C C 1
ATOM 5320 O O . CYS C 1 99 ? 7.787 -13.577 -14.456 1.00 13.61 123 CYS C O 1
ATOM 5323 N N . GLY C 1 100 ? 7.041 -13.743 -12.334 1.00 13.96 124 GLY C N 1
ATOM 5324 C CA . GLY C 1 100 ? 6.876 -15.198 -12.378 1.00 14.66 124 GLY C CA 1
ATOM 5325 C C . GLY C 1 100 ? 5.422 -15.648 -12.394 1.00 15.17 124 GLY C C 1
ATOM 5326 O O . GLY C 1 100 ? 5.112 -16.772 -11.984 1.00 15.45 124 GLY C O 1
ATOM 5327 N N . SER C 1 101 ? 4.531 -14.783 -12.877 1.00 15.28 125 SER C N 1
ATOM 5328 C CA . SER C 1 101 ? 3.094 -15.083 -12.879 1.00 15.71 125 SER C CA 1
ATOM 5329 C C . SER C 1 101 ? 2.649 -15.884 -14.105 1.00 15.98 125 SER C C 1
ATOM 5330 O O . SER C 1 101 ? 3.371 -15.978 -15.097 1.00 15.78 125 SER C O 1
ATOM 5333 N N . ASP C 1 102 ? 1.447 -16.450 -14.019 1.00 16.42 126 ASP C N 1
ATOM 5334 C CA . ASP C 1 102 ? 0.936 -17.395 -15.011 1.00 17.00 126 ASP C CA 1
ATOM 5335 C C . ASP C 1 102 ? 0.255 -16.686 -16.192 1.00 16.66 126 ASP C C 1
ATOM 5336 O O . ASP C 1 102 ? -0.667 -15.894 -15.990 1.00 17.08 126 ASP C O 1
ATOM 5341 N N . PRO C 1 103 ? 0.726 -16.942 -17.432 1.00 16.27 127 PRO C N 1
ATOM 5342 C CA . PRO C 1 103 ? 1.898 -17.742 -17.786 1.00 15.84 127 PRO C CA 1
ATOM 5343 C C . PRO C 1 103 ? 3.148 -16.881 -17.975 1.00 15.40 127 PRO C C 1
ATOM 5344 O O . PRO C 1 103 ? 3.078 -15.808 -18.577 1.00 15.05 127 PRO C O 1
ATOM 5348 N N . MET C 1 104 ? 4.280 -17.357 -17.461 1.00 15.16 128 MET C N 1
ATOM 5349 C CA . MET C 1 104 ? 5.534 -16.599 -17.498 1.00 15.17 128 MET C CA 1
ATOM 5350 C C . MET C 1 104 ? 5.954 -16.166 -18.900 1.00 14.48 128 MET C C 1
ATOM 5351 O O . MET C 1 104 ? 6.514 -15.086 -19.071 1.00 14.29 128 MET C O 1
ATOM 5356 N N . ILE C 1 105 ? 5.677 -17.002 -19.896 1.00 13.84 129 ILE C N 1
ATOM 5357 C CA . ILE C 1 105 ? 5.989 -16.654 -21.280 1.00 13.34 129 ILE C CA 1
ATOM 5358 C C . ILE C 1 105 ? 5.403 -15.280 -21.648 1.00 13.16 129 ILE C C 1
ATOM 5359 O O . ILE C 1 105 ? 6.083 -14.459 -22.261 1.00 13.16 129 ILE C O 1
ATOM 5364 N N . GLN C 1 106 ? 4.159 -15.032 -21.236 1.00 12.79 130 GLN C N 1
ATOM 5365 C CA . GLN C 1 106 ? 3.457 -13.799 -21.591 1.00 12.45 130 GLN C CA 1
ATOM 5366 C C . GLN C 1 106 ? 3.896 -12.612 -20.740 1.00 12.13 130 GLN C C 1
ATOM 5367 O O . GLN C 1 106 ? 4.084 -11.510 -21.261 1.00 11.66 130 GLN C O 1
ATOM 5373 N N . HIS C 1 107 ? 4.051 -12.836 -19.436 1.00 11.84 131 HIS C N 1
ATOM 5374 C CA . HIS C 1 107 ? 4.482 -11.774 -18.523 1.00 12.08 131 HIS C CA 1
ATOM 5375 C C . HIS C 1 107 ? 5.871 -11.242 -18.886 1.00 11.87 131 HIS C C 1
ATOM 5376 O O . HIS C 1 107 ? 6.103 -10.031 -18.855 1.00 11.71 131 HIS C O 1
ATOM 5383 N N . ILE C 1 108 ? 6.777 -12.143 -19.261 1.00 11.88 132 ILE C N 1
ATOM 5384 C CA . ILE C 1 108 ? 8.089 -11.743 -19.782 1.00 11.88 132 ILE C CA 1
ATOM 5385 C C . ILE C 1 108 ? 7.960 -11.023 -21.133 1.00 12.05 132 ILE C C 1
ATOM 5386 O O . ILE C 1 108 ? 8.454 -9.906 -21.288 1.00 12.30 132 ILE C O 1
ATOM 5391 N N . ALA C 1 109 ? 7.288 -11.655 -22.098 1.00 12.29 133 ALA C N 1
ATOM 5392 C CA . ALA C 1 109 ? 7.127 -11.082 -23.443 1.00 12.37 133 ALA C CA 1
ATOM 5393 C C . ALA C 1 109 ? 6.496 -9.681 -23.450 1.00 12.42 133 ALA C C 1
ATOM 5394 O O . ALA C 1 109 ? 6.848 -8.841 -24.287 1.00 12.49 133 ALA C O 1
ATOM 5396 N N . ARG C 1 110 ? 5.574 -9.430 -22.524 1.00 12.17 134 ARG C N 1
ATOM 5397 C CA . ARG C 1 110 ? 4.900 -8.125 -22.456 1.00 12.38 134 ARG C CA 1
ATOM 5398 C C . ARG C 1 110 ? 5.739 -7.038 -21.767 1.00 12.46 134 ARG C C 1
ATOM 5399 O O . ARG C 1 110 ? 5.368 -5.863 -21.782 1.00 12.55 134 ARG C O 1
ATOM 5407 N N . GLY C 1 111 ? 6.862 -7.435 -21.168 1.00 12.39 135 GLY C N 1
ATOM 5408 C CA . GLY C 1 111 ? 7.871 -6.476 -20.709 1.00 12.44 135 GLY C CA 1
ATOM 5409 C C . GLY C 1 111 ? 8.296 -6.530 -19.255 1.00 12.52 135 GLY C C 1
ATOM 5410 O O . GLY C 1 111 ? 9.044 -5.659 -18.804 1.00 12.70 135 GLY C O 1
ATOM 5411 N N . MET C 1 112 ? 7.834 -7.539 -18.514 1.00 12.63 136 MET C N 1
ATOM 5412 C CA . MET C 1 112 ? 8.142 -7.628 -17.080 1.00 13.09 136 MET C CA 1
ATOM 5413 C C . MET C 1 112 ? 9.462 -8.341 -16.848 1.00 12.94 136 MET C C 1
ATOM 5414 O O . MET C 1 112 ? 9.497 -9.488 -16.397 1.00 13.06 136 MET C O 1
ATOM 5419 N N . TYR C 1 113 ? 10.546 -7.647 -17.179 1.00 13.08 137 TYR C N 1
ATOM 5420 C CA . TYR C 1 113 ? 11.893 -8.185 -17.040 1.00 13.24 137 TYR C CA 1
ATOM 5421 C C . TYR C 1 113 ? 12.899 -7.073 -16.790 1.00 13.04 137 TYR C C 1
ATOM 5422 O O . TYR C 1 113 ? 12.652 -5.909 -17.116 1.00 13.51 137 TYR C O 1
ATOM 5431 N N . GLY C 1 114 ? 14.033 -7.443 -16.209 1.00 12.93 138 GLY C N 1
ATOM 5432 C CA . GLY C 1 114 ? 15.102 -6.494 -15.923 1.00 12.52 138 GLY C CA 1
ATOM 5433 C C . GLY C 1 114 ? 16.361 -7.200 -15.467 1.00 12.47 138 GLY C C 1
ATOM 5434 O O . GLY C 1 114 ? 16.461 -8.429 -15.537 1.00 12.23 138 GLY C O 1
ATOM 5435 N N . VAL C 1 115 ? 17.326 -6.418 -14.999 1.00 12.33 139 VAL C N 1
ATOM 5436 C CA . VAL C 1 115 ? 18.597 -6.971 -14.542 1.00 12.35 139 VAL C CA 1
ATOM 5437 C C . VAL C 1 115 ? 18.887 -6.541 -13.105 1.00 12.39 139 VAL C C 1
ATOM 5438 O O . VAL C 1 115 ? 18.580 -5.412 -12.711 1.00 12.46 139 VAL C O 1
ATOM 5442 N N . ILE C 1 116 ? 19.440 -7.461 -12.320 1.00 12.43 140 ILE C N 1
ATOM 5443 C CA . ILE C 1 116 ? 20.077 -7.101 -11.057 1.00 12.50 140 ILE C CA 1
ATOM 5444 C C . ILE C 1 116 ? 21.585 -7.378 -11.154 1.00 12.70 140 ILE C C 1
ATOM 5445 O O . ILE C 1 116 ? 22.013 -8.494 -11.467 1.00 12.45 140 ILE C O 1
ATOM 5450 N N . ILE C 1 117 ? 22.378 -6.336 -10.924 1.00 13.22 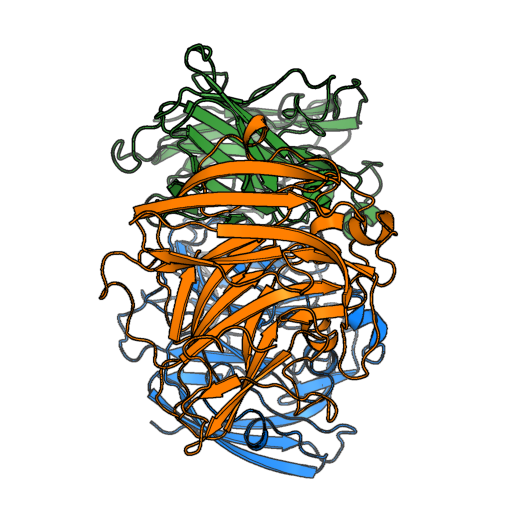141 ILE C N 1
ATOM 5451 C CA . ILE C 1 117 ? 23.831 -6.442 -10.952 1.00 13.82 141 ILE C CA 1
ATOM 5452 C C . ILE C 1 117 ? 24.331 -6.602 -9.521 1.00 14.44 141 ILE C C 1
ATOM 5453 O O . ILE C 1 117 ? 23.956 -5.829 -8.633 1.00 14.55 141 ILE C O 1
ATOM 5458 N N . VAL C 1 118 ? 25.163 -7.619 -9.305 1.00 15.00 142 VAL C N 1
ATOM 5459 C CA . VAL C 1 118 ? 25.726 -7.893 -7.994 1.00 15.80 142 VAL C CA 1
ATOM 5460 C C . VAL C 1 118 ? 27.248 -7.755 -8.063 1.00 16.45 142 VAL C C 1
ATOM 5461 O O . VAL C 1 118 ? 27.953 -8.676 -8.480 1.00 16.22 142 VAL C O 1
ATOM 5465 N N . ASP C 1 119 ? 27.740 -6.585 -7.666 1.00 17.45 143 ASP C N 1
ATOM 5466 C CA . ASP C 1 119 ? 29.172 -6.284 -7.709 1.00 18.50 143 ASP C CA 1
ATOM 5467 C C . ASP C 1 119 ? 29.938 -7.207 -6.764 1.00 19.16 143 ASP C C 1
ATOM 5468 O O . ASP C 1 119 ? 29.481 -7.456 -5.653 1.00 19.20 143 ASP C O 1
ATOM 5473 N N . PRO C 1 120 ? 31.101 -7.729 -7.205 1.00 20.09 144 PRO C N 1
ATOM 5474 C CA . PRO C 1 120 ? 31.898 -8.577 -6.317 1.00 20.85 144 PRO C CA 1
ATOM 5475 C C . PRO C 1 120 ? 32.367 -7.802 -5.088 1.00 21.68 144 PRO C C 1
ATOM 5476 O O . PRO C 1 120 ? 32.645 -6.604 -5.182 1.00 21.65 144 PRO C O 1
ATOM 5480 N N . LYS C 1 121 ? 32.437 -8.481 -3.946 1.00 22.82 145 LYS C N 1
ATOM 5481 C CA . LYS C 1 121 ? 32.914 -7.854 -2.718 1.00 24.18 145 LYS C CA 1
ATOM 5482 C C . LYS C 1 121 ? 34.408 -7.546 -2.834 1.00 24.62 145 LYS C C 1
ATOM 5483 O O . LYS C 1 121 ? 34.888 -6.552 -2.289 1.00 24.96 145 LYS C O 1
ATOM 5489 N N . ASP C 1 122 ? 35.127 -8.397 -3.563 1.00 25.21 146 ASP C N 1
ATOM 5490 C CA . ASP C 1 122 ? 36.510 -8.126 -3.948 1.00 25.82 146 ASP C CA 1
ATOM 5491 C C . ASP C 1 122 ? 36.513 -7.194 -5.162 1.00 26.02 146 ASP C C 1
ATOM 5492 O O . ASP C 1 122 ? 36.156 -7.602 -6.269 1.00 25.98 146 ASP C O 1
ATOM 5497 N N . ALA C 1 123 ? 36.914 -5.942 -4.945 1.00 26.32 147 ALA C N 1
ATOM 5498 C CA . ALA C 1 123 ? 36.885 -4.912 -5.993 1.00 26.50 147 ALA C CA 1
ATOM 5499 C C . ALA C 1 123 ? 37.909 -5.149 -7.108 1.00 26.47 147 ALA C C 1
ATOM 5500 O O . ALA C 1 123 ? 37.814 -4.550 -8.184 1.00 26.74 147 ALA C O 1
ATOM 5502 N N . ASN C 1 124 ? 38.875 -6.024 -6.846 1.00 26.34 148 ASN C N 1
ATOM 5503 C CA . ASN C 1 124 ? 39.906 -6.370 -7.821 1.00 26.24 148 ASN C CA 1
ATOM 5504 C C . ASN C 1 124 ? 39.670 -7.720 -8.510 1.00 25.73 148 ASN C C 1
ATOM 5505 O O . ASN C 1 124 ? 40.543 -8.219 -9.225 1.00 25.74 148 ASN C O 1
ATOM 5510 N N . ALA C 1 125 ? 38.489 -8.303 -8.295 1.00 25.03 149 ALA C N 1
ATOM 5511 C CA . ALA C 1 125 ? 38.128 -9.579 -8.923 1.00 24.36 149 ALA C CA 1
ATOM 5512 C C . ALA C 1 125 ? 37.947 -9.423 -10.432 1.00 23.93 149 ALA C C 1
ATOM 5513 O O . ALA C 1 125 ? 38.324 -10.308 -11.204 1.00 23.99 149 ALA C O 1
ATOM 5515 N N . LEU C 1 126 ? 37.369 -8.294 -10.837 1.00 23.23 150 LEU C N 1
ATOM 5516 C CA . LEU C 1 126 ? 37.219 -7.947 -12.247 1.00 22.78 150 LEU C CA 1
ATOM 5517 C C . LEU C 1 126 ? 38.169 -6.797 -12.595 1.00 22.46 150 LEU C C 1
ATOM 5518 O O . LEU C 1 126 ? 38.410 -5.930 -11.758 1.00 22.46 150 LEU C O 1
ATOM 5523 N N . PRO C 1 127 ? 38.715 -6.787 -13.827 1.00 22.16 151 PRO C N 1
ATOM 5524 C CA . PRO C 1 127 ? 39.483 -5.614 -14.247 1.00 21.94 151 PRO C CA 1
ATOM 5525 C C . PRO C 1 127 ? 38.580 -4.380 -14.298 1.00 21.78 151 PRO C C 1
ATOM 5526 O O . PRO C 1 127 ? 37.378 -4.506 -14.547 1.00 21.67 151 PRO C O 1
ATOM 5530 N N . LYS C 1 128 ? 39.155 -3.205 -14.052 1.00 21.44 152 LYS C N 1
ATOM 5531 C CA . LYS C 1 128 ? 38.381 -1.969 -13.983 1.00 21.28 152 LYS C CA 1
ATOM 5532 C C . LYS C 1 128 ? 37.762 -1.605 -15.331 1.00 20.69 152 LYS C C 1
ATOM 5533 O O . LYS C 1 128 ? 38.460 -1.535 -16.346 1.00 20.61 152 LYS C O 1
ATOM 5539 N N . ALA C 1 129 ? 36.450 -1.385 -15.330 1.00 19.85 153 ALA C N 1
ATOM 5540 C CA . ALA C 1 129 ? 35.743 -0.938 -16.527 1.00 19.22 153 ALA C CA 1
ATOM 5541 C C . ALA C 1 129 ? 35.695 0.585 -16.587 1.00 18.73 153 ALA C C 1
ATOM 5542 O O . ALA C 1 129 ? 35.514 1.248 -15.568 1.00 18.81 153 ALA C O 1
ATOM 5544 N N . ASP C 1 130 ? 35.867 1.128 -17.788 1.00 18.07 154 ASP C N 1
ATOM 5545 C CA . ASP C 1 130 ? 35.778 2.567 -18.017 1.00 17.65 154 ASP C CA 1
ATOM 5546 C C . ASP C 1 130 ? 34.359 2.969 -18.409 1.00 17.05 154 ASP C C 1
ATOM 5547 O O . ASP C 1 130 ? 33.942 4.112 -18.193 1.00 17.12 154 ASP C O 1
ATOM 5552 N N . ARG C 1 131 ? 33.635 2.023 -19.003 1.00 16.28 155 ARG C N 1
ATOM 5553 C CA . ARG C 1 131 ? 32.223 2.186 -19.340 1.00 15.62 155 ARG C CA 1
ATOM 5554 C C . ARG C 1 131 ? 31.461 0.932 -18.937 1.00 15.14 155 ARG C C 1
ATOM 5555 O O . ARG C 1 131 ? 32.017 -0.171 -18.934 1.00 14.67 155 ARG C O 1
ATOM 5563 N N . GLU C 1 132 ? 30.189 1.110 -18.597 1.00 14.62 156 GLU C N 1
ATOM 5564 C CA . GLU C 1 132 ? 29.279 -0.010 -18.379 1.00 14.43 156 GLU C CA 1
ATOM 5565 C C . GLU C 1 132 ? 27.986 0.235 -19.134 1.00 14.07 156 GLU C C 1
ATOM 5566 O O . GLU C 1 132 ? 27.452 1.345 -19.112 1.00 13.94 156 GLU C O 1
ATOM 5572 N N . TYR C 1 133 ? 27.492 -0.800 -19.808 1.00 13.60 157 TYR C N 1
ATOM 5573 C CA . TYR C 1 133 ? 26.195 -0.734 -20.476 1.00 13.30 157 TYR C CA 1
ATOM 5574 C C . TYR C 1 133 ? 25.371 -1.984 -20.212 1.00 13.26 157 TYR C C 1
ATOM 5575 O O . TYR C 1 133 ? 25.904 -3.095 -20.191 1.00 13.28 157 TYR C O 1
ATOM 5584 N N . VAL C 1 134 ? 24.069 -1.788 -20.023 1.00 13.16 158 VAL C N 1
ATOM 5585 C CA . VAL C 1 134 ? 23.126 -2.893 -19.903 1.00 13.09 158 VAL C CA 1
ATOM 5586 C C . VAL C 1 134 ? 22.446 -3.115 -21.249 1.00 13.00 158 VAL C C 1
ATOM 5587 O O . VAL C 1 134 ? 21.943 -2.170 -21.862 1.00 12.95 158 VAL C O 1
ATOM 5591 N N . LEU C 1 135 ? 22.452 -4.363 -21.709 1.00 12.89 159 LEU C N 1
ATOM 5592 C CA . LEU C 1 135 ? 21.683 -4.758 -22.886 1.00 12.80 159 LEU C CA 1
ATOM 5593 C C . LEU C 1 135 ? 20.866 -5.996 -22.555 1.00 12.53 159 LEU C C 1
ATOM 5594 O O . LEU C 1 135 ? 21.416 -7.021 -22.156 1.00 12.48 159 LEU C O 1
ATOM 5599 N N . ILE C 1 136 ? 19.549 -5.893 -22.708 1.00 12.11 160 ILE C N 1
ATOM 5600 C CA . ILE C 1 136 ? 18.671 -7.028 -22.465 1.00 11.60 160 ILE C CA 1
ATOM 5601 C C . ILE C 1 136 ? 17.924 -7.373 -23.746 1.00 11.85 160 ILE C C 1
ATOM 5602 O O . ILE C 1 136 ? 17.179 -6.554 -24.290 1.00 11.47 160 ILE C O 1
ATOM 5607 N N . GLN C 1 137 ? 18.152 -8.590 -24.229 1.00 12.10 161 GLN C N 1
ATOM 5608 C CA . GLN C 1 137 ? 17.485 -9.075 -25.427 1.00 12.39 161 GLN C CA 1
ATOM 5609 C C . GLN C 1 137 ? 16.152 -9.722 -25.077 1.00 12.48 161 GLN C C 1
ATOM 5610 O O . GLN C 1 137 ? 16.035 -10.426 -24.072 1.00 12.17 161 GLN C O 1
ATOM 5616 N N . ALA C 1 138 ? 15.153 -9.471 -25.917 1.00 12.69 162 ALA C N 1
ATOM 5617 C CA . ALA C 1 138 ? 13.855 -10.116 -25.793 1.00 13.11 162 ALA C CA 1
ATOM 5618 C C . ALA C 1 138 ? 13.200 -10.233 -27.164 1.00 13.60 162 ALA C C 1
ATOM 5619 O O . ALA C 1 138 ? 13.545 -9.494 -28.093 1.00 13.39 162 ALA C O 1
ATOM 5621 N N . GLU C 1 139 ? 12.269 -11.174 -27.295 1.00 14.21 163 GLU C N 1
ATOM 5622 C CA . GLU C 1 139 ? 11.442 -11.249 -28.491 1.00 14.82 163 GLU C CA 1
ATOM 5623 C C . GLU C 1 139 ? 10.223 -10.362 -28.304 1.00 15.29 163 GLU C C 1
ATOM 5624 O O . GLU C 1 139 ? 9.655 -10.298 -27.212 1.00 15.53 163 GLU C O 1
ATOM 5630 N N . HIS C 1 140 ? 9.837 -9.672 -29.371 1.00 15.95 164 HIS C N 1
ATOM 5631 C CA . HIS C 1 140 ? 8.626 -8.860 -29.376 1.00 16.51 164 HIS C CA 1
ATOM 5632 C C . HIS C 1 140 ? 7.553 -9.563 -30.195 1.00 16.56 164 HIS C C 1
ATOM 5633 O O . HIS C 1 140 ? 7.777 -9.913 -31.360 1.00 16.47 164 HIS C O 1
ATOM 5640 N N . TYR C 1 141 ? 6.393 -9.774 -29.576 1.00 16.65 165 TYR C N 1
ATOM 5641 C CA . TYR C 1 141 ? 5.275 -10.452 -30.228 1.00 16.86 165 TYR C CA 1
ATOM 5642 C C . TYR C 1 141 ? 4.204 -9.426 -30.584 1.00 17.37 165 TYR C C 1
ATOM 5643 O O . TYR C 1 141 ? 3.817 -8.617 -29.743 1.00 17.26 165 TYR C O 1
ATOM 5652 N N . GLU C 1 142 ? 3.750 -9.452 -31.836 1.00 17.93 166 GLU C N 1
ATOM 5653 C CA . GLU C 1 142 ? 2.820 -8.441 -32.358 1.00 18.62 166 GLU C CA 1
ATOM 5654 C C . GLU C 1 142 ? 1.573 -8.274 -31.491 1.00 18.43 166 GLU C C 1
ATOM 5655 O O . GLU C 1 142 ? 1.217 -7.156 -31.113 1.00 18.37 166 GLU C O 1
ATOM 5661 N N . ASN C 1 143 ? 0.922 -9.393 -31.186 1.00 18.40 167 ASN C N 1
ATOM 5662 C CA . ASN C 1 143 ? -0.282 -9.402 -30.371 1.00 18.48 167 ASN C CA 1
ATOM 5663 C C . ASN C 1 143 ? 0.038 -9.887 -28.957 1.00 18.40 167 ASN C C 1
ATOM 5664 O O . ASN C 1 143 ? 0.241 -11.084 -28.751 1.00 18.49 167 ASN C O 1
ATOM 5669 N N . PRO C 1 144 ? 0.071 -8.960 -27.975 1.00 18.50 168 PRO C N 1
ATOM 5670 C CA . PRO C 1 144 ? 0.426 -9.297 -26.587 1.00 18.62 168 PRO C CA 1
ATOM 5671 C C . PRO C 1 144 ? -0.547 -10.270 -25.918 1.00 18.71 168 PRO C C 1
ATOM 5672 O O . PRO C 1 144 ? -0.197 -10.900 -24.918 1.00 18.46 168 PRO C O 1
ATOM 5676 N N . ASP C 1 145 ? -1.751 -10.393 -26.475 1.00 18.91 169 ASP C N 1
ATOM 5677 C CA . ASP C 1 145 ? -2.763 -11.307 -25.948 1.00 19.34 169 ASP C CA 1
ATOM 5678 C C . ASP C 1 145 ? -2.711 -12.713 -26.554 1.00 19.31 169 ASP C C 1
ATOM 5679 O O . ASP C 1 145 ? -3.325 -13.643 -26.018 1.00 19.27 169 ASP C O 1
ATOM 5684 N N . ASP C 1 146 ? -1.988 -12.871 -27.662 1.00 19.10 170 ASP C N 1
ATOM 5685 C CA . ASP C 1 146 ? -1.938 -14.161 -28.362 1.00 19.09 170 ASP C CA 1
ATOM 5686 C C . ASP C 1 146 ? -0.860 -15.076 -27.783 1.00 18.77 170 ASP C C 1
ATOM 5687 O O . ASP C 1 146 ? 0.301 -15.043 -28.206 1.00 18.93 170 ASP C O 1
ATOM 5692 N N . LYS C 1 147 ? -1.266 -15.908 -26.829 1.00 18.39 171 LYS C N 1
ATOM 5693 C CA . LYS C 1 147 ? -0.353 -16.823 -26.149 1.00 18.04 171 LYS C CA 1
ATOM 5694 C C . LYS C 1 147 ? 0.082 -17.991 -27.032 1.00 17.55 171 LYS C C 1
ATOM 5695 O O . LYS C 1 147 ? 1.186 -18.514 -26.869 1.00 17.20 171 LYS C O 1
ATOM 5701 N N . THR C 1 148 ? -0.777 -18.382 -27.973 1.00 16.93 172 THR C N 1
ATOM 5702 C CA . THR C 1 148 ? -0.448 -19.449 -28.923 1.00 16.66 172 THR C CA 1
ATOM 5703 C C . THR C 1 148 ? 0.748 -19.083 -29.807 1.00 16.15 172 THR C C 1
ATOM 5704 O O . THR C 1 148 ? 1.660 -19.896 -29.987 1.00 15.92 172 THR C O 1
ATOM 5708 N N . ALA C 1 149 ? 0.747 -17.862 -30.341 1.00 15.71 173 ALA C N 1
ATOM 5709 C CA . ALA C 1 149 ? 1.871 -17.363 -31.136 1.00 15.47 173 ALA C CA 1
ATOM 5710 C C . ALA C 1 149 ? 3.180 -17.381 -30.338 1.00 15.25 173 ALA C C 1
ATOM 5711 O O . ALA C 1 149 ? 4.233 -17.735 -30.874 1.00 14.93 173 ALA C O 1
ATOM 5713 N N . MET C 1 150 ? 3.101 -17.008 -29.061 1.00 14.83 174 MET C N 1
ATOM 5714 C CA . MET C 1 150 ? 4.253 -17.069 -28.152 1.00 14.95 174 MET C CA 1
ATOM 5715 C C . MET C 1 150 ? 4.738 -18.505 -27.948 1.00 14.97 174 MET C C 1
ATOM 5716 O O . MET C 1 150 ? 5.943 -18.772 -27.972 1.00 15.19 174 MET C O 1
ATOM 5721 N N . MET C 1 151 ? 3.794 -19.423 -27.755 1.00 15.20 175 MET C N 1
ATOM 5722 C CA . MET C 1 151 ? 4.104 -20.844 -27.575 1.00 15.50 175 MET C CA 1
ATOM 5723 C C . MET C 1 151 ? 4.713 -21.460 -28.833 1.00 15.77 175 MET C C 1
ATOM 5724 O O . MET C 1 151 ? 5.479 -22.426 -28.755 1.00 15.95 175 MET C O 1
ATOM 5729 N N . GLN C 1 152 ? 4.377 -20.887 -29.987 1.00 16.01 176 GLN C N 1
ATOM 5730 C CA . GLN C 1 152 ? 4.895 -21.364 -31.267 1.00 16.40 176 GLN C CA 1
ATOM 5731 C C . GLN C 1 152 ? 6.148 -20.611 -31.720 1.00 16.12 176 GLN C C 1
ATOM 5732 O O . GLN C 1 152 ? 6.666 -20.862 -32.810 1.00 15.92 176 GLN C O 1
ATOM 5738 N N . ASN C 1 153 ? 6.622 -19.691 -30.877 1.00 15.87 177 ASN C N 1
ATOM 5739 C CA . 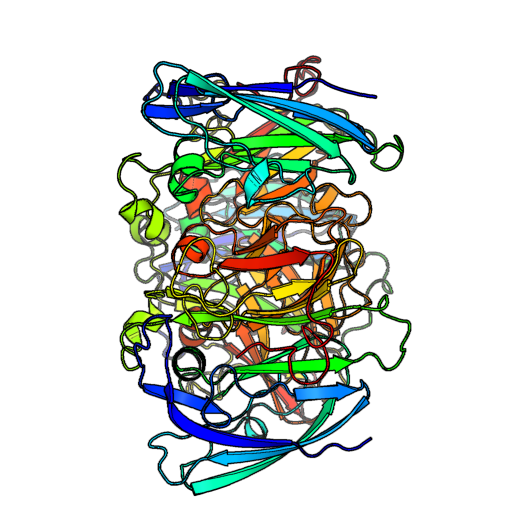ASN C 1 153 ? 7.846 -18.924 -31.127 1.00 15.87 177 ASN C CA 1
ATOM 5740 C C . ASN C 1 153 ? 7.738 -18.034 -32.372 1.00 15.88 177 ASN C C 1
ATOM 5741 O O . ASN C 1 153 ? 8.725 -17.800 -33.076 1.00 15.83 177 ASN C O 1
ATOM 5746 N N . LYS C 1 154 ? 6.529 -17.543 -32.636 1.00 15.71 178 LYS C N 1
ATOM 5747 C CA . LYS C 1 154 ? 6.272 -16.724 -33.821 1.00 15.99 178 LYS C CA 1
ATOM 5748 C C . LYS C 1 154 ? 6.352 -15.236 -33.491 1.00 15.71 178 LYS C C 1
ATOM 5749 O O . LYS C 1 154 ? 5.352 -14.515 -33.532 1.00 15.44 178 LYS C O 1
ATOM 5755 N N . TRP C 1 155 ? 7.562 -14.789 -33.160 1.00 15.56 179 TRP C N 1
ATOM 5756 C CA . TRP C 1 155 ? 7.797 -13.391 -32.807 1.00 15.54 179 TRP C CA 1
ATOM 5757 C C . TRP C 1 155 ? 7.833 -12.509 -34.048 1.00 15.54 179 TRP C C 1
ATOM 5758 O O . TRP C 1 155 ? 7.988 -13.008 -35.166 1.00 15.65 179 TRP C O 1
ATOM 5769 N N . SER C 1 156 ? 7.662 -11.205 -33.845 1.00 15.43 180 SER C N 1
ATOM 5770 C CA A SER C 1 156 ? 7.727 -10.235 -34.935 0.50 15.52 180 SER C CA 1
ATOM 5771 C CA B SER C 1 156 ? 7.731 -10.243 -34.941 0.50 15.48 180 SER C CA 1
ATOM 5772 C C . SER C 1 156 ? 9.103 -9.579 -35.006 1.00 15.40 180 SER C C 1
ATOM 5773 O O . SER C 1 156 ? 9.619 -9.313 -36.093 1.00 15.40 180 SER C O 1
ATOM 5778 N N . ASN C 1 157 ? 9.688 -9.317 -33.839 1.00 15.47 181 ASN C N 1
ATOM 5779 C CA . ASN C 1 157 ? 11.012 -8.697 -33.742 1.00 15.63 181 ASN C CA 1
ATOM 5780 C C . ASN C 1 157 ? 11.828 -9.289 -32.598 1.00 15.59 181 ASN C C 1
ATOM 5781 O O . ASN C 1 157 ? 11.270 -9.880 -31.673 1.00 15.39 181 ASN C O 1
ATOM 5786 N N . VAL C 1 158 ? 13.151 -9.150 -32.682 1.00 15.72 182 VAL C N 1
ATOM 5787 C CA . VAL C 1 158 ? 14.043 -9.452 -31.561 1.00 15.64 182 VAL C CA 1
ATOM 5788 C C . VAL C 1 158 ? 14.744 -8.140 -31.217 1.00 15.67 182 VAL C C 1
ATOM 5789 O O . VAL C 1 158 ? 15.356 -7.522 -32.087 1.00 15.70 182 VAL C O 1
ATOM 5793 N N . VAL C 1 159 ? 14.641 -7.711 -29.961 1.00 15.37 183 VAL C N 1
ATOM 5794 C CA . VAL C 1 159 ? 15.037 -6.348 -29.589 1.00 15.41 183 VAL C CA 1
ATOM 5795 C C . VAL C 1 159 ? 16.025 -6.296 -28.429 1.00 15.05 183 VAL C C 1
ATOM 5796 O O . VAL C 1 159 ? 16.121 -7.243 -27.649 1.00 14.81 183 VAL C O 1
ATOM 5800 N N . PHE C 1 160 ? 16.760 -5.185 -28.344 1.00 14.88 184 PHE C N 1
ATOM 5801 C CA . PHE C 1 160 ? 17.572 -4.850 -27.178 1.00 14.67 184 PHE C CA 1
ATOM 5802 C C . PHE C 1 160 ? 16.901 -3.719 -26.403 1.00 14.68 184 PHE C C 1
ATOM 5803 O O . PHE C 1 160 ? 16.483 -2.712 -26.991 1.00 14.76 184 PHE C O 1
ATOM 5811 N N . ASN C 1 161 ? 16.809 -3.886 -25.085 1.00 14.40 185 ASN C N 1
ATOM 5812 C CA . ASN C 1 161 ? 16.183 -2.899 -24.197 1.00 14.14 185 ASN C CA 1
ATOM 5813 C C . ASN C 1 161 ? 14.828 -2.377 -24.696 1.00 14.16 185 ASN C C 1
ATOM 5814 O O . ASN C 1 161 ? 14.539 -1.178 -24.626 1.00 13.85 185 ASN C O 1
ATOM 5819 N N . GLY C 1 162 ? 14.016 -3.294 -25.221 1.00 14.26 186 GLY C N 1
ATOM 5820 C CA . GLY C 1 162 ? 12.624 -3.007 -25.553 1.00 14.72 186 GLY C CA 1
ATOM 5821 C C . GLY C 1 162 ? 12.344 -2.343 -26.889 1.00 14.88 186 GLY C C 1
ATOM 5822 O O . GLY C 1 162 ? 11.179 -2.119 -27.226 1.00 15.17 186 GLY C O 1
ATOM 5823 N N . GLY C 1 163 ? 13.389 -2.031 -27.655 1.00 14.70 187 GLY C N 1
ATOM 5824 C CA . GLY C 1 163 ? 13.213 -1.309 -28.916 1.00 14.96 187 GLY C CA 1
ATOM 5825 C C . GLY C 1 163 ? 13.874 -1.919 -30.138 1.00 14.98 187 GLY C C 1
ATOM 5826 O O . GLY C 1 163 ? 15.039 -2.325 -30.091 1.00 15.01 187 GLY C O 1
ATOM 5827 N N . VAL C 1 164 ? 13.122 -1.976 -31.237 1.00 15.11 188 VAL C N 1
ATOM 5828 C CA . VAL C 1 164 ? 13.637 -2.455 -32.525 1.00 15.01 188 VAL C CA 1
ATOM 5829 C C . VAL C 1 164 ? 14.691 -1.475 -33.037 1.00 15.09 188 VAL C C 1
ATOM 5830 O O . VAL C 1 164 ? 14.398 -0.290 -33.242 1.00 15.05 188 VAL C O 1
ATOM 5834 N N . PHE C 1 165 ? 15.913 -1.974 -33.231 1.00 15.02 189 PHE C N 1
ATOM 5835 C CA . PHE C 1 165 ? 17.053 -1.147 -33.658 1.00 15.27 189 PHE C CA 1
ATOM 5836 C C . PHE C 1 165 ? 17.191 0.145 -32.846 1.00 15.46 189 PHE C C 1
ATOM 5837 O O . PHE C 1 165 ? 17.525 1.208 -33.382 1.00 15.29 189 PHE C O 1
ATOM 5845 N N . LYS C 1 166 ? 16.940 0.034 -31.544 1.00 15.68 190 LYS C N 1
ATOM 5846 C CA . LYS C 1 166 ? 17.006 1.170 -30.632 1.00 16.09 190 LYS C CA 1
ATOM 5847 C C . LYS C 1 166 ? 18.373 1.854 -30.677 1.00 16.42 190 LYS C C 1
ATOM 5848 O O . LYS C 1 166 ? 18.457 3.087 -30.654 1.00 16.37 190 LYS C O 1
ATOM 5854 N N . TYR C 1 167 ? 19.429 1.046 -30.761 1.00 16.70 191 TYR C N 1
ATOM 5855 C CA . TYR C 1 167 ? 20.799 1.550 -30.737 1.00 17.19 191 TYR C CA 1
ATOM 5856 C C . TYR C 1 167 ? 21.523 1.436 -32.086 1.00 17.78 191 TYR C C 1
ATOM 5857 O O . TYR C 1 167 ? 22.749 1.330 -32.127 1.00 17.63 191 TYR C O 1
ATOM 5866 N N . ASP C 1 168 ? 20.776 1.474 -33.188 1.00 18.50 192 ASP C N 1
ATOM 5867 C CA . ASP C 1 168 ? 21.399 1.369 -34.513 1.00 19.41 192 ASP C CA 1
ATOM 5868 C C . ASP C 1 168 ? 21.115 2.570 -35.433 1.00 20.32 192 ASP C C 1
ATOM 5869 O O . ASP C 1 168 ? 20.284 2.472 -36.346 1.00 20.38 192 ASP C O 1
ATOM 5874 N N . PRO C 1 169 ? 21.829 3.695 -35.214 1.00 21.15 193 PRO C N 1
ATOM 5875 C CA . PRO C 1 169 ? 21.661 4.867 -36.080 1.00 21.90 193 PRO C CA 1
ATOM 5876 C C . PRO C 1 169 ? 22.317 4.697 -37.458 1.00 22.74 193 PRO C C 1
ATOM 5877 O O . PRO C 1 169 ? 22.064 5.498 -38.363 1.00 22.84 193 PRO C O 1
ATOM 5881 N N . VAL C 1 170 ? 23.146 3.665 -37.610 1.00 23.57 194 VAL C N 1
ATOM 5882 C CA . VAL C 1 170 ? 23.760 3.344 -38.902 1.00 24.45 194 VAL C CA 1
ATOM 5883 C C . VAL C 1 170 ? 22.702 2.800 -39.870 1.00 24.89 194 VAL C C 1
ATOM 5884 O O . VAL C 1 170 ? 22.610 3.257 -41.012 1.00 24.94 194 VAL C O 1
ATOM 5888 N N . HIS C 1 171 ? 21.895 1.848 -39.404 1.00 25.34 195 HIS C N 1
ATOM 5889 C CA . HIS C 1 171 ? 20.825 1.272 -40.222 1.00 26.09 195 HIS C CA 1
ATOM 5890 C C . HIS C 1 171 ? 19.558 2.127 -40.217 1.00 26.28 195 HIS C C 1
ATOM 5891 O O . HIS C 1 171 ? 18.965 2.369 -41.272 1.00 26.41 195 HIS C O 1
ATOM 5898 N N . ASP C 1 172 ? 19.149 2.573 -39.030 1.00 26.57 196 ASP C N 1
ATOM 5899 C CA . ASP C 1 172 ? 17.905 3.324 -38.860 1.00 26.80 196 ASP C CA 1
ATOM 5900 C C . ASP C 1 172 ? 18.204 4.790 -38.564 1.00 26.78 196 ASP C C 1
ATOM 5901 O O . ASP C 1 172 ? 18.736 5.125 -37.502 1.00 26.86 196 ASP C O 1
ATOM 5906 N N . SER C 1 173 ? 17.848 5.661 -39.508 1.00 26.69 197 SER C N 1
ATOM 5907 C CA . SER C 1 173 ? 18.066 7.099 -39.358 1.00 26.57 197 SER C CA 1
ATOM 5908 C C . SER C 1 173 ? 17.220 7.694 -38.232 1.00 26.31 197 SER C C 1
ATOM 5909 O O . SER C 1 173 ? 17.528 8.773 -37.730 1.00 26.67 197 SER C O 1
ATOM 5912 N N . GLU C 1 174 ? 16.164 6.985 -37.835 1.00 25.95 198 GLU C N 1
ATOM 5913 C CA . GLU C 1 174 ? 15.288 7.449 -36.759 1.00 25.57 198 GLU C CA 1
ATOM 5914 C C . GLU C 1 174 ? 15.743 7.016 -35.361 1.00 24.94 198 GLU C C 1
ATOM 5915 O O . GLU C 1 174 ? 15.178 7.459 -34.360 1.00 24.64 198 GLU C O 1
ATOM 5921 N N . ALA C 1 175 ? 16.766 6.160 -35.295 1.00 24.23 199 ALA C N 1
ATOM 5922 C CA . ALA C 1 175 ? 17.364 5.772 -34.015 1.00 23.60 199 ALA C CA 1
ATOM 5923 C C . ALA C 1 175 ? 18.080 6.965 -33.388 1.00 23.22 199 ALA C C 1
ATOM 5924 O O . ALA C 1 175 ? 18.810 7.687 -34.067 1.00 23.31 199 ALA C O 1
ATOM 5926 N N . THR C 1 176 ? 17.861 7.162 -32.092 1.00 22.76 200 THR C N 1
ATOM 5927 C CA . THR C 1 176 ? 18.364 8.341 -31.386 1.00 22.27 200 THR C CA 1
ATOM 5928 C C . THR C 1 176 ? 19.347 7.995 -30.260 1.00 21.76 200 THR C C 1
ATOM 5929 O O . THR C 1 176 ? 19.835 8.885 -29.557 1.00 21.71 200 THR C O 1
ATOM 5933 N N . SER C 1 177 ? 19.635 6.704 -30.100 1.00 20.93 201 SER C N 1
ATOM 5934 C CA . SER C 1 177 ? 20.544 6.228 -29.054 1.00 20.25 201 SER C CA 1
ATOM 5935 C C . SER C 1 177 ? 21.639 5.330 -29.625 1.00 19.64 201 SER C C 1
ATOM 5936 O O . SER C 1 177 ? 21.437 4.660 -30.635 1.00 19.22 201 SER C O 1
ATOM 5939 N N . TRP C 1 178 ? 22.800 5.350 -28.973 1.00 19.10 202 TRP C N 1
ATOM 5940 C CA . TRP C 1 178 ? 23.916 4.447 -29.276 1.00 18.74 202 TRP C CA 1
ATOM 5941 C C . TRP C 1 178 ? 24.877 4.417 -28.091 1.00 18.22 202 TRP C C 1
ATOM 5942 O O . TRP C 1 178 ? 24.837 5.297 -27.229 1.00 17.96 202 TRP C O 1
ATOM 5953 N N . LEU C 1 179 ? 25.732 3.401 -28.048 1.00 17.59 203 LEU C N 1
ATOM 5954 C CA . LEU C 1 179 ? 26.718 3.273 -26.979 1.00 17.22 203 LEU C CA 1
ATOM 5955 C C . LEU C 1 179 ? 27.972 4.074 -27.322 1.00 17.00 203 LEU C C 1
ATOM 5956 O O . LEU C 1 179 ? 28.303 4.242 -28.497 1.00 16.59 203 LEU C O 1
ATOM 5961 N N . GLN C 1 180 ? 28.656 4.574 -26.295 1.00 16.81 204 GLN C N 1
ATOM 5962 C CA . GLN C 1 180 ? 29.844 5.410 -26.491 1.00 16.84 204 GLN C CA 1
ATOM 5963 C C . GLN C 1 180 ? 31.030 4.941 -25.666 1.00 16.61 204 GLN C C 1
ATOM 5964 O O . GLN C 1 180 ? 30.869 4.465 -24.543 1.00 16.56 204 GLN C O 1
ATOM 5970 N N . ALA C 1 181 ? 32.223 5.101 -26.233 1.00 16.54 205 ALA C N 1
ATOM 5971 C CA . ALA C 1 181 ? 33.476 4.855 -25.527 1.00 16.72 205 ALA C CA 1
ATOM 5972 C C . ALA C 1 181 ? 34.636 5.501 -26.273 1.00 16.84 205 ALA C C 1
ATOM 5973 O O . ALA C 1 181 ? 34.477 5.959 -27.405 1.00 16.85 205 ALA C O 1
ATOM 5975 N N . LYS C 1 182 ? 35.796 5.550 -25.628 1.00 17.03 206 LYS C N 1
ATOM 5976 C CA . LYS C 1 182 ? 37.022 5.981 -26.289 1.00 17.41 206 LYS C CA 1
ATOM 5977 C C . LYS C 1 182 ? 37.834 4.745 -26.666 1.00 17.24 206 LYS C C 1
ATOM 5978 O O . LYS C 1 182 ? 37.720 3.715 -26.003 1.00 17.26 206 LYS C O 1
ATOM 5984 N N . PRO C 1 183 ? 38.659 4.835 -27.731 1.00 17.41 207 PRO C N 1
ATOM 5985 C CA . PRO C 1 183 ? 39.571 3.726 -28.023 1.00 17.36 207 PRO C CA 1
ATOM 5986 C C . PRO C 1 183 ? 40.476 3.438 -26.828 1.00 17.38 207 PRO C C 1
ATOM 5987 O O . PRO C 1 183 ? 40.923 4.373 -26.155 1.00 17.48 207 PRO C O 1
ATOM 5991 N N . GLY C 1 184 ? 40.715 2.157 -26.556 1.00 17.09 208 GLY C N 1
ATOM 5992 C CA . GLY C 1 184 ? 41.558 1.744 -25.434 1.00 17.04 208 GLY C CA 1
ATOM 5993 C C . GLY C 1 184 ? 40.832 1.517 -24.115 1.00 16.84 208 GLY C C 1
ATOM 5994 O O . GLY C 1 184 ? 41.364 0.861 -23.220 1.00 16.98 208 GLY C O 1
ATOM 5995 N N . GLU C 1 185 ? 39.622 2.059 -23.988 1.00 16.60 209 GLU C N 1
ATOM 5996 C CA . GLU C 1 185 ? 38.824 1.912 -22.769 1.00 16.35 209 GLU C CA 1
ATOM 5997 C C . GLU C 1 185 ? 38.211 0.515 -22.676 1.00 16.07 209 GLU C C 1
ATOM 5998 O O . GLU C 1 185 ? 37.871 -0.085 -23.697 1.00 15.92 209 GLU C O 1
ATOM 6004 N N . ARG C 1 186 ? 38.078 0.007 -21.452 1.00 15.49 210 ARG C N 1
ATOM 6005 C CA . ARG C 1 186 ? 37.396 -1.268 -21.226 1.00 15.09 210 ARG C CA 1
ATOM 6006 C C . ARG C 1 186 ? 35.900 -1.007 -21.070 1.00 14.81 210 ARG C C 1
ATOM 6007 O O . ARG C 1 186 ? 35.471 -0.365 -20.109 1.00 14.91 210 ARG C O 1
ATOM 6015 N N . VAL C 1 187 ? 35.127 -1.485 -22.040 1.00 14.28 211 VAL C N 1
ATOM 6016 C CA . VAL C 1 187 ? 33.670 -1.372 -22.021 1.00 13.99 211 VAL C CA 1
ATOM 6017 C C . VAL C 1 187 ? 33.092 -2.690 -21.507 1.00 13.89 211 VAL C C 1
ATOM 6018 O O . VAL C 1 187 ? 33.346 -3.751 -22.082 1.00 13.93 211 VAL C O 1
ATOM 6022 N N . ARG C 1 188 ? 32.337 -2.611 -20.415 1.00 13.45 212 ARG C N 1
ATOM 6023 C CA . ARG C 1 188 ? 31.716 -3.779 -19.795 1.00 13.22 212 ARG C CA 1
ATOM 6024 C C . ARG C 1 188 ? 30.237 -3.839 -20.159 1.00 13.15 212 ARG C C 1
ATOM 6025 O O . ARG C 1 188 ? 29.471 -2.939 -19.835 1.00 13.44 212 ARG C O 1
ATOM 6033 N N . ILE C 1 189 ? 29.849 -4.901 -20.852 1.00 13.06 213 ILE C N 1
ATOM 6034 C CA . ILE C 1 189 ? 28.452 -5.110 -21.214 1.00 12.80 213 ILE C CA 1
ATOM 6035 C C . ILE C 1 189 ? 27.819 -6.091 -20.230 1.00 12.72 213 ILE C C 1
ATOM 6036 O O . ILE C 1 189 ? 28.304 -7.218 -20.059 1.00 12.28 213 ILE C O 1
ATOM 6041 N N . TYR C 1 190 ? 26.758 -5.641 -19.563 1.00 12.48 214 TYR C N 1
ATOM 6042 C CA . TYR C 1 190 ? 25.931 -6.522 -18.750 1.00 12.70 214 TYR C CA 1
ATOM 6043 C C . TYR C 1 190 ? 24.779 -7.007 -19.616 1.00 12.52 214 TYR C C 1
ATOM 6044 O O . TYR C 1 190 ? 23.840 -6.257 -19.896 1.00 12.54 214 TYR C O 1
ATOM 6053 N N . PHE C 1 191 ? 24.863 -8.256 -20.061 1.00 12.61 215 PHE C N 1
ATOM 6054 C CA . PHE C 1 191 ? 23.889 -8.775 -21.010 1.00 12.62 215 PHE C CA 1
ATOM 6055 C C . PHE C 1 191 ? 22.954 -9.790 -20.380 1.00 12.57 215 PHE C C 1
ATOM 6056 O O . PHE C 1 191 ? 23.392 -10.705 -19.693 1.00 12.68 215 PHE C O 1
ATOM 6064 N N . VAL C 1 192 ? 21.662 -9.617 -20.636 1.00 12.28 216 VAL C N 1
ATOM 6065 C CA . VAL C 1 192 ? 20.645 -10.561 -20.194 1.00 12.04 216 VAL C CA 1
ATOM 6066 C C . VAL C 1 192 ? 19.830 -10.984 -21.408 1.00 11.94 216 VAL C C 1
ATOM 6067 O O . VAL C 1 192 ? 19.435 -10.148 -22.219 1.00 11.91 216 VAL C O 1
ATOM 6071 N N . ASN C 1 193 ? 19.605 -12.284 -21.549 1.00 11.75 217 ASN C N 1
ATOM 6072 C CA . ASN C 1 193 ? 18.667 -12.763 -22.549 1.00 11.55 217 ASN C CA 1
ATOM 6073 C C . ASN C 1 193 ? 17.363 -13.141 -21.854 1.00 11.36 217 ASN C C 1
ATOM 6074 O O . ASN C 1 193 ? 17.241 -14.225 -21.276 1.00 11.17 217 ASN C O 1
ATOM 6079 N N . ALA C 1 194 ? 16.402 -12.224 -21.905 1.00 11.24 218 ALA C N 1
ATOM 6080 C CA . ALA C 1 194 ? 15.108 -12.407 -21.250 1.00 11.55 218 ALA C CA 1
ATOM 6081 C C . ALA C 1 194 ? 14.235 -13.438 -21.968 1.00 11.53 218 ALA C C 1
ATOM 6082 O O . ALA C 1 194 ? 13.349 -14.045 -21.361 1.00 11.66 218 ALA C O 1
ATOM 6084 N N . GLY C 1 195 ? 14.490 -13.633 -23.257 1.00 11.87 219 GLY C N 1
ATOM 6085 C CA . GLY C 1 195 ? 13.689 -14.548 -24.065 1.00 12.01 219 GLY C CA 1
ATOM 6086 C C . GLY C 1 195 ? 12.376 -13.906 -24.477 1.00 12.18 219 GLY C C 1
ATOM 6087 O O . GLY C 1 195 ? 12.379 -12.796 -25.006 1.00 12.66 219 GLY C O 1
ATOM 6088 N N . PRO C 1 196 ? 11.237 -14.569 -24.197 1.00 12.12 220 PRO C N 1
ATOM 6089 C CA . PRO C 1 196 ? 11.084 -15.782 -23.380 1.00 12.35 220 PRO C CA 1
ATOM 6090 C C . PRO C 1 196 ? 11.644 -17.086 -23.961 1.00 12.43 220 PRO C C 1
ATOM 6091 O O . PRO C 1 196 ? 11.932 -18.002 -23.189 1.00 12.55 220 PRO C O 1
ATOM 6095 N N . ASN C 1 197 ? 11.794 -17.168 -25.285 1.00 12.70 221 ASN C N 1
ATOM 6096 C CA . ASN C 1 197 ? 12.090 -18.444 -25.955 1.00 12.94 221 ASN C CA 1
ATOM 6097 C C . ASN C 1 197 ? 13.494 -18.615 -26.543 1.00 13.38 221 ASN C C 1
ATOM 6098 O O . ASN C 1 197 ? 14.069 -19.706 -26.478 1.00 13.26 221 ASN C O 1
ATOM 6103 N N . GLU C 1 198 ? 14.021 -17.547 -27.138 1.00 13.70 222 GLU C N 1
ATOM 6104 C CA . GLU C 1 198 ? 15.160 -17.653 -28.045 1.00 14.40 222 GLU C CA 1
ATOM 6105 C C . GLU C 1 198 ? 16.524 -17.567 -27.375 1.00 14.44 222 GLU C C 1
ATOM 6106 O O . GLU C 1 198 ? 16.659 -17.069 -26.254 1.00 13.90 222 GLU C O 1
ATOM 6112 N N . LEU C 1 199 ? 17.517 -18.076 -28.102 1.00 14.53 223 LEU C N 1
ATOM 6113 C CA A LEU C 1 199 ? 18.927 -18.049 -27.746 0.50 14.78 223 LEU C CA 1
ATOM 6114 C CA B LEU C 1 199 ? 18.901 -17.973 -27.664 0.50 14.71 223 LEU C CA 1
ATOM 6115 C C . LEU C 1 199 ? 19.583 -16.825 -28.396 1.00 14.81 223 LEU C C 1
ATOM 6116 O O . LEU C 1 199 ? 19.096 -16.341 -29.420 1.00 15.14 223 LEU C O 1
ATOM 6125 N N . SER C 1 200 ? 20.687 -16.350 -27.828 1.00 14.41 224 SER C N 1
ATOM 6126 C CA . SER C 1 200 ? 21.442 -15.255 -28.414 1.00 14.35 224 SER C CA 1
ATOM 6127 C C . SER C 1 200 ? 22.887 -15.692 -28.634 1.00 14.09 224 SER C C 1
ATOM 6128 O O . SER C 1 200 ? 23.506 -16.273 -27.743 1.00 14.02 224 SER C O 1
ATOM 6131 N N . SER C 1 201 ? 23.406 -15.435 -29.828 1.00 13.65 225 SER C N 1
ATOM 6132 C CA . SER C 1 201 ? 24.814 -15.681 -30.121 1.00 13.77 225 SER C CA 1
ATOM 6133 C C . SER C 1 201 ? 25.503 -14.329 -30.303 1.00 13.57 225 SER C C 1
ATOM 6134 O O . SER C 1 201 ? 25.637 -13.831 -31.423 1.00 13.77 225 SER C O 1
ATOM 6137 N N . LEU C 1 202 ? 25.926 -13.737 -29.189 1.00 13.24 226 LEU C N 1
ATOM 6138 C CA . LEU C 1 202 ? 26.343 -12.334 -29.161 1.00 13.07 226 LEU C CA 1
ATOM 6139 C C . LEU C 1 202 ? 27.770 -12.119 -29.663 1.00 12.95 226 LEU C C 1
ATOM 6140 O O . LEU C 1 202 ? 28.708 -12.742 -29.170 1.00 12.81 226 LEU C O 1
ATOM 6145 N N . HIS C 1 203 ? 27.908 -11.212 -30.632 1.00 12.71 227 HIS C N 1
ATOM 6146 C CA . HIS C 1 203 ? 29.165 -10.940 -31.323 1.00 12.41 227 HIS C CA 1
ATOM 6147 C C . HIS C 1 203 ? 29.315 -9.439 -31.568 1.00 12.40 227 HIS C C 1
ATOM 6148 O O . HIS C 1 203 ? 28.358 -8.779 -31.983 1.00 12.26 227 HIS C O 1
ATOM 6155 N N . PRO C 1 204 ? 30.516 -8.889 -31.311 1.00 12.31 228 PRO C N 1
ATOM 6156 C CA . PRO C 1 204 ? 30.746 -7.502 -31.684 1.00 12.37 228 PRO C CA 1
ATOM 6157 C C . PRO C 1 204 ? 31.379 -7.416 -33.077 1.00 12.40 228 PRO C C 1
ATOM 6158 O O . PRO C 1 204 ? 32.553 -7.759 -33.245 1.00 12.73 228 PRO C O 1
ATOM 6162 N N . ILE C 1 205 ? 30.603 -6.984 -34.070 1.00 12.33 229 ILE C N 1
ATOM 6163 C CA . ILE C 1 205 ? 31.129 -6.825 -35.431 1.00 12.48 229 ILE C CA 1
ATOM 6164 C C . ILE C 1 205 ? 32.304 -5.843 -35.435 1.00 12.68 229 ILE C C 1
ATOM 6165 O O . ILE C 1 205 ? 32.186 -4.734 -34.917 1.00 12.78 229 ILE C O 1
ATOM 6170 N N . ALA C 1 206 ? 33.428 -6.285 -36.008 1.00 12.71 230 ALA C N 1
ATOM 6171 C CA . ALA C 1 206 ? 34.690 -5.529 -36.083 1.00 12.64 230 ALA C CA 1
ATOM 6172 C C . ALA C 1 206 ? 35.453 -5.513 -34.759 1.00 12.65 230 ALA C C 1
ATOM 6173 O O . ALA C 1 206 ? 36.404 -4.745 -34.587 1.00 12.62 230 ALA C O 1
ATOM 6175 N N . GLY C 1 207 ? 35.037 -6.373 -33.834 1.00 12.52 231 GLY C N 1
ATOM 6176 C CA . GLY C 1 207 ? 35.696 -6.497 -32.542 1.00 12.59 231 GLY C CA 1
ATOM 6177 C C . GLY C 1 207 ? 35.757 -7.930 -32.051 1.00 12.52 231 GLY C C 1
ATOM 6178 O O . GLY C 1 207 ? 35.472 -8.874 -32.795 1.00 12.58 231 GLY C O 1
ATOM 6179 N N . ILE C 1 208 ? 36.142 -8.080 -30.788 1.00 12.47 232 ILE C N 1
ATOM 6180 C CA . ILE C 1 208 ? 36.200 -9.374 -30.116 1.00 12.36 232 ILE C CA 1
ATOM 6181 C C . ILE C 1 208 ? 35.918 -9.140 -28.636 1.00 12.27 232 ILE C C 1
ATOM 6182 O O . ILE C 1 208 ? 36.240 -8.078 -28.100 1.00 12.40 232 ILE C O 1
ATOM 6187 N N . TRP C 1 209 ? 35.300 -10.114 -27.979 1.00 12.25 233 TRP C N 1
ATOM 6188 C CA . TRP C 1 209 ? 35.128 -10.036 -26.536 1.00 12.30 233 TRP C CA 1
ATOM 6189 C C . TRP C 1 209 ? 36.474 -10.304 -25.876 1.00 12.62 233 TRP C C 1
ATOM 6190 O O . TRP C 1 209 ? 37.026 -11.402 -25.998 1.00 12.39 233 TRP C O 1
ATOM 6201 N N . ASP C 1 210 ? 37.007 -9.293 -25.195 1.00 13.05 234 ASP C N 1
ATOM 6202 C CA . ASP C 1 210 ? 38.253 -9.436 -24.442 1.00 13.52 234 ASP C CA 1
ATOM 6203 C C . ASP C 1 210 ? 38.140 -10.555 -23.406 1.00 13.77 234 ASP C C 1
ATOM 6204 O O . ASP C 1 210 ? 39.023 -11.408 -23.287 1.00 13.66 234 ASP C O 1
ATOM 6209 N N . ARG C 1 211 ? 37.043 -10.521 -22.655 1.00 14.13 235 ARG C N 1
ATOM 6210 C CA . ARG C 1 211 ? 36.761 -11.470 -21.592 1.00 14.74 235 ARG C CA 1
ATOM 6211 C C . ARG C 1 211 ? 35.257 -11.682 -21.546 1.00 14.38 235 ARG C C 1
ATOM 6212 O O . ARG C 1 211 ? 34.494 -10.760 -21.826 1.00 14.47 235 ARG C O 1
ATOM 6220 N N . VAL C 1 212 ? 34.833 -12.891 -21.196 1.00 14.09 236 VAL C N 1
ATOM 6221 C CA . VAL C 1 212 ? 33.417 -13.171 -20.946 1.00 13.89 236 VAL C CA 1
ATOM 6222 C C . VAL C 1 212 ? 33.270 -13.913 -19.620 1.00 13.87 236 VAL C C 1
ATOM 6223 O O . VAL C 1 212 ? 34.051 -14.824 -19.321 1.00 13.66 236 VAL C O 1
ATOM 6227 N N . TYR C 1 213 ? 32.276 -13.508 -18.832 1.00 13.67 237 TYR C N 1
ATOM 6228 C CA . TYR C 1 213 ? 31.998 -14.129 -17.541 1.00 14.21 237 TYR C CA 1
ATOM 6229 C C . TYR C 1 213 ? 30.574 -14.670 -17.512 1.00 14.20 237 TYR C C 1
ATOM 6230 O O . TYR C 1 213 ? 29.631 -13.889 -17.381 1.00 14.11 237 TYR C O 1
ATOM 6239 N N . PRO C 1 214 ? 30.411 -16.004 -17.648 1.00 14.38 238 PRO C N 1
ATOM 6240 C CA . PRO C 1 214 ? 29.101 -16.655 -17.484 1.00 14.33 238 PRO C CA 1
ATOM 6241 C C . PRO C 1 214 ? 28.471 -16.324 -16.128 1.00 14.28 238 PRO C C 1
ATOM 6242 O O . PRO C 1 214 ? 29.113 -16.521 -15.085 1.00 14.49 238 PRO C O 1
ATOM 6246 N N . SER C 1 215 ? 27.235 -15.815 -16.156 1.00 13.95 239 SER C N 1
ATOM 6247 C CA . SER C 1 215 ? 26.533 -15.304 -14.963 1.00 13.91 239 SER C CA 1
ATOM 6248 C C . SER C 1 215 ? 27.275 -14.167 -14.254 1.00 13.73 239 SER C C 1
ATOM 6249 O O . SER C 1 215 ? 26.986 -13.852 -13.096 1.00 13.47 239 SER C O 1
ATOM 6252 N N . GLY C 1 216 ? 28.224 -13.555 -14.962 1.00 13.69 240 GLY C N 1
ATOM 6253 C CA . GLY C 1 216 ? 29.023 -12.460 -14.423 1.00 13.73 240 GLY C CA 1
ATOM 6254 C C . GLY C 1 216 ? 30.040 -12.849 -13.362 1.00 14.21 240 GLY C C 1
ATOM 6255 O O . GLY C 1 216 ? 30.698 -11.979 -12.786 1.00 13.91 240 GLY C O 1
ATOM 6256 N N . ASN C 1 217 ? 30.179 -14.147 -13.098 1.00 14.50 241 ASN C N 1
ATOM 6257 C CA . ASN C 1 217 ? 31.074 -14.610 -12.033 1.00 14.94 241 ASN C CA 1
ATOM 6258 C C . ASN C 1 217 ? 32.542 -14.630 -12.462 1.00 15.16 241 ASN C C 1
ATOM 6259 O O . ASN C 1 217 ? 32.892 -15.287 -13.443 1.00 14.97 241 ASN C O 1
ATOM 6264 N N . PRO C 1 218 ? 33.407 -13.905 -11.723 1.00 15.60 242 PRO C N 1
ATOM 6265 C CA . PRO C 1 218 ? 34.840 -13.847 -12.019 1.00 15.84 242 PRO C CA 1
ATOM 6266 C C . PRO C 1 218 ? 35.514 -15.217 -12.160 1.00 15.96 242 PRO C C 1
ATOM 6267 O O . PRO C 1 218 ? 36.473 -15.340 -12.914 1.00 16.20 242 PRO C O 1
ATOM 6271 N N . LYS C 1 219 ? 35.004 -16.230 -11.460 1.00 16.15 243 LYS C N 1
ATOM 6272 C CA . LYS C 1 219 ? 35.563 -17.591 -11.508 1.00 16.27 243 LYS C CA 1
ATOM 6273 C C . LYS C 1 219 ? 35.388 -18.314 -12.850 1.00 16.25 243 LYS C C 1
ATOM 6274 O O . LYS C 1 219 ? 36.071 -19.309 -13.111 1.00 16.36 243 LYS C O 1
ATOM 6280 N N . ASN C 1 220 ? 34.471 -17.830 -13.686 1.00 15.69 244 ASN C N 1
ATOM 6281 C CA . ASN C 1 220 ? 34.125 -18.527 -14.929 1.00 15.45 244 ASN C CA 1
ATOM 6282 C C . ASN C 1 220 ? 34.737 -17.902 -16.189 1.00 15.30 244 ASN C C 1
ATOM 6283 O O . ASN C 1 220 ? 34.338 -18.229 -17.309 1.00 15.46 244 ASN C O 1
ATOM 6288 N N . VAL C 1 221 ? 35.720 -17.025 -15.998 1.00 15.18 245 VAL C N 1
ATOM 6289 C CA . VAL C 1 221 ? 36.289 -16.218 -17.088 1.00 15.09 245 VAL C CA 1
ATOM 6290 C C . VAL C 1 221 ? 36.745 -17.013 -18.324 1.00 14.89 245 VAL C C 1
ATOM 6291 O O . VAL C 1 221 ? 37.422 -18.038 -18.215 1.00 14.88 245 VAL C O 1
ATOM 6295 N N . GLN C 1 222 ? 36.316 -16.538 -19.489 1.00 14.81 246 GLN C N 1
ATOM 6296 C CA A GLN C 1 222 ? 36.829 -17.043 -20.754 0.70 14.81 246 GLN C CA 1
ATOM 6297 C CA B GLN C 1 222 ? 36.771 -17.037 -20.785 0.30 14.55 246 GLN C CA 1
ATOM 6298 C C . GLN C 1 222 ? 37.450 -15.879 -21.512 1.00 14.56 246 GLN C C 1
ATOM 6299 O O . GLN C 1 222 ? 37.089 -14.722 -21.289 1.00 14.59 246 GLN C O 1
ATOM 6310 N N . TYR C 1 223 ? 38.404 -16.185 -22.388 1.00 14.26 247 TYR C N 1
ATOM 6311 C CA . TYR C 1 223 ? 39.186 -15.141 -23.055 1.00 13.91 247 TYR C CA 1
ATOM 6312 C C . TYR C 1 223 ? 39.016 -15.080 -24.563 1.00 13.39 247 TYR C C 1
ATOM 6313 O O . TYR C 1 223 ? 38.864 -16.109 -25.220 1.00 13.24 247 TYR C O 1
ATOM 6322 N N . ALA C 1 224 ? 39.066 -13.858 -25.094 1.00 13.03 248 ALA C N 1
ATOM 6323 C CA . ALA C 1 224 ? 39.139 -13.607 -26.537 1.00 12.69 248 ALA C CA 1
ATOM 6324 C C . ALA C 1 224 ? 38.147 -14.443 -27.341 1.00 12.71 248 ALA C C 1
ATOM 6325 O O . ALA C 1 224 ? 38.538 -15.234 -28.210 1.00 12.36 248 ALA C O 1
ATOM 6327 N N . LEU C 1 225 ? 36.863 -14.268 -27.035 1.00 12.27 249 LEU C N 1
ATOM 6328 C CA . LEU C 1 225 ? 35.798 -14.992 -27.726 1.00 12.26 249 LEU C CA 1
ATOM 6329 C C . LEU C 1 225 ? 35.168 -14.120 -28.803 1.00 12.23 249 LEU C C 1
ATOM 6330 O O . LEU C 1 225 ? 34.791 -12.978 -28.543 1.00 11.91 249 LEU C O 1
ATOM 6335 N N . GLN C 1 226 ? 35.044 -14.661 -30.011 1.00 12.34 250 GLN C N 1
ATOM 6336 C CA . GLN C 1 226 ? 34.393 -13.922 -31.089 1.00 12.84 250 GLN C CA 1
ATOM 6337 C C . GLN C 1 226 ? 32.891 -13.833 -30.846 1.00 13.31 250 GLN C C 1
ATOM 6338 O O . GLN C 1 226 ? 32.252 -12.846 -31.209 1.00 13.85 250 GLN C O 1
ATOM 6344 N N . SER C 1 227 ? 32.356 -14.873 -30.213 1.00 13.80 251 SER C N 1
ATOM 6345 C CA A SER C 1 227 ? 30.931 -14.975 -29.934 0.50 14.11 251 SER C CA 1
ATOM 6346 C CA B SER C 1 227 ? 30.930 -14.976 -29.932 0.50 14.21 251 SER C CA 1
ATOM 6347 C C . SER C 1 227 ? 30.699 -15.685 -28.605 1.00 14.22 251 SER C C 1
ATOM 6348 O O . SER C 1 227 ? 31.551 -16.452 -28.141 1.00 14.42 251 SER C O 1
ATOM 6353 N N . TYR C 1 228 ? 29.550 -15.421 -27.993 1.00 14.33 252 TYR C N 1
ATOM 6354 C CA . TYR C 1 228 ? 29.168 -16.110 -26.770 1.00 14.39 252 TYR C CA 1
ATOM 6355 C C . TYR C 1 228 ? 27.677 -16.410 -26.784 1.00 14.51 252 TYR C C 1
ATOM 6356 O O . TYR C 1 228 ? 26.858 -15.550 -27.106 1.00 14.10 252 TYR C O 1
ATOM 6365 N N . LEU C 1 229 ? 27.348 -17.645 -26.425 1.00 14.71 253 LEU C N 1
ATOM 6366 C CA . LEU C 1 229 ? 25.984 -18.144 -26.489 1.00 15.21 253 LEU C CA 1
ATOM 6367 C C . LEU C 1 229 ? 25.267 -17.931 -25.156 1.00 15.09 253 LEU C C 1
ATOM 6368 O O . LEU C 1 229 ? 25.693 -18.451 -24.123 1.00 14.88 253 LEU C O 1
ATOM 6373 N N . ILE C 1 230 ? 24.190 -17.150 -25.183 1.00 14.95 254 ILE C N 1
ATOM 6374 C CA . ILE C 1 230 ? 23.396 -16.881 -23.986 1.00 14.94 254 ILE C CA 1
ATOM 6375 C C . ILE C 1 230 ? 21.991 -17.447 -24.192 1.00 15.10 254 ILE C C 1
ATOM 6376 O O . ILE C 1 230 ? 21.251 -16.992 -25.072 1.00 15.16 254 ILE C O 1
ATOM 6381 N N . GLY C 1 231 ? 21.637 -18.449 -23.392 1.00 14.88 255 GLY C N 1
ATOM 6382 C CA . GLY C 1 231 ? 20.307 -19.057 -23.460 1.00 14.91 255 GLY C CA 1
ATOM 6383 C C . GLY C 1 231 ? 19.219 -18.163 -22.899 1.00 14.79 255 GLY C C 1
ATOM 6384 O O . GLY C 1 231 ? 19.500 -17.171 -22.229 1.00 14.47 255 GLY C O 1
ATOM 6385 N N . ALA C 1 232 ? 17.967 -18.506 -23.197 1.00 14.79 256 ALA C N 1
ATOM 6386 C CA . ALA C 1 232 ? 16.830 -17.795 -22.628 1.00 14.67 256 ALA C CA 1
ATOM 6387 C C . ALA C 1 232 ? 16.899 -17.915 -21.110 1.00 14.57 256 ALA C C 1
ATOM 6388 O O . ALA C 1 232 ? 17.100 -19.008 -20.579 1.00 14.77 256 ALA C O 1
ATOM 6390 N N . GLY C 1 233 ? 16.773 -16.786 -20.422 1.00 14.61 257 GLY C N 1
ATOM 6391 C CA . GLY C 1 233 ? 16.849 -16.752 -18.959 1.00 14.71 257 GLY C CA 1
ATOM 6392 C C . GLY C 1 233 ? 18.260 -16.783 -18.394 1.00 14.86 257 GLY C C 1
ATOM 6393 O O . GLY C 1 233 ? 18.449 -17.029 -17.201 1.00 15.14 257 GLY C O 1
ATOM 6394 N N . ASP C 1 234 ? 19.254 -16.540 -19.245 1.00 14.63 258 ASP C N 1
ATOM 6395 C CA . ASP C 1 234 ? 20.647 -16.507 -18.811 1.00 14.49 258 ASP C CA 1
ATOM 6396 C C . ASP C 1 234 ? 21.220 -15.100 -18.959 1.00 14.17 258 ASP C C 1
ATOM 6397 O O . ASP C 1 234 ? 20.629 -14.246 -19.624 1.00 13.85 258 ASP C O 1
ATOM 6402 N N . ALA C 1 235 ? 22.370 -14.865 -18.329 1.00 13.59 259 ALA C N 1
ATOM 6403 C CA . ALA C 1 235 ? 23.038 -13.571 -18.380 1.00 13.36 259 ALA C CA 1
ATOM 6404 C C . ALA C 1 235 ? 24.547 -13.743 -18.317 1.00 13.24 259 ALA C C 1
ATOM 6405 O O . ALA C 1 235 ? 25.044 -14.725 -17.763 1.00 13.27 259 ALA C O 1
ATOM 6407 N N . ALA C 1 236 ? 25.272 -12.786 -18.891 1.00 12.97 260 ALA C N 1
ATOM 6408 C CA . ALA C 1 236 ? 26.729 -12.790 -18.828 1.00 12.79 260 ALA C CA 1
ATOM 6409 C C . ALA C 1 236 ? 27.291 -11.375 -18.832 1.00 12.81 260 ALA C C 1
ATOM 6410 O O . ALA C 1 236 ? 26.605 -10.419 -19.209 1.00 12.79 260 ALA C O 1
ATOM 6412 N N . THR C 1 237 ? 28.538 -11.253 -18.386 1.00 12.44 261 THR C N 1
ATOM 6413 C CA . THR C 1 237 ? 29.286 -10.007 -18.486 1.00 12.50 261 THR C CA 1
ATOM 6414 C C . THR C 1 237 ? 30.329 -10.157 -19.596 1.00 12.37 261 THR C C 1
ATOM 6415 O O . THR C 1 237 ? 31.095 -11.126 -19.613 1.00 12.20 261 THR C O 1
ATOM 6419 N N . LEU C 1 238 ? 30.330 -9.214 -20.537 1.00 12.31 262 LEU C N 1
ATOM 6420 C CA . LEU C 1 238 ? 31.236 -9.267 -21.685 1.00 12.69 262 LEU C CA 1
ATOM 6421 C C . LEU C 1 238 ? 31.992 -7.948 -21.816 1.00 13.00 262 LEU C C 1
ATOM 6422 O O . LEU C 1 238 ? 31.380 -6.879 -21.873 1.00 13.16 262 LEU C O 1
ATOM 6427 N N . ASP C 1 239 ? 33.320 -8.035 -21.846 1.00 13.26 263 ASP C N 1
ATOM 6428 C CA . ASP C 1 239 ? 34.184 -6.859 -21.944 1.00 13.74 263 ASP C CA 1
ATOM 6429 C C . ASP C 1 239 ? 34.649 -6.643 -23.380 1.00 13.70 263 ASP C C 1
ATOM 6430 O O . ASP C 1 239 ? 34.935 -7.604 -24.101 1.00 13.80 263 ASP C O 1
ATOM 6435 N N . LEU C 1 240 ? 34.729 -5.379 -23.783 1.00 13.76 264 LEU C N 1
ATOM 6436 C CA . LEU C 1 240 ? 35.094 -5.011 -25.152 1.00 14.11 264 LEU C CA 1
ATOM 6437 C C . LEU C 1 240 ? 36.045 -3.813 -25.138 1.00 14.26 264 LEU C C 1
ATOM 6438 O O . LEU C 1 240 ? 35.810 -2.835 -24.424 1.00 14.48 264 LEU C O 1
ATOM 6443 N N . ILE C 1 241 ? 37.123 -3.913 -25.914 1.00 14.55 265 ILE C N 1
ATOM 6444 C CA . ILE C 1 241 ? 38.106 -2.830 -26.067 1.00 15.02 265 ILE C CA 1
ATOM 6445 C C . ILE C 1 241 ? 38.457 -2.659 -27.538 1.00 15.34 265 ILE C C 1
ATOM 6446 O O . ILE C 1 241 ? 38.952 -3.594 -28.169 1.00 15.54 265 ILE C O 1
ATOM 6451 N N . SER C 1 242 ? 38.213 -1.466 -28.076 1.00 15.65 266 SER C N 1
ATOM 6452 C CA . SER C 1 242 ? 38.603 -1.147 -29.449 1.00 16.10 266 SER C CA 1
ATOM 6453 C C . SER C 1 242 ? 39.956 -0.445 -29.477 1.00 16.45 266 SER C C 1
ATOM 6454 O O . SER C 1 242 ? 40.192 0.479 -28.696 1.00 16.09 266 SER C O 1
ATOM 6457 N N . PRO C 1 243 ? 40.855 -0.888 -30.371 1.00 16.94 267 PRO C N 1
ATOM 6458 C CA . PRO C 1 243 ? 42.142 -0.210 -30.508 1.00 17.24 267 PRO C CA 1
ATOM 6459 C C . PRO C 1 243 ? 42.052 1.046 -31.380 1.00 17.47 267 PRO C C 1
ATOM 6460 O O . PRO C 1 243 ? 42.995 1.839 -31.416 1.00 17.59 267 PRO C O 1
ATOM 6464 N N . VAL C 1 244 ? 40.929 1.225 -32.071 1.00 17.58 268 VAL C N 1
ATOM 6465 C CA . VAL C 1 244 ? 40.775 2.329 -33.021 1.00 17.90 268 VAL C CA 1
ATOM 6466 C C . VAL C 1 244 ? 39.489 3.131 -32.809 1.00 18.03 268 VAL C C 1
ATOM 6467 O O . VAL C 1 244 ? 38.538 2.655 -32.174 1.00 17.82 268 VAL C O 1
ATOM 6471 N N . GLU C 1 245 ? 39.475 4.353 -33.339 1.00 18.06 269 GLU C N 1
ATOM 6472 C CA . GLU C 1 245 ? 38.238 5.107 -33.501 1.00 18.24 269 GLU C CA 1
ATOM 6473 C C . GLU C 1 245 ? 37.386 4.418 -34.560 1.00 18.16 269 GLU C C 1
ATOM 6474 O O . GLU C 1 245 ? 37.914 3.753 -35.458 1.00 18.37 269 GLU C O 1
ATOM 6480 N N . GLY C 1 246 ? 36.072 4.581 -34.452 1.00 17.88 270 GLY C N 1
ATOM 6481 C CA . GLY C 1 246 ? 35.139 3.984 -35.392 1.00 17.60 270 GLY C CA 1
ATOM 6482 C C . GLY C 1 246 ? 33.964 3.371 -34.664 1.00 17.41 270 GLY C C 1
ATOM 6483 O O . GLY C 1 246 ? 33.506 3.900 -33.649 1.00 17.90 270 GLY C O 1
ATOM 6484 N N . ALA C 1 247 ? 33.471 2.251 -35.181 1.00 16.88 271 ALA C N 1
ATOM 6485 C CA . ALA C 1 247 ? 32.325 1.588 -34.573 1.00 16.08 271 ALA C CA 1
ATOM 6486 C C . ALA C 1 247 ? 32.462 0.074 -34.545 1.00 15.63 271 ALA C C 1
ATOM 6487 O O . ALA C 1 247 ? 33.141 -0.518 -35.390 1.00 15.29 271 ALA C O 1
ATOM 6489 N N . ASN C 1 248 ? 31.835 -0.530 -33.539 1.00 14.82 272 ASN C N 1
ATOM 6490 C CA . ASN C 1 248 ? 31.499 -1.946 -33.546 1.00 14.52 272 ASN C CA 1
ATOM 6491 C C . ASN C 1 248 ? 29.980 -2.069 -33.506 1.00 14.29 272 ASN C C 1
ATOM 6492 O O . ASN C 1 248 ? 29.290 -1.160 -33.028 1.00 14.42 272 ASN C O 1
ATOM 6497 N N . ALA C 1 249 ? 29.457 -3.176 -34.022 1.00 13.97 273 ALA C N 1
ATOM 6498 C CA . ALA C 1 249 ? 28.031 -3.447 -33.928 1.00 13.90 273 ALA C CA 1
ATOM 6499 C C . ALA C 1 249 ? 27.808 -4.730 -33.139 1.00 13.86 273 ALA C C 1
ATOM 6500 O O . ALA C 1 249 ? 28.133 -5.822 -33.610 1.00 14.05 273 ALA C O 1
ATOM 6502 N N . ILE C 1 250 ? 27.278 -4.588 -31.926 1.00 13.57 274 ILE C N 1
ATOM 6503 C CA . ILE C 1 250 ? 26.938 -5.739 -31.087 1.00 13.38 274 ILE C CA 1
ATOM 6504 C C . ILE C 1 250 ? 25.668 -6.381 -31.640 1.00 13.20 274 ILE C C 1
ATOM 6505 O O . ILE C 1 250 ? 24.612 -5.748 -31.683 1.00 13.28 274 ILE C O 1
ATOM 6510 N N . VAL C 1 251 ? 25.787 -7.626 -32.091 1.00 12.58 275 VAL C N 1
ATOM 6511 C CA . VAL C 1 251 ? 24.673 -8.315 -32.736 1.00 12.69 275 VAL C CA 1
ATOM 6512 C C . VAL C 1 251 ? 24.404 -9.694 -32.144 1.00 12.51 275 VAL C C 1
ATOM 6513 O O . VAL C 1 251 ? 25.302 -10.339 -31.598 1.00 12.63 275 VAL C O 1
ATOM 6517 N N . ASP C 1 252 ? 23.152 -10.126 -32.248 1.00 12.48 276 ASP C N 1
ATOM 6518 C CA . ASP C 1 252 ? 22.815 -11.534 -32.126 1.00 12.31 276 ASP C CA 1
ATOM 6519 C C . ASP C 1 252 ? 23.147 -12.122 -33.496 1.00 12.25 276 ASP C C 1
ATOM 6520 O O . ASP C 1 252 ? 22.486 -11.798 -34.486 1.00 12.18 276 ASP C O 1
ATOM 6525 N N . HIS C 1 253 ? 24.181 -12.963 -33.558 1.00 12.29 277 HIS C N 1
ATOM 6526 C CA . HIS C 1 253 ? 24.718 -13.426 -34.848 1.00 12.52 277 HIS C CA 1
ATOM 6527 C C . HIS C 1 253 ? 23.838 -14.452 -35.578 1.00 12.70 277 HIS C C 1
ATOM 6528 O O . HIS C 1 253 ? 24.143 -14.835 -36.718 1.00 12.64 277 HIS C O 1
ATOM 6535 N N . SER C 1 254 ? 22.774 -14.919 -34.923 1.00 12.81 278 SER C N 1
ATOM 6536 C CA A SER C 1 254 ? 21.711 -15.621 -35.631 0.50 12.78 278 SER C CA 1
ATOM 6537 C CA B SER C 1 254 ? 21.713 -15.620 -35.630 0.50 13.16 278 SER C CA 1
ATOM 6538 C C . SER C 1 254 ? 21.049 -14.548 -36.482 1.00 13.14 278 SER C C 1
ATOM 6539 O O . SER C 1 254 ? 20.216 -13.780 -35.990 1.00 12.86 278 SER C O 1
ATOM 6544 N N . MET C 1 255 ? 21.455 -14.477 -37.751 1.00 13.48 279 MET C N 1
ATOM 6545 C CA . MET C 1 255 ? 21.127 -13.330 -38.611 1.00 14.27 279 MET C CA 1
ATOM 6546 C C . MET C 1 255 ? 19.657 -12.923 -38.674 1.00 14.12 279 MET C C 1
ATOM 6547 O O . MET C 1 255 ? 19.357 -11.737 -38.799 1.00 14.03 279 MET C O 1
ATOM 6552 N N . ARG C 1 256 ? 18.749 -13.895 -38.587 1.00 14.03 280 ARG C N 1
ATOM 6553 C CA . ARG C 1 256 ? 17.318 -13.581 -38.579 1.00 14.04 280 ARG C CA 1
ATOM 6554 C C . ARG C 1 256 ? 16.937 -12.751 -37.347 1.00 13.85 280 ARG C C 1
ATOM 6555 O O . ARG C 1 256 ? 16.028 -11.930 -37.420 1.00 14.01 280 ARG C O 1
ATOM 6563 N N . HIS C 1 257 ? 17.644 -12.956 -36.232 1.00 13.35 281 HIS C N 1
ATOM 6564 C CA . HIS C 1 257 ? 17.455 -12.129 -35.033 1.00 13.11 281 HIS C CA 1
ATOM 6565 C C . HIS C 1 257 ? 18.022 -10.725 -35.245 1.00 12.98 281 HIS C C 1
ATOM 6566 O O . HIS C 1 257 ? 17.354 -9.730 -34.943 1.00 13.07 281 HIS C O 1
ATOM 6573 N N . ALA C 1 258 ? 19.257 -10.652 -35.746 1.00 12.71 282 ALA C N 1
ATOM 6574 C CA . ALA C 1 258 ? 19.909 -9.370 -36.033 1.00 12.63 282 ALA C CA 1
ATOM 6575 C C . ALA C 1 258 ? 19.068 -8.502 -36.969 1.00 12.56 282 ALA C C 1
ATOM 6576 O O . ALA C 1 258 ? 18.800 -7.344 -36.665 1.00 12.37 282 ALA C O 1
ATOM 6578 N N . HIS C 1 259 ? 18.635 -9.071 -38.096 1.00 12.72 283 HIS C N 1
ATOM 6579 C CA . HIS C 1 259 ? 17.838 -8.318 -39.075 1.00 13.09 283 HIS C CA 1
ATOM 6580 C C . HIS C 1 259 ? 16.459 -7.910 -38.551 1.00 13.34 283 HIS C C 1
ATOM 6581 O O . HIS C 1 259 ? 15.819 -7.017 -39.113 1.00 13.30 283 HIS C O 1
ATOM 6588 N N . SER C 1 260 ? 16.012 -8.564 -37.479 1.00 13.52 284 SER C N 1
ATOM 6589 C CA . SER C 1 260 ? 14.710 -8.279 -36.873 1.00 13.89 284 SER C CA 1
ATOM 6590 C C . SER C 1 260 ? 14.792 -7.246 -35.742 1.00 13.87 284 SER C C 1
ATOM 6591 O O . SER C 1 260 ? 13.782 -6.943 -35.105 1.00 14.21 284 SER C O 1
ATOM 6594 N N . GLY C 1 261 ? 15.989 -6.718 -35.488 1.00 13.56 285 GLY C N 1
ATOM 6595 C CA . GLY C 1 261 ? 16.152 -5.611 -34.549 1.00 13.60 285 GLY C CA 1
ATOM 6596 C C . GLY C 1 261 ? 17.296 -5.712 -33.557 1.00 13.56 285 GLY C C 1
ATOM 6597 O O . GLY C 1 261 ? 17.593 -4.739 -32.862 1.00 13.94 285 GLY C O 1
ATOM 6598 N N . ALA C 1 262 ? 17.945 -6.875 -33.495 1.00 13.33 286 ALA C N 1
ATOM 6599 C CA . ALA C 1 262 ? 18.973 -7.145 -32.486 1.00 13.35 286 ALA C CA 1
ATOM 6600 C C . ALA C 1 262 ? 20.382 -6.707 -32.906 1.00 13.34 286 ALA C C 1
ATOM 6601 O O . ALA C 1 262 ? 21.291 -7.530 -33.040 1.00 13.24 286 ALA C O 1
ATOM 6603 N N . ILE C 1 263 ? 20.544 -5.401 -33.104 1.00 13.42 287 ILE C N 1
ATOM 6604 C CA . ILE C 1 263 ? 21.835 -4.781 -33.414 1.00 13.78 287 ILE C CA 1
ATOM 6605 C C . ILE C 1 263 ? 21.972 -3.507 -32.581 1.00 13.84 287 ILE C C 1
ATOM 6606 O O . ILE C 1 263 ? 21.087 -2.649 -32.607 1.00 13.98 287 ILE C O 1
ATOM 6611 N N . ALA C 1 264 ? 23.074 -3.397 -31.841 1.00 13.94 288 ALA C N 1
ATOM 6612 C CA . ALA C 1 264 ? 23.372 -2.211 -31.044 1.00 14.24 288 ALA C CA 1
ATOM 6613 C C . ALA C 1 264 ? 24.754 -1.677 -31.408 1.00 14.47 288 ALA C C 1
ATOM 6614 O O . ALA C 1 264 ? 25.755 -2.391 -31.295 1.00 14.71 288 ALA C O 1
ATOM 6616 N N . VAL C 1 265 ? 24.803 -0.426 -31.854 1.00 14.27 289 VAL C N 1
ATOM 6617 C CA . VAL C 1 265 ? 26.057 0.191 -32.284 1.00 14.61 289 VAL C CA 1
ATOM 6618 C C . VAL C 1 265 ? 26.777 0.858 -31.113 1.00 14.61 289 VAL C C 1
ATOM 6619 O O . VAL C 1 265 ? 26.168 1.604 -30.341 1.00 14.96 289 VAL C O 1
ATOM 6623 N N . ILE C 1 266 ? 28.067 0.561 -30.975 1.00 14.93 290 ILE C N 1
ATOM 6624 C CA . ILE C 1 266 ? 28.940 1.296 -30.061 1.00 15.13 290 ILE C CA 1
ATOM 6625 C C . ILE C 1 266 ? 29.931 2.143 -30.871 1.00 15.59 290 ILE C C 1
ATOM 6626 O O . ILE C 1 266 ? 30.623 1.635 -31.754 1.00 15.12 290 ILE C O 1
ATOM 6631 N N . MET C 1 267 ? 29.961 3.440 -30.575 1.00 16.34 291 MET C N 1
ATOM 6632 C CA . MET C 1 267 ? 30.830 4.383 -31.272 1.00 17.31 291 MET C CA 1
ATOM 6633 C C . MET C 1 267 ? 32.061 4.662 -30.433 1.00 17.37 291 MET C C 1
ATOM 6634 O O . MET C 1 267 ? 31.951 5.116 -29.292 1.00 17.21 291 MET C O 1
ATOM 6639 N N . PHE C 1 268 ? 33.229 4.377 -31.000 1.00 17.70 292 PHE C N 1
ATOM 6640 C CA . PHE C 1 268 ? 34.494 4.674 -30.341 1.00 18.19 292 PHE C CA 1
ATOM 6641 C C . PHE C 1 268 ? 35.061 5.973 -30.905 1.00 18.90 292 PHE C C 1
ATOM 6642 O O . PHE C 1 268 ? 35.463 6.030 -32.068 1.00 18.71 292 PHE C O 1
ATOM 6650 N N . THR C 1 269 ? 35.061 7.019 -30.081 1.00 20.10 293 THR C N 1
ATOM 6651 C CA . THR C 1 269 ? 35.562 8.335 -30.485 1.00 21.32 293 THR C CA 1
ATOM 6652 C C . THR C 1 269 ? 36.398 8.962 -29.375 1.00 22.10 293 THR C C 1
ATOM 6653 O O . THR C 1 269 ? 36.211 8.650 -28.197 1.00 22.11 293 THR C O 1
ATOM 6657 N N . ASN C 1 270 ? 37.316 9.849 -29.756 1.00 23.11 294 ASN C N 1
ATOM 6658 C CA . ASN C 1 270 ? 38.086 10.627 -28.787 1.00 24.25 294 ASN C CA 1
ATOM 6659 C C . ASN C 1 270 ? 37.211 11.609 -28.005 1.00 24.72 294 ASN C C 1
ATOM 6660 O O . ASN C 1 270 ? 37.543 11.977 -26.875 1.00 25.07 294 ASN C O 1
ATOM 6665 N N . ASP C 1 271 ? 36.092 12.017 -28.604 1.00 25.11 295 ASP C N 1
ATOM 6666 C CA . ASP C 1 271 ? 35.183 12.981 -27.979 1.00 25.62 295 ASP C CA 1
ATOM 6667 C C . ASP C 1 271 ? 33.919 12.346 -27.373 1.00 25.43 295 ASP C C 1
ATOM 6668 O O . ASP C 1 271 ? 32.851 12.966 -27.346 1.00 25.49 295 ASP C O 1
ATOM 6673 N N . ALA C 1 272 ? 34.048 11.112 -26.888 1.00 25.23 296 ALA C N 1
ATOM 6674 C CA . ALA C 1 272 ? 32.941 10.422 -26.221 1.00 25.08 296 ALA C CA 1
ATOM 6675 C C . ALA C 1 272 ? 32.453 11.202 -25.000 1.00 24.95 296 ALA C C 1
ATOM 6676 O O . ALA C 1 272 ? 33.257 11.736 -24.236 1.00 24.74 296 ALA C O 1
ATOM 6678 N N . ASP C 1 273 ? 31.134 11.265 -24.842 1.00 24.96 297 ASP C N 1
ATOM 6679 C CA . ASP C 1 273 ? 30.484 11.889 -23.691 1.00 25.09 297 ASP C CA 1
ATOM 6680 C C . ASP C 1 273 ? 31.000 11.262 -22.392 1.00 24.87 297 ASP C C 1
ATOM 6681 O O . ASP C 1 273 ? 30.887 10.048 -22.207 1.00 24.74 297 ASP C O 1
ATOM 6686 N N . PRO C 1 274 ? 31.582 12.086 -21.495 1.00 24.77 298 PRO C N 1
ATOM 6687 C CA . PRO C 1 274 ? 32.094 11.586 -20.213 1.00 24.60 298 PRO C CA 1
ATOM 6688 C C . PRO C 1 274 ? 31.025 11.003 -19.283 1.00 24.35 298 PRO C C 1
ATOM 6689 O O . PRO C 1 274 ? 31.367 10.291 -18.341 1.00 24.47 298 PRO C O 1
ATOM 6693 N N . GLU C 1 275 ? 29.753 11.295 -19.551 1.00 24.10 299 GLU C N 1
ATOM 6694 C CA . GLU C 1 275 ? 28.647 10.778 -18.738 1.00 23.93 299 GLU C CA 1
ATOM 6695 C C . GLU C 1 275 ? 28.079 9.458 -19.274 1.00 23.21 299 GLU C C 1
ATOM 6696 O O . GLU C 1 275 ? 27.316 8.786 -18.583 1.00 23.03 299 GLU C O 1
ATOM 6702 N N . ALA C 1 276 ? 28.448 9.098 -20.502 1.00 22.43 300 ALA C N 1
ATOM 6703 C CA . ALA C 1 276 ? 27.941 7.882 -21.141 1.00 21.96 300 ALA C CA 1
ATOM 6704 C C . ALA C 1 276 ? 28.522 6.627 -20.497 1.00 21.72 300 ALA C C 1
ATOM 6705 O O . ALA C 1 276 ? 29.719 6.565 -20.211 1.00 21.38 300 ALA C O 1
ATOM 6707 N N . GLY C 1 277 ? 27.663 5.639 -20.256 1.00 21.65 301 GLY C N 1
ATOM 6708 C CA . GLY C 1 277 ? 28.081 4.369 -19.661 1.00 21.77 301 GLY C CA 1
ATOM 6709 C C . GLY C 1 277 ? 28.532 4.479 -18.218 1.00 22.08 301 GLY C C 1
ATOM 6710 O O . GLY C 1 277 ? 29.279 3.635 -17.723 1.00 21.82 301 GLY C O 1
ATOM 6711 N N . ARG C 1 278 ? 28.073 5.532 -17.551 1.00 22.58 302 ARG C N 1
ATOM 6712 C CA . ARG C 1 278 ? 28.438 5.816 -16.170 1.00 23.18 302 ARG C CA 1
ATOM 6713 C C . ARG C 1 278 ? 27.209 6.291 -15.405 1.00 23.55 302 ARG C C 1
ATOM 6714 O O . ARG C 1 278 ? 26.273 6.838 -15.998 1.00 23.47 302 ARG C O 1
ATOM 6722 N N . GLY C 1 279 ? 27.208 6.058 -14.094 1.00 24.17 303 GLY C N 1
ATOM 6723 C CA . GLY C 1 279 ? 26.125 6.504 -13.214 1.00 24.94 303 GLY C CA 1
ATOM 6724 C C . GLY C 1 279 ? 24.767 5.945 -13.591 1.00 25.37 303 GLY C C 1
ATOM 6725 O O . GLY C 1 279 ? 24.590 4.730 -13.690 1.00 25.54 303 GLY C O 1
ATOM 6726 N N . GLU C 1 280 ? 23.812 6.843 -13.819 1.00 25.81 304 GLU C N 1
ATOM 6727 C CA . GLU C 1 280 ? 22.440 6.463 -14.161 1.00 26.16 304 GLU C CA 1
ATOM 6728 C C . GLU C 1 280 ? 22.231 6.200 -15.656 1.00 25.63 304 GLU C C 1
ATOM 6729 O O . GLU C 1 280 ? 21.115 5.902 -16.086 1.00 25.76 304 GLU C O 1
ATOM 6735 N N . ASN C 1 281 ? 23.306 6.293 -16.436 1.00 24.93 305 ASN C N 1
ATOM 6736 C CA . ASN C 1 281 ? 23.224 6.172 -17.893 1.00 24.31 305 ASN C CA 1
ATOM 6737 C C . ASN C 1 281 ? 23.643 4.808 -18.448 1.00 23.55 305 ASN C C 1
ATOM 6738 O O . ASN C 1 281 ? 23.891 4.683 -19.653 1.00 23.72 305 ASN C O 1
ATOM 6743 N N . ILE C 1 282 ? 23.721 3.792 -17.588 1.00 22.35 306 ILE C N 1
ATOM 6744 C CA . ILE C 1 282 ? 24.192 2.472 -18.031 1.00 21.22 306 ILE C CA 1
ATOM 6745 C C . ILE C 1 282 ? 23.157 1.701 -18.860 1.00 20.67 306 ILE C C 1
ATOM 6746 O O . ILE C 1 282 ? 23.526 0.950 -19.761 1.00 20.39 306 ILE C O 1
ATOM 6751 N N . LEU C 1 283 ? 21.874 1.887 -18.559 1.00 19.91 307 LEU C N 1
ATOM 6752 C CA . LEU C 1 283 ? 20.814 1.425 -19.453 1.00 19.71 307 LEU C CA 1
ATOM 6753 C C . LEU C 1 283 ? 20.269 2.659 -20.161 1.00 19.73 307 LEU C C 1
ATOM 6754 O O . LEU C 1 283 ? 19.562 3.473 -19.556 1.00 19.76 307 LEU C O 1
ATOM 6759 N N . ILE C 1 284 ? 20.628 2.807 -21.436 1.00 19.62 308 ILE C N 1
ATOM 6760 C CA . ILE C 1 284 ? 20.282 3.995 -22.211 1.00 19.66 308 ILE C CA 1
ATOM 6761 C C . ILE C 1 284 ? 18.817 3.939 -22.615 1.00 19.72 308 ILE C C 1
ATOM 6762 O O . ILE C 1 284 ? 18.398 3.026 -23.320 1.00 19.68 308 ILE C O 1
ATOM 6767 N N . ARG C 1 285 ? 18.043 4.916 -22.156 1.00 19.98 309 ARG C N 1
ATOM 6768 C CA . ARG C 1 285 ? 16.611 4.945 -22.443 1.00 20.27 309 ARG C CA 1
ATOM 6769 C C . ARG C 1 285 ? 16.246 6.062 -23.414 1.00 20.55 309 ARG C C 1
ATOM 6770 O O . ARG C 1 285 ? 15.353 5.889 -24.246 1.00 21.02 309 ARG C O 1
#

Secondary structure (DSSP, 8-state):
-EEEEEEEEEEEEEE-STT--EEEEEEETTBSSPPPEEEETT-EEEEEEEE-TT-SS-B--EETT--S-TTTTS--B-TT-EEEEEEE--S-EEEEEE--PSSHHHHHHTT-EEEEEEE-SSTTSSPPPSEEEEEEEEEE-S-TT-HHHHHTT--SEEEETTBTTTT-TTT-TT----EEE-TT--EEEEEEEEESS--EEEEEET--EEEEEETT-GGG-EEEES-EEE-TTEEEEEEE--SSSEEEEEEESSHHHHHTT-EEEEEE-TT--TTTTSGGGSS--/-EEEEEEEEEEEEEE-STT--EEEEEEETTBSSPPPEEEETT-EEEEEEEE-TT-SS-B--EETT----TTTTT--B-TT-EEEEEEE--S-EEEEEE--PSSHHHHHHTT-EEEEEEE-SSTTSSPPPSEEEEEEEEEE-S-TT-HHHHHTT--SEEEETTBTTTT-TTT-TT----EEE-TT--EEEEEEEEESS--EEEEEET--EEEEEETT-GGG-EEEES-EEE-TTEEEEEEE--SSSEEEEEEESSHHHHTTT-EEEEEE-TT--TTTTSTT-SS--/-EEEEEEEEEEEEEE-STT--EEEEEEETTBSSPPPEEEETT-EEEEEEEE-TT-SS-B--EETT--S-TTTTT--B-TT-EEEEEEE--S-EEEEEE--PSSHHHHHHTT-EEEEEEE-SSTTSSPPPSEEEEEEEEEE-S-TT-HHHHHTT--SEEEETTBTTTT-TTT-TT----EEE-TT--EEEEEEEEESS--EEEEEET--EEEEEETT-GGG-EEEES-EEE-TTEEEEEEE--SSSEEEEEEESSHHHHHTT-EEEEEE-TT--TTTTSGGGSS--

InterPro domains:
  IPR001287 Nitrite reductase, copper-type [PR00695] (24-42)
  IPR001287 Nitrite reductase, copper-type [PR00695] (51-67)
  IPR001287 Nitrite reductase, copper-type [PR00695] (69-86)
  IPR001287 Nitrite reductase, copper-type [PR00695] (110-125)
  IPR001287 Nitrite reductase, copper-type [PR00695] (127-143)
  IPR008972 Cupredoxin [G3DSA:2.60.40.420] (25-150)
  IPR008972 Cupredoxin [G3DSA:2.60.40.420] (151-309)
  IPR008972 Cupredoxin [SSF49503] (22-163)
  IPR008972 Cupredoxin [SSF49503] (148-303)
  IPR011707 Multicopper oxidase-like, N-terminal [PF07732] (40-146)
  IPR045087 Multicopper oxidase [PTHR11709] (46-222)

Organism: Nitrosomonas europaea (strain ATCC 19718 / CIP 103999 / KCTC 2705 / NBRC 14298) (NCBI:txid228410)

Sequence (855 aa):
KTVQQVTLHAVETDVAYDNKGSTYYRAWTFDGKVPGPVVRVTEGDTVEFTLINDKNSKNSHSMDFHAARLDVVEDFESIKPGETKKYTFTADNPGVFFYHCGSDPMIQHIARGMYGVIIVDPKDANALPKADREYVLIQAEHYENPDDKTAMMQNKWSSNVVFNGGVFKYDPVHDSEATSWLQAKPGERVRIYFVNAGPNELLSSLHPIAGIWDRVYPSGNPKNVQQYALQSSYLIGAGDAATLDLISPVEGANAIVDHSSMRHAHSGAIAVIMFTNDADPEAGRGENILIRKTVQQVTLHAVETDVAYDNKGSTYYRAWTFDGKVPGPVVRVTEGDTVEFTLINDKNSKNSHSMDFHAARLDVVEDFESIKPGETKKYTFTADNPGVFFYHCGSDPMIQHIARGMYGVIIVDPKDANALPKADREYVLIQAEHYENPDDKTAMMQNKWSSNVVFNGGVFKYDPVHDSEATSWLQAKPGERVRIYFVNAGPNELLSSLHPIAGIWDRVYPSGNPKNVQQYALQSSYLIGAGDAATLDLISPVEGANAIVDHSSMRHAHSGAIAVIMFTNDADPEAGRGENILIRKTVQQVTLHAVETDVAYDNKGSTYYRAWTFDGKVPGPVVRVTEGDTVEFTLINDKNSKNSHSMDFHAARLDVVEDFESIKPGETKKYTFTADNPGVFFYHCGSDPMIQHIARGMYGVIIVDPKDANALPKADREYVLIQAEHYENPDDKTAMMQNKWSSNVVFNGGVFKYDPVHDSEATSWLQAKPGERVRIYFVNAGPNELLSSLHPIAGIWDRVYPSGNPKNVQQYALQSSYLIGAGDAATLDLISPVEGANAIVDHSSMRHAHSGAIAVIMFTNDADPEAGRGENILIR

Nearest PDB structures (foldseek):
  4knt-assembly1_A  TM=1.004E+00  e=5.230E-67  Nitrosomonas europaea ATCC 19718
  3wia-assembly1_B  TM=9.091E-01  e=4.460E-35  Geobacillus kaustophilus HTA426
  3wi9-assembly1_A  TM=9.078E-01  e=5.979E-34  Geobacillus kaustophilus HTA426
  3x1f-assembly1_A  TM=9.083E-01  e=5.048E-34  Geobacillus thermodenitrificans NG80-2
  3x1n-assembly1_A  TM=9.067E-01  e=4.823E-33  Geobacillus thermodenitrificans NG80-2

B-factor: mean 19.6, std 8.2, range [7.82, 97.52]

CATH classification: 2.60.40.420 (+1 more: 2.60.40.420)

Radius of gyration: 25.96 Å; Cα contacts (8 Å, |Δi|>4): 2855; chains: 3; bounding box: 62×75×71 Å

Solvent-accessible surface area: 28897 Å² total; per-residue (Å²): 156,82,28,152,21,65,4,71,0,35,47,54,96,26,60,47,35,38,154,45,38,88,18,133,2,17,0,0,48,30,80,28,1,0,29,45,9,98,4,34,44,45,3,36,0,62,1,19,3,57,1,46,169,102,7,173,47,42,0,0,3,1,0,2,9,0,54,20,15,31,63,104,29,9,71,55,11,131,48,56,77,80,36,142,16,72,8,62,0,53,37,15,6,0,1,0,0,1,0,24,3,129,25,24,1,10,4,0,8,14,2,0,5,0,0,0,2,1,38,23,145,87,94,135,37,25,44,180,25,49,3,30,1,2,1,0,0,2,2,15,2,138,76,5,78,57,101,82,21,0,53,92,30,137,30,49,32,0,4,2,4,12,7,21,21,43,1,4,35,89,126,32,113,87,7,121,17,101,0,42,0,84,36,55,25,34,0,10,0,9,0,0,0,0,0,0,10,25,31,0,4,0,0,0,10,3,3,11,0,39,63,0,6,6,1,1,6,27,146,10,44,26,56,9,5,0,4,30,30,0,2,3,0,15,0,0,2,0,0,0,37,3,67,58,91,21,2,2,8,0,0,0,3,11,1,37,7,0,47,11,1,0,22,0,2,0,50,0,46,98,127,5,63,89,101,13,2,94,65,144,51,11,12,38,119,152,82,38,149,20,64,5,72,0,35,45,51,93,26,61,51,33,36,154,46,38,87,18,144,2,17,0,0,50,30,83,29,0,1,28,46,10,100,4,41,44,47,6,34,0,60,1,18,2,56,1,47,164,100,7,169,46,41,0,0,3,2,1,2,9,1,52,19,16,30,66,101,28,10,67,57,12,134,48,55,76,82,35,141,14,72,8,60,0,55,35,15,5,0,1,0,0,1,0,24,4,128,28,25,2,10,4,0,9,14,2,0,5,0,0,0,2,1,39,22,158,88,94,136,38,25,42,176,25,44,2,30,1,2,0,0,0,2,2,16,2,145,72,5,81,54,100,83,21,0,57,88,29,133,31,50,31,0,5,3,4,13,8,20,21,42,2,4,34,89,125,34,113,93,7,123,16,98,2,41,0,86,34,56,23,33,0,10,0,7,0,0,0,0,0,0,10,24,32,0,4,0,0,0,8,3,3,11,0,40,67,0,6,5,1,1,4,26,146,11,44,29,55,8,5,0,3,30,27,0,1,3,0,14,0,0,2,0,0,0,38,3,66,60,92,20,1,2,9,0,0,0,2,11,1,38,8,0,47,12,1,0,24,0,2,0,48,1,45,100,128,6,60,89,103,11,2,92,66,146,49,11,12,37,118,153,81,29,153,21,64,5,71,0,35,47,51,94,26,62,51,29,38,161,44,35,87,18,137,2,16,0,0,47,29,84,28,1,1,28,46,11,97,4,34,44,46,3,36,0,60,1,19,3,56,1,46,167,99,6,168,46,38,0,0,3,1,1,2,10,0,52,20,15,30,64,105,29,9,71,57,10,134,47,56,78,81,36,140,16,72,8,61,0,56,34,15,6,0,1,0,0,0,0,24,3,130,26,24,2,11,4,0,9,14,2,0,6,0,0,0,1,1,38,23,144,88,93,138,38,25,43,182,26,53,3,32,2,2,0,0,0,2,3,15,2,144,74,5,81,52,98,87,22,0,55,89,32,135,30,51,32,0,5,2,4,13,9,21,19,41,1,4,35,89,119,34,111,99,8,120,16,102,1,41,0,84,36,54,25,33,0,10,0,9,0,0,0,0,0,0,11,23,30,0,4,0,0,0,10,3,3,12,0,42,67,0,5,6,1,1,5,26,146,9,45,29,56,8,4,0,4,30,27,0,2,2,0,14,0,0,2,0,0,0,36,4,67,58,92,20,2,2,8,0,0,0,3,10,1,40,7,0,47,12,1,0,20,0,2,0,50,2,46,99,126,5,64,91,112,12,1,94,65,172,67,11,11,38,120

Foldseek 3Di:
DEDEEEWEFDFDWDAAELVRDIDGFTATPHFFAHDEAEEAAFYKYKYKYAYALPDPDWWFKDKPQFDDDCPPRRDTDDHGDMDIDMGGRNAAFKFKMFIVDVPRLLRLQRGGIDMYGYHYPPVPLDDDALFAAEWEKEFHAPDSPPVVCSVVVVGQAIEIRRYFQLAPCPVPVSRDHAAEDAAFGKYKYKYHYQYQADKFWKAWAVWWFQWKAWRGHSVRIDGGHRTDIAGHRTIMMTITHHNDFAKIWIARPPVVRRVRRGIGIYGHDPPTDSPGRDDSRNHPD/DEDEEEWEFDFDWDAAELVRDIDGFTATPHFFAHAEAEEAAFYKYKYKYAYALPDPDWWFKDKPQFDDDCPPRRDTDDHGDMDIDMGGRNAAFKFKMFIVDVPRLLRLQRGGIDMYGYHYPPVPLDPDALFAAEWEKEFHAPHSPCVVCSVVVVGQAIEIRRYFQLAPCVVPVSRDHAAEDAAFGKYKYKYHYQYQADKFWKAWAVWWFQWKAWRGHSVRIDGGHRTDIAGHRTIIMTITHHNDFAKIWIARPPVVRRVRRGIGIYGHDPPTDSPGRDDSRRHPD/DEDEEEWEFDFDWDAAELVRDIDGFTATPHFFAHAEAEEAAFYKYKYKYAYAQPDPDWWFKDKPQFDDDCPPRRDTDDHGDMDIDMGGRNAAFKFKMFIVDVPRLLRLQRGGIDMYGYHYPPVPLDPDALFAAEWEKEFHAPDSPDVVCSVVVVGQAIEIRRYFQLAPCPVPVSRDHAAEDAAPGKYKYKYHYQYQADKFWKAKAVWWFQWKAWRGHSVRIDGGHRTDIAGHRTIMITITHHNDFAKIWIARPPVVRRVRRGIGIYGHDPPTDSCGRDDSRRYPD